Protein AF-A0A6C0EJD4-F1 (afdb_monomer)

Organism: NCBI:txid1070528

Structure (mmCIF, N/CA/C/O backbone):
data_AF-A0A6C0EJD4-F1
#
_entry.id   AF-A0A6C0EJD4-F1
#
loop_
_atom_site.group_PDB
_atom_site.id
_atom_site.type_symbol
_atom_site.label_atom_id
_atom_site.label_alt_id
_atom_site.label_comp_id
_atom_site.label_asym_id
_atom_site.label_entity_id
_atom_site.label_seq_id
_atom_site.pdbx_PDB_ins_code
_atom_site.Cartn_x
_atom_site.Cartn_y
_atom_site.Cartn_z
_atom_site.occupancy
_atom_site.B_iso_or_equiv
_atom_site.auth_seq_id
_atom_site.auth_comp_id
_atom_site.auth_asym_id
_atom_site.auth_atom_id
_atom_site.pdbx_PDB_model_num
ATOM 1 N N . MET A 1 1 ? -11.984 44.526 -30.219 1.00 34.75 1 MET A N 1
ATOM 2 C CA . MET A 1 1 ? -10.779 45.312 -29.887 1.00 34.75 1 MET A CA 1
ATOM 3 C C . MET A 1 1 ? -10.081 44.634 -28.719 1.00 34.75 1 MET A C 1
ATOM 5 O O . MET A 1 1 ? -10.616 44.652 -27.622 1.00 34.75 1 MET A O 1
ATOM 9 N N . THR A 1 2 ? -8.962 43.952 -28.953 1.00 38.69 2 THR A N 1
ATOM 10 C CA . THR A 1 2 ? -8.137 43.340 -27.897 1.00 38.69 2 THR A CA 1
ATOM 11 C C . THR A 1 2 ? -7.051 44.332 -27.500 1.00 38.69 2 THR A C 1
ATOM 13 O O . THR A 1 2 ? -6.186 44.635 -28.317 1.00 38.69 2 THR A O 1
ATOM 16 N N . MET A 1 3 ? -7.122 44.867 -26.278 1.00 46.78 3 MET A N 1
ATOM 17 C CA . MET A 1 3 ? -6.049 45.699 -25.730 1.00 46.78 3 MET A CA 1
ATOM 18 C C . MET A 1 3 ? -4.840 44.824 -25.388 1.00 46.78 3 MET A C 1
ATOM 20 O O . MET A 1 3 ? -4.999 43.796 -24.724 1.00 46.78 3 MET A O 1
ATOM 24 N N . ASN A 1 4 ? -3.641 45.214 -25.823 1.00 54.84 4 ASN A N 1
ATOM 25 C CA . ASN A 1 4 ? -2.411 44.530 -25.416 1.00 54.84 4 ASN A CA 1
ATOM 26 C C . ASN A 1 4 ? -2.019 44.899 -23.965 1.00 54.84 4 ASN A C 1
ATOM 28 O O . ASN A 1 4 ? -2.613 45.782 -23.341 1.00 54.84 4 ASN A O 1
ATOM 32 N N . THR A 1 5 ? -1.021 44.213 -23.408 1.00 44.34 5 THR A N 1
ATOM 33 C CA . THR A 1 5 ? -0.572 44.390 -22.016 1.00 44.34 5 THR A CA 1
ATOM 34 C C . THR A 1 5 ? -0.152 45.831 -21.702 1.00 44.34 5 THR A C 1
ATOM 36 O O . THR A 1 5 ? -0.457 46.326 -20.617 1.00 44.34 5 THR A O 1
ATOM 39 N N . ASP A 1 6 ? 0.475 46.517 -22.659 1.00 55.06 6 ASP A N 1
ATOM 40 C CA . ASP A 1 6 ? 0.929 47.905 -22.519 1.00 55.06 6 ASP A CA 1
ATOM 41 C C . ASP A 1 6 ? -0.238 48.895 -22.566 1.00 55.06 6 ASP A C 1
ATOM 43 O O . ASP A 1 6 ? -0.255 49.861 -21.813 1.00 55.06 6 ASP A O 1
ATOM 47 N N . GLN A 1 7 ? -1.272 48.615 -23.361 1.00 59.88 7 GLN A N 1
ATOM 48 C CA . GLN A 1 7 ? -2.509 49.394 -23.399 1.00 59.88 7 GLN A CA 1
ATOM 49 C C . GLN A 1 7 ? -3.321 49.232 -22.115 1.00 59.88 7 GLN A C 1
ATOM 51 O O . GLN A 1 7 ? -3.871 50.213 -21.630 1.00 59.88 7 GLN A O 1
ATOM 56 N N . VAL A 1 8 ? -3.368 48.035 -21.520 1.00 54.53 8 VAL A N 1
ATOM 57 C CA . VAL A 1 8 ? -4.001 47.831 -20.203 1.00 54.53 8 VAL A CA 1
ATOM 58 C C . VAL A 1 8 ? -3.221 48.565 -19.115 1.00 54.53 8 VAL A C 1
ATOM 60 O O . VAL A 1 8 ? -3.831 49.182 -18.244 1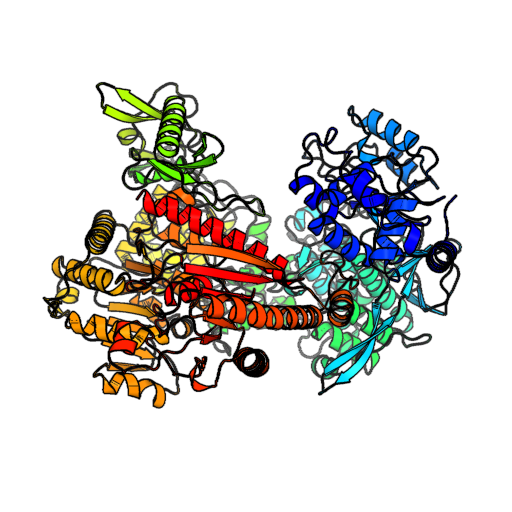.00 54.53 8 VAL A O 1
ATOM 63 N N . LYS A 1 9 ? -1.885 48.530 -19.171 1.00 50.62 9 LYS A N 1
ATOM 64 C CA . LYS A 1 9 ? -1.016 49.256 -18.240 1.00 50.62 9 LYS A CA 1
ATOM 65 C C . LYS A 1 9 ? -1.215 50.772 -18.364 1.00 50.62 9 LYS A C 1
ATOM 67 O O . LYS A 1 9 ? -1.512 51.414 -17.363 1.00 50.62 9 LYS A O 1
ATOM 72 N N . LEU A 1 10 ? -1.214 51.300 -19.589 1.00 57.47 10 LEU A N 1
ATOM 73 C CA . LEU A 1 10 ? -1.491 52.706 -19.899 1.00 57.47 10 LEU A CA 1
ATOM 74 C C . LEU A 1 10 ? -2.912 53.121 -19.478 1.00 57.47 10 LEU A C 1
ATOM 76 O O . LEU A 1 10 ? -3.103 54.200 -18.927 1.00 57.47 10 LEU A O 1
ATOM 80 N N . TYR A 1 11 ? -3.910 52.251 -19.666 1.00 58.78 11 TYR A N 1
ATOM 81 C CA . TYR A 1 11 ? -5.299 52.469 -19.241 1.00 58.78 11 TYR A CA 1
ATOM 82 C C . TYR A 1 11 ? -5.451 52.469 -17.708 1.00 58.78 11 TYR A C 1
ATOM 84 O O . TYR A 1 11 ? -6.269 53.202 -17.158 1.00 58.78 11 TYR A O 1
ATOM 92 N N . CYS A 1 12 ? -4.636 51.683 -16.995 1.00 49.22 12 CYS A N 1
ATOM 93 C CA . CYS A 1 12 ? -4.579 51.681 -15.530 1.00 49.22 12 CYS A CA 1
ATOM 94 C C . CYS A 1 12 ? -3.844 52.902 -14.964 1.00 49.22 12 CYS A C 1
ATOM 96 O O . CYS A 1 12 ? -4.194 53.366 -13.884 1.00 49.22 12 CYS A O 1
ATOM 98 N N . GLU A 1 13 ? -2.836 53.404 -15.675 1.00 53.25 13 GLU A N 1
ATOM 99 C CA . GLU A 1 13 ? -2.069 54.596 -15.297 1.00 53.25 13 GLU A CA 1
ATOM 100 C C . GLU A 1 13 ? -2.837 55.901 -15.592 1.00 53.25 13 GLU A C 1
ATOM 102 O O . GLU A 1 13 ? -2.603 56.910 -14.932 1.00 53.25 13 GLU A O 1
ATOM 107 N N . THR A 1 14 ? -3.807 55.883 -16.517 1.00 56.00 14 THR A N 1
ATOM 108 C CA . THR A 1 14 ? -4.620 57.058 -16.903 1.00 56.00 14 THR A CA 1
ATOM 109 C C . THR A 1 14 ? -5.976 57.173 -16.195 1.00 56.00 14 THR A C 1
ATOM 111 O O . THR A 1 14 ? -6.570 58.253 -16.185 1.00 56.00 14 THR A O 1
ATOM 114 N N . LEU A 1 15 ? -6.479 56.112 -15.554 1.00 47.31 15 LEU A N 1
ATOM 115 C CA . LEU A 1 15 ? -7.734 56.159 -14.794 1.00 47.31 15 LEU A CA 1
ATOM 116 C C . LEU A 1 15 ? -7.511 56.661 -13.360 1.00 47.31 15 LEU A C 1
ATOM 118 O O . LEU A 1 15 ? -6.955 55.959 -12.515 1.00 47.31 15 LEU A O 1
ATOM 122 N N . LYS A 1 16 ? -8.020 57.863 -13.055 1.00 43.62 16 LYS A N 1
ATOM 123 C CA . LYS A 1 16 ? -8.068 58.385 -11.680 1.00 43.62 16 LYS A CA 1
ATOM 124 C C . LYS A 1 16 ? -8.899 57.444 -10.777 1.00 43.62 16 LYS A C 1
ATOM 126 O O . LYS A 1 16 ? -10.019 57.092 -11.159 1.00 43.62 16 LYS A O 1
ATOM 131 N N . PRO A 1 17 ? -8.418 57.071 -9.570 1.00 45.34 17 PRO A N 1
ATOM 132 C CA . PRO A 1 17 ? -9.096 56.130 -8.661 1.00 45.34 17 PRO A CA 1
ATOM 133 C C . PRO A 1 17 ? -10.531 56.517 -8.260 1.00 45.34 17 PRO A C 1
ATOM 135 O O . PRO A 1 17 ? -11.323 55.664 -7.868 1.00 45.34 17 PRO A O 1
ATOM 138 N N . GLU A 1 18 ? -10.881 57.795 -8.385 1.00 42.50 18 GLU A N 1
ATOM 139 C CA . GLU A 1 18 ? -12.120 58.396 -7.881 1.00 42.50 18 GLU A CA 1
ATOM 140 C C . GLU A 1 18 ? -13.392 57.959 -8.638 1.00 42.50 18 GLU A C 1
ATOM 142 O O . GLU A 1 18 ? -14.488 58.028 -8.085 1.00 42.50 18 GLU A O 1
ATOM 147 N N . TYR A 1 19 ? -13.277 57.430 -9.863 1.00 44.19 19 TYR A N 1
ATOM 148 C CA . TYR A 1 19 ? -14.438 57.048 -10.688 1.00 44.19 19 TYR A CA 1
ATOM 149 C C . TYR A 1 19 ? -14.920 55.597 -10.514 1.00 44.19 19 TYR A C 1
ATOM 151 O O . TYR A 1 19 ? -15.980 55.232 -11.029 1.00 44.19 19 TYR A O 1
ATOM 159 N N . LEU A 1 20 ? -14.180 54.751 -9.789 1.00 47.31 20 LEU A N 1
ATOM 160 C CA . LEU A 1 20 ? -14.481 53.316 -9.684 1.00 47.31 20 LEU A CA 1
ATOM 161 C C . LEU A 1 20 ? -15.208 52.908 -8.392 1.00 47.31 20 LEU A C 1
ATOM 163 O O . LEU A 1 20 ? -15.845 51.855 -8.389 1.00 47.31 20 LEU A O 1
ATOM 167 N N . ASP A 1 21 ? -15.174 53.717 -7.329 1.00 50.09 21 ASP A N 1
ATOM 168 C CA . ASP A 1 21 ? -15.529 53.234 -5.981 1.00 50.09 21 ASP A CA 1
ATOM 169 C C . ASP A 1 21 ? -17.000 53.457 -5.563 1.00 50.09 21 ASP A C 1
ATOM 171 O O . ASP A 1 21 ? -17.536 52.699 -4.756 1.00 50.09 21 ASP A O 1
ATOM 175 N N . LYS A 1 22 ? -17.720 54.432 -6.146 1.00 43.12 22 LYS A N 1
ATOM 176 C CA . LYS A 1 22 ? -19.112 54.739 -5.730 1.00 43.12 22 LYS A CA 1
ATOM 177 C C . LYS A 1 22 ? -20.204 53.970 -6.486 1.00 43.12 22 LYS A C 1
ATOM 179 O O . LYS A 1 22 ? -21.162 53.514 -5.874 1.00 43.12 22 LYS A O 1
ATOM 184 N N . ASN A 1 23 ? -20.043 53.729 -7.789 1.00 46.38 23 ASN A N 1
ATOM 185 C CA . ASN A 1 23 ? -21.093 53.109 -8.621 1.00 46.38 23 ASN A CA 1
ATOM 186 C C . ASN A 1 23 ? -21.084 51.566 -8.634 1.00 46.38 23 ASN A C 1
ATOM 188 O O . ASN A 1 23 ? -22.009 50.941 -9.160 1.00 46.38 23 ASN A O 1
ATOM 192 N N . MET A 1 24 ? -20.044 50.922 -8.090 1.00 43.44 24 MET A N 1
ATOM 193 C CA . MET A 1 24 ? -19.907 49.457 -8.119 1.00 43.44 24 MET A CA 1
ATOM 194 C C . MET A 1 24 ? -20.674 48.772 -6.981 1.00 43.44 24 MET A C 1
ATOM 196 O O . MET A 1 24 ? -21.291 47.729 -7.199 1.00 43.44 24 MET A O 1
ATOM 200 N N . SER A 1 25 ? -20.688 49.386 -5.798 1.00 45.09 25 SER A N 1
ATOM 201 C CA . SER A 1 25 ? -21.346 48.859 -4.597 1.00 45.09 25 SER A CA 1
ATOM 202 C C . SER A 1 25 ? -22.877 48.857 -4.724 1.00 45.09 25 SER A C 1
ATOM 204 O O . SER A 1 25 ? -23.521 47.875 -4.363 1.00 45.09 25 SER A O 1
ATOM 206 N N . GLU A 1 26 ? -23.467 49.887 -5.343 1.00 42.38 26 GLU A N 1
ATOM 207 C CA . GLU A 1 26 ? -24.922 49.971 -5.566 1.00 42.38 26 GLU A CA 1
ATOM 208 C C . GLU A 1 26 ? -25.418 49.066 -6.707 1.00 42.38 26 GLU A C 1
ATOM 210 O O . GLU A 1 26 ? -26.509 48.496 -6.627 1.00 42.38 26 GLU A O 1
ATOM 215 N N . ARG A 1 27 ? -24.606 48.846 -7.754 1.00 43.91 27 ARG A N 1
ATOM 216 C CA . ARG A 1 27 ? -24.946 47.914 -8.847 1.00 43.91 27 ARG A CA 1
ATOM 217 C C . ARG A 1 27 ? -24.860 46.441 -8.443 1.00 43.91 27 ARG A C 1
ATOM 219 O O . ARG A 1 27 ? -25.555 45.621 -9.040 1.00 43.91 27 ARG A O 1
ATOM 226 N N . LEU A 1 28 ? -24.040 46.101 -7.447 1.00 48.12 28 LEU A N 1
ATOM 227 C CA . LEU A 1 28 ? -23.966 44.746 -6.888 1.00 48.12 28 LEU A CA 1
ATOM 228 C C . LEU A 1 28 ? -25.139 44.437 -5.943 1.00 48.12 28 LEU A C 1
ATOM 230 O O . LEU A 1 28 ? -25.546 43.282 -5.857 1.00 48.12 28 LEU A O 1
ATOM 234 N N . ALA A 1 29 ? -25.730 45.454 -5.307 1.00 46.50 29 ALA A N 1
ATOM 235 C CA . ALA A 1 29 ? -26.899 45.290 -4.442 1.00 46.50 29 ALA A CA 1
ATOM 236 C C . ALA A 1 29 ? -28.216 45.082 -5.220 1.00 46.50 29 ALA A C 1
ATOM 238 O O . ALA A 1 29 ? -29.108 44.401 -4.731 1.00 46.50 29 ALA A O 1
ATOM 239 N N . ARG A 1 30 ? -28.341 45.613 -6.448 1.00 40.34 30 ARG A N 1
ATOM 240 C CA . ARG A 1 30 ? -29.587 45.563 -7.250 1.00 40.34 30 ARG A CA 1
ATOM 241 C C . ARG A 1 30 ? -29.736 44.350 -8.186 1.00 40.34 30 ARG A C 1
ATOM 243 O O . ARG A 1 30 ? -30.658 44.317 -8.992 1.00 40.34 30 ARG A O 1
ATOM 250 N N . LYS A 1 31 ? -28.847 43.351 -8.120 1.00 43.84 31 LYS A N 1
ATOM 251 C CA . LYS A 1 31 ? -28.858 42.162 -9.008 1.00 43.84 31 LYS A CA 1
ATOM 252 C C . LYS A 1 31 ? -29.139 40.831 -8.287 1.00 43.84 31 LYS A C 1
ATOM 254 O O . LYS A 1 31 ? -28.754 39.775 -8.787 1.00 43.84 31 LYS A O 1
ATOM 259 N N . SER A 1 32 ? -29.809 40.872 -7.134 1.00 43.94 32 SER A N 1
ATOM 260 C CA . SER A 1 32 ? -30.122 39.696 -6.304 1.00 43.94 32 SER A CA 1
ATOM 261 C C . SER A 1 32 ? -31.265 38.811 -6.818 1.00 43.94 32 SER A C 1
ATOM 263 O O . SER A 1 32 ? -31.393 37.686 -6.348 1.00 43.94 32 SER A O 1
ATOM 265 N N . ASP A 1 33 ? -32.046 39.246 -7.811 1.00 40.81 33 ASP A N 1
ATOM 266 C CA . ASP A 1 33 ? -33.252 38.504 -8.229 1.00 40.81 33 ASP A CA 1
ATOM 267 C C . ASP A 1 33 ? -33.031 37.513 -9.390 1.00 40.81 33 ASP A C 1
ATOM 269 O O . ASP A 1 33 ? -33.941 36.779 -9.765 1.00 40.81 33 ASP A O 1
ATOM 273 N N . ILE A 1 34 ? -31.806 37.408 -9.933 1.00 45.53 34 ILE A N 1
ATOM 274 C CA . ILE A 1 34 ? -31.454 36.432 -10.995 1.00 45.53 34 ILE A CA 1
ATOM 275 C C . ILE A 1 34 ? -30.503 35.326 -10.481 1.00 45.53 34 ILE A C 1
ATOM 277 O O . ILE A 1 34 ? -30.116 34.419 -11.218 1.00 45.53 34 ILE A O 1
ATOM 281 N N . THR A 1 35 ? -30.157 35.303 -9.191 1.00 47.19 35 THR A N 1
ATOM 282 C CA . THR A 1 35 ? -29.364 34.211 -8.599 1.00 47.19 35 THR A CA 1
ATOM 283 C C . THR A 1 35 ? -30.227 32.989 -8.273 1.00 47.19 35 THR A C 1
ATOM 285 O O . THR A 1 35 ? -30.349 32.586 -7.120 1.00 47.19 35 THR A O 1
ATOM 288 N N . ARG A 1 36 ? -30.802 32.347 -9.299 1.00 46.50 36 ARG A N 1
ATOM 289 C CA . ARG A 1 36 ? -31.223 30.943 -9.189 1.00 46.50 36 ARG A CA 1
ATOM 290 C C . ARG A 1 36 ? -29.969 30.078 -8.977 1.00 46.50 36 ARG A C 1
ATOM 292 O O . ARG A 1 36 ? -29.141 29.930 -9.871 1.00 46.50 36 ARG A O 1
ATOM 299 N N . ASP A 1 37 ? -29.841 29.531 -7.772 1.00 57.16 37 ASP A N 1
ATOM 300 C CA . ASP A 1 37 ? -29.149 28.271 -7.457 1.00 57.16 37 ASP A CA 1
ATOM 301 C C . ASP A 1 37 ? -27.656 28.124 -7.843 1.00 57.16 37 ASP A C 1
ATOM 303 O O . ASP A 1 37 ? -27.165 27.035 -8.164 1.00 57.16 37 ASP A O 1
ATOM 307 N N . ILE A 1 38 ? -26.861 29.202 -7.784 1.00 68.56 38 ILE A N 1
ATOM 308 C CA . ILE A 1 38 ? -25.401 29.068 -7.922 1.00 68.56 38 ILE A CA 1
ATOM 309 C C . ILE A 1 38 ? -24.824 28.523 -6.613 1.00 68.56 38 ILE A C 1
ATOM 311 O O . ILE A 1 38 ? -24.534 29.261 -5.673 1.00 68.56 38 ILE A O 1
ATOM 315 N N . SER A 1 39 ? -24.613 27.208 -6.558 1.00 80.31 39 SER A N 1
ATOM 316 C CA . SER A 1 39 ? -23.965 26.581 -5.409 1.00 80.31 39 SER A CA 1
ATOM 317 C C . SER A 1 39 ? -22.478 26.956 -5.327 1.00 80.31 39 SER A C 1
ATOM 319 O O . SER A 1 39 ? -21.746 26.951 -6.324 1.00 80.31 39 SER A O 1
ATOM 321 N N . GLN A 1 40 ? -21.994 27.213 -4.106 1.00 77.50 40 GLN A N 1
ATOM 322 C CA . GLN A 1 40 ? -20.567 27.431 -3.827 1.00 77.50 40 GLN A CA 1
ATOM 323 C C . GLN A 1 40 ? -19.703 26.267 -4.362 1.00 77.50 40 GLN A C 1
ATOM 325 O O . GLN A 1 40 ? -18.584 26.475 -4.827 1.00 77.50 40 GLN A O 1
ATOM 330 N N . GLU A 1 41 ? -20.239 25.040 -4.358 1.00 71.94 41 GLU A N 1
ATOM 331 C CA . GLU A 1 41 ? -19.578 23.839 -4.885 1.00 71.94 41 GLU A CA 1
ATOM 332 C C . GLU A 1 41 ? -19.261 23.958 -6.385 1.00 71.94 41 GLU A C 1
ATOM 334 O O . GLU A 1 41 ? -18.154 23.617 -6.814 1.00 71.94 41 GLU A O 1
ATOM 339 N N . LYS A 1 42 ? -20.198 24.492 -7.180 1.00 78.19 42 LYS A N 1
ATOM 340 C CA . LYS A 1 42 ? -19.997 24.712 -8.617 1.00 78.19 42 LYS A CA 1
ATOM 341 C C . LYS A 1 42 ? -18.892 25.744 -8.855 1.00 78.19 42 LYS A C 1
ATOM 343 O O . LYS A 1 42 ? -18.002 25.500 -9.664 1.00 78.19 42 LYS A O 1
ATOM 348 N N . ALA A 1 43 ? -18.878 26.835 -8.089 1.00 83.38 43 ALA A N 1
ATOM 349 C CA . ALA A 1 43 ? -17.828 27.852 -8.153 1.00 83.38 43 ALA A CA 1
ATOM 350 C C . ALA A 1 43 ? -16.433 27.299 -7.791 1.00 83.38 43 ALA A C 1
ATOM 352 O O . ALA A 1 43 ? -15.443 27.589 -8.464 1.00 83.38 43 ALA A O 1
ATOM 353 N N . GLU A 1 44 ? -16.338 26.451 -6.761 1.00 76.81 44 GLU A N 1
ATOM 354 C CA . GLU A 1 44 ? -15.077 25.799 -6.386 1.00 76.81 44 GLU A CA 1
ATOM 355 C C . GLU A 1 44 ? -14.574 24.820 -7.452 1.00 76.81 44 GLU A C 1
ATOM 357 O O . GLU A 1 44 ? -13.360 24.660 -7.617 1.00 76.81 44 GLU A O 1
ATOM 362 N N . MET A 1 45 ? -15.484 24.141 -8.154 1.00 77.88 45 MET A N 1
ATOM 363 C CA . MET A 1 45 ? -15.131 23.236 -9.246 1.00 77.88 45 MET A CA 1
ATOM 364 C C . MET A 1 45 ? -14.499 24.001 -10.415 1.00 77.88 45 MET A C 1
ATOM 366 O O . MET A 1 45 ? -13.448 23.585 -10.906 1.00 77.88 45 MET A O 1
ATOM 370 N N . GLU A 1 46 ? -15.072 25.145 -10.796 1.00 85.81 46 GLU A N 1
ATOM 371 C CA . GLU A 1 46 ? -14.540 26.006 -11.862 1.00 85.81 46 GLU A CA 1
ATOM 372 C C . GLU A 1 46 ? -13.159 26.570 -11.503 1.00 85.81 46 GLU A C 1
ATOM 374 O O . GLU A 1 46 ? -12.193 26.405 -12.251 1.00 85.81 46 GLU A O 1
ATOM 379 N N . MET A 1 47 ? -13.012 27.106 -10.287 1.00 87.56 47 MET A N 1
ATOM 380 C CA . MET A 1 47 ? -11.738 27.618 -9.767 1.00 87.56 47 MET A CA 1
ATOM 381 C C . MET A 1 47 ? -10.645 26.535 -9.678 1.00 87.56 47 MET A C 1
ATOM 383 O O . MET A 1 47 ? -9.446 26.830 -9.707 1.00 87.56 47 MET A O 1
ATOM 387 N N . LYS A 1 48 ? -11.013 25.255 -9.551 1.00 75.75 48 LYS A N 1
ATOM 388 C CA . LYS A 1 48 ? -10.053 24.139 -9.589 1.00 75.75 48 LYS A CA 1
ATOM 389 C C . LYS A 1 48 ? -9.621 23.782 -11.002 1.00 75.75 48 LYS A C 1
ATOM 391 O O . LYS A 1 48 ? -8.445 23.472 -11.180 1.00 75.75 48 LYS A O 1
ATOM 396 N N . ARG A 1 49 ? -10.540 23.818 -11.967 1.00 81.50 49 ARG A N 1
ATOM 397 C CA . ARG A 1 49 ? -10.243 23.496 -13.367 1.00 81.50 49 ARG A CA 1
ATOM 398 C C . ARG A 1 49 ? -9.344 24.550 -13.999 1.00 81.50 49 ARG A C 1
ATOM 400 O O . ARG A 1 49 ? -8.382 24.172 -14.660 1.00 81.50 49 ARG A O 1
ATOM 407 N N . VAL A 1 50 ? -9.620 25.834 -13.736 1.00 87.19 50 VAL A N 1
ATOM 408 C CA . VAL A 1 50 ? -8.985 26.966 -14.440 1.00 87.19 50 VAL A CA 1
ATOM 409 C C . VAL A 1 50 ? -9.038 26.704 -15.951 1.00 87.19 50 VAL A C 1
ATOM 411 O O . VAL A 1 50 ? -8.017 26.625 -16.629 1.00 87.19 50 VAL A O 1
ATOM 414 N N . SER A 1 51 ? -10.244 26.411 -16.439 1.00 92.12 51 SER A N 1
ATOM 415 C CA . SER A 1 51 ? -10.487 26.081 -17.842 1.00 92.12 51 SER A CA 1
ATOM 416 C C . SER A 1 51 ? -10.310 27.311 -18.729 1.00 92.12 51 SER A C 1
ATOM 418 O O . SER A 1 51 ? -10.365 28.436 -18.226 1.00 92.12 51 SER A O 1
ATOM 420 N N . VAL A 1 52 ? -10.209 27.114 -20.046 1.00 93.06 52 VAL A N 1
ATOM 421 C CA . VAL A 1 52 ? -10.237 28.204 -21.040 1.00 93.06 52 VAL A CA 1
ATOM 422 C C . VAL A 1 52 ? -11.488 29.065 -20.860 1.00 93.06 52 VAL A C 1
ATOM 424 O O . VAL A 1 52 ? -11.429 30.283 -20.989 1.00 93.06 52 VAL A O 1
ATOM 427 N N . GLY A 1 53 ? -12.603 28.461 -20.439 1.00 92.50 53 GLY A N 1
ATOM 428 C CA . GLY A 1 53 ? -13.827 29.190 -20.108 1.00 92.50 53 GLY A CA 1
ATOM 429 C C . GLY A 1 53 ? -13.652 30.204 -18.973 1.00 92.50 53 GLY A C 1
ATOM 430 O O . GLY A 1 53 ? -14.341 31.211 -18.948 1.00 92.50 53 GLY A O 1
ATOM 431 N N . SER A 1 54 ? -12.707 29.989 -18.060 1.00 92.81 54 SER A N 1
ATOM 432 C CA . SER A 1 54 ? -12.391 30.929 -16.977 1.00 92.81 54 SER A CA 1
ATOM 433 C C . SER A 1 54 ? -11.154 31.793 -17.247 1.00 92.81 54 SER A C 1
ATOM 435 O O . SER A 1 54 ? -11.101 32.932 -16.800 1.00 92.81 54 SER A O 1
ATOM 437 N N . SER A 1 55 ? -10.151 31.287 -17.967 1.00 92.62 55 SER A N 1
ATOM 438 C CA . SER A 1 55 ? -8.875 31.986 -18.183 1.00 92.62 55 SER A CA 1
ATOM 439 C C . SER A 1 55 ? -8.769 32.717 -19.524 1.00 92.62 55 SER A C 1
ATOM 441 O O . SER A 1 55 ? -7.805 33.461 -19.741 1.00 92.62 55 SER A O 1
ATOM 443 N N . GLY A 1 56 ? -9.692 32.440 -20.448 1.00 93.94 56 GLY A N 1
ATOM 444 C CA . GLY A 1 56 ? -9.472 32.632 -21.878 1.00 93.94 56 GLY A CA 1
ATOM 445 C C . GLY A 1 56 ? -8.325 31.755 -22.386 1.00 93.94 56 GLY A C 1
ATOM 446 O O . GLY A 1 56 ? -7.779 30.941 -21.635 1.00 93.94 56 GLY A O 1
ATOM 447 N N . ALA A 1 57 ? -7.940 31.952 -23.639 1.00 92.44 57 ALA A N 1
ATOM 448 C CA . ALA A 1 57 ? -6.728 31.422 -24.253 1.00 92.44 57 ALA A CA 1
ATOM 449 C C . ALA A 1 57 ? -6.245 32.377 -25.351 1.00 92.44 57 ALA A C 1
ATOM 451 O O . ALA A 1 57 ? -7.014 33.202 -25.833 1.00 92.44 57 ALA A O 1
ATOM 452 N N . ARG A 1 58 ? -4.967 32.316 -25.702 1.00 92.25 58 ARG A N 1
ATOM 453 C CA . ARG A 1 58 ? -4.317 33.229 -26.642 1.00 92.25 58 ARG A CA 1
ATOM 454 C C . ARG A 1 58 ? -4.017 32.523 -27.950 1.00 92.25 58 ARG A C 1
ATOM 456 O O . ARG A 1 58 ? -3.936 31.294 -28.002 1.00 92.25 58 ARG A O 1
ATOM 463 N N . LYS A 1 59 ? -3.805 33.304 -29.005 1.00 89.69 59 LYS A N 1
ATOM 464 C CA . LYS A 1 59 ? -3.259 32.783 -30.259 1.00 89.69 59 LYS A CA 1
ATOM 465 C C . LYS A 1 59 ? -1.951 32.026 -29.988 1.00 89.69 59 LYS A C 1
ATOM 467 O O . LYS A 1 59 ? -1.020 32.573 -29.404 1.00 89.69 59 LYS A O 1
ATOM 472 N N . GLY A 1 60 ? -1.883 30.776 -30.436 1.00 80.75 60 GLY A N 1
ATOM 473 C CA . GLY A 1 60 ? -0.744 29.879 -30.248 1.00 80.75 60 GLY A CA 1
ATOM 474 C C . GLY A 1 60 ? -0.796 29.025 -28.978 1.00 80.75 60 GLY A C 1
ATOM 475 O O . GLY A 1 60 ? -0.013 28.078 -28.879 1.00 80.75 60 GLY A O 1
ATOM 476 N N . ASP A 1 61 ? -1.718 29.292 -28.041 1.00 85.38 61 ASP A N 1
ATOM 477 C CA . ASP A 1 61 ? -1.860 28.469 -26.838 1.00 85.38 61 ASP A CA 1
ATOM 478 C C . ASP A 1 61 ? -2.210 27.025 -27.220 1.00 85.38 61 ASP A C 1
ATOM 480 O O . ASP A 1 61 ? -3.099 26.756 -28.036 1.00 85.38 61 ASP A O 1
ATOM 484 N N . VAL A 1 62 ? -1.514 26.084 -26.582 1.00 83.62 62 VAL A N 1
ATOM 485 C CA . VAL A 1 62 ? -1.827 24.656 -26.644 1.00 83.62 62 VAL A CA 1
ATOM 486 C C . VAL A 1 62 ? -2.788 24.337 -25.511 1.00 83.62 62 VAL A C 1
ATOM 488 O O . VAL A 1 62 ? -2.529 24.661 -24.353 1.00 83.62 62 VAL A O 1
ATOM 491 N N . LEU A 1 63 ? -3.901 23.694 -25.831 1.00 88.62 63 LEU A N 1
ATOM 492 C CA . LEU A 1 63 ? -4.958 23.355 -24.899 1.00 88.62 63 LEU A CA 1
ATOM 493 C C . LEU A 1 63 ? -5.034 21.846 -24.707 1.00 88.62 63 LEU A C 1
ATOM 495 O O . LEU A 1 63 ? -5.030 21.094 -25.675 1.00 88.62 63 LEU A O 1
ATOM 499 N N . ILE A 1 64 ? -5.167 21.414 -23.457 1.00 84.69 64 ILE A N 1
ATOM 500 C CA . ILE A 1 64 ? -5.315 20.007 -23.085 1.00 84.69 64 ILE A CA 1
ATOM 501 C C . ILE A 1 64 ? -6.739 19.778 -22.592 1.00 84.69 64 ILE A C 1
ATOM 503 O O . ILE A 1 64 ? -7.262 20.546 -21.774 1.00 84.69 64 ILE A O 1
ATOM 507 N N . GLY A 1 65 ? -7.363 18.710 -23.072 1.00 83.50 65 GLY A N 1
ATOM 508 C CA . GLY A 1 65 ? -8.686 18.300 -22.644 1.00 83.50 65 GLY A CA 1
ATOM 509 C C . GLY A 1 65 ? -8.674 17.703 -21.234 1.00 83.50 65 GLY A C 1
ATOM 510 O O . GLY A 1 65 ? -7.863 16.848 -20.873 1.00 83.50 65 GLY A O 1
ATOM 511 N N . THR A 1 66 ? -9.582 18.198 -20.400 1.00 77.81 66 THR A N 1
ATOM 512 C CA . THR A 1 66 ? -9.668 17.915 -18.958 1.00 77.81 66 THR A CA 1
ATOM 513 C C . THR A 1 66 ? -10.936 17.162 -18.568 1.00 77.81 66 THR A C 1
ATOM 515 O O . THR A 1 66 ? -11.042 16.674 -17.439 1.00 77.81 66 THR A O 1
ATOM 518 N N . HIS A 1 67 ? -11.906 17.065 -19.477 1.00 77.88 67 HIS A N 1
ATOM 519 C CA . HIS A 1 67 ? -13.150 16.340 -19.255 1.00 77.88 67 HIS A CA 1
ATOM 520 C C . HIS A 1 67 ? -13.011 14.879 -19.681 1.00 77.88 67 HIS A C 1
ATOM 522 O O . HIS A 1 67 ? -12.187 14.582 -20.533 1.00 77.88 67 HIS A O 1
ATOM 528 N N . ALA A 1 68 ? -13.835 13.971 -19.140 1.00 67.25 68 ALA A N 1
ATOM 529 C CA . ALA A 1 68 ? -13.800 12.550 -19.503 1.00 67.25 68 ALA A CA 1
ATOM 530 C C . ALA A 1 68 ? -13.805 12.354 -21.029 1.00 67.25 68 ALA A C 1
ATOM 532 O O . ALA A 1 68 ? -12.903 11.719 -21.548 1.00 67.25 68 ALA A O 1
ATOM 533 N N . GLY A 1 69 ? -14.726 13.020 -21.734 1.00 67.88 69 GLY A N 1
ATOM 534 C CA . GLY A 1 69 ? -14.849 12.953 -23.194 1.00 67.88 69 GLY A CA 1
ATOM 535 C C . GLY A 1 69 ? -13.783 13.696 -24.015 1.00 67.88 69 GLY A C 1
ATOM 536 O O . GLY A 1 69 ? -13.730 13.492 -25.216 1.00 67.88 69 GLY A O 1
ATOM 537 N N . THR A 1 70 ? -12.937 14.546 -23.435 1.00 73.81 70 THR A N 1
ATOM 538 C CA . THR A 1 70 ? -11.820 15.195 -24.163 1.00 73.81 70 THR A CA 1
ATOM 539 C C . THR A 1 70 ? -10.471 14.821 -23.569 1.00 73.81 70 THR A C 1
ATOM 541 O O . THR A 1 70 ? -9.454 15.422 -23.895 1.00 73.81 70 THR A O 1
ATOM 544 N N . LYS A 1 71 ? -10.445 13.847 -22.661 1.00 73.94 71 LYS A N 1
ATOM 545 C CA . LYS A 1 71 ? -9.287 13.566 -21.829 1.00 73.94 71 LYS A CA 1
ATOM 546 C C . LYS A 1 71 ? -8.080 13.222 -22.696 1.00 73.94 71 LYS A C 1
ATOM 548 O O . LYS A 1 71 ? -8.157 12.353 -23.557 1.00 73.94 71 LYS A O 1
ATOM 553 N N . ASP A 1 72 ? -6.974 13.913 -22.440 1.00 67.06 72 ASP A N 1
ATOM 554 C CA . ASP A 1 72 ? -5.707 13.777 -23.168 1.00 67.06 72 ASP A CA 1
ATOM 555 C C . ASP A 1 72 ? -5.768 14.197 -24.651 1.00 67.06 72 ASP A C 1
ATOM 557 O O . ASP A 1 72 ? -4.775 14.049 -25.355 1.00 67.06 72 ASP A O 1
ATOM 561 N N . ALA A 1 73 ? -6.894 14.732 -25.140 1.00 79.25 73 ALA A N 1
ATOM 562 C CA . ALA A 1 73 ? -6.928 15.391 -26.441 1.00 79.25 73 ALA A CA 1
ATOM 563 C C . ALA A 1 73 ? -6.180 16.720 -26.340 1.00 79.25 73 ALA A C 1
ATOM 565 O O . ALA A 1 73 ? -6.246 17.395 -25.305 1.00 79.25 73 ALA A O 1
ATOM 566 N N . VAL A 1 74 ? -5.494 17.109 -27.411 1.00 80.38 74 VAL A N 1
ATOM 567 C CA . VAL A 1 74 ? -4.708 18.341 -27.447 1.00 80.38 74 VAL A CA 1
ATOM 568 C C . VAL A 1 74 ? -5.006 19.114 -28.713 1.00 80.38 74 VAL A C 1
ATOM 570 O O . VAL A 1 74 ? -4.912 18.572 -29.812 1.00 80.38 74 VAL A O 1
ATOM 573 N N . ILE A 1 75 ? -5.340 20.391 -28.546 1.00 86.75 75 ILE A N 1
ATOM 574 C CA . ILE A 1 75 ? -5.599 21.317 -29.648 1.00 86.75 75 ILE A CA 1
ATOM 575 C C . ILE A 1 75 ? -4.723 22.562 -29.520 1.00 86.75 75 ILE A C 1
ATOM 577 O O . ILE A 1 75 ? -4.260 22.891 -28.430 1.00 86.75 75 ILE A O 1
ATOM 581 N N . ARG A 1 76 ? -4.504 23.280 -30.617 1.00 87.19 76 ARG A N 1
ATOM 582 C CA . ARG A 1 76 ? -3.846 24.593 -30.624 1.00 87.19 76 ARG A CA 1
ATOM 583 C C . ARG A 1 76 ? -4.763 25.640 -31.233 1.00 87.19 76 ARG A C 1
ATOM 585 O O . ARG A 1 76 ? -5.428 25.359 -32.224 1.00 87.19 76 ARG A O 1
ATOM 592 N N . ILE A 1 77 ? -4.765 26.845 -30.671 1.00 90.12 77 ILE A N 1
ATOM 593 C CA . ILE A 1 77 ? -5.475 27.988 -31.257 1.00 90.12 77 ILE A CA 1
ATOM 594 C C . ILE A 1 77 ? -4.576 28.673 -32.287 1.00 90.12 77 ILE A C 1
ATOM 596 O O . ILE A 1 77 ? -3.459 29.069 -31.959 1.00 90.12 77 ILE A O 1
ATOM 600 N N . MET A 1 78 ? -5.052 28.842 -33.519 1.00 86.50 78 MET A N 1
ATOM 601 C CA . MET A 1 78 ? -4.206 29.283 -34.633 1.00 86.50 78 MET A CA 1
ATOM 602 C C . MET A 1 78 ? -4.320 30.771 -34.960 1.00 86.50 78 MET A C 1
ATOM 604 O O . MET A 1 78 ? -3.314 31.386 -35.308 1.00 86.50 78 MET A O 1
ATOM 608 N N . ASN A 1 79 ? -5.504 31.378 -34.847 1.00 87.69 79 ASN A N 1
ATOM 609 C CA . ASN A 1 79 ? -5.754 32.672 -35.491 1.00 87.69 79 ASN A CA 1
ATOM 610 C C . ASN A 1 79 ? -5.950 33.872 -34.556 1.00 87.69 79 ASN A C 1
ATOM 612 O O . ASN A 1 79 ? -5.500 34.961 -34.917 1.00 87.69 79 ASN A O 1
ATOM 616 N N . ARG A 1 80 ? -6.561 33.719 -33.374 1.00 91.25 80 ARG A N 1
ATOM 617 C CA . ARG A 1 80 ? -6.847 34.844 -32.460 1.00 91.25 80 ARG A CA 1
ATOM 618 C C . ARG A 1 80 ? -7.015 34.419 -31.001 1.00 91.25 80 ARG A C 1
ATOM 620 O O . ARG A 1 80 ? -7.052 33.233 -30.700 1.00 91.25 80 ARG A O 1
ATOM 627 N N . ASP A 1 81 ? -7.170 35.398 -30.117 1.00 91.62 81 ASP A N 1
ATOM 628 C CA . ASP A 1 81 ? -7.447 35.159 -28.701 1.00 91.62 81 ASP A CA 1
ATOM 629 C C . ASP A 1 81 ? -8.901 34.729 -28.463 1.00 91.62 81 ASP A C 1
ATOM 631 O O . ASP A 1 81 ? -9.846 35.278 -29.036 1.00 91.62 81 ASP A O 1
ATOM 635 N N . VAL A 1 82 ? -9.067 33.763 -27.562 1.00 93.56 82 VAL A N 1
ATOM 636 C CA . VAL A 1 82 ? -10.345 33.217 -27.111 1.00 93.56 82 VAL A CA 1
ATOM 637 C C . VAL A 1 82 ? -10.697 33.836 -25.749 1.00 93.56 82 VAL A C 1
ATOM 639 O O . VAL A 1 82 ? -10.011 33.572 -24.755 1.00 93.56 82 VAL A O 1
ATOM 642 N N . PRO A 1 83 ? -11.767 34.644 -25.654 1.00 93.81 83 PRO A N 1
ATOM 643 C CA . PRO A 1 83 ? -12.146 35.316 -24.412 1.00 93.81 83 PRO A CA 1
ATOM 644 C C . PRO A 1 83 ? -12.701 34.339 -23.357 1.00 93.81 83 PRO A C 1
ATOM 646 O O . PRO A 1 83 ? -13.335 33.337 -23.721 1.00 93.81 83 PRO A O 1
ATOM 649 N N . PRO A 1 84 ? -12.521 34.614 -22.048 1.00 95.44 84 PRO A N 1
ATOM 650 C CA . PRO A 1 84 ? -13.214 33.885 -20.988 1.00 95.44 84 PRO A CA 1
ATOM 651 C C . PRO A 1 84 ? -14.731 34.122 -21.042 1.00 95.44 84 PRO A C 1
ATOM 653 O O . PRO A 1 84 ? -15.202 35.151 -21.521 1.00 95.44 84 PRO A O 1
ATOM 656 N N . SER A 1 85 ? -15.504 33.179 -20.508 1.00 94.31 85 SER A N 1
ATOM 657 C CA . SER A 1 85 ? -16.953 33.302 -20.372 1.00 94.31 85 SER A CA 1
ATOM 658 C C . SER A 1 85 ? -17.336 34.017 -19.082 1.00 94.31 85 SER A C 1
ATOM 660 O O . SER A 1 85 ? -17.001 33.594 -17.969 1.00 94.31 85 SER A O 1
ATOM 662 N N . LYS A 1 86 ? -18.148 35.056 -19.243 1.00 94.44 86 LYS A N 1
ATOM 663 C CA . LYS A 1 86 ? -18.777 35.815 -18.170 1.00 94.44 86 LYS A CA 1
ATOM 664 C C . LYS A 1 86 ? -19.607 34.933 -17.245 1.00 94.44 86 LYS A C 1
ATOM 666 O O . LYS A 1 86 ? -19.492 35.057 -16.031 1.00 94.44 86 LYS A O 1
ATOM 671 N N . GLY A 1 87 ? -20.384 33.994 -17.790 1.00 90.44 87 GLY A N 1
ATOM 672 C CA . GLY A 1 87 ? -21.227 33.104 -16.987 1.00 90.44 87 GLY A CA 1
ATOM 673 C C . GLY A 1 87 ? -20.411 32.252 -16.010 1.00 90.44 87 GLY A C 1
ATOM 674 O O . GLY A 1 87 ? -20.814 32.048 -14.866 1.00 90.44 87 GLY A O 1
ATOM 675 N N . ILE A 1 88 ? -19.228 31.791 -16.423 1.00 89.44 88 ILE A N 1
ATOM 676 C CA . ILE A 1 88 ? -18.307 31.029 -15.566 1.00 89.44 88 ILE A CA 1
ATOM 677 C C . ILE A 1 88 ? -17.650 31.933 -14.520 1.00 89.44 88 ILE A C 1
ATOM 679 O O . ILE A 1 88 ? -17.540 31.544 -13.354 1.00 89.44 88 ILE A O 1
ATOM 683 N N . LEU A 1 89 ? -17.216 33.130 -14.923 1.00 94.06 89 LEU A N 1
ATOM 684 C CA . LEU A 1 89 ? -16.593 34.100 -14.022 1.00 94.06 89 LEU A CA 1
ATOM 685 C C . LEU A 1 89 ? -17.572 34.578 -12.944 1.00 94.06 89 LEU A C 1
ATOM 687 O O . LEU A 1 89 ? -17.214 34.585 -11.767 1.00 94.06 89 LEU A O 1
ATOM 691 N N . ASP A 1 90 ? -18.817 34.880 -13.311 1.00 93.25 90 ASP A N 1
ATOM 692 C CA . ASP A 1 90 ? -19.862 35.344 -12.395 1.00 93.25 90 ASP A CA 1
ATOM 693 C C . ASP A 1 90 ? -20.199 34.288 -11.329 1.00 93.25 90 ASP A C 1
ATOM 695 O O . ASP A 1 90 ? -20.365 34.632 -10.155 1.00 93.25 90 ASP A O 1
ATOM 699 N N . ARG A 1 91 ? -20.158 32.988 -11.679 1.00 91.19 91 ARG A N 1
ATOM 700 C CA . ARG A 1 91 ? -20.272 31.894 -10.691 1.00 91.19 91 ARG A CA 1
ATOM 701 C C . ARG A 1 91 ? -19.207 31.984 -9.597 1.00 91.19 91 ARG A C 1
ATOM 703 O O . ARG A 1 91 ? -19.494 31.670 -8.447 1.00 91.19 91 ARG A O 1
ATOM 710 N N . MET A 1 92 ? -17.981 32.386 -9.937 1.00 92.94 92 MET A N 1
ATOM 711 C CA . MET A 1 92 ? -16.892 32.539 -8.967 1.00 92.94 92 MET A CA 1
ATOM 712 C C . MET A 1 92 ? -16.936 33.889 -8.242 1.00 92.94 92 MET A C 1
ATOM 714 O O . MET A 1 92 ? -16.682 33.920 -7.038 1.00 92.94 92 MET A O 1
ATOM 718 N N . ARG A 1 93 ? -17.284 34.983 -8.937 1.00 93.12 93 ARG A N 1
ATOM 719 C CA . ARG A 1 93 ? -17.421 36.337 -8.362 1.00 93.12 93 ARG A CA 1
ATOM 720 C C . ARG A 1 93 ? -18.468 36.402 -7.252 1.00 93.12 93 ARG A C 1
ATOM 722 O O . ARG A 1 93 ? -18.266 37.137 -6.290 1.00 93.12 93 ARG A O 1
ATOM 729 N N . ALA A 1 94 ? -19.519 35.580 -7.334 1.00 89.19 94 ALA A N 1
ATOM 730 C CA . ALA A 1 94 ? -20.527 35.435 -6.281 1.00 89.19 94 ALA A CA 1
ATOM 731 C C . ALA A 1 94 ? -19.941 35.033 -4.907 1.00 89.19 94 ALA A C 1
ATOM 733 O O . ALA A 1 94 ? -20.574 35.246 -3.876 1.00 89.19 94 ALA A O 1
ATOM 734 N N . PHE A 1 95 ? -18.720 34.480 -4.869 1.00 86.25 95 PHE A N 1
ATOM 735 C CA . PHE A 1 95 ? -18.041 34.055 -3.645 1.00 86.25 95 PHE A CA 1
ATOM 736 C C . PHE A 1 95 ? -16.658 34.723 -3.525 1.00 86.25 95 PHE A C 1
ATOM 738 O O . PHE A 1 95 ? -15.669 34.191 -4.044 1.00 86.25 95 PHE A O 1
ATOM 745 N N . PRO A 1 96 ? -16.526 35.846 -2.788 1.00 83.81 96 PRO A N 1
ATOM 746 C CA . PRO A 1 96 ? -15.294 36.647 -2.740 1.00 83.81 96 PRO A CA 1
ATOM 747 C C . PRO A 1 96 ? -14.026 35.860 -2.372 1.00 83.81 96 PRO A C 1
ATOM 749 O O . PRO A 1 96 ? -12.938 36.104 -2.897 1.00 83.81 96 PRO A O 1
ATOM 752 N N . ASN A 1 97 ? -14.151 34.866 -1.488 1.00 72.38 97 ASN A N 1
ATOM 753 C CA . ASN A 1 97 ? -13.046 33.992 -1.098 1.00 72.38 97 ASN A CA 1
ATOM 754 C C . ASN A 1 97 ? -12.584 33.067 -2.238 1.00 72.38 97 ASN A C 1
ATOM 756 O O . ASN A 1 97 ? -11.386 32.813 -2.354 1.00 72.38 97 ASN A O 1
ATOM 760 N N . ILE A 1 98 ? -13.510 32.561 -3.060 1.00 79.75 98 ILE A N 1
ATOM 761 C CA . ILE A 1 98 ? -13.207 31.709 -4.221 1.00 79.75 98 ILE A CA 1
ATOM 762 C C . ILE A 1 98 ? -12.617 32.562 -5.335 1.00 79.75 98 ILE A C 1
ATOM 764 O O . ILE A 1 98 ? -11.594 32.188 -5.904 1.00 79.75 98 ILE A O 1
ATOM 768 N N . TRP A 1 99 ? -13.209 33.728 -5.592 1.00 91.94 99 TRP A N 1
ATOM 769 C CA . TRP A 1 99 ? -12.724 34.676 -6.587 1.00 91.94 99 TRP A CA 1
ATOM 770 C C . TRP A 1 99 ? -11.271 35.086 -6.332 1.00 91.94 99 TRP A C 1
ATOM 772 O O . TRP A 1 99 ? -10.416 34.954 -7.207 1.00 91.94 99 TRP A O 1
ATOM 782 N N . LYS A 1 100 ? -10.940 35.454 -5.088 1.00 80.62 100 LYS A N 1
ATOM 783 C CA . LYS A 1 100 ? -9.561 35.775 -4.701 1.00 80.62 100 LYS A CA 1
ATOM 784 C C . LYS A 1 100 ? -8.603 34.601 -4.927 1.00 80.62 100 LYS A C 1
ATOM 786 O O . LYS A 1 100 ? -7.495 34.802 -5.416 1.00 80.62 100 LYS A O 1
ATOM 791 N N . GLN A 1 101 ? -9.011 33.372 -4.598 1.00 75.69 101 GLN A N 1
ATOM 792 C CA . GLN A 1 101 ? -8.194 32.179 -4.864 1.00 75.69 101 GLN A CA 1
ATOM 793 C C . GLN A 1 101 ? -7.992 31.947 -6.364 1.00 75.69 101 GLN A C 1
ATOM 795 O O . GLN A 1 101 ? -6.882 31.628 -6.785 1.00 75.69 101 GLN A O 1
ATOM 800 N N . PHE A 1 102 ? -9.041 32.127 -7.164 1.00 89.94 102 PHE A N 1
ATOM 801 C CA . PHE A 1 102 ? -8.989 32.004 -8.614 1.00 89.94 102 PHE A CA 1
ATOM 802 C C . PHE A 1 102 ? -8.006 33.006 -9.238 1.00 89.94 102 PHE A C 1
ATOM 804 O O . PHE A 1 102 ? -7.109 32.586 -9.965 1.00 89.94 102 PHE A O 1
ATOM 811 N N . LEU A 1 103 ? -8.079 34.293 -8.881 1.00 88.19 103 LEU A N 1
ATOM 812 C CA . LEU A 1 103 ? -7.154 35.323 -9.381 1.00 88.19 103 LEU A CA 1
ATOM 813 C C . LEU A 1 103 ? -5.688 35.034 -9.026 1.00 88.19 103 LEU A C 1
ATOM 815 O O . LEU A 1 103 ? -4.771 35.324 -9.799 1.00 88.19 103 LEU A O 1
ATOM 819 N N . ILE A 1 104 ? -5.451 34.441 -7.853 1.00 75.75 104 ILE A N 1
ATOM 820 C CA . ILE A 1 104 ? -4.117 33.993 -7.452 1.00 75.75 104 ILE A CA 1
ATOM 821 C C . ILE A 1 104 ? -3.650 32.846 -8.365 1.00 75.75 104 ILE A C 1
ATOM 823 O O . ILE A 1 104 ? -2.540 32.921 -8.887 1.00 75.75 104 ILE A O 1
ATOM 827 N N . LYS A 1 105 ? -4.490 31.827 -8.606 1.00 78.31 105 LYS A N 1
ATOM 828 C CA . LYS A 1 105 ? -4.176 30.701 -9.513 1.00 78.31 105 LYS A CA 1
ATOM 829 C C . LYS A 1 105 ? -3.940 31.125 -10.951 1.00 78.31 105 LYS A C 1
ATOM 831 O O . LYS A 1 105 ? -3.098 30.533 -11.618 1.00 78.31 105 LYS A O 1
ATOM 836 N N . LEU A 1 106 ? -4.668 32.136 -11.413 1.00 85.69 106 LEU A N 1
ATOM 837 C CA . LEU A 1 106 ? -4.547 32.651 -12.768 1.00 85.69 106 LEU A CA 1
ATOM 838 C C . LEU A 1 106 ? -3.122 33.141 -13.058 1.00 85.69 106 LEU A C 1
ATOM 840 O O . LEU A 1 106 ? -2.631 32.941 -14.159 1.00 85.69 106 LEU A O 1
ATOM 844 N N . GLY A 1 107 ? -2.417 33.660 -12.046 1.00 76.88 107 GLY A N 1
ATOM 845 C CA . GLY A 1 107 ? -1.003 34.043 -12.150 1.00 76.88 107 GLY A CA 1
ATOM 846 C C . GLY A 1 107 ? -0.028 32.902 -12.438 1.00 76.88 107 GLY A C 1
ATOM 847 O O . GLY A 1 107 ? 1.129 33.166 -12.737 1.00 76.88 107 GLY A O 1
ATOM 848 N N . GLY A 1 108 ? -0.471 31.647 -12.346 1.00 68.00 108 GLY A N 1
ATOM 849 C CA . GLY A 1 108 ? 0.316 30.494 -12.777 1.00 68.00 108 GLY A CA 1
ATOM 850 C C . GLY A 1 108 ? 0.318 30.280 -14.294 1.00 68.00 108 GLY A C 1
ATOM 851 O O . GLY A 1 108 ? 1.043 29.417 -14.778 1.00 68.00 108 GLY A O 1
ATOM 852 N N . ILE A 1 109 ? -0.498 31.029 -15.038 1.00 80.25 109 ILE A N 1
ATOM 853 C CA . ILE A 1 109 ? -0.444 31.111 -16.499 1.00 80.25 109 ILE A CA 1
ATOM 854 C C . ILE A 1 109 ? 0.467 32.290 -16.843 1.00 80.25 109 ILE A C 1
ATOM 856 O O . ILE A 1 109 ? 0.274 33.391 -16.328 1.00 80.25 109 ILE A O 1
ATOM 860 N N . GLU A 1 110 ? 1.440 32.067 -17.723 1.00 75.31 110 GLU A N 1
ATOM 861 C CA . GLU A 1 110 ? 2.510 33.022 -18.034 1.00 75.31 110 GLU A CA 1
ATOM 862 C C . GLU A 1 110 ? 1.994 34.422 -18.387 1.00 75.31 110 GLU A C 1
ATOM 864 O O . GLU A 1 110 ? 2.462 35.410 -17.823 1.00 75.31 110 GLU A O 1
ATOM 869 N N . PHE A 1 111 ? 0.952 34.499 -19.218 1.00 84.12 111 PHE A N 1
ATOM 870 C CA . PHE A 1 111 ? 0.297 35.754 -19.597 1.00 84.12 111 PHE A CA 1
ATOM 871 C C . PHE A 1 111 ? -0.091 36.621 -18.386 1.00 84.12 111 PHE A C 1
ATOM 873 O O . PHE A 1 111 ? 0.025 37.841 -18.417 1.00 84.12 111 PHE A O 1
ATOM 880 N N . PHE A 1 112 ? -0.524 35.995 -17.291 1.00 83.69 112 PHE A N 1
ATOM 881 C CA . PHE A 1 112 ? -0.965 36.681 -16.078 1.00 83.69 112 PHE A CA 1
ATOM 882 C C . PHE A 1 112 ? 0.117 36.770 -14.997 1.00 83.69 112 PHE A C 1
ATOM 884 O O . PHE A 1 112 ? -0.122 37.375 -13.945 1.00 83.69 112 PHE A O 1
ATOM 891 N N . SER A 1 113 ? 1.278 36.146 -15.208 1.00 76.38 113 SER A N 1
ATOM 892 C CA . SER A 1 113 ? 2.314 35.995 -14.181 1.00 76.38 113 SER A CA 1
ATOM 893 C C . SER A 1 113 ? 2.856 37.350 -13.715 1.00 76.38 113 SER A C 1
ATOM 895 O O . SER A 1 113 ? 2.951 37.588 -12.511 1.00 76.38 113 SER A O 1
ATOM 897 N N . ASN A 1 114 ? 3.044 38.281 -14.654 1.00 78.75 114 ASN A N 1
ATOM 898 C CA . ASN A 1 114 ? 3.508 39.648 -14.407 1.00 78.75 114 ASN A CA 1
ATOM 899 C C . ASN A 1 114 ? 2.387 40.633 -14.019 1.00 78.75 114 ASN A C 1
ATOM 901 O O . ASN A 1 114 ? 2.657 41.796 -13.730 1.00 78.75 114 ASN A O 1
ATOM 905 N N . MET A 1 115 ? 1.122 40.196 -14.003 1.00 85.25 115 MET A N 1
ATOM 906 C CA . MET A 1 115 ? -0.010 41.046 -13.623 1.00 85.25 115 MET A CA 1
ATOM 907 C C . MET A 1 115 ? -0.260 40.994 -12.112 1.00 85.25 115 MET A C 1
ATOM 909 O O . MET A 1 115 ? -0.268 39.915 -11.512 1.00 85.25 115 MET A O 1
ATOM 913 N N . SER A 1 116 ? -0.563 42.144 -11.503 1.00 80.25 116 SER A N 1
ATOM 914 C CA . SER A 1 116 ? -1.070 42.200 -10.126 1.00 80.25 116 SER A CA 1
ATOM 915 C C . SER A 1 116 ? -2.452 41.536 -10.021 1.00 80.25 116 SER A C 1
ATOM 917 O O . SER A 1 116 ? -3.159 41.389 -11.017 1.00 80.25 116 SER A O 1
ATOM 919 N N . VAL A 1 117 ? -2.887 41.159 -8.811 1.00 79.06 117 VAL A N 1
ATOM 920 C CA . VAL A 1 117 ? -4.231 40.571 -8.602 1.00 79.06 117 VAL A CA 1
ATOM 921 C C . VAL A 1 117 ? -5.336 41.491 -9.143 1.00 79.06 117 VAL A C 1
ATOM 923 O O . VAL A 1 117 ? -6.252 41.005 -9.801 1.00 79.06 117 VAL A O 1
ATOM 926 N N . LYS A 1 118 ? -5.202 42.811 -8.940 1.00 84.75 118 LYS A N 1
ATOM 927 C CA . LYS A 1 118 ? -6.119 43.822 -9.492 1.00 84.75 118 LYS A CA 1
ATOM 928 C C . LYS A 1 118 ? -6.046 43.891 -11.022 1.00 84.75 118 LYS A C 1
ATOM 930 O O . LYS A 1 118 ? -7.080 43.955 -11.675 1.00 84.75 118 LYS A O 1
ATOM 935 N N . GLY A 1 119 ? -4.843 43.823 -11.597 1.00 87.19 119 GLY A N 1
ATOM 936 C CA . GLY A 1 119 ? -4.656 43.813 -13.052 1.00 87.19 119 GLY A CA 1
ATOM 937 C C . GLY A 1 119 ? -5.305 42.599 -13.723 1.00 87.19 119 GLY A C 1
ATOM 938 O O . GLY A 1 119 ? -5.977 42.740 -14.740 1.00 87.19 119 GLY A O 1
ATOM 939 N N . ARG A 1 120 ? -5.190 41.414 -13.109 1.00 92.88 120 ARG A N 1
ATOM 940 C CA . ARG A 1 120 ? -5.860 40.186 -13.579 1.00 92.88 120 ARG A CA 1
ATOM 941 C C . ARG A 1 120 ? -7.378 40.321 -13.545 1.00 92.88 120 ARG A C 1
ATOM 943 O O . ARG A 1 120 ? -8.053 39.937 -14.494 1.00 92.88 120 ARG A O 1
ATOM 950 N N . GLU A 1 121 ? -7.910 40.863 -12.453 1.00 93.94 121 GLU A N 1
ATOM 951 C CA . GLU A 1 121 ? -9.344 41.099 -12.292 1.00 93.94 121 GLU A CA 1
ATOM 952 C C . GLU A 1 121 ? -9.888 42.072 -13.343 1.00 93.94 121 GLU A C 1
ATOM 954 O O . GLU A 1 121 ? -10.916 41.792 -13.964 1.00 93.94 121 GLU A O 1
ATOM 959 N N . LEU A 1 122 ? -9.168 43.168 -13.596 1.00 91.88 122 LEU A N 1
ATOM 960 C CA . LEU A 1 122 ? -9.534 44.143 -14.619 1.00 91.88 122 LEU A CA 1
ATOM 961 C C . LEU A 1 122 ? -9.486 43.536 -16.025 1.00 91.88 122 LEU A C 1
ATOM 963 O O . LEU A 1 122 ? -10.440 43.689 -16.784 1.00 91.88 122 LEU A O 1
ATOM 967 N N . TRP A 1 123 ? -8.422 42.796 -16.354 1.00 93.88 123 TRP A N 1
ATOM 968 C CA . TRP A 1 123 ? -8.303 42.126 -17.649 1.00 93.88 123 TRP A CA 1
ATOM 969 C C . TRP A 1 123 ? -9.475 41.176 -17.906 1.00 93.88 123 TRP A C 1
ATOM 971 O O . TRP A 1 123 ? -10.069 41.213 -18.983 1.00 93.88 123 TRP A O 1
ATOM 981 N N . LEU A 1 124 ? -9.850 40.364 -16.909 1.00 95.12 124 LEU A N 1
ATOM 982 C CA . LEU A 1 124 ? -10.989 39.447 -17.012 1.00 95.12 124 LEU A CA 1
ATOM 983 C C . LEU A 1 124 ? -12.303 40.196 -17.240 1.00 95.12 124 LEU A C 1
ATOM 985 O O . LEU A 1 124 ? -13.125 39.747 -18.026 1.00 95.12 124 LEU A O 1
ATOM 989 N N . LYS A 1 125 ? -12.494 41.339 -16.575 1.00 92.50 125 LYS A N 1
ATOM 990 C CA . LYS A 1 125 ? -13.694 42.172 -16.726 1.00 92.50 125 LYS A CA 1
ATOM 991 C C . LYS A 1 125 ? -13.806 42.794 -18.121 1.00 92.50 125 LYS A C 1
ATOM 993 O O . LYS A 1 125 ? -14.913 42.938 -18.622 1.00 92.50 125 LYS A O 1
ATOM 998 N N . ILE A 1 126 ? -12.681 43.167 -18.729 1.00 92.94 126 ILE A N 1
ATOM 999 C CA . ILE A 1 126 ? -12.640 43.772 -20.071 1.00 92.94 126 ILE A CA 1
ATOM 1000 C C . ILE A 1 126 ? -12.751 42.704 -21.166 1.00 92.94 126 ILE A C 1
ATOM 1002 O O . ILE A 1 126 ? -13.343 42.951 -22.212 1.00 92.94 126 ILE A O 1
ATOM 1006 N N . SER A 1 127 ? -12.182 41.522 -20.929 1.00 91.44 127 SER A N 1
ATOM 1007 C CA . SER A 1 127 ? -12.000 40.501 -21.966 1.00 91.44 127 SER A CA 1
ATOM 1008 C C . SER A 1 127 ? -13.086 39.424 -21.978 1.00 91.44 127 SER A C 1
ATOM 1010 O O . SER A 1 127 ? -13.045 38.558 -22.844 1.00 91.44 127 SER A O 1
ATOM 1012 N N . GLU A 1 128 ? -14.027 39.415 -21.030 1.00 94.00 128 GLU A N 1
ATOM 1013 C CA . GLU A 1 128 ? -15.087 38.401 -20.970 1.00 94.00 128 GLU A CA 1
ATOM 1014 C C . GLU A 1 128 ? -16.163 38.568 -22.049 1.00 94.00 128 GLU A C 1
ATOM 1016 O O . GLU A 1 128 ? -16.504 39.678 -22.451 1.00 94.00 128 GLU A O 1
ATOM 1021 N N . ASN A 1 129 ? -16.756 37.453 -22.480 1.00 93.25 129 ASN A N 1
ATOM 1022 C CA . ASN A 1 129 ? -17.942 37.452 -23.335 1.00 93.25 129 ASN A CA 1
ATOM 1023 C C . ASN A 1 129 ? -19.021 36.488 -22.818 1.00 93.25 129 ASN A C 1
ATOM 1025 O O . ASN A 1 129 ? -18.811 35.754 -21.857 1.00 93.25 129 ASN A O 1
ATOM 1029 N N . ASN A 1 130 ? -20.198 36.486 -23.445 1.00 89.75 130 ASN A N 1
ATOM 1030 C CA . ASN A 1 130 ? -21.308 35.616 -23.035 1.00 89.75 130 ASN A CA 1
ATOM 1031 C C . ASN A 1 130 ? -21.214 34.184 -23.610 1.00 89.75 130 ASN A C 1
ATOM 1033 O O . ASN A 1 130 ? -22.112 33.384 -23.366 1.00 89.75 130 ASN A O 1
ATOM 1037 N N . ASN A 1 131 ? -20.152 33.846 -24.355 1.00 86.44 131 ASN A N 1
ATOM 1038 C CA . ASN A 1 131 ? -20.049 32.580 -25.084 1.00 86.44 131 ASN A CA 1
ATOM 1039 C C . ASN A 1 131 ? -19.234 31.537 -24.306 1.00 86.44 131 ASN A C 1
ATOM 1041 O O . ASN A 1 131 ? -18.027 31.697 -24.092 1.00 86.44 131 ASN A O 1
ATOM 1045 N N . ASP A 1 132 ? -19.872 30.414 -23.970 1.00 85.94 132 ASP A N 1
ATOM 1046 C CA . ASP A 1 132 ? -19.237 29.251 -23.327 1.00 85.94 132 ASP A CA 1
ATOM 1047 C C . ASP A 1 132 ? -18.473 28.338 -24.312 1.00 85.94 132 ASP A C 1
ATOM 1049 O O . ASP A 1 132 ? -17.695 27.476 -23.887 1.00 85.94 132 ASP A O 1
ATOM 1053 N N . PHE A 1 133 ? -18.656 28.548 -25.617 1.00 88.00 133 PHE A N 1
ATOM 1054 C CA . PHE A 1 133 ? -18.094 27.748 -26.709 1.00 88.00 133 PHE A CA 1
ATOM 1055 C C . PHE A 1 133 ? -17.036 28.522 -27.496 1.00 88.00 133 PHE A C 1
ATOM 1057 O O . PHE A 1 133 ? -17.065 29.757 -27.514 1.00 88.00 133 PHE A O 1
ATOM 1064 N N . PHE A 1 134 ? -16.120 27.808 -28.156 1.00 88.12 134 PHE A N 1
ATOM 1065 C CA . PHE A 1 134 ? -15.327 28.403 -29.237 1.00 88.12 134 PHE A CA 1
ATOM 1066 C C . PHE A 1 134 ? -16.265 28.973 -30.308 1.00 88.12 134 PHE A C 1
ATOM 1068 O O . PHE A 1 134 ? -17.302 28.384 -30.608 1.00 88.12 134 PHE A O 1
ATOM 1075 N N . GLU A 1 135 ? -15.933 30.143 -30.839 1.00 88.69 135 GLU A N 1
ATOM 1076 C CA . GLU A 1 135 ? -16.723 30.790 -31.888 1.00 88.69 135 GLU A CA 1
ATOM 1077 C C . GLU A 1 135 ? -16.378 30.166 -33.243 1.00 88.69 135 GLU A C 1
ATOM 1079 O O . GLU A 1 135 ? -15.247 29.742 -33.446 1.00 88.69 135 GLU A O 1
ATOM 1084 N N . GLU A 1 136 ? -17.301 30.175 -34.206 1.00 86.06 136 GLU A N 1
ATOM 1085 C CA . GLU A 1 136 ? -17.091 29.563 -35.533 1.00 86.06 136 GLU A CA 1
ATOM 1086 C C . GLU A 1 136 ? -15.838 30.060 -36.253 1.00 86.06 136 GLU A C 1
ATOM 1088 O O . GLU A 1 136 ? -15.205 29.318 -36.992 1.00 86.06 136 GLU A O 1
ATOM 1093 N N . LYS A 1 137 ? -15.447 31.311 -36.001 1.00 86.94 137 LYS A N 1
ATOM 1094 C CA . LYS A 1 137 ? -14.239 31.893 -36.580 1.00 86.94 137 LYS A CA 1
ATOM 1095 C C . LYS A 1 137 ? -12.945 31.471 -35.877 1.00 86.94 137 LYS A C 1
ATOM 1097 O O . LYS A 1 137 ? -11.886 31.895 -36.318 1.00 86.94 137 LYS A O 1
ATOM 1102 N N . ASP A 1 138 ? -12.986 30.722 -34.777 1.00 90.44 138 ASP A N 1
ATOM 1103 C CA . ASP A 1 138 ? -11.784 30.217 -34.105 1.00 90.44 138 ASP A CA 1
ATOM 1104 C C . ASP A 1 138 ? -11.184 29.071 -34.921 1.00 90.44 138 ASP A C 1
ATOM 1106 O O . ASP A 1 138 ? -11.859 28.093 -35.210 1.00 90.44 138 ASP A O 1
ATOM 1110 N N . GLN A 1 139 ? -9.910 29.172 -35.294 1.00 91.94 139 GLN A N 1
ATOM 1111 C CA . GLN A 1 139 ? -9.212 28.098 -36.003 1.00 91.94 139 GLN A CA 1
ATOM 1112 C C . GLN A 1 139 ? -8.462 27.224 -35.000 1.00 91.94 139 GLN A C 1
ATOM 1114 O O . GLN A 1 139 ? -7.584 27.711 -34.279 1.00 91.94 139 GLN A O 1
ATOM 1119 N N . LEU A 1 140 ? -8.809 25.938 -34.955 1.00 90.00 140 LEU A N 1
ATOM 1120 C CA . LEU A 1 140 ? -8.272 24.964 -34.009 1.00 90.00 140 LEU A CA 1
ATOM 1121 C C . LEU A 1 140 ? -7.464 23.901 -34.749 1.00 90.00 140 LEU A C 1
ATOM 1123 O O . LEU A 1 140 ? -7.954 23.306 -35.692 1.00 90.00 140 LEU A O 1
ATOM 1127 N N . GLN A 1 141 ? -6.251 23.599 -34.311 1.00 87.81 141 GLN A N 1
ATOM 1128 C CA . GLN A 1 141 ? -5.477 22.484 -34.859 1.00 87.81 141 GLN A CA 1
ATOM 1129 C C . GLN A 1 141 ? -5.517 21.309 -33.885 1.00 87.81 141 GLN A C 1
ATOM 1131 O O . GLN A 1 141 ? -5.090 21.470 -32.741 1.00 87.81 141 GLN A O 1
ATOM 1136 N N . LEU A 1 142 ? -5.999 20.137 -34.312 1.00 82.69 142 LEU A N 1
ATOM 1137 C CA . LEU A 1 142 ? -5.924 18.918 -33.503 1.00 82.69 142 LEU A CA 1
ATOM 1138 C C . LEU A 1 142 ? -4.491 18.375 -33.545 1.00 82.69 142 LEU A C 1
ATOM 1140 O O . LEU A 1 142 ? -4.000 17.957 -34.585 1.00 82.69 142 LEU A O 1
ATOM 1144 N N . LEU A 1 143 ? -3.801 18.420 -32.404 1.00 73.31 143 LEU A N 1
ATOM 1145 C CA . LEU A 1 143 ? -2.410 17.974 -32.278 1.00 73.31 143 LEU A CA 1
ATOM 1146 C C . LEU A 1 143 ? -2.298 16.533 -31.787 1.00 73.31 143 LEU A C 1
ATOM 1148 O O . LEU A 1 143 ? -1.331 15.844 -32.106 1.00 73.31 143 LEU A O 1
ATOM 1152 N N . GLN A 1 144 ? -3.250 16.101 -30.963 1.00 70.38 144 GLN A N 1
ATOM 1153 C CA . GLN A 1 144 ? -3.333 14.735 -30.473 1.00 70.38 144 GLN A CA 1
ATOM 1154 C C . GLN A 1 144 ? -4.791 14.384 -30.191 1.00 70.38 144 GLN A C 1
ATOM 1156 O O . GLN A 1 144 ? -5.499 15.173 -29.552 1.00 70.38 144 GLN A O 1
ATOM 1161 N N . PRO A 1 145 ? -5.233 13.180 -30.565 1.00 72.06 145 PRO A N 1
ATOM 1162 C CA . PRO A 1 145 ? -6.557 12.732 -30.206 1.00 72.06 145 PRO A CA 1
ATOM 1163 C C . PRO A 1 145 ? -6.531 12.105 -28.785 1.00 72.06 145 PRO A C 1
ATOM 1165 O O . PRO A 1 145 ? -5.512 11.591 -28.317 1.00 72.06 145 PRO A O 1
ATOM 1168 N N . GLY A 1 146 ? -7.621 12.239 -28.021 1.00 68.56 146 GLY A N 1
ATOM 1169 C CA . GLY A 1 146 ? -7.636 11.912 -26.582 1.00 68.56 146 GLY A CA 1
ATOM 1170 C C . GLY A 1 146 ? -7.744 10.422 -26.249 1.00 68.56 146 GLY A C 1
ATOM 1171 O O . GLY A 1 146 ? -8.386 9.678 -26.975 1.00 68.56 146 GLY A O 1
ATOM 1172 N N . THR A 1 147 ? -7.199 9.953 -25.123 1.00 59.56 147 THR A N 1
ATOM 1173 C CA . THR A 1 147 ? -7.228 8.516 -24.784 1.00 59.56 147 THR A CA 1
ATOM 1174 C C . THR A 1 147 ? -8.616 8.084 -24.280 1.00 59.56 147 THR A C 1
ATOM 1176 O O . THR A 1 147 ? -9.006 8.319 -23.136 1.00 59.56 147 THR A O 1
ATOM 1179 N N . GLY A 1 148 ? -9.418 7.488 -25.165 1.00 54.16 148 GLY A N 1
ATOM 1180 C CA . GLY A 1 148 ? -10.748 6.975 -24.835 1.00 54.16 148 GLY A CA 1
ATOM 1181 C C . GLY A 1 148 ? -10.722 5.546 -24.308 1.00 54.16 148 GLY A C 1
ATOM 1182 O O . GLY A 1 148 ? -10.068 4.681 -24.877 1.00 54.16 148 GLY A O 1
ATOM 1183 N N . ASP A 1 149 ? -11.487 5.280 -23.252 1.00 47.97 149 ASP A N 1
ATOM 1184 C CA . ASP A 1 149 ? -11.822 3.921 -22.821 1.00 47.97 149 ASP A CA 1
ATOM 1185 C C . ASP A 1 149 ? -13.050 3.450 -23.620 1.00 47.97 149 ASP A C 1
ATOM 1187 O O . ASP A 1 149 ? -14.180 3.747 -23.233 1.00 47.97 149 ASP A O 1
ATOM 1191 N N . ALA A 1 150 ? -12.837 2.772 -24.754 1.00 42.44 150 ALA A N 1
ATOM 1192 C CA . ALA A 1 150 ? -13.917 2.305 -25.638 1.00 42.44 150 ALA A CA 1
ATOM 1193 C C . ALA A 1 150 ? -14.916 1.363 -24.929 1.00 42.44 150 ALA A C 1
ATOM 1195 O O . ALA A 1 150 ? -16.078 1.281 -25.318 1.00 42.44 150 ALA A O 1
ATOM 1196 N N . SER A 1 151 ? -14.491 0.702 -23.842 1.00 42.75 151 SER A N 1
ATOM 1197 C CA . SER A 1 151 ? -15.337 -0.204 -23.049 1.00 42.75 151 SER A CA 1
ATOM 1198 C C . SER A 1 151 ? -16.418 0.524 -22.239 1.00 42.75 151 SER A C 1
ATOM 1200 O O . SER A 1 151 ? -17.458 -0.045 -21.905 1.00 42.75 151 SER A O 1
ATOM 1202 N N . LYS A 1 152 ? -16.211 1.813 -21.944 1.00 47.88 152 LYS A N 1
ATOM 1203 C CA . LYS A 1 152 ? -17.201 2.676 -21.301 1.00 47.88 152 LYS A CA 1
ATOM 1204 C C . LYS A 1 152 ? -17.794 3.544 -22.397 1.00 47.88 152 LYS A C 1
ATOM 1206 O O . LYS A 1 152 ? -17.106 4.424 -22.901 1.00 47.88 152 LYS A O 1
ATOM 1211 N N . LYS A 1 153 ? -19.077 3.351 -22.724 1.00 45.66 153 LYS A N 1
ATOM 1212 C CA . LYS A 1 153 ? -19.869 4.067 -23.760 1.00 45.66 153 LYS A CA 1
ATOM 1213 C C . LYS A 1 153 ? -19.914 5.622 -23.645 1.00 45.66 153 LYS A C 1
ATOM 1215 O O . LYS A 1 153 ? -20.816 6.267 -24.177 1.00 45.66 153 LYS A O 1
ATOM 1220 N N . GLN A 1 154 ? -18.980 6.263 -22.937 1.00 49.00 154 GLN A N 1
ATOM 1221 C CA . GLN A 1 154 ? -18.873 7.703 -22.673 1.00 49.00 154 GLN A CA 1
ATOM 1222 C C . GLN A 1 154 ? -17.425 8.263 -22.782 1.00 49.00 154 GLN A C 1
ATOM 1224 O O . GLN A 1 154 ? -17.165 9.365 -22.308 1.00 49.00 154 GLN A O 1
ATOM 1229 N N . GLY A 1 155 ? -16.467 7.526 -23.361 1.00 49.56 155 GLY A N 1
ATOM 1230 C CA . GLY A 1 155 ? -15.036 7.722 -23.075 1.00 49.56 155 GLY A CA 1
ATOM 1231 C C . GLY A 1 155 ? -14.239 8.843 -23.763 1.00 49.56 155 GLY A C 1
ATOM 1232 O O . GLY A 1 155 ? -13.468 9.491 -23.075 1.00 49.56 155 GLY A O 1
ATOM 1233 N N . SER A 1 156 ? -14.325 9.082 -25.074 1.00 53.75 156 SER A N 1
ATOM 1234 C CA . SER A 1 156 ? -13.541 10.154 -25.731 1.00 53.75 156 SER A CA 1
ATOM 1235 C C . SER A 1 156 ? -14.157 10.522 -27.072 1.00 53.75 156 SER A C 1
ATOM 1237 O O . SER A 1 156 ? -14.290 9.670 -27.946 1.00 53.75 156 SER A O 1
ATOM 1239 N N . ILE A 1 157 ? -14.516 11.792 -27.220 1.00 59.06 157 ILE A N 1
ATOM 1240 C CA . ILE A 1 157 ? -15.134 12.387 -28.402 1.00 59.06 157 ILE A CA 1
ATOM 1241 C C . ILE A 1 157 ? -14.201 12.287 -29.624 1.00 59.06 157 ILE A C 1
ATOM 1243 O O . ILE A 1 157 ? -14.679 12.060 -30.726 1.00 59.06 157 ILE A O 1
ATOM 1247 N N . PHE A 1 158 ? -12.879 12.371 -29.429 1.00 56.44 158 PHE A N 1
ATOM 1248 C CA . PHE A 1 158 ? -11.904 12.402 -30.529 1.00 56.44 158 PHE A CA 1
ATOM 1249 C C . PHE A 1 158 ? -11.310 11.038 -30.923 1.00 56.44 158 PHE A C 1
ATOM 1251 O O . PHE A 1 158 ? -10.602 10.975 -31.918 1.00 56.44 158 PHE A O 1
ATOM 1258 N N . VAL A 1 159 ? -11.528 9.955 -30.162 1.00 55.22 159 VAL A N 1
ATOM 1259 C CA . VAL A 1 159 ? -10.845 8.658 -30.426 1.00 55.22 159 VAL A CA 1
ATOM 1260 C C . VAL A 1 159 ? -11.745 7.439 -30.331 1.00 55.22 159 VAL A C 1
ATOM 1262 O O . VAL A 1 159 ? -11.464 6.443 -30.985 1.00 55.22 159 VAL A O 1
ATOM 1265 N N . ALA A 1 160 ? -12.818 7.464 -29.537 1.00 55.06 160 ALA A N 1
ATOM 1266 C CA . ALA A 1 160 ? -13.602 6.244 -29.335 1.00 55.06 160 ALA A CA 1
ATOM 1267 C C . ALA A 1 160 ? -14.614 5.967 -30.461 1.00 55.06 160 ALA A C 1
ATOM 1269 O O . ALA A 1 160 ? -15.119 4.852 -30.533 1.00 55.06 160 ALA A O 1
ATOM 1270 N N . TYR A 1 161 ? -14.919 6.959 -31.306 1.00 61.03 161 TYR A N 1
ATOM 1271 C CA . TYR A 1 161 ? -16.034 6.875 -32.258 1.00 61.03 161 TYR A CA 1
ATOM 1272 C C . TYR A 1 161 ? -15.714 7.348 -33.679 1.00 61.03 161 TYR A C 1
ATOM 1274 O O . TYR A 1 161 ? -16.497 7.065 -34.576 1.00 61.03 161 TYR A O 1
ATOM 1282 N N . LEU A 1 162 ? -14.593 8.041 -33.907 1.00 66.62 162 LEU A N 1
ATOM 1283 C CA . LEU A 1 162 ? -14.240 8.499 -35.251 1.00 66.62 162 LEU A CA 1
ATOM 1284 C C . LEU A 1 162 ? -13.520 7.383 -36.023 1.00 66.62 162 LEU A C 1
ATOM 1286 O O . LEU A 1 162 ? -12.551 6.823 -35.498 1.00 66.62 162 LEU A O 1
ATOM 1290 N N . PRO A 1 163 ? -13.948 7.069 -37.259 1.00 74.00 163 PRO A N 1
ATOM 1291 C CA . PRO A 1 163 ? -13.211 6.177 -38.142 1.00 74.00 163 PRO A CA 1
ATOM 1292 C C . PRO A 1 163 ? -11.755 6.645 -38.344 1.00 74.00 163 PRO A C 1
ATOM 1294 O O . PRO A 1 163 ? -11.512 7.854 -38.420 1.00 74.00 163 PRO A O 1
ATOM 1297 N N . PRO A 1 164 ? -10.770 5.728 -38.462 1.00 71.75 164 PRO A N 1
ATOM 1298 C CA . PRO A 1 164 ? -9.356 6.091 -38.595 1.00 71.75 164 PRO A CA 1
ATOM 1299 C C . PRO A 1 164 ? -9.054 7.055 -39.746 1.00 71.75 164 PRO A C 1
ATOM 1301 O O . PRO A 1 164 ? -8.195 7.913 -39.596 1.00 71.75 164 PRO A O 1
ATOM 1304 N N . ASN A 1 165 ? -9.773 6.951 -40.865 1.00 78.81 165 ASN A N 1
ATOM 1305 C CA . ASN A 1 165 ? -9.638 7.847 -42.014 1.00 78.81 165 ASN A CA 1
ATOM 1306 C C . ASN A 1 165 ? -10.080 9.283 -41.694 1.00 78.81 165 ASN A C 1
ATOM 1308 O O . ASN A 1 165 ? -9.360 10.216 -42.029 1.00 78.81 165 ASN A O 1
ATOM 1312 N N . VAL A 1 166 ? -11.207 9.457 -40.996 1.00 77.38 166 VAL A N 1
ATOM 1313 C CA . VAL A 1 166 ? -11.713 10.776 -40.574 1.00 77.38 166 VAL A CA 1
ATOM 1314 C C . VAL A 1 166 ? -10.770 11.399 -39.548 1.00 77.38 166 VAL A C 1
ATOM 1316 O O . VAL A 1 166 ? -10.468 12.589 -39.592 1.00 77.38 166 VAL A O 1
ATOM 1319 N N . LEU A 1 167 ? -10.251 10.585 -38.628 1.00 77.31 167 LEU A N 1
ATOM 1320 C CA . LEU A 1 167 ? -9.275 11.048 -37.651 1.00 77.31 167 LEU A CA 1
ATOM 1321 C C . LEU A 1 167 ? -7.945 11.445 -38.306 1.00 77.31 167 LEU A C 1
ATOM 1323 O O . LEU A 1 167 ? -7.389 12.487 -37.964 1.00 77.31 167 LEU A O 1
ATOM 1327 N N . ASP A 1 168 ? -7.440 10.633 -39.238 1.00 73.38 168 ASP A N 1
ATOM 1328 C CA . ASP A 1 168 ? -6.221 10.925 -39.995 1.00 73.38 168 ASP A CA 1
ATOM 1329 C C . ASP A 1 168 ? -6.406 12.213 -40.831 1.00 73.38 168 ASP A C 1
ATOM 1331 O O . ASP A 1 168 ? -5.503 13.052 -40.854 1.00 73.38 168 ASP A O 1
ATOM 1335 N N . GLU A 1 169 ? -7.590 12.437 -41.415 1.00 81.38 169 GLU A N 1
ATOM 1336 C CA . GLU A 1 169 ? -7.957 13.688 -42.089 1.00 81.38 169 GLU A CA 1
ATOM 1337 C C . GLU A 1 169 ? -7.900 14.882 -41.127 1.00 81.38 169 GLU A C 1
ATOM 1339 O O . GLU A 1 169 ? -7.130 15.814 -41.367 1.00 81.38 169 GLU A O 1
ATOM 1344 N N . MET A 1 170 ? -8.612 14.821 -39.995 1.00 80.88 170 MET A N 1
ATOM 1345 C CA . MET A 1 170 ? -8.628 15.890 -38.984 1.00 80.88 170 MET A CA 1
ATOM 1346 C C . MET A 1 170 ? -7.235 16.225 -38.436 1.00 80.88 170 MET A C 1
ATOM 1348 O O . MET A 1 170 ? -6.938 17.382 -38.143 1.00 80.88 170 MET A O 1
ATOM 1352 N N . MET A 1 171 ? -6.384 15.213 -38.268 1.00 72.75 171 MET A N 1
ATOM 1353 C CA . MET A 1 171 ? -5.002 15.367 -37.804 1.00 72.75 171 MET A CA 1
ATOM 1354 C C . MET A 1 171 ? -4.076 15.935 -38.889 1.00 72.75 171 MET A C 1
ATOM 1356 O O . MET A 1 171 ? -3.041 16.522 -38.568 1.00 72.75 171 MET A O 1
ATOM 1360 N N . SER A 1 172 ? -4.419 15.737 -40.164 1.00 74.50 172 SER A N 1
ATOM 1361 C CA . SER A 1 172 ? -3.665 16.250 -41.312 1.00 74.50 172 SER A CA 1
ATOM 1362 C C . SER A 1 172 ? -4.046 17.682 -41.698 1.00 74.50 172 SER A C 1
ATOM 1364 O O . SER A 1 172 ? -3.232 18.380 -42.307 1.00 74.50 172 SER A O 1
ATOM 1366 N N . SER A 1 173 ? -5.246 18.137 -41.321 1.00 78.69 173 SER A N 1
ATOM 1367 C CA . SER A 1 173 ? -5.709 19.500 -41.572 1.00 78.69 173 SER A CA 1
ATOM 1368 C C . SER A 1 173 ? -4.819 20.537 -40.876 1.00 78.69 173 SER A C 1
ATOM 1370 O O . SER A 1 173 ? -4.423 20.386 -39.718 1.00 78.69 173 SER A O 1
ATOM 1372 N N . GLU A 1 174 ? -4.526 21.640 -41.569 1.00 77.62 174 GLU A N 1
ATOM 1373 C CA . GLU A 1 174 ? -3.765 22.755 -40.989 1.00 77.62 174 GLU A CA 1
ATOM 1374 C C . GLU A 1 174 ? -4.541 23.427 -39.843 1.00 77.62 174 GLU A C 1
ATOM 1376 O O . GLU A 1 174 ? -3.962 23.802 -38.819 1.00 77.62 174 GLU A O 1
ATOM 1381 N N . TYR A 1 175 ? -5.862 23.522 -40.001 1.00 85.38 175 TYR A N 1
ATOM 1382 C CA . TYR A 1 175 ? -6.809 23.979 -38.995 1.00 85.38 175 TYR A CA 1
ATOM 1383 C C . TYR A 1 175 ? -8.190 23.358 -39.231 1.00 85.38 175 TYR A C 1
ATOM 1385 O O . TYR A 1 175 ? -8.529 22.929 -40.329 1.00 85.38 175 TYR A O 1
ATOM 1393 N N . LEU A 1 176 ? -8.988 23.341 -38.172 1.00 88.12 176 LEU A N 1
ATOM 1394 C CA . LEU A 1 176 ? -10.351 22.846 -38.088 1.00 88.12 176 LEU A CA 1
ATOM 1395 C C . LEU A 1 176 ? -11.227 23.960 -37.518 1.00 88.12 176 LEU A C 1
ATOM 1397 O O . LEU A 1 176 ? -10.828 24.664 -36.583 1.00 88.12 176 LEU A O 1
ATOM 1401 N N . TYR A 1 177 ? -12.435 24.092 -38.053 1.00 89.62 177 TYR A N 1
ATOM 1402 C CA . TYR A 1 177 ? -13.442 24.993 -37.504 1.00 89.62 177 TYR A CA 1
ATOM 1403 C C . TYR A 1 177 ? -14.303 24.269 -36.457 1.00 89.62 177 TYR A C 1
ATOM 1405 O O . TYR A 1 177 ? -14.585 23.079 -36.617 1.00 89.62 177 TYR A O 1
ATOM 1413 N N . PRO A 1 178 ? -14.752 24.956 -35.389 1.00 86.38 178 PRO A N 1
ATOM 1414 C CA . PRO A 1 178 ? -15.638 24.381 -34.383 1.00 86.38 178 PRO A CA 1
ATOM 1415 C C . PRO A 1 178 ? -16.900 23.739 -34.962 1.00 86.38 178 PRO A C 1
ATOM 1417 O O . PRO A 1 178 ? -17.299 22.693 -34.460 1.00 86.38 178 PRO A O 1
ATOM 1420 N N . SER A 1 179 ? -17.483 24.315 -36.021 1.00 83.25 179 SER A N 1
ATOM 1421 C CA . SER A 1 179 ? -18.624 23.743 -36.750 1.00 83.25 179 SER A CA 1
ATOM 1422 C C . SER A 1 179 ? -18.277 22.384 -37.355 1.00 83.25 179 SER A C 1
ATOM 1424 O O . SER A 1 179 ? -18.902 21.391 -37.006 1.00 83.25 179 SER A O 1
ATOM 1426 N N . TYR A 1 180 ? -17.188 22.306 -38.124 1.00 84.62 180 TYR A N 1
ATOM 1427 C CA . TYR A 1 180 ? -16.702 21.052 -38.707 1.00 84.62 180 TYR A CA 1
ATOM 1428 C C . TYR A 1 180 ? -16.443 19.969 -37.648 1.00 84.62 180 TYR A C 1
ATOM 1430 O O . TYR A 1 180 ? -16.870 18.827 -37.807 1.00 84.62 180 TYR A O 1
ATOM 1438 N N . ILE A 1 181 ? -15.790 20.322 -36.532 1.00 79.56 181 ILE A N 1
ATOM 1439 C CA . ILE A 1 181 ? -15.554 19.385 -35.419 1.00 79.56 181 ILE A CA 1
ATOM 1440 C C . ILE A 1 181 ? -16.884 18.902 -34.827 1.00 79.56 181 ILE A C 1
ATOM 1442 O O . ILE A 1 181 ? -17.036 17.720 -34.525 1.00 79.56 181 ILE A O 1
ATOM 1446 N N . ASN A 1 182 ? -17.833 19.814 -34.623 1.00 77.44 182 ASN A N 1
ATOM 1447 C CA . ASN A 1 182 ? -19.130 19.513 -34.034 1.00 77.44 182 ASN A CA 1
ATOM 1448 C C . ASN A 1 182 ? -19.946 18.577 -34.942 1.00 77.44 182 ASN A C 1
ATOM 1450 O O . ASN A 1 182 ? -20.438 17.556 -34.457 1.00 77.44 182 ASN A O 1
ATOM 1454 N N . ASP A 1 183 ? -20.009 18.869 -36.239 1.00 79.75 183 ASP A N 1
ATOM 1455 C CA . ASP A 1 183 ? -20.767 18.103 -37.232 1.00 79.75 183 ASP A CA 1
ATOM 1456 C C . ASP A 1 183 ? -20.180 16.700 -37.413 1.00 79.75 183 ASP A C 1
ATOM 1458 O O . ASP A 1 183 ? -20.884 15.706 -37.219 1.00 79.75 183 ASP A O 1
ATOM 1462 N N . THR A 1 184 ? -18.860 16.618 -37.619 1.00 78.69 184 THR A N 1
ATOM 1463 C CA . THR A 1 184 ? -18.130 15.346 -37.754 1.00 78.69 184 THR A CA 1
ATOM 1464 C C . THR A 1 184 ? -18.330 14.460 -36.522 1.00 78.69 184 THR A C 1
ATOM 1466 O O . THR A 1 184 ? -18.548 13.258 -36.623 1.00 78.69 184 THR A O 1
ATOM 1469 N N . VAL A 1 185 ? -18.293 15.025 -35.312 1.00 69.94 185 VAL A N 1
ATOM 1470 C CA . VAL A 1 185 ? -18.500 14.236 -34.090 1.00 69.94 185 VAL A CA 1
ATOM 1471 C C . VAL A 1 185 ? -19.962 13.802 -33.914 1.00 69.94 185 VAL A C 1
ATOM 1473 O O . VAL A 1 185 ? -20.195 12.686 -33.437 1.00 69.94 185 VAL A O 1
ATOM 1476 N N . ILE A 1 186 ? -20.950 14.655 -34.228 1.00 67.88 186 ILE A N 1
ATOM 1477 C CA . ILE A 1 186 ? -22.383 14.302 -34.121 1.00 67.88 186 ILE A CA 1
ATOM 1478 C C . ILE A 1 186 ? -22.684 13.088 -34.991 1.00 67.88 186 ILE A C 1
ATOM 1480 O O . ILE A 1 186 ? -23.290 12.136 -34.495 1.00 67.88 186 ILE A O 1
ATOM 1484 N N . GLU A 1 187 ? -22.217 13.114 -36.238 1.00 71.75 187 GLU A N 1
ATOM 1485 C CA . GLU A 1 187 ? -22.488 12.090 -37.245 1.00 71.75 187 GLU A CA 1
ATOM 1486 C C . GLU A 1 187 ? -22.126 10.684 -36.748 1.00 71.75 187 GLU A C 1
ATOM 1488 O O . GLU A 1 187 ? -22.945 9.769 -36.804 1.00 71.75 187 GLU A O 1
ATOM 1493 N N . TYR A 1 188 ? -20.941 10.524 -36.153 1.00 65.88 188 TYR A N 1
ATOM 1494 C CA . TYR A 1 188 ? -20.449 9.210 -35.728 1.00 65.88 188 TYR A CA 1
ATOM 1495 C C . TYR A 1 188 ? -20.833 8.806 -34.297 1.00 65.88 188 TYR A C 1
ATOM 1497 O O . TYR A 1 188 ? -20.733 7.632 -33.937 1.00 65.88 188 TYR A O 1
ATOM 1505 N N . THR A 1 189 ? -21.262 9.746 -33.446 1.00 61.91 189 THR A N 1
ATOM 1506 C CA . THR A 1 189 ? -21.598 9.446 -32.037 1.00 61.91 189 THR A CA 1
ATOM 1507 C C . THR A 1 189 ? -23.097 9.391 -31.747 1.00 61.91 189 THR A C 1
ATOM 1509 O O . THR A 1 189 ? -23.483 8.876 -30.691 1.00 61.91 189 THR A O 1
ATOM 1512 N N . GLY A 1 190 ? -23.941 9.941 -32.629 1.00 57.00 190 GLY A N 1
ATOM 1513 C CA . GLY A 1 190 ? -25.397 10.014 -32.456 1.00 57.00 190 GLY A CA 1
ATOM 1514 C C . GLY A 1 190 ? -25.856 10.842 -31.245 1.00 57.00 190 GLY A C 1
ATOM 1515 O O . GLY A 1 190 ? -27.005 10.736 -30.819 1.00 57.00 190 GLY A O 1
ATOM 1516 N N . LYS A 1 191 ? -24.964 11.636 -30.636 1.00 56.06 191 LYS A N 1
ATOM 1517 C CA . LYS A 1 191 ? -25.234 12.479 -29.457 1.00 56.06 191 LYS A CA 1
ATOM 1518 C C . LYS A 1 191 ? -24.894 13.934 -29.766 1.00 56.06 191 LYS A C 1
ATOM 1520 O O . LYS A 1 191 ? -24.013 14.206 -30.571 1.00 56.06 191 LYS A O 1
ATOM 1525 N N . THR A 1 192 ? -25.533 14.873 -29.064 1.00 52.31 192 THR A N 1
ATOM 1526 C CA . THR A 1 192 ? -25.211 16.309 -29.146 1.00 52.31 192 THR A CA 1
ATOM 1527 C C . THR A 1 192 ? -23.729 16.543 -28.801 1.00 52.31 192 THR A C 1
ATOM 1529 O O . THR A 1 192 ? -23.340 16.468 -27.631 1.00 52.31 192 THR A O 1
ATOM 1532 N N . SER A 1 193 ? -22.892 16.802 -29.811 1.00 51.78 193 SER A N 1
ATOM 1533 C CA . SER A 1 193 ? -21.423 16.932 -29.728 1.00 51.78 193 SER A CA 1
ATOM 1534 C C . SER A 1 193 ? -20.934 18.285 -29.202 1.00 51.78 193 SER A C 1
ATOM 1536 O O . SER A 1 193 ? -19.725 18.533 -29.164 1.00 51.78 193 SER A O 1
ATOM 1538 N N . THR A 1 194 ? -21.841 19.114 -28.668 1.00 53.41 194 THR A N 1
ATOM 1539 C CA . THR A 1 194 ? -21.576 20.463 -28.131 1.00 53.41 194 THR A CA 1
ATOM 1540 C C . THR A 1 194 ? -20.453 20.490 -27.086 1.00 53.41 194 THR A C 1
ATOM 1542 O O . THR A 1 194 ? -19.892 21.536 -26.783 1.00 53.41 194 THR A O 1
ATOM 1545 N N . LEU A 1 195 ? -20.083 19.332 -26.538 1.00 60.69 195 LEU A N 1
ATOM 1546 C CA . LEU A 1 195 ? -19.062 19.149 -25.520 1.00 60.69 195 LEU A CA 1
ATOM 1547 C C . LEU A 1 195 ? -17.606 19.320 -26.004 1.00 60.69 195 LEU A C 1
ATOM 1549 O O . LEU A 1 195 ? -16.774 19.757 -25.211 1.00 60.69 195 LEU A O 1
ATOM 1553 N N . ALA A 1 196 ? -17.265 19.007 -27.263 1.00 66.75 196 ALA A N 1
ATOM 1554 C CA . ALA A 1 196 ? -15.880 19.131 -27.757 1.00 66.75 196 ALA A CA 1
ATOM 1555 C C . ALA A 1 196 ? -15.432 20.592 -27.898 1.00 66.75 196 ALA A C 1
ATOM 1557 O O . ALA A 1 196 ? -14.264 20.916 -27.685 1.00 66.75 196 ALA A O 1
ATOM 1558 N N . ILE A 1 197 ? -16.382 21.475 -28.201 1.00 82.06 197 ILE A N 1
ATOM 1559 C CA . ILE A 1 197 ? -16.166 22.906 -28.426 1.00 82.06 197 ILE A CA 1
ATOM 1560 C C . ILE A 1 197 ? -16.449 23.762 -27.176 1.00 82.06 197 ILE A C 1
ATOM 1562 O O . ILE A 1 197 ? -16.306 24.984 -27.212 1.00 82.06 197 ILE A O 1
ATOM 1566 N N . LEU A 1 198 ? -16.806 23.148 -26.039 1.00 85.56 198 LEU A N 1
ATOM 1567 C CA . LEU A 1 198 ? -16.963 23.852 -24.763 1.00 85.56 198 LEU A CA 1
ATOM 1568 C C . LEU A 1 198 ? -15.611 24.305 -24.215 1.00 85.56 198 LEU A C 1
ATOM 1570 O O . LEU A 1 198 ? -14.773 23.481 -23.844 1.00 85.56 198 LEU A O 1
ATOM 1574 N N . LYS A 1 199 ? -15.440 25.611 -23.991 1.00 90.12 199 LYS A N 1
ATOM 1575 C CA . LYS A 1 199 ? -14.219 26.171 -23.384 1.00 90.12 199 LYS A CA 1
ATOM 1576 C C . LYS A 1 199 ? -13.920 25.579 -21.997 1.00 90.12 199 LYS A C 1
ATOM 1578 O O . LYS A 1 199 ? -12.773 25.558 -21.557 1.00 90.12 199 LYS A O 1
ATOM 1583 N N . THR A 1 200 ? -14.936 25.088 -21.279 1.00 87.62 200 THR A N 1
ATOM 1584 C CA . THR A 1 200 ? -14.777 24.464 -19.949 1.00 87.62 200 THR A CA 1
ATOM 1585 C C . THR A 1 200 ? -14.047 23.126 -19.970 1.00 87.62 200 THR A C 1
ATOM 1587 O O . THR A 1 200 ? -13.566 22.686 -18.924 1.00 87.62 200 THR A O 1
ATOM 1590 N N . PHE A 1 201 ? -13.977 22.471 -21.129 1.00 87.25 201 PHE A N 1
ATOM 1591 C CA . PHE A 1 201 ? -13.378 21.147 -21.273 1.00 87.25 201 PHE A CA 1
ATOM 1592 C C . PHE A 1 201 ? -11.880 21.223 -21.533 1.00 87.25 201 PHE A C 1
ATOM 1594 O O . PHE A 1 201 ? -11.191 20.213 -21.409 1.00 87.25 201 PHE A O 1
ATOM 1601 N N . TRP A 1 202 ? -11.368 22.418 -21.806 1.00 89.19 202 TRP A N 1
ATOM 1602 C CA . TRP A 1 202 ? -9.989 22.669 -22.182 1.00 89.19 202 TRP A CA 1
ATOM 1603 C C . TRP A 1 202 ? -9.274 23.498 -21.125 1.00 89.19 202 TRP A C 1
ATOM 1605 O O . TRP A 1 202 ? -9.883 24.313 -20.428 1.00 89.19 202 TRP A O 1
ATOM 1615 N N . LYS A 1 203 ? -7.963 23.312 -21.019 1.00 89.62 203 LYS A N 1
ATOM 1616 C CA . LYS A 1 203 ? -7.079 24.113 -20.173 1.00 89.62 203 LYS A CA 1
ATOM 1617 C C . LYS A 1 203 ? -5.797 24.432 -20.934 1.00 89.62 203 LYS A C 1
ATOM 1619 O O . LYS A 1 203 ? -5.266 23.552 -21.601 1.00 89.62 203 LYS A O 1
ATOM 1624 N N . ILE A 1 204 ? -5.275 25.648 -20.776 1.00 85.06 204 ILE A N 1
ATOM 1625 C CA . ILE A 1 204 ? -3.970 26.033 -21.331 1.00 85.06 204 ILE A CA 1
ATOM 1626 C C . ILE A 1 204 ? -2.870 25.130 -20.749 1.00 85.06 204 ILE A C 1
ATOM 1628 O O . ILE A 1 204 ? -2.735 24.994 -19.526 1.00 85.06 204 ILE A O 1
ATOM 1632 N N . SER A 1 205 ? -2.092 24.508 -21.631 1.00 77.81 205 SER A N 1
ATOM 1633 C CA . SER A 1 205 ? -0.880 23.778 -21.286 1.00 77.81 205 SER A CA 1
ATOM 1634 C C . SER A 1 205 ? 0.195 24.760 -20.842 1.00 77.81 205 SER A C 1
ATOM 1636 O O . SER A 1 205 ? 0.524 25.703 -21.551 1.00 77.81 205 SER A O 1
ATOM 1638 N N . THR A 1 206 ? 0.769 24.531 -19.665 1.00 68.00 206 THR A N 1
ATOM 1639 C CA . THR A 1 206 ? 1.889 25.329 -19.144 1.00 68.00 206 THR A CA 1
ATOM 1640 C C . THR A 1 206 ? 3.222 24.584 -19.248 1.00 68.00 206 THR A C 1
ATOM 1642 O O . THR A 1 206 ? 4.183 24.980 -18.596 1.00 68.00 206 THR A O 1
ATOM 1645 N N . SER A 1 207 ? 3.276 23.444 -19.952 1.00 66.69 207 SER A N 1
ATOM 1646 C CA . SER A 1 207 ? 4.461 22.573 -19.973 1.00 66.69 207 SER A CA 1
ATOM 1647 C C . SER A 1 207 ? 5.387 22.788 -21.168 1.00 66.69 207 SER A C 1
ATOM 1649 O O . SER A 1 207 ? 6.535 22.369 -21.073 1.00 66.69 207 SER A O 1
ATOM 1651 N N . TYR A 1 208 ? 4.927 23.411 -22.259 1.00 80.62 208 TYR A N 1
ATOM 1652 C CA . TYR A 1 208 ? 5.745 23.777 -23.421 1.00 80.62 208 TYR A CA 1
ATOM 1653 C C . TYR A 1 208 ? 5.006 24.762 -24.341 1.00 80.62 208 TYR A C 1
ATOM 1655 O O . TYR A 1 208 ? 3.785 24.899 -24.256 1.00 80.62 208 TYR A O 1
ATOM 1663 N N . LYS A 1 209 ? 5.746 25.401 -25.251 1.00 80.38 209 LYS A N 1
ATOM 1664 C CA . LYS A 1 209 ? 5.239 26.218 -26.364 1.00 80.38 209 LYS A CA 1
ATOM 1665 C C . LYS A 1 209 ? 5.723 25.659 -27.690 1.00 80.38 209 LYS A C 1
ATOM 1667 O O . LYS A 1 209 ? 6.737 24.969 -27.737 1.00 80.38 209 LYS A O 1
ATOM 1672 N N . VAL A 1 210 ? 5.041 26.000 -28.777 1.00 79.88 210 VAL A N 1
ATOM 1673 C CA . VAL A 1 210 ? 5.519 25.689 -30.129 1.00 79.88 210 VAL A CA 1
ATOM 1674 C C . VAL A 1 210 ? 5.809 26.984 -30.858 1.00 79.88 210 VAL A C 1
ATOM 1676 O O . VAL A 1 210 ? 4.931 27.832 -30.984 1.00 79.88 210 VAL A O 1
ATOM 1679 N N . VAL A 1 211 ? 7.049 27.139 -31.311 1.00 81.81 211 VAL A N 1
ATOM 1680 C CA . VAL A 1 211 ? 7.534 28.367 -31.945 1.00 81.81 211 VAL A CA 1
ATOM 1681 C C . VAL A 1 211 ? 8.103 28.073 -33.328 1.00 81.81 211 VAL A C 1
ATOM 1683 O O . VAL A 1 211 ? 8.611 26.985 -33.610 1.00 81.81 211 VAL A O 1
ATOM 1686 N N . THR A 1 212 ? 8.013 29.059 -34.215 1.00 77.06 212 THR A N 1
ATOM 1687 C CA . THR A 1 212 ? 8.609 29.004 -35.558 1.00 77.06 212 THR A CA 1
ATOM 1688 C C . THR A 1 212 ? 10.091 29.365 -35.542 1.00 77.06 212 THR A C 1
ATOM 1690 O O . THR A 1 212 ? 10.838 28.906 -36.406 1.00 77.06 212 THR A O 1
ATOM 1693 N N . LYS A 1 213 ? 10.524 30.150 -34.552 1.00 86.75 213 LYS A N 1
ATOM 1694 C CA . LYS A 1 213 ? 11.908 30.553 -34.312 1.00 86.75 213 LYS A CA 1
ATOM 1695 C C . LYS A 1 213 ? 12.166 30.601 -32.808 1.00 86.75 213 LYS A C 1
ATOM 1697 O O . LYS A 1 213 ? 11.299 31.036 -32.054 1.00 86.75 213 LYS A O 1
ATOM 1702 N N . PHE A 1 214 ? 13.340 30.147 -32.393 1.00 91.06 214 PHE A N 1
ATOM 1703 C CA . PHE A 1 214 ? 13.835 30.272 -31.026 1.00 91.06 214 PHE A CA 1
ATOM 1704 C C . PHE A 1 214 ? 15.289 30.724 -31.100 1.00 91.06 214 PHE A C 1
ATOM 1706 O O . PHE A 1 214 ? 16.051 30.152 -31.875 1.00 91.06 214 PHE A O 1
ATOM 1713 N N . ASP A 1 215 ? 15.656 31.772 -30.369 1.00 90.25 215 ASP A N 1
ATOM 1714 C CA . ASP A 1 215 ? 16.987 32.386 -30.483 1.00 90.25 215 ASP A CA 1
ATOM 1715 C C . ASP A 1 215 ? 18.020 31.780 -29.513 1.00 90.25 215 ASP A C 1
ATOM 1717 O O . ASP A 1 215 ? 19.215 32.027 -29.660 1.00 90.25 215 ASP A O 1
ATOM 1721 N N . ASP A 1 216 ? 17.580 30.949 -28.565 1.00 91.50 216 ASP A N 1
ATOM 1722 C CA . ASP A 1 216 ? 18.433 30.311 -27.553 1.00 91.50 216 ASP A CA 1
ATOM 1723 C C . ASP A 1 216 ? 18.734 28.830 -27.899 1.00 91.50 216 ASP A C 1
ATOM 1725 O O . ASP A 1 216 ? 18.537 28.393 -29.036 1.00 91.50 216 ASP A O 1
ATOM 1729 N N . LEU A 1 217 ? 19.254 28.040 -26.956 1.00 93.31 217 LEU A N 1
ATOM 1730 C CA . LEU A 1 217 ? 19.673 26.653 -27.167 1.00 93.31 217 LEU A CA 1
ATOM 1731 C C . LEU A 1 217 ? 18.548 25.778 -27.739 1.00 93.31 217 LEU A C 1
ATOM 1733 O O . LEU A 1 217 ? 17.474 25.619 -27.150 1.00 93.31 217 LEU A O 1
ATOM 1737 N N . ILE A 1 218 ? 18.834 25.149 -28.880 1.00 94.75 218 ILE A N 1
ATOM 1738 C CA . ILE A 1 218 ? 17.954 24.178 -29.528 1.00 94.75 218 ILE A CA 1
ATOM 1739 C C . ILE A 1 218 ? 18.617 22.799 -29.549 1.00 94.75 218 ILE A C 1
ATOM 1741 O O . ILE A 1 218 ? 19.707 22.627 -30.088 1.00 94.75 218 ILE A O 1
ATOM 1745 N N . ILE A 1 219 ? 17.912 21.782 -29.062 1.00 95.69 219 ILE A N 1
ATOM 1746 C CA . ILE A 1 219 ? 18.252 20.368 -29.229 1.00 95.69 219 ILE A CA 1
ATOM 1747 C C . ILE A 1 219 ? 17.541 19.839 -30.481 1.00 95.69 219 ILE A C 1
ATOM 1749 O O . ILE A 1 219 ? 16.314 19.723 -30.506 1.00 95.69 219 ILE A O 1
ATOM 1753 N N . ASP A 1 220 ? 18.281 19.474 -31.533 1.00 96.19 220 ASP A N 1
ATOM 1754 C CA . ASP A 1 220 ? 17.710 18.692 -32.639 1.00 96.19 220 ASP A CA 1
ATOM 1755 C C . ASP A 1 220 ? 17.671 17.221 -32.243 1.00 96.19 220 ASP A C 1
ATOM 1757 O O . ASP A 1 220 ? 18.661 16.502 -32.389 1.00 96.19 220 ASP A O 1
ATOM 1761 N N . VAL A 1 221 ? 16.508 16.774 -31.768 1.00 96.25 221 VAL A N 1
ATOM 1762 C CA . VAL A 1 221 ? 16.311 15.403 -31.278 1.00 96.25 221 VAL A CA 1
ATOM 1763 C C . VAL A 1 221 ? 16.659 14.382 -32.354 1.00 96.25 221 VAL A C 1
ATOM 1765 O O . VAL A 1 221 ? 17.276 13.371 -32.049 1.00 96.25 221 VAL A O 1
ATOM 1768 N N . GLY A 1 222 ? 16.324 14.647 -33.619 1.00 94.19 222 GLY A N 1
ATOM 1769 C CA . GLY A 1 222 ? 16.567 13.687 -34.695 1.00 94.19 222 GLY A CA 1
ATOM 1770 C C . GLY A 1 222 ? 18.014 13.630 -35.178 1.00 94.19 222 GLY A C 1
ATOM 1771 O O . GLY A 1 222 ? 18.395 12.655 -35.803 1.00 94.19 222 GLY A O 1
ATOM 1772 N N . LYS A 1 223 ? 18.821 14.664 -34.919 1.00 94.88 223 LYS A N 1
ATOM 1773 C CA . LYS A 1 223 ? 20.260 14.651 -35.234 1.00 94.88 223 LYS A CA 1
ATOM 1774 C C . LYS A 1 223 ? 21.137 14.379 -34.014 1.00 94.88 223 LYS A C 1
ATOM 1776 O O . LYS A 1 223 ? 22.326 14.147 -34.192 1.00 94.88 223 LYS A O 1
ATOM 1781 N N . GLY A 1 224 ? 20.586 14.479 -32.803 1.00 94.88 224 GLY A N 1
ATOM 1782 C CA . GLY A 1 224 ? 21.359 14.392 -31.571 1.00 94.88 224 GLY A CA 1
ATOM 1783 C C . GLY A 1 224 ? 22.410 15.495 -31.456 1.00 94.88 224 GLY A C 1
ATOM 1784 O O . GLY A 1 224 ? 23.556 15.208 -31.126 1.00 94.88 224 GLY A O 1
ATOM 1785 N N . LYS A 1 225 ? 22.048 16.748 -31.762 1.00 94.88 225 LYS A N 1
ATOM 1786 C CA . LYS A 1 225 ? 22.972 17.896 -31.722 1.00 94.88 225 LYS A CA 1
ATOM 1787 C C . LYS A 1 225 ? 22.358 19.107 -31.029 1.00 94.88 225 LYS A C 1
ATOM 1789 O O . LYS A 1 225 ? 21.152 19.333 -31.140 1.00 94.88 225 LYS A O 1
ATOM 1794 N N . LEU A 1 226 ? 23.214 19.894 -30.382 1.00 93.94 226 LEU A N 1
ATOM 1795 C CA . LEU A 1 226 ? 22.901 21.229 -29.877 1.00 93.94 226 LEU A CA 1
ATOM 1796 C C . LEU A 1 226 ? 23.120 22.277 -30.969 1.00 93.94 226 LEU A C 1
ATOM 1798 O O . LEU A 1 226 ? 24.037 22.165 -31.780 1.00 93.94 226 LEU A O 1
ATOM 1802 N N . LEU A 1 227 ? 22.257 23.285 -30.999 1.00 93.81 227 LEU A N 1
ATOM 1803 C CA . LEU A 1 227 ? 22.272 24.390 -31.950 1.00 93.81 227 LEU A CA 1
ATOM 1804 C C . LEU A 1 227 ? 22.080 25.699 -31.186 1.00 93.81 227 LEU A C 1
ATOM 1806 O O . LEU A 1 227 ? 21.312 25.747 -30.224 1.00 93.81 227 LEU A O 1
ATOM 1810 N N . LYS A 1 228 ? 22.741 26.760 -31.644 1.00 91.69 228 LYS A N 1
ATOM 1811 C CA . LYS A 1 228 ? 22.562 28.114 -31.120 1.00 91.69 228 LYS A CA 1
ATOM 1812 C C . LYS A 1 228 ? 21.466 28.821 -31.909 1.00 91.69 228 LYS A C 1
ATOM 1814 O O . LYS A 1 228 ? 21.726 29.332 -32.997 1.00 91.69 228 LYS A O 1
ATOM 1819 N N . GLY A 1 229 ? 20.250 28.813 -31.373 1.00 88.62 229 GLY A N 1
ATOM 1820 C CA . GLY A 1 229 ? 19.084 29.377 -32.036 1.00 88.62 229 GLY A CA 1
ATOM 1821 C C . GLY A 1 229 ? 18.753 28.718 -33.380 1.00 88.62 229 GLY A C 1
ATOM 1822 O O . GLY A 1 229 ? 19.452 27.838 -33.892 1.00 88.62 229 GLY A O 1
ATOM 1823 N N . GLY A 1 230 ? 17.628 29.112 -33.967 1.00 88.12 230 GLY A N 1
ATOM 1824 C CA . GLY A 1 230 ? 17.239 28.659 -35.297 1.00 88.12 230 GLY A CA 1
ATOM 1825 C C . GLY A 1 230 ? 15.753 28.781 -35.601 1.00 88.12 230 GLY A C 1
ATOM 1826 O O . GLY A 1 230 ? 14.908 28.959 -34.723 1.00 88.12 230 GLY A O 1
ATOM 1827 N N . THR A 1 231 ? 15.431 28.655 -36.889 1.00 85.81 231 THR A N 1
ATOM 1828 C CA . THR A 1 231 ? 14.056 28.541 -37.384 1.00 85.81 231 THR A CA 1
ATOM 1829 C C . THR A 1 231 ? 13.664 27.070 -37.540 1.00 85.81 231 THR A C 1
ATOM 1831 O O . THR A 1 231 ? 14.492 26.196 -37.818 1.00 85.81 231 THR A O 1
ATOM 1834 N N . GLY A 1 232 ? 12.382 26.769 -37.336 1.00 74.25 232 GLY A N 1
ATOM 1835 C CA . GLY A 1 232 ? 11.845 25.414 -37.450 1.00 74.25 232 GLY A CA 1
ATOM 1836 C C . GLY A 1 232 ? 11.868 24.888 -38.888 1.00 74.25 232 GLY A C 1
ATOM 1837 O O . GLY A 1 232 ? 12.127 23.706 -39.109 1.00 74.25 232 GLY A O 1
ATOM 1838 N N . GLY A 1 233 ? 11.647 25.747 -39.890 1.00 82.50 233 GLY A N 1
ATOM 1839 C CA . GLY A 1 233 ? 11.515 25.324 -41.289 1.00 82.50 233 GLY A CA 1
ATOM 1840 C C . GLY A 1 233 ? 10.431 24.245 -41.455 1.00 82.50 233 GLY A C 1
ATOM 1841 O O . GLY A 1 233 ? 9.303 24.416 -40.994 1.00 82.50 233 GLY A O 1
ATOM 1842 N N . LYS A 1 234 ? 10.787 23.100 -42.065 1.00 81.19 234 LYS A N 1
ATOM 1843 C CA . LYS A 1 234 ? 9.921 21.897 -42.170 1.00 81.19 234 LYS A CA 1
ATOM 1844 C C . LYS A 1 234 ? 9.764 21.123 -40.846 1.00 81.19 234 LYS A C 1
ATOM 1846 O O . LYS A 1 234 ? 8.950 20.205 -40.761 1.00 81.19 234 LYS A O 1
ATOM 1851 N N . LYS A 1 235 ? 10.558 21.455 -39.828 1.00 85.69 235 LYS A N 1
ATOM 1852 C CA . LYS A 1 235 ? 10.471 20.939 -38.457 1.00 85.69 235 LYS A CA 1
ATOM 1853 C C . LYS A 1 235 ? 9.685 21.932 -37.586 1.00 85.69 235 LYS A C 1
ATOM 1855 O O . LYS A 1 235 ? 9.346 23.033 -38.019 1.00 85.69 235 LYS A O 1
ATOM 1860 N N . GLU A 1 236 ? 9.345 21.537 -36.371 1.00 89.56 236 GLU A N 1
ATOM 1861 C CA . GLU A 1 236 ? 8.779 22.434 -35.354 1.00 89.56 236 GLU A CA 1
ATOM 1862 C C . GLU A 1 236 ? 9.733 22.538 -34.161 1.00 89.56 236 GLU A C 1
ATOM 1864 O O . GLU A 1 236 ? 10.528 21.622 -33.932 1.00 89.56 236 GLU A O 1
ATOM 1869 N N . ILE A 1 237 ? 9.686 23.655 -33.429 1.00 89.62 237 ILE A N 1
ATOM 1870 C CA . ILE A 1 237 ? 10.484 23.861 -32.217 1.00 89.62 237 ILE A CA 1
ATOM 1871 C C . ILE A 1 237 ? 9.537 23.874 -31.021 1.00 89.62 237 ILE A C 1
ATOM 1873 O O . ILE A 1 237 ? 8.683 24.752 -30.908 1.00 89.62 237 ILE A O 1
ATOM 1877 N N . LEU A 1 238 ? 9.695 22.894 -30.135 1.00 90.88 238 LEU A N 1
ATOM 1878 C CA . LEU A 1 238 ? 8.960 22.793 -28.878 1.00 90.88 238 LEU A CA 1
ATOM 1879 C C . LEU A 1 238 ? 9.806 23.426 -27.770 1.00 90.88 238 LEU A C 1
ATOM 1881 O O . LEU A 1 238 ? 10.799 22.840 -27.354 1.00 90.88 238 LEU A O 1
ATOM 1885 N N . VAL A 1 239 ? 9.457 24.623 -27.310 1.00 87.75 239 VAL A N 1
ATOM 1886 C CA . VAL A 1 239 ? 10.172 25.304 -26.221 1.00 87.75 239 VAL A CA 1
ATOM 1887 C C . VAL A 1 239 ? 9.637 24.793 -24.899 1.00 87.75 239 VAL A C 1
ATOM 1889 O O . VAL A 1 239 ? 8.459 24.973 -24.589 1.00 87.75 239 VAL A O 1
ATOM 1892 N N . VAL A 1 240 ? 10.493 24.141 -24.123 1.00 84.81 240 VAL A N 1
ATOM 1893 C CA . VAL A 1 240 ? 10.128 23.608 -22.815 1.00 84.81 240 VAL A CA 1
ATOM 1894 C C . VAL A 1 240 ? 10.800 24.458 -21.732 1.00 84.81 240 VAL A C 1
ATOM 1896 O O . VAL A 1 240 ? 12.032 24.544 -21.705 1.00 84.81 240 VAL A O 1
ATOM 1899 N N . PRO A 1 241 ? 10.021 25.079 -20.829 1.00 77.12 241 PRO A N 1
ATOM 1900 C CA . PRO A 1 241 ? 10.568 25.937 -19.793 1.00 77.12 241 PRO A CA 1
ATOM 1901 C C . PRO A 1 241 ? 11.252 25.137 -18.681 1.00 77.12 241 PRO A C 1
ATOM 1903 O O . PRO A 1 241 ? 10.870 24.002 -18.367 1.00 77.12 241 PRO A O 1
ATOM 1906 N N . SER A 1 242 ? 12.233 25.773 -18.039 1.00 75.19 242 SER A N 1
ATOM 1907 C CA . SER A 1 242 ? 12.905 25.287 -16.827 1.00 75.19 242 SER A CA 1
ATOM 1908 C C . SER A 1 242 ? 13.470 23.862 -16.940 1.00 75.19 242 SER A C 1
ATOM 1910 O O . SER A 1 242 ? 13.215 23.007 -16.078 1.00 75.19 242 SER A O 1
ATOM 1912 N N . ILE A 1 243 ? 14.214 23.592 -18.016 1.00 71.19 243 ILE A N 1
ATOM 1913 C CA . ILE A 1 243 ? 14.935 22.326 -18.196 1.00 71.19 243 ILE A CA 1
ATOM 1914 C C . ILE A 1 243 ? 16.366 22.456 -17.710 1.00 71.19 243 ILE A C 1
ATOM 1916 O O . ILE A 1 243 ? 16.779 21.691 -16.853 1.00 71.19 243 ILE A O 1
ATOM 1920 N N . VAL A 1 244 ? 17.144 23.389 -18.246 1.00 70.12 244 VAL A N 1
ATOM 1921 C CA . VAL A 1 244 ? 18.576 23.422 -17.937 1.00 70.12 244 VAL A CA 1
ATOM 1922 C C . VAL A 1 244 ? 18.770 24.183 -16.649 1.00 70.12 244 VAL A C 1
ATOM 1924 O O . VAL A 1 244 ? 18.231 25.273 -16.493 1.00 70.12 244 VAL A O 1
ATOM 1927 N N . LYS A 1 245 ? 19.505 23.586 -15.716 1.00 78.44 245 LYS A N 1
ATOM 1928 C CA . LYS A 1 245 ? 19.810 24.177 -14.418 1.00 78.44 245 LYS A CA 1
ATOM 1929 C C . LYS A 1 245 ? 21.271 24.558 -14.377 1.00 78.44 245 LYS A C 1
ATOM 1931 O O . LYS A 1 245 ? 22.118 23.749 -14.740 1.00 78.44 245 LYS A O 1
ATOM 1936 N N . THR A 1 246 ? 21.548 25.748 -13.872 1.00 78.50 246 THR A N 1
ATOM 1937 C CA . THR A 1 246 ? 22.888 26.092 -13.397 1.00 78.50 246 THR A CA 1
ATOM 1938 C C . THR A 1 246 ? 22.998 25.691 -11.932 1.00 78.50 246 THR A C 1
ATOM 1940 O O . THR A 1 246 ? 22.011 25.756 -11.188 1.00 78.50 246 THR A O 1
ATOM 1943 N N . TYR A 1 247 ? 24.179 25.245 -11.509 1.00 78.56 247 TYR A N 1
ATOM 1944 C CA . TYR A 1 247 ? 24.405 24.761 -10.150 1.00 78.56 247 TYR A CA 1
ATOM 1945 C C . TYR A 1 247 ? 25.402 25.638 -9.391 1.00 78.56 247 TYR A C 1
ATOM 1947 O O . TYR A 1 247 ? 26.327 26.197 -9.966 1.00 78.56 247 TYR A O 1
ATOM 1955 N N . GLU A 1 248 ? 25.211 25.744 -8.079 1.00 80.94 248 GLU A N 1
ATOM 1956 C CA . GLU A 1 248 ? 26.152 26.368 -7.151 1.00 80.94 248 GLU A CA 1
ATOM 1957 C C . GLU A 1 248 ? 26.357 25.448 -5.943 1.00 80.94 248 GLU A C 1
ATOM 1959 O O . GLU A 1 248 ? 25.413 24.821 -5.445 1.00 80.94 248 GLU A O 1
ATOM 1964 N N . GLN A 1 249 ? 27.599 25.312 -5.480 1.00 70.94 249 GLN A N 1
ATOM 1965 C CA . GLN A 1 249 ? 27.913 24.420 -4.371 1.00 70.94 249 GLN A CA 1
ATOM 1966 C C . GLN A 1 249 ? 27.629 25.104 -3.029 1.00 70.94 249 GLN A C 1
ATOM 1968 O O . GLN A 1 249 ? 28.346 26.009 -2.619 1.00 70.94 249 GLN A O 1
ATOM 1973 N N . GLU A 1 250 ? 26.645 24.611 -2.273 1.00 72.69 250 GLU A N 1
ATOM 1974 C CA . GLU A 1 250 ? 26.406 25.064 -0.900 1.00 72.69 250 GLU A CA 1
ATOM 1975 C C . GLU A 1 250 ? 26.566 23.880 0.065 1.00 72.69 250 GLU A C 1
ATOM 1977 O O . GLU A 1 250 ? 25.802 22.912 0.031 1.00 72.69 250 GLU A O 1
ATOM 1982 N N . LYS A 1 251 ? 27.570 23.938 0.953 1.00 69.69 251 LYS A N 1
ATOM 1983 C CA . LYS A 1 251 ? 27.823 22.916 1.995 1.00 69.69 251 LYS A CA 1
ATOM 1984 C C . LYS A 1 251 ? 27.990 21.489 1.439 1.00 69.69 251 LYS A C 1
ATOM 1986 O O . LYS A 1 251 ? 27.404 20.545 1.968 1.00 69.69 251 LYS A O 1
ATOM 1991 N N . LYS A 1 252 ? 28.806 21.328 0.388 1.00 70.31 252 LYS A N 1
ATOM 1992 C CA . LYS A 1 252 ? 29.072 20.050 -0.318 1.00 70.31 252 LYS A CA 1
ATOM 1993 C C . LYS A 1 252 ? 27.865 19.455 -1.063 1.00 70.31 252 LYS A C 1
ATOM 1995 O O . LYS A 1 252 ? 27.923 18.303 -1.484 1.00 70.31 252 LYS A O 1
ATOM 2000 N N . VAL A 1 253 ? 26.783 20.215 -1.240 1.00 66.56 253 VAL A N 1
ATOM 2001 C CA . VAL A 1 253 ? 25.620 19.814 -2.040 1.00 66.56 253 VAL A CA 1
ATOM 2002 C C . VAL A 1 253 ? 25.399 20.849 -3.136 1.00 66.56 253 VAL A C 1
ATOM 2004 O O . VAL A 1 253 ? 25.297 22.040 -2.854 1.00 66.56 253 VAL A O 1
ATOM 2007 N N . TRP A 1 254 ? 25.297 20.391 -4.379 1.00 70.06 254 TRP A N 1
ATOM 2008 C CA . TRP A 1 254 ? 24.980 21.240 -5.525 1.00 70.06 254 TRP A CA 1
ATOM 2009 C C . TRP A 1 254 ? 23.514 21.689 -5.467 1.00 70.06 254 TRP A C 1
ATOM 2011 O O . TRP A 1 254 ? 22.608 20.863 -5.316 1.00 70.06 254 TRP A O 1
ATOM 2021 N N . GLN A 1 255 ? 23.275 22.998 -5.539 1.00 70.00 255 GLN A N 1
ATOM 2022 C CA . GLN A 1 255 ? 21.949 23.616 -5.544 1.00 70.00 255 GLN A CA 1
ATOM 2023 C C . GLN A 1 255 ? 21.676 24.295 -6.878 1.00 70.00 255 GLN A C 1
ATOM 2025 O O . GLN A 1 255 ? 22.591 24.808 -7.502 1.00 70.00 255 GLN A O 1
ATOM 2030 N N . VAL A 1 256 ? 20.413 24.304 -7.297 1.00 71.25 256 VAL A N 1
ATOM 2031 C CA . VAL A 1 256 ? 19.987 24.986 -8.523 1.00 71.25 256 VAL A CA 1
ATOM 2032 C C . VAL A 1 256 ? 20.017 26.491 -8.293 1.00 71.25 256 VAL A C 1
ATOM 2034 O O . VAL A 1 256 ? 19.355 26.971 -7.371 1.00 71.25 256 VAL A O 1
ATOM 2037 N N . LYS A 1 257 ? 20.764 27.208 -9.128 1.00 78.19 257 LYS A N 1
ATOM 2038 C CA . LYS A 1 257 ? 20.884 28.666 -9.102 1.00 78.19 257 LYS A CA 1
ATOM 2039 C C . LYS A 1 257 ? 19.871 29.322 -10.033 1.00 78.19 257 LYS A C 1
ATOM 2041 O O . LYS A 1 257 ? 19.127 30.195 -9.596 1.00 78.19 257 LYS A O 1
ATOM 2046 N N . ASP A 1 258 ? 19.813 28.863 -11.278 1.00 77.12 258 ASP A N 1
ATOM 2047 C CA . ASP A 1 258 ? 18.909 29.385 -12.302 1.00 77.12 258 ASP A CA 1
ATOM 2048 C C . ASP A 1 258 ? 18.353 28.261 -13.186 1.00 77.12 258 ASP A C 1
ATOM 2050 O O . ASP A 1 258 ? 18.851 27.130 -13.156 1.00 77.12 258 ASP A O 1
ATOM 2054 N N . THR A 1 259 ? 17.311 28.565 -13.960 1.00 77.19 259 THR A N 1
ATOM 2055 C CA . THR A 1 259 ? 16.743 27.652 -14.953 1.00 77.19 259 THR A CA 1
ATOM 2056 C C . THR A 1 259 ? 16.579 28.318 -16.312 1.00 77.19 259 THR A C 1
ATOM 2058 O O . THR A 1 259 ? 16.030 29.411 -16.387 1.00 77.19 259 THR A O 1
ATOM 2061 N N . GLN A 1 260 ? 16.941 27.617 -17.381 1.00 83.31 260 GLN A N 1
ATOM 2062 C CA . GLN A 1 260 ? 16.833 28.088 -18.761 1.00 83.31 260 GLN A CA 1
ATOM 2063 C C . GLN A 1 260 ? 15.774 27.288 -19.543 1.00 83.31 260 GLN A C 1
ATOM 2065 O O . GLN A 1 260 ? 15.537 26.097 -19.283 1.00 83.31 260 GLN A O 1
ATOM 2070 N N . GLU A 1 261 ? 15.108 27.955 -20.489 1.00 86.81 261 GLU A N 1
ATOM 2071 C CA . GLU A 1 261 ? 14.228 27.316 -21.473 1.00 86.81 261 GLU A CA 1
ATOM 2072 C C . GLU A 1 261 ? 15.051 26.675 -22.596 1.00 86.81 261 GLU A C 1
ATOM 2074 O O . GLU A 1 261 ? 16.071 27.214 -23.011 1.00 86.81 261 GLU A O 1
ATOM 2079 N N . VAL A 1 262 ? 14.604 25.534 -23.124 1.00 92.06 262 VAL A N 1
ATOM 2080 C CA . VAL A 1 262 ? 15.292 24.863 -24.239 1.00 92.06 262 VAL A CA 1
ATOM 2081 C C . VAL A 1 262 ? 14.306 24.544 -25.349 1.00 92.06 262 VAL A C 1
ATOM 2083 O O . VAL A 1 262 ? 13.228 23.998 -25.099 1.00 92.06 262 VAL A O 1
ATOM 2086 N N . GLY A 1 263 ? 14.685 24.856 -26.588 1.00 94.19 263 GLY A N 1
ATOM 2087 C CA . GLY A 1 263 ? 13.938 24.468 -27.778 1.00 94.19 263 GLY A CA 1
ATOM 2088 C C . GLY A 1 263 ? 14.253 23.030 -28.191 1.00 94.19 263 GLY A C 1
ATOM 2089 O O . GLY A 1 263 ? 15.409 22.657 -28.322 1.00 94.19 263 GLY A O 1
ATOM 2090 N N . PHE A 1 264 ? 13.246 22.211 -28.472 1.00 95.62 264 PHE A N 1
ATOM 2091 C CA . PHE A 1 264 ? 13.420 20.887 -29.075 1.00 95.62 264 PHE A CA 1
ATOM 2092 C C . PHE A 1 264 ? 12.971 20.941 -30.525 1.00 95.62 264 PHE A C 1
ATOM 2094 O O . PHE A 1 264 ? 11.780 21.067 -30.809 1.00 95.62 264 PHE A O 1
ATOM 2101 N N . ARG A 1 265 ? 13.916 20.832 -31.459 1.00 95.62 265 ARG A N 1
ATOM 2102 C CA . ARG A 1 265 ? 13.616 20.788 -32.889 1.00 95.62 265 ARG A CA 1
ATOM 2103 C C . ARG A 1 265 ? 13.267 19.363 -33.303 1.00 95.62 265 ARG A C 1
ATOM 2105 O O . ARG A 1 265 ? 14.133 18.489 -33.329 1.00 95.62 265 ARG A O 1
ATOM 2112 N N . VAL A 1 266 ? 12.009 19.142 -33.678 1.00 94.75 266 VAL A N 1
ATOM 2113 C CA . VAL A 1 266 ? 11.456 17.814 -33.987 1.00 94.75 266 VAL A CA 1
ATOM 2114 C C . VAL A 1 266 ? 10.753 17.766 -35.341 1.00 94.75 266 VAL A C 1
ATOM 2116 O O . VAL A 1 266 ? 10.363 18.785 -35.907 1.00 94.75 266 VAL A O 1
ATOM 2119 N N . SER A 1 267 ? 10.631 16.564 -35.903 1.00 90.62 267 SER A N 1
ATOM 2120 C CA . SER A 1 267 ? 9.889 16.341 -37.148 1.00 90.62 267 SER A CA 1
ATOM 2121 C C . SER A 1 267 ? 8.391 16.573 -36.940 1.00 90.62 267 SER A C 1
ATOM 2123 O O . SER A 1 267 ? 7.827 16.074 -35.970 1.00 90.62 267 SER A O 1
ATOM 2125 N N . ARG A 1 268 ? 7.740 17.242 -37.902 1.00 83.62 268 ARG A N 1
ATOM 2126 C CA . ARG A 1 268 ? 6.270 17.315 -37.968 1.00 83.62 268 ARG A CA 1
ATOM 2127 C C . ARG A 1 268 ? 5.642 15.972 -38.358 1.00 83.62 268 ARG A C 1
ATOM 2129 O O . ARG A 1 268 ? 4.532 15.669 -37.945 1.00 83.62 268 ARG A O 1
ATOM 2136 N N . LYS A 1 269 ? 6.359 15.149 -39.136 1.00 84.62 269 LYS A N 1
ATOM 2137 C CA . LYS A 1 269 ? 5.950 13.774 -39.457 1.00 84.62 269 LYS A CA 1
ATOM 2138 C C . LYS A 1 269 ? 6.235 12.890 -38.247 1.00 84.62 269 LYS A C 1
ATOM 2140 O O . LYS A 1 269 ? 7.404 12.583 -37.997 1.00 84.62 269 LYS A O 1
ATOM 2145 N N . ARG A 1 270 ? 5.193 12.525 -37.505 1.00 83.62 270 ARG A N 1
ATOM 2146 C CA . ARG A 1 270 ? 5.266 11.720 -36.281 1.00 83.62 270 ARG A CA 1
ATOM 2147 C C . ARG A 1 270 ? 4.683 10.334 -36.529 1.00 83.62 270 ARG A C 1
ATOM 2149 O O . ARG A 1 270 ? 3.720 10.200 -37.278 1.00 83.62 270 ARG A O 1
ATOM 2156 N N . VAL A 1 271 ? 5.259 9.309 -35.906 1.00 85.31 271 VAL A N 1
ATOM 2157 C CA . VAL A 1 271 ? 4.697 7.956 -35.968 1.00 85.31 271 VAL A CA 1
ATOM 2158 C C . VAL A 1 271 ? 3.636 7.814 -34.890 1.00 85.31 271 VAL A C 1
ATOM 2160 O O . VAL A 1 271 ? 3.849 8.177 -33.729 1.00 85.31 271 VAL A O 1
ATOM 2163 N N . HIS A 1 272 ? 2.486 7.263 -35.268 1.00 80.44 272 HIS A N 1
ATOM 2164 C CA . HIS A 1 272 ? 1.514 6.803 -34.294 1.00 80.44 272 HIS A CA 1
ATOM 2165 C C . HIS A 1 272 ? 2.037 5.500 -33.687 1.00 80.44 272 HIS A C 1
ATOM 2167 O O . HIS A 1 272 ? 2.120 4.490 -34.382 1.00 80.44 272 HIS A O 1
ATOM 2173 N N . LEU A 1 273 ? 2.411 5.508 -32.404 1.00 82.94 273 LEU A N 1
ATOM 2174 C CA . LEU A 1 273 ? 3.118 4.378 -31.783 1.00 82.94 273 LEU A CA 1
ATOM 2175 C C . LEU A 1 273 ? 2.347 3.052 -31.905 1.00 82.94 273 LEU A C 1
ATOM 2177 O O . LEU A 1 273 ? 2.968 2.009 -32.073 1.00 82.94 273 LEU A O 1
ATOM 2181 N N . SER A 1 274 ? 1.009 3.079 -31.908 1.00 77.69 274 SER A N 1
ATOM 2182 C CA . SER A 1 274 ? 0.201 1.864 -32.110 1.00 77.69 274 SER A CA 1
ATOM 2183 C C . SER A 1 274 ? 0.342 1.235 -33.504 1.00 77.69 274 SER A C 1
ATOM 2185 O O . SER A 1 274 ? 0.108 0.039 -33.627 1.00 77.69 274 SER A O 1
ATOM 2187 N N . LYS A 1 275 ? 0.736 2.011 -34.528 1.00 81.69 275 LYS A N 1
ATOM 2188 C CA . LYS A 1 275 ? 0.944 1.547 -35.911 1.00 81.69 275 LYS A CA 1
ATOM 2189 C C . LYS A 1 275 ? 2.343 0.943 -36.128 1.00 81.69 275 LYS A C 1
ATOM 2191 O O . LYS A 1 275 ? 2.615 0.445 -37.214 1.00 81.69 275 LYS A O 1
ATOM 2196 N N . LEU A 1 276 ? 3.240 0.982 -35.132 1.00 84.62 276 LEU A N 1
ATOM 2197 C CA . LEU A 1 276 ? 4.544 0.313 -35.235 1.00 84.62 276 LEU A CA 1
ATOM 2198 C C . LEU A 1 276 ? 4.322 -1.187 -35.467 1.00 84.62 276 LEU A C 1
ATOM 2200 O O . LEU A 1 276 ? 3.474 -1.781 -34.809 1.00 84.62 276 LEU A O 1
ATOM 2204 N N . ASN A 1 277 ? 5.051 -1.818 -36.381 1.00 80.56 277 ASN A N 1
ATOM 2205 C CA . ASN A 1 277 ? 4.884 -3.248 -36.622 1.00 80.56 277 ASN A CA 1
ATOM 2206 C C . ASN A 1 277 ? 5.685 -4.046 -35.582 1.00 80.56 277 ASN A C 1
ATOM 2208 O O . ASN A 1 277 ? 6.886 -3.843 -35.437 1.00 80.56 277 ASN A O 1
ATOM 2212 N N . THR A 1 278 ? 5.018 -4.923 -34.835 1.00 77.19 278 THR A N 1
ATOM 2213 C CA . THR A 1 278 ? 5.667 -5.901 -33.941 1.00 77.19 278 THR A CA 1
ATOM 2214 C C . THR A 1 278 ? 5.164 -7.314 -34.214 1.00 77.19 278 THR A C 1
ATOM 2216 O O . THR A 1 278 ? 5.363 -8.171 -33.362 1.00 77.19 278 THR A O 1
ATOM 2219 N N . ASN A 1 279 ? 4.473 -7.537 -35.344 1.00 67.00 279 ASN A N 1
ATOM 2220 C CA . ASN A 1 279 ? 3.658 -8.724 -35.607 1.00 67.00 279 ASN A CA 1
ATOM 2221 C C . ASN A 1 279 ? 4.515 -9.993 -35.637 1.00 67.00 279 ASN A C 1
ATOM 2223 O O . ASN A 1 279 ? 4.998 -10.425 -36.682 1.00 67.00 279 ASN A O 1
ATOM 2227 N N . ASN A 1 280 ? 4.695 -10.579 -34.462 1.00 87.69 280 ASN A N 1
ATOM 2228 C CA . ASN A 1 280 ? 5.286 -11.881 -34.265 1.00 87.69 280 ASN A CA 1
ATOM 2229 C C . ASN A 1 280 ? 4.469 -12.601 -33.188 1.00 87.69 280 ASN A C 1
ATOM 2231 O O . ASN A 1 280 ? 4.672 -12.400 -31.988 1.00 87.69 280 ASN A O 1
ATOM 2235 N N . ASP A 1 281 ? 3.536 -13.443 -33.633 1.00 90.62 281 ASP A N 1
ATOM 2236 C CA . ASP A 1 281 ? 2.594 -14.156 -32.764 1.00 90.62 281 ASP A CA 1
ATOM 2237 C C . ASP A 1 281 ? 3.313 -15.006 -31.709 1.00 90.62 281 ASP A C 1
ATOM 2239 O O . ASP A 1 281 ? 2.863 -15.122 -30.567 1.00 90.62 281 ASP A O 1
ATOM 2243 N N . LEU A 1 282 ? 4.477 -15.565 -32.063 1.00 90.81 282 LEU A N 1
ATOM 2244 C CA . LEU A 1 282 ? 5.315 -16.315 -31.135 1.00 90.81 282 LEU A CA 1
ATOM 2245 C C . LEU A 1 282 ? 5.840 -15.410 -30.011 1.00 90.81 282 LEU A C 1
ATOM 2247 O O . LEU A 1 282 ? 5.747 -15.783 -28.841 1.00 90.81 282 LEU A O 1
ATOM 2251 N N . PHE A 1 283 ? 6.387 -14.237 -30.335 1.00 93.19 283 PHE A N 1
ATOM 2252 C CA . PHE A 1 283 ? 6.879 -13.285 -29.342 1.00 93.19 283 PHE A CA 1
ATOM 2253 C C . PHE A 1 283 ? 5.755 -12.831 -28.411 1.00 93.19 283 PHE A C 1
ATOM 2255 O O . PHE A 1 283 ? 5.927 -12.877 -27.192 1.00 93.19 283 PHE A O 1
ATOM 2262 N N . GLU A 1 284 ? 4.594 -12.465 -28.955 1.00 91.19 284 GLU A N 1
ATOM 2263 C CA . GLU A 1 284 ? 3.436 -12.040 -28.162 1.00 91.19 284 GLU A CA 1
ATOM 2264 C C . GLU A 1 284 ? 2.924 -13.164 -27.250 1.00 91.19 284 GLU A C 1
ATOM 2266 O O . GLU A 1 284 ? 2.705 -12.950 -26.053 1.00 91.19 284 GLU A O 1
ATOM 2271 N N . ALA A 1 285 ? 2.824 -14.393 -27.763 1.00 90.44 285 ALA A N 1
ATOM 2272 C CA . ALA A 1 285 ? 2.419 -15.552 -26.974 1.00 90.44 285 ALA A CA 1
ATOM 2273 C C . ALA A 1 285 ? 3.414 -15.858 -25.841 1.00 90.44 285 ALA A C 1
ATOM 2275 O O . ALA A 1 285 ? 3.012 -16.091 -24.697 1.00 90.44 285 ALA A O 1
ATOM 2276 N N . LYS A 1 286 ? 4.722 -15.825 -26.127 1.00 92.50 286 LYS A N 1
ATOM 2277 C CA . LYS A 1 286 ? 5.789 -16.139 -25.159 1.00 92.50 286 LYS A CA 1
ATOM 2278 C C . LYS A 1 286 ? 6.058 -15.020 -24.162 1.00 92.50 286 LYS A C 1
ATOM 2280 O O . LYS A 1 286 ? 6.566 -15.291 -23.076 1.00 92.50 286 LYS A O 1
ATOM 2285 N N . THR A 1 287 ? 5.711 -13.781 -24.490 1.00 92.50 287 THR A N 1
ATOM 2286 C CA . THR A 1 287 ? 5.816 -12.627 -23.584 1.00 92.50 287 THR A CA 1
ATOM 2287 C C . THR A 1 287 ? 4.473 -12.243 -22.966 1.00 92.50 287 THR A C 1
ATOM 2289 O O . THR A 1 287 ? 4.377 -11.244 -22.253 1.00 92.50 287 THR A O 1
ATOM 2292 N N . LYS A 1 288 ? 3.432 -13.073 -23.122 1.00 90.00 288 LYS A N 1
ATOM 2293 C CA . LYS A 1 288 ? 2.154 -12.905 -22.421 1.00 90.00 288 LYS A CA 1
ATOM 2294 C C . LYS A 1 288 ? 2.395 -12.709 -20.917 1.00 90.00 288 LYS A C 1
ATOM 2296 O O . LYS A 1 288 ? 3.111 -13.479 -20.277 1.00 90.00 288 LYS A O 1
ATOM 2301 N N . GLY A 1 289 ? 1.833 -11.639 -20.354 1.00 86.25 289 GLY A N 1
ATOM 2302 C CA . GLY A 1 289 ? 2.019 -11.262 -18.945 1.00 86.25 289 GLY A CA 1
ATOM 2303 C C . GLY A 1 289 ? 3.291 -10.457 -18.633 1.00 86.25 289 GLY A C 1
ATOM 2304 O O . GLY A 1 289 ? 3.492 -10.066 -17.480 1.00 86.25 289 GLY A O 1
ATOM 2305 N N . PHE A 1 290 ? 4.142 -10.159 -19.621 1.00 92.12 290 PHE A N 1
ATOM 2306 C CA . PHE A 1 290 ? 5.296 -9.281 -19.431 1.00 92.12 290 PHE A CA 1
ATOM 2307 C C . PHE A 1 290 ? 4.828 -7.842 -19.202 1.00 92.12 290 PHE A C 1
ATOM 2309 O O . PHE A 1 290 ? 4.034 -7.278 -19.950 1.00 92.12 290 PHE A O 1
ATOM 2316 N N . THR A 1 291 ? 5.344 -7.229 -18.140 1.00 91.31 291 THR A N 1
ATOM 2317 C CA . THR A 1 291 ? 5.113 -5.808 -17.843 1.00 91.31 291 THR A CA 1
ATOM 2318 C C . THR A 1 291 ? 6.166 -4.943 -18.538 1.00 91.31 291 THR A C 1
ATOM 2320 O O . THR A 1 291 ? 7.220 -5.444 -18.924 1.00 91.31 291 THR A O 1
ATOM 2323 N N . ALA A 1 292 ? 5.992 -3.617 -18.578 1.00 90.94 292 ALA A N 1
ATOM 2324 C CA . ALA A 1 292 ? 7.085 -2.706 -18.951 1.00 90.94 292 ALA A CA 1
ATOM 2325 C C . ALA A 1 292 ? 8.388 -2.960 -18.160 1.00 90.94 292 ALA A C 1
ATOM 2327 O O . ALA A 1 292 ? 9.480 -2.724 -18.668 1.00 90.94 292 ALA A O 1
ATOM 2328 N N . GLY A 1 293 ? 8.300 -3.434 -16.910 1.00 92.06 293 GLY A N 1
ATOM 2329 C CA . GLY A 1 293 ? 9.470 -3.852 -16.130 1.00 92.06 293 GLY A CA 1
ATOM 2330 C C . GLY A 1 293 ? 10.179 -5.076 -16.715 1.00 92.06 293 GLY A C 1
ATOM 2331 O O . GLY A 1 293 ? 11.406 -5.096 -16.747 1.00 92.06 293 GLY A O 1
ATOM 2332 N N . ALA A 1 294 ? 9.411 -6.038 -17.230 1.00 94.31 294 ALA A N 1
ATOM 2333 C CA . ALA A 1 294 ? 9.915 -7.239 -17.888 1.00 94.31 294 ALA A CA 1
ATOM 2334 C C . ALA A 1 294 ? 10.663 -6.891 -19.176 1.00 94.31 294 ALA A C 1
ATOM 2336 O O . ALA A 1 294 ? 11.821 -7.259 -19.320 1.00 94.31 294 ALA A O 1
ATOM 2337 N N . TYR A 1 295 ? 10.045 -6.101 -20.063 1.00 96.06 295 TYR A N 1
ATOM 2338 C CA . TYR A 1 295 ? 10.665 -5.682 -21.324 1.00 96.06 295 TYR A CA 1
ATOM 2339 C C . TYR A 1 295 ? 11.929 -4.848 -21.103 1.00 96.06 295 TYR A C 1
ATOM 2341 O O . TYR A 1 295 ? 12.920 -5.045 -21.794 1.00 96.06 295 TYR A O 1
ATOM 2349 N N . LYS A 1 296 ? 11.944 -3.971 -20.087 1.00 95.38 296 LYS A N 1
ATOM 2350 C CA . LYS A 1 296 ? 13.160 -3.243 -19.689 1.00 95.38 296 LYS A CA 1
ATOM 2351 C C . LYS A 1 296 ? 14.277 -4.175 -19.230 1.00 95.38 296 LYS A C 1
ATOM 2353 O O . LYS A 1 296 ? 15.423 -3.959 -19.611 1.00 95.38 296 LYS A O 1
ATOM 2358 N N . SER A 1 297 ? 13.944 -5.178 -18.415 1.00 96.44 297 SER A N 1
ATOM 2359 C CA . SER A 1 297 ? 14.910 -6.195 -17.991 1.00 96.44 297 SER A CA 1
ATOM 2360 C C . SER A 1 297 ? 15.416 -6.977 -19.201 1.00 96.44 297 SER A C 1
ATOM 2362 O O . SER A 1 297 ? 16.618 -7.109 -19.380 1.00 96.44 297 SER A O 1
ATOM 2364 N N . PHE A 1 298 ? 14.516 -7.420 -20.082 1.00 97.44 298 PHE A N 1
ATOM 2365 C CA . PHE A 1 298 ? 14.861 -8.213 -21.257 1.00 97.44 298 PHE A CA 1
ATOM 2366 C C . PHE A 1 298 ? 15.781 -7.448 -22.219 1.00 97.44 298 PHE A C 1
ATOM 2368 O O . PHE A 1 298 ? 16.832 -7.969 -22.580 1.00 97.44 298 PHE A O 1
ATOM 2375 N N . LEU A 1 299 ? 15.463 -6.183 -22.518 1.00 97.88 299 LEU A N 1
ATOM 2376 C CA . LEU A 1 299 ? 16.321 -5.278 -23.290 1.00 97.88 299 LEU A CA 1
ATOM 2377 C C . LEU A 1 299 ? 17.724 -5.189 -22.678 1.00 97.88 299 LEU A C 1
ATOM 2379 O O . LEU A 1 299 ? 18.720 -5.426 -23.358 1.00 97.88 299 LEU A O 1
ATOM 2383 N N . GLN A 1 300 ? 17.807 -4.878 -21.379 1.00 97.31 300 GLN A N 1
ATOM 2384 C CA . GLN A 1 300 ? 19.085 -4.749 -20.678 1.00 97.31 300 GLN A CA 1
ATOM 2385 C C . GLN A 1 300 ? 19.874 -6.061 -20.709 1.00 97.31 300 GLN A C 1
ATOM 2387 O O . GLN A 1 300 ? 21.077 -6.033 -20.933 1.00 97.31 300 GLN A O 1
ATOM 2392 N N . LYS A 1 301 ? 19.218 -7.211 -20.501 1.00 97.00 301 LYS A N 1
ATOM 2393 C CA . LYS A 1 301 ? 19.888 -8.518 -20.487 1.00 97.00 301 LYS A CA 1
ATOM 2394 C C . LYS A 1 301 ? 20.387 -8.939 -21.864 1.00 97.00 301 LYS A C 1
ATOM 2396 O O . LYS A 1 301 ? 21.461 -9.521 -21.926 1.00 97.00 301 LYS A O 1
ATOM 2401 N N . LEU A 1 302 ? 19.667 -8.632 -22.945 1.00 97.69 302 LEU A N 1
ATOM 2402 C CA . LEU A 1 302 ? 20.144 -8.911 -24.305 1.00 97.69 302 LEU A CA 1
ATOM 2403 C C . LEU A 1 302 ? 21.421 -8.142 -24.615 1.00 97.69 302 LEU A C 1
ATOM 2405 O O . LEU A 1 302 ? 22.397 -8.736 -25.064 1.00 97.69 302 LEU A O 1
ATOM 2409 N N . ILE A 1 303 ? 21.434 -6.843 -24.303 1.00 97.75 303 ILE A N 1
ATOM 2410 C CA . ILE A 1 303 ? 22.636 -6.026 -24.460 1.00 97.75 303 ILE A CA 1
ATOM 2411 C C . ILE A 1 303 ? 23.728 -6.560 -23.530 1.00 97.75 303 ILE A C 1
ATOM 2413 O O . ILE A 1 303 ? 24.816 -6.863 -23.987 1.00 97.75 303 ILE A O 1
ATOM 2417 N N . ARG A 1 304 ? 23.459 -6.762 -22.240 1.00 96.12 304 ARG A N 1
ATOM 2418 C CA . ARG A 1 304 ? 24.461 -7.215 -21.263 1.00 96.12 304 ARG A CA 1
ATOM 2419 C C . ARG A 1 304 ? 25.096 -8.564 -21.588 1.00 96.12 304 ARG A C 1
ATOM 2421 O O . ARG A 1 304 ? 26.313 -8.686 -21.512 1.00 96.12 304 ARG A O 1
ATOM 2428 N N . PHE A 1 305 ? 24.278 -9.571 -21.871 1.00 96.44 305 PHE A N 1
ATOM 2429 C CA . PHE A 1 305 ? 24.718 -10.955 -22.031 1.00 96.44 305 PHE A CA 1
ATOM 2430 C C . PHE A 1 305 ? 25.203 -11.253 -23.460 1.00 96.44 305 PHE A C 1
ATOM 2432 O O . PHE A 1 305 ? 25.844 -12.274 -23.667 1.00 96.44 305 PHE A O 1
ATOM 2439 N N . THR A 1 306 ? 24.895 -10.380 -24.430 1.00 96.19 306 THR A N 1
ATOM 2440 C CA . THR A 1 306 ? 25.303 -10.455 -25.849 1.00 96.19 306 THR A CA 1
ATOM 2441 C C . THR A 1 306 ? 25.109 -11.818 -26.550 1.00 96.19 306 THR A C 1
ATOM 2443 O O . THR A 1 306 ? 25.945 -12.197 -27.379 1.00 96.19 306 THR A O 1
ATOM 2446 N N . PRO A 1 307 ? 24.014 -12.569 -26.297 1.00 97.31 307 PRO A N 1
ATOM 2447 C CA . PRO A 1 307 ? 23.868 -13.912 -26.851 1.00 97.31 307 PRO A CA 1
ATOM 2448 C C . PRO A 1 307 ? 23.670 -13.883 -28.367 1.00 97.31 307 PRO A C 1
ATOM 2450 O O . PRO A 1 307 ? 23.000 -12.982 -28.864 1.00 97.31 307 PRO A O 1
ATOM 2453 N N . GLU A 1 308 ? 24.173 -14.860 -29.118 1.00 97.69 308 GLU A N 1
ATOM 2454 C CA . GLU A 1 308 ? 23.902 -14.960 -30.566 1.00 97.69 308 GLU A CA 1
ATOM 2455 C C . GLU A 1 308 ? 22.410 -15.207 -30.843 1.00 97.69 308 GLU A C 1
ATOM 2457 O O . GLU A 1 308 ? 21.810 -14.555 -31.698 1.00 97.69 308 GLU A O 1
ATOM 2462 N N . GLN A 1 309 ? 21.798 -16.101 -30.065 1.00 98.19 309 GLN A N 1
ATOM 2463 C CA . GLN A 1 309 ? 20.389 -16.465 -30.175 1.00 98.19 309 GLN A CA 1
ATOM 2464 C C . GLN A 1 309 ? 19.697 -16.510 -28.812 1.00 98.19 309 GLN A C 1
ATOM 2466 O O . GLN A 1 309 ? 20.317 -16.684 -27.758 1.00 98.19 309 GLN A O 1
ATOM 2471 N N . VAL A 1 310 ? 18.372 -16.414 -28.837 1.00 97.94 310 VAL A N 1
ATOM 2472 C CA . VAL A 1 310 ? 17.516 -16.535 -27.662 1.00 97.94 310 VAL A CA 1
ATOM 2473 C C . VAL A 1 310 ? 16.595 -17.730 -27.817 1.00 97.94 310 VAL A C 1
ATOM 2475 O O . VAL A 1 310 ? 15.835 -17.806 -28.779 1.00 97.94 310 VAL A O 1
ATOM 2478 N N . ASP A 1 311 ? 16.628 -18.647 -26.850 1.00 97.38 311 ASP A N 1
ATOM 2479 C CA . ASP A 1 311 ? 15.640 -19.722 -26.766 1.00 97.38 311 ASP A CA 1
ATOM 2480 C C . ASP A 1 311 ? 14.339 -19.160 -26.186 1.00 97.38 311 ASP A C 1
ATOM 2482 O O . ASP A 1 311 ? 14.248 -18.862 -24.990 1.00 97.38 311 ASP A O 1
ATOM 2486 N N . MET A 1 312 ? 13.321 -19.037 -27.040 1.00 94.88 312 MET A N 1
ATOM 2487 C CA . MET A 1 312 ? 11.950 -18.649 -26.686 1.00 94.88 312 MET A CA 1
ATOM 2488 C C . MET A 1 312 ? 11.154 -19.823 -26.073 1.00 94.88 312 MET A C 1
ATOM 2490 O O . MET A 1 312 ? 9.944 -19.740 -25.841 1.00 94.88 312 MET A O 1
ATOM 2494 N N . GLY A 1 313 ? 11.833 -20.928 -25.763 1.00 90.69 313 GLY A N 1
ATOM 2495 C CA . GLY A 1 313 ? 11.331 -22.116 -25.092 1.00 90.69 313 GLY A CA 1
ATOM 2496 C C . GLY A 1 313 ? 10.831 -23.171 -26.073 1.00 90.69 313 GLY A C 1
ATOM 2497 O O . GLY A 1 313 ? 10.090 -22.860 -27.005 1.00 90.69 313 GLY A O 1
ATOM 2498 N N . GLY A 1 314 ? 11.163 -24.434 -25.794 1.00 86.19 314 GLY A N 1
ATOM 2499 C CA . GLY A 1 314 ? 10.908 -25.549 -26.709 1.00 86.19 314 GLY A CA 1
ATOM 2500 C C . GLY A 1 314 ? 11.966 -25.664 -27.809 1.00 86.19 314 GLY A C 1
ATOM 2501 O O . GLY A 1 314 ? 11.654 -26.199 -28.864 1.00 86.19 314 GLY A O 1
ATOM 2502 N N . ASN A 1 315 ? 13.183 -25.155 -27.563 1.00 88.62 315 ASN A N 1
ATOM 2503 C CA . ASN A 1 315 ? 14.287 -25.067 -28.526 1.00 88.62 315 ASN A CA 1
ATOM 2504 C C . ASN A 1 315 ? 13.976 -24.174 -29.738 1.00 88.62 315 ASN A C 1
ATOM 2506 O O . ASN A 1 315 ? 14.515 -24.377 -30.823 1.00 88.62 315 ASN A O 1
ATOM 2510 N N . VAL A 1 316 ? 13.107 -23.175 -29.559 1.00 95.25 316 VAL A N 1
ATOM 2511 C CA . VAL A 1 316 ? 12.789 -22.203 -30.608 1.00 95.25 316 VAL A CA 1
ATOM 2512 C C . VAL A 1 316 ? 13.783 -21.054 -30.502 1.00 95.25 316 VAL A C 1
ATOM 2514 O O . VAL A 1 316 ? 13.635 -20.177 -29.650 1.00 95.25 316 VAL A O 1
ATOM 2517 N N . LEU A 1 317 ? 14.818 -21.097 -31.340 1.00 97.25 317 LEU A N 1
ATOM 2518 C CA . LEU A 1 317 ? 15.918 -20.134 -31.342 1.00 97.25 317 LEU A CA 1
ATOM 2519 C C . LEU A 1 317 ? 15.591 -18.949 -32.257 1.00 97.25 317 LEU A C 1
ATOM 2521 O O . LEU A 1 317 ? 15.358 -19.124 -33.450 1.00 97.25 317 LEU A O 1
ATOM 2525 N N . VAL A 1 318 ? 15.595 -17.743 -31.693 1.00 97.00 318 VAL A N 1
ATOM 2526 C CA . VAL A 1 318 ? 15.397 -16.476 -32.415 1.00 97.00 318 VAL A CA 1
ATOM 2527 C C . VAL A 1 318 ? 16.697 -15.682 -32.376 1.00 97.00 318 VAL A C 1
ATOM 2529 O O . VAL A 1 318 ? 17.394 -15.703 -31.359 1.00 97.00 318 VAL A O 1
ATOM 2532 N N . LYS A 1 319 ? 17.049 -14.980 -33.458 1.00 97.44 319 LYS A N 1
ATOM 2533 C CA . LYS A 1 319 ? 18.231 -14.111 -33.449 1.00 97.44 319 LYS A CA 1
ATOM 2534 C C . LYS A 1 319 ? 18.035 -12.952 -32.474 1.00 97.44 319 LYS A C 1
ATOM 2536 O O . LYS A 1 319 ? 16.959 -12.361 -32.384 1.00 97.44 319 LYS A O 1
ATOM 2541 N N . SER A 1 320 ? 19.076 -12.640 -31.711 1.00 97.25 320 SER A N 1
ATOM 2542 C CA . SER A 1 320 ? 18.964 -11.651 -30.638 1.00 97.25 320 SER A CA 1
ATOM 2543 C C . SER A 1 320 ? 18.783 -10.216 -31.137 1.00 97.25 320 SER A C 1
ATOM 2545 O O . SER A 1 320 ? 18.184 -9.421 -30.416 1.00 97.25 320 SER A O 1
ATOM 2547 N N . ASP A 1 321 ? 19.279 -9.876 -32.330 1.00 95.00 321 ASP A N 1
ATOM 2548 C CA . ASP A 1 321 ? 19.106 -8.551 -32.936 1.00 95.00 321 ASP A CA 1
ATOM 2549 C C . ASP A 1 321 ? 17.646 -8.316 -33.353 1.00 95.00 321 ASP A C 1
ATOM 2551 O O . ASP A 1 321 ? 17.050 -7.328 -32.929 1.00 95.00 321 ASP A O 1
ATOM 2555 N N . GLU A 1 322 ? 17.034 -9.274 -34.055 1.00 95.06 322 GLU A N 1
ATOM 2556 C CA . GLU A 1 322 ? 15.603 -9.254 -34.397 1.00 95.06 322 GLU A CA 1
ATOM 2557 C C . GLU A 1 322 ? 14.728 -9.121 -33.136 1.00 95.06 322 GLU A C 1
ATOM 2559 O O . GLU A 1 322 ? 13.820 -8.290 -33.056 1.00 95.06 322 GLU A O 1
ATOM 2564 N N . LEU A 1 323 ? 15.041 -9.898 -32.093 1.00 96.56 323 LEU A N 1
ATOM 2565 C CA . LEU A 1 323 ? 14.292 -9.863 -30.840 1.00 96.56 323 LEU A CA 1
ATOM 2566 C C . LEU A 1 323 ? 14.454 -8.534 -30.081 1.00 96.56 323 LEU A C 1
ATOM 2568 O O . LEU A 1 323 ? 13.506 -8.061 -29.446 1.00 96.56 323 LEU A O 1
ATOM 2572 N N . LEU A 1 324 ? 15.646 -7.931 -30.122 1.00 97.38 324 LEU A N 1
ATOM 2573 C CA . LEU A 1 324 ? 15.920 -6.640 -29.494 1.00 97.38 324 LEU A CA 1
ATOM 2574 C C . LEU A 1 324 ? 15.039 -5.540 -30.100 1.00 97.38 324 LEU A C 1
ATOM 2576 O O . LEU A 1 324 ? 14.465 -4.744 -29.350 1.00 97.38 324 LEU A O 1
ATOM 2580 N N . GLU A 1 325 ? 14.869 -5.536 -31.424 1.00 96.88 325 GLU A N 1
ATOM 2581 C CA . GLU A 1 325 ? 13.970 -4.608 -32.114 1.00 96.88 325 GLU A CA 1
ATOM 2582 C C . GLU A 1 325 ? 12.521 -4.783 -31.649 1.00 96.88 325 GLU A C 1
ATOM 2584 O O . GLU A 1 325 ? 11.878 -3.810 -31.236 1.00 96.88 325 GLU A O 1
ATOM 2589 N N . TRP A 1 326 ? 12.019 -6.023 -31.612 1.00 96.88 326 TRP A N 1
ATOM 2590 C CA . TRP A 1 326 ? 10.656 -6.306 -31.149 1.00 96.88 326 TRP A CA 1
ATOM 2591 C C . TRP A 1 326 ? 10.424 -5.824 -29.715 1.00 96.88 326 TRP A C 1
ATOM 2593 O O . TRP A 1 326 ? 9.382 -5.231 -29.423 1.00 96.88 326 TRP A O 1
ATOM 2603 N N . ILE A 1 327 ? 11.397 -6.012 -28.818 1.00 97.06 327 ILE A N 1
ATOM 2604 C CA . ILE A 1 327 ? 11.309 -5.554 -27.425 1.00 97.06 327 ILE A CA 1
ATOM 2605 C C . ILE A 1 327 ? 11.270 -4.025 -27.343 1.00 97.06 327 ILE A C 1
ATOM 2607 O O . ILE A 1 327 ? 10.449 -3.484 -26.597 1.00 97.06 327 ILE A O 1
ATOM 2611 N N . ILE A 1 328 ? 12.127 -3.321 -28.089 1.00 97.50 328 ILE A N 1
ATOM 2612 C CA . ILE A 1 328 ? 12.179 -1.850 -28.086 1.00 97.50 328 ILE A CA 1
ATOM 2613 C C . ILE A 1 328 ? 10.855 -1.270 -28.582 1.00 97.50 328 ILE A C 1
ATOM 2615 O O . ILE A 1 328 ? 10.275 -0.411 -27.908 1.00 97.50 328 ILE A O 1
ATOM 2619 N N . LEU A 1 329 ? 10.349 -1.774 -29.709 1.00 96.81 329 LEU A N 1
ATOM 2620 C CA . LEU A 1 329 ? 9.093 -1.330 -30.311 1.00 96.81 329 LEU A CA 1
ATOM 2621 C C . LEU A 1 329 ? 7.892 -1.643 -29.407 1.00 96.81 329 LEU A C 1
ATOM 2623 O O . LEU A 1 329 ? 7.036 -0.783 -29.182 1.00 96.81 329 LEU A O 1
ATOM 2627 N N . THR A 1 330 ? 7.857 -2.834 -28.805 1.00 95.50 330 THR A N 1
ATOM 2628 C CA . THR A 1 330 ? 6.811 -3.219 -27.842 1.00 95.50 330 THR A CA 1
ATOM 2629 C C . THR A 1 330 ? 6.842 -2.333 -26.597 1.00 95.50 330 THR A C 1
ATOM 2631 O O . THR A 1 330 ? 5.800 -1.878 -26.118 1.00 95.50 330 THR A O 1
ATOM 2634 N N . LEU A 1 331 ? 8.031 -2.014 -26.079 1.00 94.88 331 LEU A N 1
ATOM 2635 C CA . LEU A 1 331 ? 8.170 -1.128 -24.927 1.00 94.88 331 LEU A CA 1
ATOM 2636 C C . LEU A 1 331 ? 7.764 0.314 -25.261 1.00 94.88 331 LEU A C 1
ATOM 2638 O O . LEU A 1 331 ? 7.136 0.955 -24.422 1.00 94.88 331 LEU A O 1
ATOM 2642 N N . MET A 1 332 ? 8.051 0.811 -26.470 1.00 95.62 332 MET A N 1
ATOM 2643 C CA . MET A 1 332 ? 7.583 2.125 -26.939 1.00 95.62 332 MET A CA 1
ATOM 2644 C C . MET A 1 332 ? 6.056 2.208 -26.997 1.00 95.62 332 MET A C 1
ATOM 2646 O O . MET A 1 332 ? 5.489 3.207 -26.555 1.00 95.62 332 MET A O 1
ATOM 2650 N N . LYS A 1 333 ? 5.400 1.150 -27.493 1.00 92.19 333 LYS A N 1
ATOM 2651 C CA . LYS A 1 333 ? 3.934 1.016 -27.533 1.00 92.19 333 LYS A CA 1
ATOM 2652 C C . LYS A 1 333 ? 3.293 0.916 -26.153 1.00 92.19 333 LYS A C 1
ATOM 2654 O O . LYS A 1 333 ? 2.120 1.252 -25.998 1.00 92.19 333 LYS A O 1
ATOM 2659 N N . HIS A 1 334 ? 4.027 0.408 -25.163 1.00 89.56 334 HIS A N 1
ATOM 2660 C CA . HIS A 1 334 ? 3.468 0.153 -23.843 1.00 89.56 334 HIS A CA 1
ATOM 2661 C C . HIS A 1 334 ? 2.897 1.452 -23.247 1.00 89.56 334 HIS A C 1
ATOM 2663 O O . HIS A 1 334 ? 3.561 2.491 -23.277 1.00 89.56 334 HIS A O 1
ATOM 2669 N N . PRO A 1 335 ? 1.731 1.421 -22.579 1.00 81.12 335 PRO A N 1
ATOM 2670 C CA . PRO A 1 335 ? 1.138 2.614 -21.969 1.00 81.12 335 PRO A CA 1
ATOM 2671 C C . PRO A 1 335 ? 2.000 3.266 -20.874 1.00 81.12 335 PRO A C 1
ATOM 2673 O O . PRO A 1 335 ? 1.656 4.331 -20.384 1.00 81.12 335 PRO A O 1
ATOM 2676 N N . GLY A 1 336 ? 3.129 2.665 -20.487 1.00 84.12 336 GLY A N 1
ATOM 2677 C CA . GLY A 1 336 ? 3.936 3.076 -19.341 1.00 84.12 336 GLY A CA 1
ATOM 2678 C C . GLY A 1 336 ? 3.571 2.406 -18.013 1.00 84.12 336 GLY A C 1
ATOM 2679 O O . GLY A 1 336 ? 2.783 1.462 -17.960 1.00 84.12 336 GLY A O 1
ATOM 2680 N N . ALA A 1 337 ? 4.194 2.876 -16.932 1.00 79.69 337 ALA A N 1
ATOM 2681 C CA . ALA A 1 337 ? 3.950 2.417 -15.566 1.00 79.69 337 ALA A CA 1
ATOM 2682 C C . ALA A 1 337 ? 4.217 3.534 -14.542 1.00 79.69 337 ALA A C 1
ATOM 2684 O O . ALA A 1 337 ? 5.072 4.399 -14.741 1.00 79.69 337 ALA A O 1
ATOM 2685 N N . PHE A 1 338 ? 3.520 3.497 -13.404 1.00 74.94 338 PHE A N 1
ATOM 2686 C CA . PHE A 1 338 ? 3.839 4.368 -12.273 1.00 74.94 338 PHE A CA 1
ATOM 2687 C C . PHE A 1 338 ? 5.112 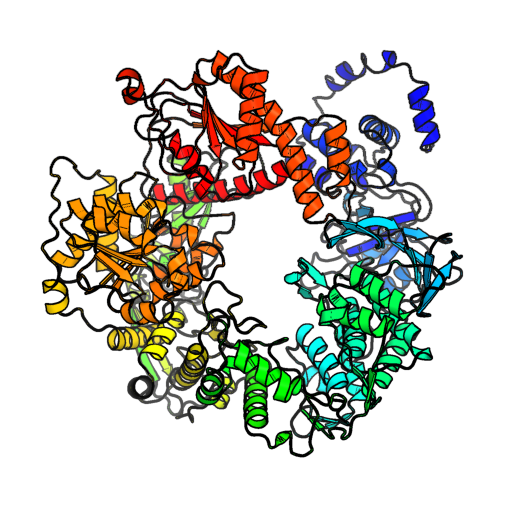3.885 -11.575 1.00 74.94 338 PHE A C 1
ATOM 2689 O O . PHE A 1 338 ? 5.207 2.720 -11.195 1.00 74.94 338 PHE A O 1
ATOM 2696 N N . VAL A 1 339 ? 6.080 4.783 -11.387 1.00 70.31 339 VAL A N 1
ATOM 2697 C CA . VAL A 1 339 ? 7.342 4.502 -10.695 1.00 70.31 339 VAL A CA 1
ATOM 2698 C C . VAL A 1 339 ? 7.310 5.187 -9.323 1.00 70.31 339 VAL A C 1
ATOM 2700 O O . VAL A 1 339 ? 7.521 6.401 -9.249 1.00 70.31 339 VAL A O 1
ATOM 2703 N N . PRO A 1 340 ? 7.077 4.446 -8.218 1.00 61.56 340 PRO A N 1
ATOM 2704 C CA . PRO A 1 340 ? 6.911 5.035 -6.887 1.00 61.56 340 PRO A CA 1
ATOM 2705 C C . PRO A 1 340 ? 8.109 5.859 -6.409 1.00 61.56 340 PRO A C 1
ATOM 2707 O O . PRO A 1 340 ? 7.911 6.898 -5.786 1.00 61.56 340 PRO A O 1
ATOM 2710 N N . ASN A 1 341 ? 9.337 5.447 -6.748 1.00 62.06 341 ASN A N 1
ATOM 2711 C CA . ASN A 1 341 ? 10.568 6.111 -6.298 1.00 62.06 341 ASN A CA 1
ATOM 2712 C C . ASN A 1 341 ? 10.671 7.567 -6.777 1.00 62.06 341 ASN A C 1
ATOM 2714 O O . ASN A 1 341 ? 11.151 8.419 -6.037 1.00 62.06 341 ASN A O 1
ATOM 2718 N N . ILE A 1 342 ? 10.186 7.855 -7.988 1.00 66.00 342 ILE A N 1
ATOM 2719 C CA . ILE A 1 342 ? 10.138 9.213 -8.556 1.00 66.00 342 ILE A CA 1
ATOM 2720 C C . ILE A 1 342 ? 8.722 9.815 -8.524 1.00 66.00 342 ILE A C 1
ATOM 2722 O O . ILE A 1 342 ? 8.514 10.916 -9.028 1.00 66.00 342 ILE A O 1
ATOM 2726 N N . GLN A 1 343 ? 7.756 9.087 -7.945 1.00 62.72 343 GLN A N 1
ATOM 2727 C CA . GLN A 1 343 ? 6.339 9.446 -7.797 1.00 62.72 343 GLN A CA 1
ATOM 2728 C C . GLN A 1 343 ? 5.673 9.941 -9.091 1.00 62.72 343 GLN A C 1
ATOM 2730 O O . GLN A 1 343 ? 4.819 10.828 -9.069 1.00 62.72 343 GLN A O 1
ATOM 2735 N N . ARG A 1 344 ? 6.055 9.358 -10.231 1.00 74.81 344 ARG A N 1
ATOM 2736 C CA . ARG A 1 344 ? 5.594 9.778 -11.557 1.00 74.81 344 ARG A CA 1
ATOM 2737 C C . ARG A 1 344 ? 5.196 8.578 -12.405 1.00 74.81 344 ARG A C 1
ATOM 2739 O O . ARG A 1 344 ? 5.767 7.495 -12.291 1.00 74.81 344 ARG A O 1
ATOM 2746 N N . PHE A 1 345 ? 4.205 8.790 -13.262 1.00 76.12 345 PHE A N 1
ATOM 2747 C CA . PHE A 1 345 ? 3.887 7.874 -14.348 1.00 76.12 345 PHE A CA 1
ATOM 2748 C C . PHE A 1 345 ? 4.855 8.097 -15.514 1.00 76.12 345 PHE A C 1
ATOM 2750 O O . PHE A 1 345 ? 4.975 9.219 -15.999 1.00 76.12 345 PHE A O 1
ATOM 2757 N N . VAL A 1 346 ? 5.551 7.040 -15.924 1.00 81.88 346 VAL A N 1
ATOM 2758 C CA . VAL A 1 346 ? 6.575 7.050 -16.977 1.00 81.88 346 VAL A CA 1
ATOM 2759 C C . VAL A 1 346 ? 6.005 6.323 -18.186 1.00 81.88 346 VAL A C 1
ATOM 2761 O O . VAL A 1 346 ? 5.600 5.169 -18.038 1.00 81.88 346 VAL A O 1
ATOM 2764 N N . SER A 1 347 ? 5.966 6.966 -19.355 1.00 89.00 347 SER A N 1
ATOM 2765 C CA . SER A 1 347 ? 5.429 6.357 -20.583 1.00 89.00 347 SER A CA 1
ATOM 2766 C C . SER A 1 347 ? 6.310 5.203 -21.087 1.00 89.00 347 SER A C 1
ATOM 2768 O O . SER A 1 347 ? 7.460 5.042 -20.660 1.00 89.00 347 SER A O 1
ATOM 2770 N N . GLY A 1 348 ? 5.770 4.370 -21.983 1.00 92.69 348 GLY A N 1
ATOM 2771 C CA . GLY A 1 348 ? 6.543 3.320 -22.651 1.00 92.69 348 GLY A CA 1
ATOM 2772 C C . GLY A 1 348 ? 7.682 3.888 -23.492 1.00 92.69 348 GLY A C 1
ATOM 2773 O O . GLY A 1 348 ? 8.822 3.461 -23.336 1.00 92.69 348 GLY A O 1
ATOM 2774 N N . LEU A 1 349 ? 7.404 4.930 -24.283 1.00 95.50 349 LEU A N 1
ATOM 2775 C CA . LEU A 1 349 ? 8.402 5.656 -25.075 1.00 95.50 349 LEU A CA 1
ATOM 2776 C C . LEU A 1 349 ? 9.549 6.212 -24.217 1.00 95.50 349 LEU A C 1
ATOM 2778 O O . LEU A 1 349 ? 10.713 5.945 -24.510 1.00 95.50 349 LEU A O 1
ATOM 2782 N N . GLU A 1 350 ? 9.228 6.922 -23.128 1.00 94.88 350 GLU A N 1
ATOM 2783 C CA . GLU A 1 350 ? 10.238 7.426 -22.189 1.00 94.88 350 GLU A CA 1
ATOM 2784 C C . GLU A 1 350 ? 11.052 6.269 -21.594 1.00 94.88 350 GLU A C 1
ATOM 2786 O O . GLU A 1 350 ? 12.281 6.323 -21.548 1.00 94.88 350 GLU A O 1
ATOM 2791 N N . SER A 1 351 ? 10.366 5.205 -21.160 1.00 94.69 351 SER A N 1
ATOM 2792 C CA . SER A 1 351 ? 11.004 4.013 -20.599 1.00 94.69 351 SER A CA 1
ATOM 2793 C C . SER A 1 351 ? 11.947 3.339 -21.592 1.00 94.69 351 SER A C 1
ATOM 2795 O O . SER A 1 351 ? 13.029 2.934 -21.180 1.00 94.69 351 SER A O 1
ATOM 2797 N N . SER A 1 352 ? 11.543 3.209 -22.857 1.00 97.31 352 SER A N 1
ATOM 2798 C CA . SER A 1 352 ? 12.309 2.543 -23.911 1.00 97.31 352 SER A CA 1
ATOM 2799 C C . SER A 1 352 ? 13.585 3.316 -24.224 1.00 97.31 352 SER A C 1
ATOM 2801 O O . SER A 1 352 ? 14.681 2.797 -24.018 1.00 97.31 352 SER A O 1
ATOM 2803 N N . ALA A 1 353 ? 13.454 4.599 -24.580 1.00 97.94 353 ALA A N 1
ATOM 2804 C CA . ALA A 1 353 ? 14.590 5.427 -24.969 1.00 97.94 353 ALA A CA 1
ATOM 2805 C C . ALA A 1 353 ? 15.593 5.613 -23.816 1.00 97.94 353 ALA A C 1
ATOM 2807 O O . ALA A 1 353 ? 16.796 5.398 -23.984 1.00 97.94 353 ALA A O 1
ATOM 2808 N N . LYS A 1 354 ? 15.101 5.915 -22.604 1.00 96.69 354 LYS A N 1
ATOM 2809 C CA . LYS A 1 354 ? 15.958 6.051 -21.417 1.00 96.69 354 LYS A CA 1
ATOM 2810 C C . LYS A 1 354 ? 16.640 4.733 -21.056 1.00 96.69 354 LYS A C 1
ATOM 2812 O O . LYS A 1 354 ? 17.831 4.731 -20.760 1.00 96.69 354 LYS A O 1
ATOM 2817 N N . ARG A 1 355 ? 15.908 3.611 -21.030 1.00 96.19 355 ARG A N 1
ATOM 2818 C CA . ARG A 1 355 ? 16.489 2.322 -20.623 1.00 96.19 355 ARG A CA 1
ATOM 2819 C C . ARG A 1 355 ? 17.487 1.805 -21.651 1.00 96.19 355 ARG A C 1
ATOM 2821 O O . ARG A 1 355 ? 18.480 1.221 -21.230 1.00 96.19 355 ARG A O 1
ATOM 2828 N N . LEU A 1 356 ? 17.273 2.039 -22.943 1.00 98.25 356 LEU A N 1
ATOM 2829 C CA . LEU A 1 356 ? 18.265 1.731 -23.969 1.00 98.25 356 LEU A CA 1
ATOM 2830 C C . LEU A 1 356 ? 19.559 2.513 -23.720 1.00 98.25 356 LEU A C 1
ATOM 2832 O O . LEU A 1 356 ? 20.600 1.894 -23.519 1.00 98.25 356 LEU A O 1
ATOM 2836 N N . ALA A 1 357 ? 19.476 3.841 -23.589 1.00 98.00 357 ALA A N 1
ATOM 2837 C CA . ALA A 1 357 ? 20.635 4.687 -23.305 1.00 98.00 357 ALA A CA 1
ATOM 2838 C C . ALA A 1 357 ? 21.392 4.256 -22.035 1.00 98.00 357 ALA A C 1
ATOM 2840 O O . ALA A 1 357 ? 22.612 4.112 -22.044 1.00 98.00 357 ALA A O 1
ATOM 2841 N N . VAL A 1 358 ? 20.675 3.988 -20.940 1.00 96.88 358 VAL A N 1
ATOM 2842 C CA . VAL A 1 358 ? 21.296 3.542 -19.684 1.00 96.88 358 VAL A CA 1
ATOM 2843 C C . VAL A 1 358 ? 21.899 2.136 -19.806 1.00 96.88 358 VAL A C 1
ATOM 2845 O O . VAL A 1 358 ? 22.956 1.890 -19.240 1.00 96.88 358 VAL A O 1
ATOM 2848 N N . SER A 1 359 ? 21.295 1.219 -20.570 1.00 97.25 359 SER A N 1
ATOM 2849 C CA . SER A 1 359 ? 21.885 -0.115 -20.800 1.00 97.25 359 SER A CA 1
ATOM 2850 C C . SER A 1 359 ? 23.166 -0.027 -21.626 1.00 97.25 359 SER A C 1
ATOM 2852 O O . SER A 1 359 ? 24.106 -0.764 -21.363 1.00 97.25 359 SER A O 1
ATOM 2854 N N . ILE A 1 360 ? 23.246 0.919 -22.563 1.00 97.62 360 ILE A N 1
ATOM 2855 C CA . ILE A 1 360 ? 24.485 1.212 -23.289 1.00 97.62 360 ILE A CA 1
ATOM 2856 C C . ILE A 1 360 ? 25.567 1.701 -22.314 1.00 97.62 360 ILE A C 1
ATOM 2858 O O . ILE A 1 360 ? 26.669 1.161 -22.328 1.00 97.62 360 ILE A O 1
ATOM 2862 N N . TYR A 1 361 ? 25.242 2.663 -21.439 1.00 95.88 361 TYR A N 1
ATOM 2863 C CA . TYR A 1 361 ? 26.167 3.178 -20.420 1.00 95.88 361 TYR A CA 1
ATOM 2864 C C . TYR A 1 361 ? 26.669 2.112 -19.441 1.00 95.88 361 TYR A C 1
ATOM 2866 O O . TYR A 1 361 ? 27.837 2.137 -19.051 1.00 95.88 361 TYR A O 1
ATOM 2874 N N . GLU A 1 362 ? 25.766 1.239 -18.994 1.00 94.19 362 GLU A N 1
ATOM 2875 C CA . GLU A 1 362 ? 26.036 0.206 -17.993 1.00 94.19 362 GLU A CA 1
ATOM 2876 C C . GLU A 1 362 ? 26.829 -0.968 -18.562 1.00 94.19 362 GLU A C 1
ATOM 2878 O O . GLU A 1 362 ? 27.710 -1.485 -17.878 1.00 94.19 362 GLU A O 1
ATOM 2883 N N . ASP A 1 363 ? 26.476 -1.414 -19.770 1.00 95.19 363 ASP A N 1
ATOM 2884 C CA . ASP A 1 363 ? 26.793 -2.767 -20.215 1.00 95.19 363 ASP A CA 1
ATOM 2885 C C . ASP A 1 363 ? 27.570 -2.837 -21.537 1.00 95.19 363 ASP A C 1
ATOM 2887 O O . ASP A 1 363 ? 28.063 -3.917 -21.860 1.00 95.19 363 ASP A O 1
ATOM 2891 N N . SER A 1 364 ? 27.705 -1.729 -22.279 1.00 96.19 364 SER A N 1
ATOM 2892 C CA . SER A 1 364 ? 28.267 -1.682 -23.639 1.00 96.19 364 SER A CA 1
ATOM 2893 C C . SER A 1 364 ? 29.310 -0.571 -23.829 1.00 96.19 364 SER A C 1
ATOM 2895 O O . SER A 1 364 ? 29.715 0.110 -22.888 1.00 96.19 364 SER A O 1
ATOM 2897 N N . SER A 1 365 ? 29.768 -0.390 -25.066 1.00 95.50 365 SER A N 1
ATOM 2898 C CA . SER A 1 365 ? 30.453 0.806 -25.547 1.00 95.50 365 SER A CA 1
ATOM 2899 C C . SER A 1 365 ? 29.787 1.354 -26.814 1.00 95.50 365 SER A C 1
ATOM 2901 O O . SER A 1 365 ? 29.037 0.651 -27.496 1.00 95.50 365 SER A O 1
ATOM 2903 N N . LEU A 1 366 ? 30.056 2.624 -27.115 1.00 96.12 366 LEU A N 1
ATOM 2904 C CA . LEU A 1 366 ? 29.804 3.245 -28.414 1.00 96.12 366 LEU A CA 1
ATOM 2905 C C . LEU A 1 366 ? 31.078 3.971 -28.855 1.00 96.12 366 LEU A C 1
ATOM 2907 O O . LEU A 1 366 ? 31.794 4.491 -27.995 1.00 96.12 366 LEU A O 1
ATOM 2911 N N . PRO A 1 367 ? 31.358 4.029 -30.161 1.00 95.00 367 PRO A N 1
ATOM 2912 C CA . PRO A 1 367 ? 32.408 4.870 -30.699 1.00 95.00 367 PRO A CA 1
ATOM 2913 C C . PRO A 1 367 ? 31.917 6.329 -30.761 1.00 95.00 367 PRO A C 1
ATOM 2915 O O . PRO A 1 367 ? 30.708 6.600 -30.706 1.00 95.00 367 PRO A O 1
ATOM 2918 N N . SER A 1 368 ? 32.845 7.284 -30.805 1.00 93.06 368 SER A N 1
ATOM 2919 C CA . SER A 1 368 ? 32.537 8.705 -30.593 1.00 93.06 368 SER A CA 1
ATOM 2920 C C . SER A 1 368 ? 31.599 9.285 -31.649 1.00 93.06 368 SER A C 1
ATOM 2922 O O . SER A 1 368 ? 30.735 10.106 -31.331 1.00 93.06 368 SER A O 1
ATOM 2924 N N . GLU A 1 369 ? 31.677 8.795 -32.884 1.00 94.94 369 GLU A N 1
ATOM 2925 C CA . GLU A 1 369 ? 30.797 9.174 -33.980 1.00 94.94 369 GLU A CA 1
ATOM 2926 C C . GLU A 1 369 ? 29.329 8.820 -33.720 1.00 94.94 369 GLU A C 1
ATOM 2928 O O . GLU A 1 369 ? 28.456 9.450 -34.307 1.00 94.94 369 GLU A O 1
ATOM 2933 N N . ARG A 1 370 ? 29.027 7.892 -32.798 1.00 96.44 370 ARG A N 1
ATOM 2934 C CA . ARG A 1 370 ? 27.658 7.470 -32.443 1.00 96.44 370 ARG A CA 1
ATOM 2935 C C . ARG A 1 370 ? 27.104 8.125 -31.174 1.00 96.44 370 ARG A C 1
ATOM 2937 O O . ARG A 1 370 ? 25.928 7.941 -30.864 1.00 96.44 370 ARG A O 1
ATOM 2944 N N . TYR A 1 371 ? 27.873 8.950 -30.457 1.00 96.56 371 TYR A N 1
ATOM 2945 C CA . TYR A 1 371 ? 27.384 9.617 -29.234 1.00 96.56 371 TYR A CA 1
ATOM 2946 C C . TYR A 1 371 ? 26.153 10.504 -29.471 1.00 96.56 371 TYR A C 1
ATOM 2948 O O . TYR A 1 371 ? 25.309 10.648 -28.586 1.00 96.56 371 TYR A O 1
ATOM 2956 N N . HIS A 1 372 ? 25.985 11.040 -30.680 1.00 96.88 372 HIS A N 1
ATOM 2957 C CA . HIS A 1 372 ? 24.791 11.799 -31.050 1.00 96.88 372 HIS A CA 1
ATOM 2958 C C . HIS A 1 372 ? 23.502 10.952 -30.977 1.00 96.88 372 HIS A C 1
ATOM 2960 O O . HIS A 1 372 ? 22.464 11.458 -30.555 1.00 96.88 372 HIS A O 1
ATOM 2966 N N . GLN A 1 373 ? 23.547 9.652 -31.295 1.00 97.62 373 GLN A N 1
ATOM 2967 C CA . GLN A 1 373 ? 22.390 8.753 -31.169 1.00 97.62 373 GLN A CA 1
ATOM 2968 C C . GLN A 1 373 ? 22.005 8.557 -29.691 1.00 97.62 373 GLN A C 1
ATOM 2970 O O . GLN A 1 373 ? 20.824 8.545 -29.342 1.00 97.62 373 GLN A O 1
ATOM 2975 N N . LEU A 1 374 ? 22.996 8.501 -28.795 1.00 96.50 374 LEU A N 1
ATOM 2976 C CA . LEU A 1 374 ? 22.773 8.437 -27.348 1.00 96.50 374 LEU A CA 1
ATOM 2977 C C . LEU A 1 374 ? 22.119 9.720 -26.814 1.00 96.50 374 LEU A C 1
ATOM 2979 O O . LEU A 1 374 ? 21.161 9.665 -26.038 1.00 96.50 374 LEU A O 1
ATOM 2983 N N . PHE A 1 375 ? 22.580 10.879 -27.287 1.00 97.50 375 PHE A N 1
ATOM 2984 C CA . PHE A 1 375 ? 21.968 12.162 -26.949 1.00 97.50 375 PHE A CA 1
ATOM 2985 C C . PHE A 1 375 ? 20.549 12.291 -27.514 1.00 97.50 375 PHE A C 1
ATOM 2987 O O . PHE A 1 375 ? 19.665 12.810 -26.830 1.00 97.50 375 PHE A O 1
ATOM 2994 N N . SER A 1 376 ? 20.301 11.761 -28.716 1.00 98.12 376 SER A N 1
ATOM 2995 C CA . SER A 1 376 ? 18.965 11.666 -29.316 1.00 98.12 376 SER A CA 1
ATOM 2996 C C . SER A 1 376 ? 18.001 10.856 -28.441 1.00 98.12 376 SER A C 1
ATOM 2998 O O . SER A 1 376 ? 16.909 11.342 -28.140 1.00 98.12 376 SER A O 1
ATOM 3000 N N . LEU A 1 377 ? 18.417 9.678 -27.955 1.00 98.12 377 LEU A N 1
ATOM 3001 C CA . LEU A 1 377 ? 17.619 8.833 -27.056 1.00 98.12 377 LEU A CA 1
ATOM 3002 C C . LEU A 1 377 ? 17.220 9.571 -25.772 1.00 98.12 377 LEU A C 1
ATOM 3004 O O . LEU A 1 377 ? 16.046 9.597 -25.399 1.00 98.12 377 LEU A O 1
ATOM 3008 N N . LEU A 1 378 ? 18.184 10.194 -25.092 1.00 97.81 378 LEU A N 1
ATOM 3009 C CA . LEU A 1 378 ? 17.933 10.887 -23.825 1.00 97.81 378 LEU A CA 1
ATOM 3010 C C . LEU A 1 378 ? 17.100 12.157 -24.009 1.00 97.81 378 LEU A C 1
ATOM 3012 O O . LEU A 1 378 ? 16.188 12.413 -23.221 1.00 97.81 378 LEU A O 1
ATOM 3016 N N . SER A 1 379 ? 17.362 12.911 -25.075 1.00 97.25 379 SER A N 1
ATOM 3017 C CA . SER A 1 379 ? 16.567 14.084 -25.442 1.00 97.25 379 SER A CA 1
ATOM 3018 C C . SER A 1 379 ? 15.133 13.690 -25.790 1.00 97.25 379 SER A C 1
ATOM 3020 O O . SER A 1 379 ? 14.191 14.343 -25.348 1.00 97.25 379 SER A O 1
ATOM 3022 N N . GLY A 1 380 ? 14.950 12.586 -26.519 1.00 97.00 380 GLY A N 1
ATOM 3023 C CA . GLY A 1 380 ? 13.641 12.017 -26.826 1.00 97.00 380 GLY A CA 1
ATOM 3024 C C . GLY A 1 380 ? 12.906 11.534 -25.576 1.00 97.00 380 GLY A C 1
ATOM 3025 O O . GLY A 1 380 ? 11.722 11.817 -25.413 1.00 97.00 380 GLY A O 1
ATOM 3026 N N . ALA A 1 381 ? 13.597 10.874 -24.643 1.00 96.69 381 ALA A N 1
ATOM 3027 C CA . ALA A 1 381 ? 13.010 10.481 -23.364 1.00 96.69 381 ALA A CA 1
ATOM 3028 C C . ALA A 1 381 ? 12.562 11.702 -22.544 1.00 96.69 381 ALA A C 1
ATOM 3030 O O . ALA A 1 381 ? 11.454 11.713 -22.005 1.00 96.69 381 ALA A O 1
ATOM 3031 N N . LEU A 1 382 ? 13.395 12.748 -22.466 1.00 94.31 382 LEU A N 1
ATOM 3032 C CA . LEU A 1 382 ? 13.059 13.977 -21.747 1.00 94.31 382 LEU A CA 1
ATOM 3033 C C . LEU A 1 382 ? 11.874 14.684 -22.403 1.00 94.31 382 LEU A C 1
ATOM 3035 O O . LEU A 1 382 ? 10.960 15.135 -21.710 1.00 94.31 382 LEU A O 1
ATOM 3039 N N . LEU A 1 383 ? 11.855 14.728 -23.732 1.00 94.06 383 LEU A N 1
ATOM 3040 C CA . LEU A 1 383 ? 10.758 15.312 -24.475 1.00 94.06 383 LEU A CA 1
ATOM 3041 C C . LEU A 1 383 ? 9.461 14.527 -24.265 1.00 94.06 383 LEU A C 1
ATOM 3043 O O . LEU A 1 383 ? 8.461 15.139 -23.919 1.00 94.06 383 LEU A O 1
ATOM 3047 N N . ALA A 1 384 ? 9.481 13.193 -24.327 1.00 92.62 384 ALA A N 1
ATOM 3048 C CA . ALA A 1 384 ? 8.323 12.349 -24.010 1.00 92.62 384 ALA A CA 1
ATOM 3049 C C . ALA A 1 384 ? 7.835 12.519 -22.554 1.00 92.62 384 ALA A C 1
ATOM 3051 O O . ALA A 1 384 ? 6.647 12.373 -22.265 1.00 92.62 384 ALA A O 1
ATOM 3052 N N . GLN A 1 385 ? 8.738 12.853 -21.623 1.00 89.00 385 GLN A N 1
ATOM 3053 C CA . GLN A 1 385 ? 8.393 13.193 -20.239 1.00 89.00 385 GLN A CA 1
ATOM 3054 C C . GLN A 1 385 ? 7.672 14.550 -20.128 1.00 89.00 385 GLN A C 1
ATOM 3056 O O . GLN A 1 385 ? 6.784 14.701 -19.282 1.00 89.00 385 GLN A O 1
ATOM 3061 N N . ARG A 1 386 ? 8.099 15.559 -20.900 1.00 85.56 386 ARG A N 1
ATOM 3062 C CA . ARG A 1 386 ? 7.645 16.961 -20.778 1.00 85.56 386 ARG A CA 1
ATOM 3063 C C . ARG A 1 386 ? 6.474 17.299 -21.704 1.00 85.56 386 ARG A C 1
ATOM 3065 O O . ARG A 1 386 ? 5.597 18.077 -21.328 1.00 85.56 386 ARG A O 1
ATOM 3072 N N . VAL A 1 387 ? 6.457 16.675 -22.871 1.00 86.25 387 VAL A N 1
ATOM 3073 C CA . VAL A 1 387 ? 5.479 16.803 -23.947 1.00 86.25 387 VAL A CA 1
ATOM 3074 C C . VAL A 1 387 ? 4.887 15.418 -24.157 1.00 86.25 387 VAL A C 1
ATOM 3076 O O . VAL A 1 387 ? 5.415 14.602 -24.910 1.00 86.25 387 VAL A O 1
ATOM 3079 N N . LYS A 1 388 ? 3.809 15.124 -23.426 1.00 77.56 388 LYS A N 1
ATOM 3080 C CA . LYS A 1 388 ? 3.192 13.788 -23.422 1.00 77.56 388 LYS A CA 1
ATOM 3081 C C . LYS A 1 388 ? 2.691 13.374 -24.804 1.00 77.56 388 LYS A C 1
ATOM 3083 O O . LYS A 1 388 ? 2.561 12.183 -25.059 1.00 77.56 388 LYS A O 1
ATOM 3088 N N . GLU A 1 389 ? 2.437 14.361 -25.660 1.00 73.94 389 GLU A N 1
ATOM 3089 C CA . GLU A 1 389 ? 1.929 14.196 -27.016 1.00 73.94 389 GLU A CA 1
ATOM 3090 C C . GLU A 1 389 ? 3.016 13.958 -28.063 1.00 73.94 389 GLU A C 1
ATOM 3092 O O . GLU A 1 389 ? 2.726 13.738 -29.242 1.00 73.94 389 GLU A O 1
ATOM 3097 N N . TRP A 1 390 ? 4.284 14.069 -27.676 1.00 89.31 390 TRP A N 1
ATOM 3098 C CA . TRP A 1 390 ? 5.367 13.898 -28.622 1.00 89.31 390 TRP A CA 1
ATOM 3099 C C . TRP A 1 390 ? 5.619 12.413 -28.906 1.00 89.31 390 TRP A C 1
ATOM 3101 O O . TRP A 1 390 ? 5.763 11.598 -27.993 1.00 89.31 390 TRP A O 1
ATOM 3111 N N . SER A 1 391 ? 5.744 12.086 -30.192 1.00 90.44 391 SER A N 1
ATOM 3112 C CA . SER A 1 391 ? 6.254 10.806 -30.680 1.00 90.44 391 SER A CA 1
ATOM 3113 C C . SER A 1 391 ? 7.333 11.040 -31.746 1.00 90.44 391 SER A C 1
ATOM 3115 O O . SER A 1 391 ? 7.286 12.039 -32.476 1.00 90.44 391 SER A O 1
ATOM 3117 N N . PRO A 1 392 ? 8.338 10.151 -31.838 1.00 95.56 392 PRO A N 1
ATOM 3118 C CA . PRO A 1 392 ? 9.407 10.275 -32.819 1.00 95.56 392 PRO A CA 1
ATOM 3119 C C . PRO A 1 392 ? 8.904 10.028 -34.251 1.00 95.56 392 PRO A C 1
ATOM 3121 O O . PRO A 1 392 ? 7.875 9.393 -34.485 1.00 95.56 392 PRO A O 1
ATOM 3124 N N . SER A 1 393 ? 9.652 10.530 -35.234 1.00 94.50 393 SER A N 1
ATOM 3125 C CA . SER A 1 393 ? 9.491 10.139 -36.641 1.00 94.50 393 SER A CA 1
ATOM 3126 C C . SER A 1 393 ? 10.089 8.755 -36.894 1.00 94.50 393 SER A C 1
ATOM 3128 O O . SER A 1 393 ? 11.027 8.391 -36.192 1.00 94.50 393 SER A O 1
ATOM 3130 N N . GLN A 1 394 ? 9.661 8.062 -37.956 1.00 94.12 394 GLN A N 1
ATOM 3131 C CA . GLN A 1 394 ? 10.159 6.720 -38.297 1.00 94.12 394 GLN A CA 1
ATOM 3132 C C . GLN A 1 394 ? 11.688 6.675 -38.359 1.00 94.12 394 GLN A C 1
ATOM 3134 O O . GLN A 1 394 ? 12.293 5.907 -37.631 1.00 94.12 394 GLN A O 1
ATOM 3139 N N . LYS A 1 395 ? 12.305 7.634 -39.057 1.00 95.50 395 LYS A N 1
ATOM 3140 C CA . LYS A 1 395 ? 13.766 7.765 -39.119 1.00 95.50 395 LYS A CA 1
ATOM 3141 C C . LYS A 1 395 ? 14.454 7.778 -37.745 1.00 95.50 395 LYS A C 1
ATOM 3143 O O . LYS A 1 395 ? 15.499 7.177 -37.581 1.00 95.50 395 LYS A O 1
ATOM 3148 N N . VAL A 1 396 ? 13.877 8.469 -36.759 1.00 96.94 396 VAL A N 1
ATOM 3149 C CA . VAL A 1 396 ? 14.466 8.546 -35.408 1.00 96.94 396 VAL A CA 1
ATOM 3150 C C . VAL A 1 396 ? 14.342 7.206 -34.691 1.00 96.94 396 VAL A C 1
ATOM 3152 O O . VAL A 1 396 ? 15.233 6.837 -33.940 1.00 96.94 396 VAL A O 1
ATOM 3155 N N . ILE A 1 397 ? 13.250 6.476 -34.929 1.00 97.31 397 ILE A N 1
ATOM 3156 C CA . ILE A 1 397 ? 13.087 5.112 -34.424 1.00 97.31 397 ILE A CA 1
ATOM 3157 C C . ILE A 1 397 ? 14.130 4.202 -35.076 1.00 97.31 397 ILE A C 1
ATOM 3159 O O . ILE A 1 397 ? 14.814 3.492 -34.352 1.00 97.31 397 ILE A O 1
ATOM 3163 N N . ASP A 1 398 ? 14.305 4.278 -36.395 1.00 96.62 398 ASP A N 1
ATOM 3164 C CA . ASP A 1 398 ? 15.297 3.484 -37.129 1.00 96.62 398 ASP A CA 1
ATOM 3165 C C . ASP A 1 398 ? 16.723 3.771 -36.619 1.00 96.62 398 ASP A C 1
ATOM 3167 O O . ASP A 1 398 ? 17.462 2.841 -36.305 1.00 96.62 398 ASP A O 1
ATOM 3171 N N . ASP A 1 399 ? 17.077 5.047 -36.414 1.00 97.06 399 ASP A N 1
ATOM 3172 C CA . ASP A 1 399 ? 18.366 5.461 -35.836 1.00 97.06 399 ASP A CA 1
ATOM 3173 C C . ASP A 1 399 ? 18.559 4.910 -34.402 1.00 97.06 399 ASP A C 1
ATOM 3175 O O . ASP A 1 399 ? 19.675 4.580 -33.990 1.00 97.06 399 ASP A O 1
ATOM 3179 N N . TRP A 1 400 ? 17.480 4.810 -33.616 1.00 97.94 400 TRP A N 1
ATOM 3180 C CA . TRP A 1 400 ? 17.507 4.234 -32.267 1.00 97.94 400 TRP A CA 1
ATOM 3181 C C . TRP A 1 400 ? 17.622 2.704 -32.270 1.00 97.94 400 TRP A C 1
ATOM 3183 O O . TRP A 1 400 ? 18.250 2.143 -31.372 1.00 97.94 400 TRP A O 1
ATOM 3193 N N . LEU A 1 401 ? 17.030 2.024 -33.253 1.00 97.81 401 LEU A N 1
ATOM 3194 C CA . LEU A 1 401 ? 17.183 0.580 -33.438 1.00 97.81 401 LEU A CA 1
ATOM 3195 C C . LEU A 1 401 ? 18.603 0.239 -33.910 1.00 97.81 401 LEU A C 1
ATOM 3197 O O . LEU A 1 401 ? 19.225 -0.666 -33.359 1.00 97.81 401 LEU A O 1
ATOM 3201 N N . ASP A 1 402 ? 19.158 1.027 -34.832 1.00 97.69 402 ASP A N 1
ATOM 3202 C CA . ASP A 1 402 ? 20.534 0.884 -35.317 1.00 97.69 402 ASP A CA 1
ATOM 3203 C C . ASP A 1 402 ? 21.566 1.005 -34.178 1.00 97.69 402 ASP A C 1
ATOM 3205 O O . ASP A 1 402 ? 22.421 0.131 -34.012 1.00 97.69 402 ASP A O 1
ATOM 3209 N N . VAL A 1 403 ? 21.454 2.023 -33.311 1.00 97.88 403 VAL A N 1
ATOM 3210 C CA . VAL A 1 403 ? 22.369 2.143 -32.158 1.00 97.88 403 VAL A CA 1
ATOM 3211 C C . VAL A 1 403 ? 22.175 1.014 -31.139 1.00 97.88 403 VAL A C 1
ATOM 3213 O O . VAL A 1 403 ? 23.141 0.595 -30.495 1.00 97.88 403 VAL A O 1
ATOM 3216 N N . ALA A 1 404 ? 20.952 0.491 -30.990 1.00 98.00 404 ALA A N 1
ATOM 3217 C CA . ALA A 1 404 ? 20.687 -0.655 -30.124 1.00 98.00 404 ALA A CA 1
ATOM 3218 C C . ALA A 1 404 ? 21.371 -1.923 -30.644 1.00 98.00 404 ALA A C 1
ATOM 3220 O O . ALA A 1 404 ? 22.031 -2.617 -29.868 1.00 98.00 404 ALA A O 1
ATOM 3221 N N . LYS A 1 405 ? 21.257 -2.184 -31.951 1.00 97.88 405 LYS A N 1
ATOM 3222 C CA . LYS A 1 405 ? 21.915 -3.302 -32.628 1.00 97.88 405 LYS A CA 1
ATOM 3223 C C . LYS A 1 405 ? 23.431 -3.220 -32.479 1.00 97.88 405 LYS A C 1
ATOM 3225 O O . LYS A 1 405 ? 24.044 -4.175 -32.008 1.00 97.88 405 LYS A O 1
ATOM 3230 N N . TYR A 1 406 ? 24.016 -2.049 -32.735 1.00 98.00 406 TYR A N 1
ATOM 3231 C CA . TYR A 1 406 ? 25.451 -1.831 -32.542 1.00 98.00 406 TYR A CA 1
ATOM 3232 C C . TYR A 1 406 ? 25.894 -2.118 -31.096 1.00 98.00 406 TYR A C 1
ATOM 3234 O O . TYR A 1 406 ? 26.876 -2.823 -30.859 1.00 98.00 406 TYR A O 1
ATOM 3242 N N . ALA A 1 407 ? 25.165 -1.590 -30.105 1.00 97.12 407 ALA A N 1
ATOM 3243 C CA . ALA A 1 407 ? 25.489 -1.791 -28.692 1.00 97.12 407 ALA A CA 1
ATOM 3244 C C . ALA A 1 407 ? 25.359 -3.257 -28.234 1.00 97.12 407 ALA A C 1
ATOM 3246 O O . ALA A 1 407 ? 26.014 -3.691 -27.281 1.00 97.12 407 ALA A O 1
ATOM 3247 N N . TYR A 1 408 ? 24.505 -4.030 -28.898 1.00 96.88 408 TYR A N 1
ATOM 3248 C CA . TYR A 1 408 ? 24.398 -5.467 -28.691 1.00 96.88 408 TYR A CA 1
ATOM 3249 C C . TYR A 1 408 ? 25.561 -6.237 -29.349 1.00 96.88 408 TYR A C 1
ATOM 3251 O O . TYR A 1 408 ? 26.130 -7.130 -28.720 1.00 96.88 408 TYR A O 1
ATOM 3259 N N . GLU A 1 409 ? 25.939 -5.895 -30.583 1.00 95.75 409 GLU A N 1
ATOM 3260 C CA . GLU A 1 409 ? 26.958 -6.620 -31.358 1.00 95.75 409 GLU A CA 1
ATOM 3261 C C . GLU A 1 409 ? 28.387 -6.372 -30.865 1.00 95.75 409 GLU A C 1
ATOM 3263 O O . GLU A 1 409 ? 29.226 -7.281 -30.898 1.00 95.75 409 GLU A O 1
ATOM 3268 N N . THR A 1 410 ? 28.676 -5.158 -30.388 1.00 95.38 410 THR A N 1
ATOM 3269 C CA . THR A 1 410 ? 30.019 -4.793 -29.929 1.00 95.38 410 THR A CA 1
ATOM 3270 C C . THR A 1 410 ? 30.482 -5.663 -28.762 1.00 95.38 410 THR A C 1
ATOM 3272 O O . THR A 1 410 ? 29.832 -5.773 -27.720 1.00 95.38 410 THR A O 1
ATOM 3275 N N . GLN A 1 411 ? 31.675 -6.241 -28.904 1.00 94.56 411 GLN A N 1
ATOM 3276 C CA . GLN A 1 411 ? 32.328 -7.024 -27.851 1.00 94.56 411 GLN A CA 1
ATOM 3277 C C . GLN A 1 411 ? 33.100 -6.145 -26.858 1.00 94.56 411 GLN A C 1
ATOM 3279 O O . GLN A 1 411 ? 33.781 -6.663 -25.977 1.00 94.56 411 GLN A O 1
ATOM 3284 N N . ILE A 1 412 ? 32.998 -4.820 -26.979 1.00 94.62 412 ILE A N 1
ATOM 3285 C CA . ILE A 1 412 ? 33.677 -3.855 -26.116 1.00 94.62 412 ILE A CA 1
ATOM 3286 C C . ILE A 1 412 ? 32.693 -3.343 -25.058 1.00 94.62 412 ILE A C 1
ATOM 3288 O O . ILE A 1 412 ? 31.570 -2.954 -25.375 1.00 94.62 412 ILE A O 1
ATOM 3292 N N . GLY A 1 413 ? 33.116 -3.337 -23.796 1.00 93.38 413 GLY A N 1
ATOM 3293 C CA . GLY A 1 413 ? 32.382 -2.759 -22.671 1.00 93.38 413 GLY A CA 1
ATOM 3294 C C . GLY A 1 413 ? 33.176 -1.640 -22.007 1.00 93.38 413 GLY A C 1
ATOM 3295 O O . GLY A 1 413 ? 34.394 -1.747 -21.839 1.00 93.38 413 GLY A O 1
ATOM 3296 N N . ASN A 1 414 ? 32.487 -0.572 -21.614 1.00 92.56 414 ASN A N 1
ATOM 3297 C CA . ASN A 1 414 ? 33.084 0.545 -20.891 1.00 92.56 414 ASN A CA 1
ATOM 3298 C C . ASN A 1 414 ? 33.018 0.305 -19.373 1.00 92.56 414 ASN A C 1
ATOM 3300 O O . ASN A 1 414 ? 31.959 0.061 -18.802 1.00 92.56 414 ASN A O 1
ATOM 3304 N N . ILE A 1 415 ? 34.157 0.415 -18.692 1.00 88.56 415 ILE A N 1
ATOM 3305 C CA . ILE A 1 415 ? 34.283 0.262 -17.243 1.00 88.56 415 ILE A CA 1
ATOM 3306 C C . ILE A 1 415 ? 34.413 1.642 -16.608 1.00 88.56 415 ILE A C 1
ATOM 3308 O O . ILE A 1 415 ? 35.368 2.381 -16.855 1.00 88.56 415 ILE A O 1
ATOM 3312 N N . VAL A 1 416 ? 33.458 1.958 -15.735 1.00 88.69 416 VAL A N 1
ATOM 3313 C CA . VAL A 1 416 ? 33.386 3.226 -15.013 1.00 88.69 416 VAL A CA 1
ATOM 3314 C C . VAL A 1 416 ? 33.177 2.975 -13.522 1.00 88.69 416 VAL A C 1
ATOM 3316 O O . VAL A 1 416 ? 32.275 2.244 -13.113 1.00 88.69 416 VAL A O 1
ATOM 3319 N N . ASP A 1 417 ? 33.971 3.645 -12.684 1.00 88.38 417 ASP A N 1
ATOM 3320 C CA . ASP A 1 417 ? 33.729 3.716 -11.238 1.00 88.38 417 ASP A CA 1
ATOM 3321 C C . ASP A 1 417 ? 32.616 4.735 -10.944 1.00 88.38 417 ASP A C 1
ATOM 3323 O O . ASP A 1 417 ? 32.857 5.872 -10.526 1.00 88.38 417 ASP A O 1
ATOM 3327 N N . TYR A 1 418 ? 31.371 4.331 -11.206 1.00 89.38 418 TYR A N 1
ATOM 3328 C CA . TYR A 1 418 ? 30.211 5.217 -11.099 1.00 89.38 418 TYR A CA 1
ATOM 3329 C C . TYR A 1 418 ? 30.044 5.789 -9.687 1.00 89.38 418 TYR A C 1
ATOM 3331 O O . TYR A 1 418 ? 29.585 6.919 -9.546 1.00 89.38 418 TYR A O 1
ATOM 3339 N N . LYS A 1 419 ? 30.460 5.059 -8.637 1.00 89.38 419 LYS A N 1
ATOM 3340 C CA . LYS A 1 419 ? 30.330 5.493 -7.234 1.00 89.38 419 LYS A CA 1
ATOM 3341 C C . LYS A 1 419 ? 31.136 6.757 -6.962 1.00 89.38 419 LYS A C 1
ATOM 3343 O O . LYS A 1 419 ? 30.617 7.675 -6.331 1.00 89.38 419 LYS A O 1
ATOM 3348 N N . LYS A 1 420 ? 32.368 6.835 -7.476 1.00 88.69 420 LYS A N 1
ATOM 3349 C CA . LYS A 1 420 ? 33.188 8.054 -7.379 1.00 88.69 420 LYS A CA 1
ATOM 3350 C C . LYS A 1 420 ? 32.613 9.202 -8.205 1.00 88.69 420 LYS A C 1
ATOM 3352 O O . LYS A 1 420 ? 32.779 10.362 -7.843 1.00 88.69 420 LYS A O 1
ATOM 3357 N N . LYS A 1 421 ? 31.920 8.886 -9.300 1.00 90.88 421 LYS A N 1
ATOM 3358 C CA . LYS A 1 421 ? 31.388 9.873 -10.247 1.00 90.88 421 LYS A CA 1
ATOM 3359 C C . LYS A 1 421 ? 30.047 10.484 -9.831 1.00 90.88 421 LYS A C 1
ATOM 3361 O O . LYS A 1 421 ? 29.737 11.582 -10.278 1.00 90.88 421 LYS A O 1
ATOM 3366 N N . VAL A 1 422 ? 29.290 9.861 -8.918 1.00 86.62 422 VAL A N 1
ATOM 3367 C CA . VAL A 1 422 ? 28.036 10.438 -8.380 1.00 86.62 422 VAL A CA 1
ATOM 3368 C C . VAL A 1 422 ? 28.261 11.807 -7.723 1.00 86.62 422 VAL A C 1
ATOM 3370 O O . VAL A 1 422 ? 27.412 12.687 -7.834 1.00 86.62 422 VAL A O 1
ATOM 3373 N N . GLY A 1 423 ? 29.397 11.992 -7.042 1.00 82.94 423 GLY A N 1
ATOM 3374 C CA . GLY A 1 423 ? 29.730 13.235 -6.335 1.00 82.94 423 GLY A CA 1
ATOM 3375 C C . GLY A 1 423 ? 30.329 14.341 -7.208 1.00 82.94 423 GLY A C 1
ATOM 3376 O O . GLY A 1 423 ? 30.541 15.442 -6.704 1.00 82.94 423 GLY A O 1
ATOM 3377 N N . VAL A 1 424 ? 30.615 14.057 -8.484 1.00 86.88 424 VAL A N 1
ATOM 3378 C CA . VAL A 1 424 ? 31.150 15.047 -9.431 1.00 86.88 424 VAL A CA 1
ATOM 3379 C C . VAL A 1 424 ? 30.083 16.100 -9.725 1.00 86.88 424 VAL A C 1
ATOM 3381 O O . VAL A 1 424 ? 28.888 15.788 -9.728 1.00 86.88 424 VAL A O 1
ATOM 3384 N N . GLU A 1 425 ? 30.533 17.339 -9.932 1.00 85.44 425 GLU A N 1
ATOM 3385 C CA . GLU A 1 425 ? 29.694 18.470 -10.323 1.00 85.44 425 GLU A CA 1
ATOM 3386 C C . GLU A 1 425 ? 28.785 18.101 -11.508 1.00 85.44 425 GLU A C 1
ATOM 3388 O O . GLU A 1 425 ? 29.267 17.536 -12.495 1.00 85.44 425 GLU A O 1
ATOM 3393 N N . PRO A 1 426 ? 27.466 18.346 -11.408 1.00 87.69 426 PRO A N 1
ATOM 3394 C CA . PRO A 1 426 ? 26.574 18.198 -12.547 1.00 87.69 426 PRO A CA 1
ATOM 3395 C C . PRO A 1 426 ? 26.988 19.148 -13.673 1.00 87.69 426 PRO A C 1
ATOM 3397 O O . PRO A 1 426 ? 27.226 20.328 -13.434 1.00 87.69 426 PRO A O 1
ATOM 3400 N N . TYR A 1 427 ? 27.033 18.643 -14.903 1.00 90.75 427 TYR A N 1
ATOM 3401 C CA . TYR A 1 427 ? 27.262 19.486 -16.073 1.00 90.75 427 TYR A CA 1
ATOM 3402 C C . TYR A 1 427 ? 26.078 20.449 -16.285 1.00 90.75 427 TYR A C 1
ATOM 3404 O O . TYR A 1 427 ? 24.933 20.120 -15.963 1.00 90.75 427 TYR A O 1
ATOM 3412 N N . THR A 1 428 ? 26.352 21.621 -16.857 1.00 89.00 428 THR A N 1
ATOM 3413 C CA . THR A 1 428 ? 25.332 22.550 -17.377 1.00 89.00 428 THR A CA 1
ATOM 3414 C C . THR A 1 428 ? 25.263 22.387 -18.892 1.00 89.00 428 THR A C 1
ATOM 3416 O O . THR A 1 428 ? 26.273 22.032 -19.493 1.00 89.00 428 THR A O 1
ATOM 3419 N N . LEU A 1 429 ? 24.090 22.581 -19.504 1.00 90.12 429 LEU A N 1
ATOM 3420 C CA . LEU A 1 429 ? 23.953 22.495 -20.959 1.00 90.12 429 LEU A CA 1
ATOM 3421 C C . LEU A 1 429 ? 24.503 23.766 -21.606 1.00 90.12 429 LEU A C 1
ATOM 3423 O O . LEU A 1 429 ? 23.970 24.847 -21.366 1.00 90.12 429 LEU A O 1
ATOM 3427 N N . GLU A 1 430 ? 25.519 23.627 -22.448 1.00 90.06 430 GLU A N 1
ATOM 3428 C CA . GLU A 1 430 ? 26.159 24.751 -23.136 1.00 90.06 430 GLU A CA 1
ATOM 3429 C C . GLU A 1 430 ? 26.283 24.477 -24.640 1.00 90.06 430 GLU A C 1
ATOM 3431 O O . GLU A 1 430 ? 26.313 23.331 -25.090 1.00 90.06 430 GLU A O 1
ATOM 3436 N N . TYR A 1 431 ? 26.322 25.535 -25.452 1.00 87.81 431 TYR A N 1
ATOM 3437 C CA . TYR A 1 431 ? 26.589 25.387 -26.885 1.00 87.81 431 TYR A CA 1
ATOM 3438 C C . TYR A 1 431 ? 28.025 24.875 -27.100 1.00 87.81 431 TYR A C 1
ATOM 3440 O O . TYR A 1 431 ? 28.912 25.230 -26.335 1.00 87.81 431 TYR A O 1
ATOM 3448 N N . GLU A 1 432 ? 28.244 24.031 -28.117 1.00 86.50 432 GLU A N 1
ATOM 3449 C CA . GLU A 1 432 ? 29.538 23.364 -28.402 1.00 86.50 432 GLU A CA 1
ATOM 3450 C C . GLU A 1 432 ? 30.077 22.442 -27.292 1.00 86.50 432 GLU A C 1
ATOM 3452 O O . GLU A 1 432 ? 31.184 21.915 -27.398 1.00 86.50 432 GLU A O 1
ATOM 3457 N N . GLN A 1 433 ? 29.270 22.163 -26.268 1.00 89.75 433 GLN A N 1
ATOM 3458 C CA . GLN A 1 433 ? 29.606 21.202 -25.230 1.00 89.75 433 GLN A CA 1
ATOM 3459 C C . GLN A 1 433 ? 29.776 19.783 -25.792 1.00 89.75 433 GLN A C 1
ATOM 3461 O O . GLN A 1 433 ? 29.063 19.358 -26.707 1.00 89.75 433 GLN A O 1
ATOM 3466 N N . ASP A 1 434 ? 30.676 19.012 -25.173 1.00 94.25 434 ASP A N 1
ATOM 3467 C CA . ASP A 1 434 ? 30.801 17.582 -25.435 1.00 94.25 434 ASP A CA 1
ATOM 3468 C C . ASP A 1 434 ? 29.443 16.858 -25.299 1.00 94.25 434 ASP A C 1
ATOM 3470 O O . ASP A 1 434 ? 28.633 17.103 -24.393 1.00 94.25 434 ASP A O 1
ATOM 3474 N N . ILE A 1 435 ? 29.184 15.934 -26.225 1.00 95.06 435 ILE A N 1
ATOM 3475 C CA . ILE A 1 435 ? 27.887 15.262 -26.323 1.00 95.06 435 ILE A CA 1
ATOM 3476 C C . ILE A 1 435 ? 27.629 14.375 -25.097 1.00 95.06 435 ILE A C 1
ATOM 3478 O O . ILE A 1 435 ? 26.486 14.288 -24.644 1.00 95.06 435 ILE A O 1
ATOM 3482 N N . LEU A 1 436 ? 28.651 13.733 -24.519 1.00 95.56 436 LEU A N 1
ATOM 3483 C CA . LEU A 1 436 ? 28.474 12.889 -23.333 1.00 95.56 436 LEU A CA 1
ATOM 3484 C C . LEU A 1 436 ? 28.201 13.725 -22.081 1.00 95.56 436 LEU A C 1
ATOM 3486 O O . LEU A 1 436 ? 27.384 13.320 -21.250 1.00 95.56 436 LEU A O 1
ATOM 3490 N N . GLN A 1 437 ? 28.815 14.904 -21.967 1.00 95.19 437 GLN A N 1
ATOM 3491 C CA . GLN A 1 437 ? 28.452 15.869 -20.927 1.00 95.19 437 GLN A CA 1
ATOM 3492 C C . GLN A 1 437 ? 26.985 16.291 -21.074 1.00 95.19 437 GLN A C 1
ATOM 3494 O O . GLN A 1 437 ? 26.219 16.188 -20.115 1.00 95.19 437 GLN A O 1
ATOM 3499 N N . SER A 1 438 ? 26.555 16.626 -22.295 1.00 95.12 438 SER A N 1
ATOM 3500 C CA . SER A 1 438 ? 25.157 16.960 -22.606 1.00 95.12 438 SER A CA 1
ATOM 3501 C C . SER A 1 438 ? 24.194 15.813 -22.262 1.00 95.12 438 SER A C 1
ATOM 3503 O O . SER A 1 438 ? 23.118 16.031 -21.702 1.00 95.12 438 SER A O 1
ATOM 3505 N N . CYS A 1 439 ? 24.586 14.563 -22.527 1.00 95.56 439 CYS A N 1
ATOM 3506 C CA . CYS A 1 439 ? 23.827 13.377 -22.126 1.00 95.56 439 CYS A CA 1
ATOM 3507 C C . CYS A 1 439 ? 23.684 13.261 -20.600 1.00 95.56 439 CYS A C 1
ATOM 3509 O O . CYS A 1 439 ? 22.601 12.931 -20.108 1.00 95.56 439 CYS A O 1
ATOM 3511 N N . SER A 1 440 ? 24.743 13.563 -19.838 1.00 94.81 440 SER A N 1
ATOM 3512 C CA . SER A 1 440 ? 24.663 13.613 -18.374 1.00 94.81 440 SER A CA 1
ATOM 3513 C C . SER A 1 440 ? 23.627 14.641 -17.912 1.00 94.81 440 SER A C 1
ATOM 3515 O O . SER A 1 440 ? 22.826 14.316 -17.035 1.00 94.81 440 SER A O 1
ATOM 3517 N N . VAL A 1 441 ? 23.582 15.831 -18.528 1.00 93.12 441 VAL A N 1
ATOM 3518 C CA . VAL A 1 441 ? 22.570 16.860 -18.212 1.00 93.12 441 VAL A CA 1
ATOM 3519 C C . VAL A 1 441 ? 21.153 16.331 -18.445 1.00 93.12 441 VAL A C 1
ATOM 3521 O O . VAL A 1 441 ? 20.270 16.490 -17.600 1.00 93.12 441 VAL A O 1
ATOM 3524 N N . MET A 1 442 ? 20.921 15.637 -19.566 1.00 94.38 442 MET A N 1
ATOM 3525 C CA . MET A 1 442 ? 19.603 15.063 -19.864 1.00 94.38 442 MET A CA 1
ATOM 3526 C C . MET A 1 442 ? 19.177 14.020 -18.824 1.00 94.38 442 MET A C 1
ATOM 3528 O O . MET A 1 442 ? 18.006 13.970 -18.441 1.00 94.38 442 MET A O 1
ATOM 3532 N N . LEU A 1 443 ? 20.103 13.190 -18.333 1.00 92.44 443 LEU A N 1
ATOM 3533 C CA . LEU A 1 443 ? 19.802 12.198 -17.296 1.00 92.44 443 LEU A CA 1
ATOM 3534 C C . LEU A 1 443 ? 19.495 12.829 -15.932 1.00 92.44 443 LEU A C 1
ATOM 3536 O O . LEU A 1 443 ? 18.636 12.290 -15.218 1.00 92.44 443 LEU A O 1
ATOM 3540 N N . ASP A 1 444 ? 20.154 13.942 -15.594 1.00 88.69 444 ASP A N 1
ATOM 3541 C CA . ASP A 1 444 ? 19.848 14.760 -14.414 1.00 88.69 444 ASP A CA 1
ATOM 3542 C C . ASP A 1 444 ? 18.402 15.298 -14.503 1.00 88.69 444 ASP A C 1
ATOM 3544 O O . ASP A 1 444 ? 17.608 15.144 -13.565 1.00 88.69 444 ASP A O 1
ATOM 3548 N N . GLU A 1 445 ? 17.990 15.794 -15.674 1.00 88.44 445 GLU A N 1
ATOM 3549 C CA . GLU A 1 445 ? 16.626 16.291 -15.913 1.00 88.44 445 GLU A CA 1
ATOM 3550 C C . GLU A 1 445 ? 15.545 15.203 -15.973 1.00 88.44 445 GLU A C 1
ATOM 3552 O O . GLU A 1 445 ? 14.407 15.396 -15.517 1.00 88.44 445 GLU A O 1
ATOM 3557 N N . LEU A 1 446 ? 15.910 14.014 -16.449 1.00 88.44 446 LEU A N 1
ATOM 3558 C CA . LEU A 1 446 ? 15.088 12.802 -16.407 1.00 88.44 446 LEU A CA 1
ATOM 3559 C C . LEU A 1 446 ? 14.951 12.204 -14.999 1.00 88.44 446 LEU A C 1
ATOM 3561 O O . LEU A 1 446 ? 14.268 11.184 -14.838 1.00 88.44 446 LEU A O 1
ATOM 3565 N N . ARG A 1 447 ? 15.602 12.796 -13.984 1.00 85.38 447 ARG A N 1
ATOM 3566 C CA . ARG A 1 447 ? 15.615 12.327 -12.587 1.00 85.38 447 ARG A CA 1
ATOM 3567 C C . ARG A 1 447 ? 16.024 10.855 -12.482 1.00 85.38 447 ARG A C 1
ATOM 3569 O O . ARG A 1 447 ? 15.308 10.032 -11.906 1.00 85.38 447 ARG A O 1
ATOM 3576 N N . SER A 1 448 ? 17.134 10.509 -13.127 1.00 87.88 448 SER A N 1
ATOM 3577 C CA . SER A 1 448 ? 17.684 9.146 -13.135 1.00 87.88 448 SER A CA 1
ATOM 3578 C C . SER A 1 448 ? 18.271 8.747 -11.782 1.00 87.88 448 SER A C 1
ATOM 3580 O O . SER A 1 448 ? 18.424 9.584 -10.891 1.00 87.88 448 SER A O 1
ATOM 3582 N N . PHE A 1 449 ? 18.544 7.453 -11.590 1.00 87.12 449 PHE A N 1
ATOM 3583 C CA . PHE A 1 449 ? 19.123 6.999 -10.329 1.00 87.12 449 PHE A CA 1
ATOM 3584 C C . PHE A 1 449 ? 20.563 7.518 -10.186 1.00 87.12 449 PHE A C 1
ATOM 3586 O O . PHE A 1 449 ? 21.238 7.724 -11.196 1.00 87.12 449 PHE A O 1
ATOM 3593 N N . PRO A 1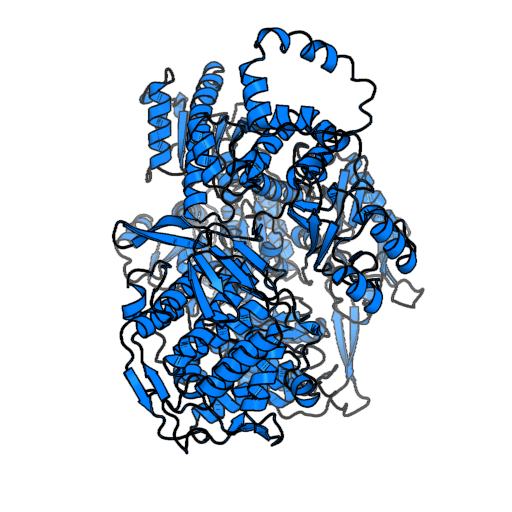 450 ? 21.075 7.704 -8.953 1.00 89.19 450 PRO A N 1
ATOM 3594 C CA . PRO A 1 450 ? 22.447 8.169 -8.741 1.00 89.19 450 PRO A CA 1
ATOM 3595 C C . PRO A 1 450 ? 23.503 7.313 -9.453 1.00 89.19 450 PRO A C 1
ATOM 3597 O O . PRO A 1 450 ? 24.517 7.836 -9.901 1.00 89.19 450 PRO A O 1
ATOM 3600 N N . THR A 1 451 ? 23.253 6.008 -9.584 1.00 90.19 451 THR A N 1
ATOM 3601 C CA . THR A 1 451 ? 24.090 5.070 -10.344 1.00 90.19 451 THR A CA 1
ATOM 3602 C C . THR A 1 451 ? 24.175 5.443 -11.820 1.00 90.19 451 THR A C 1
ATOM 3604 O O . THR A 1 451 ? 25.275 5.550 -12.352 1.00 90.19 451 THR A O 1
ATOM 3607 N N . ASP A 1 452 ? 23.030 5.716 -12.447 1.00 93.62 452 ASP A N 1
ATOM 3608 C CA . ASP A 1 452 ? 22.915 6.073 -13.863 1.00 93.62 452 ASP A CA 1
ATOM 3609 C C . ASP A 1 452 ? 23.657 7.392 -14.140 1.00 93.62 452 ASP A C 1
ATOM 3611 O O . ASP A 1 452 ? 24.392 7.513 -15.118 1.00 93.62 452 ASP A O 1
ATOM 3615 N N . LEU A 1 453 ? 23.521 8.366 -13.229 1.00 92.25 453 LEU A N 1
ATOM 3616 C CA . LEU A 1 453 ? 24.231 9.649 -13.292 1.00 92.25 453 LEU A CA 1
ATOM 3617 C C . LEU A 1 453 ? 25.746 9.468 -13.160 1.00 92.25 453 LEU A C 1
ATOM 3619 O O . LEU A 1 453 ? 26.514 10.049 -13.923 1.00 92.25 453 LEU A O 1
ATOM 3623 N N . GLY A 1 454 ? 26.185 8.635 -12.214 1.00 93.12 454 GLY A N 1
ATOM 3624 C CA . GLY A 1 454 ? 27.599 8.310 -12.046 1.00 93.12 454 GLY A CA 1
ATOM 3625 C C . GLY A 1 454 ? 28.202 7.653 -13.290 1.00 93.12 454 GLY A C 1
ATOM 3626 O O . GLY A 1 454 ? 29.337 7.960 -13.653 1.00 93.12 454 GLY A O 1
ATOM 3627 N N . LEU A 1 455 ? 27.448 6.789 -13.975 1.00 94.31 455 LEU A N 1
ATOM 3628 C CA . LEU A 1 455 ? 27.887 6.163 -15.223 1.00 94.31 455 LEU A CA 1
ATOM 3629 C C . LEU A 1 455 ? 28.046 7.191 -16.345 1.00 94.31 455 LEU A C 1
ATOM 3631 O O . LEU A 1 455 ? 29.122 7.266 -16.935 1.00 94.31 455 LEU A O 1
ATOM 3635 N N . ALA A 1 456 ? 27.035 8.031 -16.581 1.00 94.88 456 ALA A N 1
ATOM 3636 C CA . ALA A 1 456 ? 27.089 9.055 -17.625 1.00 94.88 456 ALA A CA 1
ATOM 3637 C C . ALA A 1 456 ? 28.234 10.061 -17.408 1.00 94.88 456 ALA A C 1
ATOM 3639 O O . ALA A 1 456 ? 28.992 10.352 -18.332 1.00 94.88 456 ALA A O 1
ATOM 3640 N N . ARG A 1 457 ? 28.443 10.519 -16.165 1.00 93.69 457 ARG A N 1
ATOM 3641 C CA . ARG A 1 457 ? 29.569 11.404 -15.803 1.00 93.69 457 ARG A CA 1
ATOM 3642 C C . ARG A 1 457 ? 30.927 10.721 -15.936 1.00 93.69 457 ARG A C 1
ATOM 3644 O O . ARG A 1 457 ? 31.933 11.350 -16.258 1.00 93.69 457 ARG A O 1
ATOM 3651 N N . GLY A 1 458 ? 30.989 9.422 -15.666 1.00 93.31 458 GLY A N 1
ATOM 3652 C CA . GLY A 1 458 ? 32.206 8.655 -15.888 1.00 93.31 458 GLY A CA 1
ATOM 3653 C C . GLY A 1 458 ? 32.555 8.528 -17.365 1.00 93.31 458 GLY A C 1
ATOM 3654 O O . GLY A 1 458 ? 33.707 8.767 -17.720 1.00 93.31 458 GLY A O 1
ATOM 3655 N N . TRP A 1 459 ? 31.559 8.263 -18.215 1.00 94.38 459 TRP A N 1
ATOM 3656 C CA . TRP A 1 459 ? 31.725 8.270 -19.669 1.00 94.38 459 TRP A CA 1
ATOM 3657 C C . TRP A 1 459 ? 32.213 9.626 -20.185 1.00 94.38 459 TRP A C 1
ATOM 3659 O O . TRP A 1 459 ? 33.149 9.671 -20.971 1.00 94.38 459 TRP A O 1
ATOM 3669 N N . ALA A 1 460 ? 31.661 10.725 -19.669 1.00 92.75 460 ALA A N 1
ATOM 3670 C CA . ALA A 1 460 ? 32.080 12.079 -20.028 1.00 92.75 460 ALA A CA 1
ATOM 3671 C C . ALA A 1 460 ? 33.485 12.481 -19.521 1.00 92.75 460 ALA A C 1
ATOM 3673 O O . ALA A 1 460 ? 33.937 13.587 -19.806 1.00 92.75 460 ALA A O 1
ATOM 3674 N N . SER A 1 461 ? 34.172 11.636 -18.737 1.00 87.56 461 SER A N 1
ATOM 3675 C CA . SER A 1 461 ? 35.481 11.974 -18.153 1.00 87.56 461 SER A CA 1
ATOM 3676 C C . SER A 1 461 ? 36.608 11.028 -18.556 1.00 87.56 461 SER A C 1
ATOM 3678 O O . SER A 1 461 ? 37.565 11.460 -19.188 1.00 87.56 461 SER A O 1
ATOM 3680 N N . LYS A 1 462 ? 36.550 9.751 -18.164 1.00 81.75 462 LYS A N 1
ATOM 3681 C CA . LYS A 1 462 ? 37.559 8.753 -18.547 1.00 81.75 462 LYS A CA 1
ATOM 3682 C C . LYS A 1 462 ? 36.914 7.381 -18.637 1.00 81.75 462 LYS A C 1
ATOM 3684 O O . LYS A 1 462 ? 36.337 6.900 -17.662 1.00 81.75 462 LYS A O 1
ATOM 3689 N N . ILE A 1 463 ? 37.081 6.755 -19.794 1.00 85.81 463 ILE A N 1
ATOM 3690 C CA . ILE A 1 463 ? 36.547 5.436 -20.105 1.00 85.81 463 ILE A CA 1
ATOM 3691 C C . ILE A 1 463 ? 37.709 4.450 -20.169 1.00 85.81 463 ILE A C 1
ATOM 3693 O O . ILE A 1 463 ? 38.670 4.664 -20.904 1.00 85.81 463 ILE A O 1
ATOM 3697 N N . THR A 1 464 ? 37.611 3.360 -19.413 1.00 87.25 464 THR A N 1
ATOM 3698 C CA . THR A 1 464 ? 38.452 2.182 -19.633 1.00 87.25 464 THR A CA 1
ATOM 3699 C C . THR A 1 464 ? 37.639 1.172 -20.421 1.00 87.25 464 THR A C 1
ATOM 3701 O O . THR A 1 464 ? 36.510 0.877 -20.041 1.00 87.25 464 THR A O 1
ATOM 3704 N N . GLN A 1 465 ? 38.195 0.637 -21.500 1.00 91.06 465 GLN A N 1
ATOM 3705 C CA . GLN A 1 465 ? 37.532 -0.386 -22.301 1.00 91.06 465 GLN A CA 1
ATOM 3706 C C . GLN A 1 465 ? 38.005 -1.781 -21.907 1.00 91.06 465 GLN A C 1
ATOM 3708 O O . GLN A 1 465 ? 39.144 -1.973 -21.484 1.00 91.06 465 GLN A O 1
ATOM 3713 N N . ASN A 1 466 ? 37.121 -2.756 -22.063 1.00 91.75 466 ASN A N 1
ATOM 3714 C CA . ASN A 1 466 ? 37.455 -4.167 -21.978 1.00 91.75 466 ASN A CA 1
ATOM 3715 C C . ASN A 1 466 ? 36.775 -4.925 -23.118 1.00 91.75 466 ASN A C 1
ATOM 3717 O O . ASN A 1 466 ? 35.672 -4.563 -23.524 1.00 91.75 466 ASN A O 1
ATOM 3721 N N . VAL A 1 467 ? 37.429 -5.970 -23.619 1.00 91.38 467 VAL A N 1
ATOM 3722 C CA . VAL A 1 467 ? 36.927 -6.792 -24.727 1.00 91.38 467 VAL A CA 1
ATOM 3723 C C . VAL A 1 467 ? 36.464 -8.139 -24.182 1.00 91.38 467 VAL A C 1
ATOM 3725 O O . VAL A 1 467 ? 37.133 -8.739 -23.336 1.00 91.38 467 VAL A O 1
ATOM 3728 N N . ALA A 1 468 ? 35.307 -8.614 -24.639 1.00 90.31 468 ALA A N 1
ATOM 3729 C CA . ALA A 1 468 ? 34.808 -9.930 -24.276 1.00 90.31 468 ALA A CA 1
ATOM 3730 C C . ALA A 1 468 ? 35.728 -11.033 -24.808 1.00 90.31 468 ALA A C 1
ATOM 3732 O O . ALA A 1 468 ? 36.129 -11.022 -25.970 1.00 90.31 468 ALA A O 1
ATOM 3733 N N . LYS A 1 469 ? 36.030 -12.014 -23.952 1.00 89.44 469 LYS A N 1
ATOM 3734 C CA . LYS A 1 469 ? 36.788 -13.215 -24.344 1.00 89.44 469 LYS A CA 1
ATOM 3735 C C . LYS A 1 469 ? 35.914 -14.265 -25.026 1.00 89.44 469 LYS A C 1
ATOM 3737 O O . LYS A 1 469 ? 36.395 -15.015 -25.864 1.00 89.44 469 LYS A O 1
ATOM 3742 N N . TYR A 1 470 ? 34.645 -14.327 -24.637 1.00 90.19 470 TYR A N 1
ATOM 3743 C CA . TYR A 1 470 ? 33.677 -15.310 -25.106 1.00 90.19 470 TYR A CA 1
ATOM 3744 C C . TYR A 1 470 ? 32.351 -14.615 -25.381 1.00 90.19 470 TYR A C 1
ATOM 3746 O O . TYR A 1 470 ? 31.961 -13.724 -24.627 1.00 90.19 470 TYR A O 1
ATOM 3754 N N . ARG A 1 471 ? 31.636 -15.066 -26.412 1.00 93.00 471 ARG A N 1
ATOM 3755 C CA . ARG A 1 471 ? 30.255 -14.666 -26.684 1.00 93.00 471 ARG A CA 1
ATOM 3756 C C . ARG A 1 471 ? 29.326 -15.845 -26.376 1.00 93.00 471 ARG A C 1
ATOM 3758 O O . ARG A 1 471 ? 29.576 -16.940 -26.883 1.00 93.00 471 ARG A O 1
ATOM 3765 N N . PRO A 1 472 ? 28.286 -15.676 -25.545 1.00 95.00 472 PRO A N 1
ATOM 3766 C CA . PRO A 1 472 ? 27.326 -16.745 -25.302 1.00 95.00 472 PRO A CA 1
ATOM 3767 C C . PRO A 1 472 ? 26.572 -17.110 -26.585 1.00 95.00 472 PRO A C 1
ATOM 3769 O O . PRO A 1 472 ? 26.078 -16.233 -27.289 1.00 95.00 472 PRO A O 1
ATOM 3772 N N . LYS A 1 473 ? 26.432 -18.405 -26.880 1.00 96.19 473 LYS A N 1
ATOM 3773 C CA . LYS A 1 473 ? 25.676 -18.854 -28.063 1.00 96.19 473 LYS A CA 1
ATOM 3774 C C . LYS A 1 473 ? 24.172 -18.663 -27.883 1.00 96.19 473 LYS A C 1
ATOM 3776 O O . LYS A 1 473 ? 23.505 -18.076 -28.726 1.00 96.19 473 LYS A O 1
ATOM 3781 N N . VAL A 1 474 ? 23.634 -19.137 -26.760 1.00 96.88 474 VAL A N 1
ATOM 3782 C CA . VAL A 1 474 ? 22.191 -19.130 -26.496 1.00 96.88 474 VAL A CA 1
ATOM 3783 C C . VAL A 1 474 ? 21.906 -18.540 -25.122 1.00 96.88 474 VAL A C 1
ATOM 3785 O O . VAL A 1 474 ? 22.577 -18.866 -24.144 1.00 96.88 474 VAL A O 1
ATOM 3788 N N . MET A 1 475 ? 20.875 -17.702 -25.035 1.00 97.12 475 MET A N 1
ATOM 3789 C CA . MET A 1 475 ? 20.281 -17.260 -23.774 1.00 97.12 475 MET A CA 1
ATOM 3790 C C . MET A 1 475 ? 18.815 -17.693 -23.718 1.00 97.12 475 MET A C 1
ATOM 3792 O O . MET A 1 475 ? 18.064 -17.402 -24.642 1.00 97.12 475 MET A O 1
ATOM 3796 N N . PRO A 1 476 ? 18.331 -18.324 -22.642 1.00 97.25 476 PRO A N 1
ATOM 3797 C CA . PRO A 1 476 ? 16.896 -18.535 -22.505 1.00 97.25 476 PRO A CA 1
ATOM 3798 C C . PRO A 1 476 ? 16.172 -17.207 -22.244 1.00 97.25 476 PRO A C 1
ATOM 3800 O O . PRO A 1 476 ? 16.637 -16.400 -21.436 1.00 97.25 476 PRO A O 1
ATOM 3803 N N . TYR A 1 477 ? 14.994 -16.993 -22.836 1.00 96.38 477 TYR A N 1
ATOM 3804 C CA . TYR A 1 477 ? 14.250 -15.729 -22.684 1.00 96.38 477 TYR A CA 1
ATOM 3805 C C . TYR A 1 477 ? 13.905 -15.388 -21.223 1.00 96.38 477 TYR A C 1
ATOM 3807 O O . TYR A 1 477 ? 13.885 -14.224 -20.820 1.00 96.38 477 TYR A O 1
ATOM 3815 N N . TYR A 1 478 ? 13.716 -16.407 -20.381 1.00 96.12 478 TYR A N 1
ATOM 3816 C CA . TYR A 1 478 ? 13.479 -16.245 -18.946 1.00 96.12 478 TYR A CA 1
ATOM 3817 C C . TYR A 1 478 ? 14.717 -15.804 -18.145 1.00 96.12 478 TYR A C 1
ATOM 3819 O O . TYR A 1 478 ? 14.605 -15.565 -16.945 1.00 96.12 478 TYR A O 1
ATOM 3827 N N . HIS A 1 479 ? 15.886 -15.627 -18.776 1.00 97.19 479 HIS A N 1
ATOM 3828 C CA . HIS A 1 479 ? 17.058 -14.998 -18.157 1.00 97.19 479 HIS A CA 1
ATOM 3829 C C . HIS A 1 479 ? 16.784 -13.541 -17.735 1.00 97.19 479 HIS A C 1
ATOM 3831 O O . HIS A 1 479 ? 17.433 -13.031 -16.823 1.00 97.19 479 HIS A O 1
ATOM 3837 N N . CYS A 1 480 ? 15.779 -12.885 -18.331 1.00 95.94 480 CYS A N 1
ATOM 3838 C CA . CYS A 1 480 ? 15.319 -11.559 -17.910 1.00 95.94 480 CYS A CA 1
ATOM 3839 C C . CYS A 1 480 ? 14.607 -11.539 -16.541 1.00 95.94 480 CYS A C 1
ATOM 3841 O O . CYS A 1 480 ? 14.357 -10.457 -16.000 1.00 95.94 480 CYS A O 1
ATOM 3843 N N . ILE A 1 481 ? 14.273 -12.701 -15.968 1.00 96.94 481 ILE A N 1
ATOM 3844 C CA . ILE A 1 481 ? 13.617 -12.804 -14.663 1.00 96.94 481 ILE A CA 1
ATOM 3845 C C . ILE A 1 481 ? 14.672 -12.730 -13.556 1.00 96.94 481 ILE A C 1
ATOM 3847 O O . ILE A 1 481 ? 15.414 -13.682 -13.314 1.00 96.94 481 ILE A O 1
ATOM 3851 N N . ASP A 1 482 ? 14.697 -11.603 -12.854 1.00 95.69 482 ASP A N 1
ATOM 3852 C CA . ASP A 1 482 ? 15.504 -11.373 -11.658 1.00 95.69 482 ASP A CA 1
ATOM 3853 C C . ASP A 1 482 ? 14.721 -10.541 -10.625 1.00 95.69 482 ASP A C 1
ATOM 3855 O O . ASP A 1 482 ? 13.535 -10.243 -10.805 1.00 95.69 482 ASP A O 1
ATOM 3859 N N . GLN A 1 483 ? 15.378 -10.133 -9.540 1.00 94.31 483 GLN A N 1
ATOM 3860 C CA . GLN A 1 483 ? 14.768 -9.326 -8.487 1.00 94.31 483 GLN A CA 1
ATOM 3861 C C . GLN A 1 483 ? 14.339 -7.919 -8.931 1.00 94.31 483 GLN A C 1
ATOM 3863 O O . GLN A 1 483 ? 13.522 -7.294 -8.259 1.00 94.31 483 GLN A O 1
ATOM 3868 N N . HIS A 1 484 ? 14.851 -7.377 -10.040 1.00 90.25 484 HIS A N 1
ATOM 3869 C CA . HIS A 1 484 ? 14.466 -6.045 -10.514 1.00 90.25 484 HIS A CA 1
ATOM 3870 C C . HIS A 1 484 ? 13.084 -6.059 -11.175 1.00 90.25 484 HIS A C 1
ATOM 3872 O O . HIS A 1 484 ? 12.346 -5.064 -11.074 1.00 90.25 484 HIS A O 1
ATOM 3878 N N . TRP A 1 485 ? 12.715 -7.187 -11.795 1.00 92.50 485 TRP A N 1
ATOM 3879 C CA . TRP A 1 485 ? 11.374 -7.425 -12.326 1.00 92.50 485 TRP A CA 1
ATOM 3880 C C . TRP A 1 485 ? 10.470 -8.178 -11.336 1.00 92.50 485 TRP A C 1
ATOM 3882 O O . TRP A 1 485 ? 9.422 -7.644 -10.965 1.00 92.50 485 TRP A O 1
ATOM 3892 N N . LEU A 1 486 ? 10.861 -9.375 -10.889 1.00 93.75 486 LEU A N 1
ATOM 3893 C CA . LEU A 1 486 ? 10.044 -10.277 -10.068 1.00 93.75 486 LEU A CA 1
ATOM 3894 C C . LEU A 1 486 ? 10.819 -10.775 -8.833 1.00 93.75 486 LEU A C 1
ATOM 3896 O O . LEU A 1 486 ? 11.275 -11.919 -8.815 1.00 93.75 486 LEU A O 1
ATOM 3900 N N . PRO A 1 487 ? 10.898 -9.975 -7.748 1.00 95.62 487 PRO A N 1
ATOM 3901 C CA . PRO A 1 487 ? 11.482 -10.411 -6.473 1.00 95.62 487 PRO A CA 1
ATOM 3902 C C . PRO A 1 487 ? 10.909 -11.730 -5.931 1.00 95.62 487 PRO A C 1
ATOM 3904 O O . PRO A 1 487 ? 11.593 -12.465 -5.227 1.00 95.62 487 PRO A O 1
ATOM 3907 N N . SER A 1 488 ? 9.661 -12.068 -6.280 1.00 95.94 488 SER A N 1
ATOM 3908 C CA . SER A 1 488 ? 9.026 -13.334 -5.898 1.00 95.94 488 SER A CA 1
ATOM 3909 C C . SER A 1 488 ? 9.727 -14.575 -6.457 1.00 95.94 488 SER A C 1
ATOM 3911 O O . SER A 1 488 ? 9.376 -15.673 -6.042 1.00 95.94 488 SER A O 1
ATOM 3913 N N . ILE A 1 489 ? 10.706 -14.440 -7.364 1.00 97.50 489 ILE A N 1
ATOM 3914 C CA . ILE A 1 489 ? 11.544 -15.563 -7.812 1.00 97.50 489 ILE A CA 1
ATOM 3915 C C . ILE A 1 489 ? 12.165 -16.318 -6.630 1.00 97.50 489 ILE A C 1
ATOM 3917 O O . ILE A 1 489 ? 12.295 -17.535 -6.704 1.00 97.50 489 ILE A O 1
ATOM 3921 N N . ALA A 1 490 ? 12.446 -15.636 -5.511 1.00 97.44 490 ALA A N 1
ATOM 3922 C CA . ALA A 1 490 ? 12.946 -16.267 -4.291 1.00 97.44 490 ALA A CA 1
ATOM 3923 C C . ALA A 1 490 ? 12.060 -17.427 -3.796 1.00 97.44 490 ALA A C 1
ATOM 3925 O O . ALA A 1 490 ? 12.583 -18.433 -3.334 1.00 97.44 490 ALA A O 1
ATOM 3926 N N . TYR A 1 491 ? 10.734 -17.334 -3.947 1.00 97.56 491 TYR A N 1
ATOM 3927 C CA . TYR A 1 491 ? 9.791 -18.376 -3.517 1.00 97.56 491 TYR A CA 1
ATOM 3928 C C . TYR A 1 491 ? 9.810 -19.652 -4.364 1.00 97.56 491 TYR A C 1
ATOM 3930 O O . TYR A 1 491 ? 9.172 -20.640 -3.999 1.00 97.56 491 TYR A O 1
ATOM 3938 N N . TYR A 1 492 ? 10.518 -19.625 -5.492 1.00 97.69 492 TYR A N 1
ATOM 3939 C CA . TYR A 1 492 ? 10.642 -20.740 -6.426 1.00 97.69 492 TYR A CA 1
ATOM 3940 C C . TYR A 1 492 ? 12.002 -21.437 -6.354 1.00 97.69 492 TYR A C 1
ATOM 3942 O O . TYR A 1 492 ? 12.214 -22.423 -7.062 1.00 97.69 492 TYR A O 1
ATOM 3950 N N . PHE A 1 493 ? 12.914 -20.939 -5.517 1.00 97.75 493 PHE A N 1
ATOM 3951 C CA . PHE A 1 493 ? 14.130 -21.663 -5.174 1.00 97.75 493 PHE A CA 1
ATOM 3952 C C . PHE A 1 493 ? 13.823 -22.802 -4.207 1.00 97.75 493 PHE A C 1
ATOM 3954 O O . PHE A 1 493 ? 12.821 -22.776 -3.489 1.00 97.75 493 PHE A O 1
ATOM 3961 N N . ASP A 1 494 ? 14.710 -23.793 -4.190 1.00 95.69 494 ASP A N 1
ATOM 3962 C CA . ASP A 1 494 ? 14.758 -24.761 -3.103 1.00 95.69 494 ASP A CA 1
ATOM 3963 C C . ASP A 1 494 ? 15.093 -24.043 -1.782 1.00 95.69 494 ASP A C 1
ATOM 3965 O O . ASP A 1 494 ? 15.889 -23.099 -1.780 1.00 95.69 494 ASP A O 1
ATOM 3969 N N . SER A 1 495 ? 14.479 -24.463 -0.671 1.00 94.31 495 SER A N 1
ATOM 3970 C CA . SER A 1 495 ? 14.739 -23.851 0.636 1.00 94.31 495 SER A CA 1
ATOM 3971 C C . SER A 1 495 ? 16.207 -23.963 1.031 1.00 94.31 495 SER A C 1
ATOM 3973 O O . SER A 1 495 ? 16.739 -23.041 1.646 1.00 94.31 495 SER A O 1
ATOM 3975 N N . ASP A 1 496 ? 16.867 -25.047 0.632 1.00 94.12 496 ASP A N 1
ATOM 3976 C CA . ASP A 1 496 ? 18.243 -25.332 1.022 1.00 94.12 496 ASP A CA 1
ATOM 3977 C C . ASP A 1 496 ? 19.205 -24.387 0.298 1.00 94.12 496 ASP A C 1
ATOM 3979 O O . ASP A 1 496 ? 20.023 -23.730 0.940 1.00 94.12 496 ASP A O 1
ATOM 3983 N N . VAL A 1 497 ? 18.982 -24.154 -1.002 1.00 94.50 497 VAL A N 1
ATOM 3984 C CA . VAL A 1 497 ? 19.736 -23.162 -1.793 1.00 94.50 497 VAL A CA 1
ATOM 3985 C C . VAL A 1 497 ? 19.597 -21.755 -1.207 1.00 94.50 497 VAL A C 1
ATOM 3987 O O . VAL A 1 497 ? 20.550 -20.978 -1.204 1.00 94.50 497 VAL A O 1
ATOM 3990 N N . VAL A 1 498 ? 18.413 -21.395 -0.703 1.00 93.81 498 VAL A N 1
ATOM 3991 C CA . VAL A 1 498 ? 18.204 -20.090 -0.059 1.00 93.81 498 VAL A CA 1
ATOM 3992 C C . VAL A 1 498 ? 18.928 -20.025 1.287 1.00 93.81 498 VAL A C 1
ATOM 3994 O O . VAL A 1 498 ? 19.594 -19.026 1.572 1.00 93.81 498 VAL A O 1
ATOM 3997 N N . ASN A 1 499 ? 18.851 -21.082 2.095 1.00 90.25 499 ASN A N 1
ATOM 3998 C CA . ASN A 1 499 ? 19.512 -21.158 3.397 1.00 90.25 499 ASN A CA 1
ATOM 3999 C C . ASN A 1 499 ? 21.043 -21.141 3.291 1.00 90.25 499 ASN A C 1
ATOM 4001 O O . ASN A 1 499 ? 21.693 -20.507 4.118 1.00 90.25 499 ASN A O 1
ATOM 4005 N N . GLU A 1 500 ? 21.625 -21.732 2.248 1.00 90.19 500 GLU A N 1
ATOM 4006 C CA . GLU A 1 500 ? 23.066 -21.653 1.969 1.00 90.19 500 GLU A CA 1
ATOM 4007 C C . GLU A 1 500 ? 23.548 -20.206 1.774 1.00 90.19 500 GLU A C 1
ATOM 4009 O O . GLU A 1 500 ? 24.676 -19.866 2.129 1.00 90.19 500 GLU A O 1
ATOM 4014 N N . THR A 1 501 ? 22.685 -19.311 1.277 1.00 86.44 501 THR A N 1
ATOM 4015 C CA . THR A 1 501 ? 23.020 -17.883 1.110 1.00 86.44 501 THR A CA 1
ATOM 4016 C C . THR A 1 501 ? 22.906 -17.064 2.405 1.00 86.44 501 THR A C 1
ATOM 4018 O O . THR A 1 501 ? 23.247 -15.881 2.426 1.00 86.44 501 THR A O 1
ATOM 4021 N N . ARG A 1 502 ? 22.452 -17.666 3.516 1.00 80.69 502 ARG A N 1
ATOM 4022 C CA . ARG A 1 502 ? 22.180 -16.975 4.791 1.00 80.69 502 ARG A CA 1
ATOM 4023 C C . ARG A 1 502 ? 23.433 -16.404 5.461 1.00 80.69 502 ARG A C 1
ATOM 4025 O O . ARG A 1 502 ? 23.334 -15.397 6.165 1.00 80.69 502 ARG A O 1
ATOM 4032 N N . ASN A 1 503 ? 24.596 -17.016 5.252 1.00 66.06 503 ASN A N 1
ATOM 4033 C CA . ASN A 1 503 ? 25.833 -16.640 5.947 1.00 66.06 503 ASN A CA 1
ATOM 4034 C C . ASN A 1 503 ? 26.327 -15.220 5.600 1.00 66.06 503 ASN A C 1
ATOM 4036 O O . ASN A 1 503 ? 27.092 -14.636 6.362 1.00 66.06 503 ASN A O 1
ATOM 4040 N N . ASP A 1 504 ? 25.807 -14.618 4.525 1.00 61.84 504 ASP A N 1
ATOM 4041 C CA . ASP A 1 504 ? 26.163 -13.267 4.077 1.00 61.84 504 ASP A CA 1
ATOM 4042 C C . ASP A 1 504 ? 25.189 -12.164 4.549 1.00 61.84 504 ASP A C 1
ATOM 4044 O O . ASP A 1 504 ? 25.285 -11.011 4.109 1.00 61.84 504 ASP A O 1
ATOM 4048 N N . ILE A 1 505 ? 24.229 -12.465 5.439 1.00 62.97 505 ILE A N 1
ATOM 4049 C CA . ILE A 1 505 ? 23.243 -11.472 5.905 1.00 62.97 505 ILE A CA 1
ATOM 4050 C C . ILE A 1 505 ? 23.922 -10.408 6.777 1.00 62.97 505 ILE A C 1
ATOM 4052 O O . ILE A 1 505 ? 24.066 -10.535 7.991 1.00 62.97 505 ILE A O 1
ATOM 4056 N N . LYS A 1 506 ? 24.255 -9.274 6.157 1.00 59.00 506 LYS A N 1
ATOM 4057 C CA . LYS A 1 506 ? 24.721 -8.068 6.862 1.00 59.00 506 LYS A CA 1
ATOM 4058 C C . LYS A 1 506 ? 23.576 -7.247 7.464 1.00 59.00 506 LYS A C 1
ATOM 4060 O O . LYS A 1 506 ? 23.829 -6.318 8.230 1.00 59.00 506 LYS A O 1
ATOM 4065 N N . THR A 1 507 ? 22.315 -7.514 7.103 1.00 66.06 507 THR A N 1
ATOM 4066 C CA . THR A 1 507 ? 21.184 -6.634 7.451 1.00 66.06 507 THR A CA 1
ATOM 4067 C C . THR A 1 507 ? 19.896 -7.412 7.745 1.00 66.06 507 THR A C 1
ATOM 4069 O O . THR A 1 507 ? 19.268 -7.965 6.849 1.00 66.06 507 THR A O 1
ATOM 4072 N N . ILE A 1 508 ? 19.443 -7.372 9.005 1.00 66.56 508 ILE A N 1
ATOM 4073 C CA . ILE A 1 508 ? 18.257 -8.089 9.535 1.00 66.56 508 ILE A CA 1
ATOM 4074 C C . ILE A 1 508 ? 16.954 -7.766 8.761 1.00 66.56 508 ILE A C 1
ATOM 4076 O O . ILE A 1 508 ? 16.020 -8.563 8.726 1.00 66.56 508 ILE A O 1
ATOM 4080 N N . GLY A 1 509 ? 16.875 -6.601 8.106 1.00 76.19 509 GLY A N 1
ATOM 4081 C CA . GLY A 1 509 ? 15.696 -6.166 7.344 1.00 76.19 509 GLY A CA 1
ATOM 4082 C C . GLY A 1 509 ? 15.617 -6.655 5.891 1.00 76.19 509 GLY A C 1
ATOM 4083 O O . GLY A 1 509 ? 14.615 -6.377 5.231 1.00 76.19 509 GLY A O 1
ATOM 4084 N N . GLN A 1 510 ? 16.651 -7.331 5.383 1.00 88.19 510 GLN A N 1
ATOM 4085 C CA . GLN A 1 510 ? 16.781 -7.730 3.976 1.00 88.19 510 GLN A CA 1
ATOM 4086 C C . GLN A 1 510 ? 17.228 -9.197 3.851 1.00 88.19 510 GLN A C 1
ATOM 4088 O O . GLN A 1 510 ? 18.321 -9.470 3.354 1.00 88.19 510 GLN A O 1
ATOM 4093 N N . PRO A 1 511 ? 16.415 -10.162 4.319 1.00 88.69 511 PRO A N 1
ATOM 4094 C CA . PRO A 1 511 ? 16.836 -11.560 4.383 1.00 88.69 511 PRO A CA 1
ATOM 4095 C C . PRO A 1 511 ? 17.187 -12.157 3.013 1.00 88.69 511 PRO A C 1
ATOM 4097 O O . PRO A 1 511 ? 18.084 -12.984 2.942 1.00 88.69 511 PRO A O 1
ATOM 4100 N N . PHE A 1 512 ? 16.554 -11.710 1.923 1.00 94.25 512 PHE A N 1
ATOM 4101 C CA . PHE A 1 512 ? 16.822 -12.223 0.573 1.00 94.25 512 PHE A CA 1
ATOM 4102 C C . PHE A 1 512 ? 17.929 -11.466 -0.181 1.00 94.25 512 PHE A C 1
ATOM 4104 O O . PHE A 1 512 ? 18.212 -11.803 -1.331 1.00 94.25 512 PHE A O 1
ATOM 4111 N N . ALA A 1 513 ? 18.561 -10.449 0.423 1.00 93.62 513 ALA A N 1
ATOM 4112 C CA . ALA A 1 513 ? 19.624 -9.690 -0.243 1.00 93.62 513 ALA A CA 1
ATOM 4113 C C . ALA A 1 513 ? 20.794 -10.574 -0.717 1.00 93.62 513 ALA A C 1
ATOM 4115 O O . ALA A 1 513 ? 21.211 -10.391 -1.861 1.00 93.62 513 ALA A O 1
ATOM 4116 N N . PRO A 1 514 ? 21.294 -11.552 0.069 1.00 94.06 514 PRO A N 1
ATOM 4117 C CA . PRO A 1 514 ? 22.348 -12.456 -0.393 1.00 94.06 514 PRO A CA 1
ATOM 4118 C C . PRO A 1 514 ? 21.951 -13.279 -1.618 1.00 94.06 514 PRO A C 1
ATOM 4120 O O . PRO A 1 514 ? 22.689 -13.317 -2.601 1.00 94.06 514 PRO A O 1
ATOM 4123 N N . LEU A 1 515 ? 20.749 -13.866 -1.610 1.00 95.44 515 LEU A N 1
ATOM 4124 C CA . LEU A 1 515 ? 20.222 -14.612 -2.751 1.00 95.44 515 LEU A CA 1
ATOM 4125 C C . LEU A 1 515 ? 20.148 -13.727 -4.000 1.00 95.44 515 LEU A C 1
ATOM 4127 O O . LEU A 1 515 ? 20.593 -14.128 -5.069 1.00 95.44 515 LEU A O 1
ATOM 4131 N N . PHE A 1 516 ? 19.619 -12.508 -3.880 1.00 96.06 516 PHE A N 1
ATOM 4132 C CA . PHE A 1 516 ? 19.503 -11.579 -5.008 1.00 96.06 516 PHE A CA 1
ATOM 4133 C C . PHE A 1 516 ? 20.845 -11.069 -5.511 1.00 96.06 516 PHE A C 1
ATOM 4135 O O . PHE A 1 516 ? 21.023 -10.911 -6.720 1.00 96.06 516 PHE A O 1
ATOM 4142 N N . HIS A 1 517 ? 21.796 -10.854 -4.605 1.00 93.50 517 HIS A N 1
ATOM 4143 C CA . HIS A 1 517 ? 23.176 -10.571 -4.964 1.00 93.50 517 HIS A CA 1
ATOM 4144 C C . HIS A 1 517 ? 23.747 -11.727 -5.791 1.00 93.50 517 HIS A C 1
ATOM 4146 O O . HIS A 1 517 ? 24.276 -11.493 -6.874 1.00 93.50 517 HIS A O 1
ATOM 4152 N N . LYS A 1 518 ? 23.563 -12.974 -5.344 1.00 94.81 518 LYS A N 1
ATOM 4153 C CA . LYS A 1 518 ? 24.028 -14.166 -6.058 1.00 94.81 518 LYS A CA 1
ATOM 4154 C C . LYS A 1 518 ? 23.351 -14.325 -7.425 1.00 94.81 518 LYS A C 1
ATOM 4156 O O . LYS A 1 518 ? 24.043 -14.467 -8.425 1.00 94.81 518 LYS A O 1
ATOM 4161 N N . ILE A 1 519 ? 22.021 -14.193 -7.510 1.00 96.06 519 ILE A N 1
ATOM 4162 C CA . ILE A 1 519 ? 21.268 -14.222 -8.784 1.00 96.06 519 ILE A CA 1
ATOM 4163 C C . ILE A 1 519 ? 21.810 -13.175 -9.758 1.00 96.06 519 ILE A C 1
ATOM 4165 O O . ILE A 1 519 ? 22.026 -13.474 -10.931 1.00 96.06 519 ILE A O 1
ATOM 4169 N N . PHE A 1 520 ? 22.031 -11.947 -9.289 1.00 94.81 520 PHE A N 1
ATOM 4170 C CA . PHE A 1 520 ? 22.538 -10.888 -10.146 1.00 94.81 520 PHE A CA 1
ATOM 4171 C C . PHE A 1 520 ? 23.980 -11.168 -10.569 1.00 94.81 520 PHE A C 1
ATOM 4173 O O . PHE A 1 520 ? 24.248 -11.269 -11.753 1.00 94.81 520 PHE A O 1
ATOM 4180 N N . PHE A 1 521 ? 24.922 -11.336 -9.649 1.00 92.56 521 PHE A N 1
ATOM 4181 C CA . PHE A 1 521 ? 26.333 -11.416 -10.031 1.00 92.56 521 PHE A CA 1
ATOM 4182 C C . PHE A 1 521 ? 26.735 -12.742 -10.687 1.00 92.56 521 PHE A C 1
ATOM 4184 O O . PHE A 1 521 ? 27.641 -12.738 -11.517 1.00 92.56 521 PHE A O 1
ATOM 4191 N N . GLU A 1 522 ? 26.063 -13.852 -10.367 1.00 94.69 522 GLU A N 1
ATOM 4192 C CA . GLU A 1 522 ? 26.392 -15.169 -10.926 1.00 94.69 522 GLU A CA 1
ATOM 4193 C C . GLU A 1 522 ? 25.504 -15.586 -12.096 1.00 94.69 522 GLU A C 1
ATOM 4195 O O . GLU A 1 522 ? 25.867 -16.530 -12.789 1.00 94.69 522 GLU A O 1
ATOM 4200 N N . VAL A 1 523 ? 24.354 -14.933 -12.325 1.00 96.44 523 VAL A N 1
ATOM 4201 C CA . VAL A 1 523 ? 23.413 -15.342 -13.381 1.00 96.44 523 VAL A CA 1
ATOM 4202 C C . VAL A 1 523 ? 23.025 -14.178 -14.284 1.00 96.44 523 VAL A C 1
ATOM 4204 O O . VAL A 1 523 ? 23.503 -14.100 -15.408 1.00 96.44 523 VAL A O 1
ATOM 4207 N N . THR A 1 524 ? 22.163 -13.263 -13.836 1.00 96.12 524 THR A N 1
ATOM 4208 C CA . THR A 1 524 ? 21.502 -12.285 -14.729 1.00 96.12 524 THR A CA 1
ATOM 4209 C C . THR A 1 524 ? 22.282 -10.982 -14.931 1.00 96.12 524 THR A C 1
ATOM 4211 O O . THR A 1 524 ? 21.902 -10.115 -15.716 1.00 96.12 524 THR A O 1
ATOM 4214 N N . GLY A 1 525 ? 23.341 -10.767 -14.170 1.00 94.62 525 GLY A N 1
ATOM 4215 C CA . GLY A 1 525 ? 24.259 -9.629 -14.230 1.00 94.62 525 GLY A CA 1
ATOM 4216 C C . GLY A 1 525 ? 25.611 -9.988 -14.837 1.00 94.62 525 GLY A C 1
ATOM 4217 O O . GLY A 1 525 ? 26.467 -9.114 -14.930 1.00 94.62 525 GLY A O 1
ATOM 4218 N N . VAL A 1 526 ? 25.791 -11.237 -15.276 1.00 95.44 526 VAL A N 1
ATOM 4219 C CA . VAL A 1 526 ? 26.970 -11.664 -16.029 1.00 95.44 526 VAL A CA 1
ATOM 4220 C C . VAL A 1 526 ? 27.034 -10.885 -17.335 1.00 95.44 526 VAL A C 1
ATOM 4222 O O . VAL A 1 526 ? 26.075 -10.861 -18.104 1.00 95.44 526 VAL A O 1
ATOM 4225 N N . ASN A 1 527 ? 28.171 -10.236 -17.560 1.00 95.31 527 ASN A N 1
ATOM 4226 C CA . ASN A 1 527 ? 28.453 -9.464 -18.759 1.00 95.31 527 ASN A CA 1
ATOM 4227 C C . ASN A 1 527 ? 29.783 -9.977 -19.323 1.00 95.31 527 ASN A C 1
ATOM 4229 O O . ASN A 1 527 ? 30.822 -9.757 -18.688 1.00 95.31 527 ASN A O 1
ATOM 4233 N N . PRO A 1 528 ? 29.790 -10.642 -20.494 1.00 94.19 528 PRO A N 1
ATOM 4234 C CA . PRO A 1 528 ? 31.011 -11.179 -21.090 1.00 94.19 528 PRO A CA 1
ATOM 4235 C C . PRO A 1 528 ? 32.111 -10.130 -21.306 1.00 94.19 528 PRO A C 1
ATOM 4237 O O . PRO A 1 528 ? 33.292 -10.474 -21.345 1.00 94.19 528 PRO A O 1
ATOM 4240 N N . ARG A 1 529 ? 31.736 -8.846 -21.376 1.00 93.56 529 ARG A N 1
ATOM 4241 C CA . ARG A 1 529 ? 32.628 -7.696 -21.557 1.00 93.56 529 ARG A CA 1
ATOM 4242 C C . ARG A 1 529 ? 33.269 -7.197 -20.259 1.00 93.56 529 ARG A C 1
ATOM 4244 O O . ARG A 1 529 ? 34.051 -6.254 -20.305 1.00 93.56 529 ARG A O 1
ATOM 4251 N N . HIS A 1 530 ? 32.991 -7.790 -19.094 1.00 88.31 530 HIS A N 1
ATOM 4252 C CA . HIS A 1 530 ? 33.547 -7.364 -17.799 1.00 88.31 530 HIS A CA 1
ATOM 4253 C C . HIS A 1 530 ? 34.383 -8.467 -17.137 1.00 88.31 530 HIS A C 1
ATOM 4255 O O . HIS A 1 530 ? 33.937 -9.598 -16.984 1.00 88.31 530 HIS A O 1
ATOM 4261 N N . ILE A 1 531 ? 35.579 -8.116 -16.649 1.00 76.25 531 ILE A N 1
ATOM 4262 C CA . ILE A 1 531 ? 36.542 -9.072 -16.063 1.00 76.25 531 ILE A CA 1
ATOM 4263 C C . ILE A 1 531 ? 35.970 -9.794 -14.829 1.00 76.25 531 ILE A C 1
ATOM 4265 O O . ILE A 1 531 ? 36.103 -11.008 -14.703 1.00 76.25 531 ILE A O 1
ATOM 4269 N N . ARG A 1 532 ? 35.313 -9.055 -13.923 1.00 70.31 532 ARG A N 1
ATOM 4270 C CA . ARG A 1 532 ? 34.837 -9.573 -12.622 1.00 70.31 532 ARG A CA 1
ATOM 4271 C C . ARG A 1 532 ? 33.603 -10.478 -12.706 1.00 70.31 532 ARG A C 1
ATOM 4273 O O . ARG A 1 532 ? 33.288 -11.146 -11.732 1.00 70.31 532 ARG A O 1
ATOM 4280 N N . SER A 1 533 ? 32.904 -10.469 -13.833 1.00 70.38 533 SER A N 1
ATOM 4281 C CA . SER A 1 533 ? 31.629 -11.165 -14.046 1.00 70.38 533 SER A CA 1
ATOM 4282 C C . SER A 1 533 ? 31.586 -11.731 -15.464 1.00 70.38 533 SER A C 1
ATOM 4284 O O . SER A 1 533 ? 30.602 -11.547 -16.182 1.00 70.38 533 SER A O 1
ATOM 4286 N N . SER A 1 534 ? 32.702 -12.330 -15.888 1.00 72.12 534 SER A N 1
ATOM 4287 C CA . SER A 1 534 ? 32.863 -12.847 -17.241 1.00 72.12 534 SER A CA 1
ATOM 4288 C C . SER A 1 534 ? 32.160 -14.193 -17.394 1.00 72.12 534 SER A C 1
ATOM 4290 O O . SER A 1 534 ? 32.196 -15.059 -16.516 1.00 72.12 534 SER A O 1
ATOM 4292 N N . TYR A 1 535 ? 31.487 -14.341 -18.529 1.00 90.12 535 TYR A N 1
ATOM 4293 C CA . TYR A 1 535 ? 30.920 -15.605 -18.967 1.00 90.12 535 TYR A CA 1
ATOM 4294 C C . TYR A 1 535 ? 32.041 -16.600 -19.292 1.00 90.12 535 TYR A C 1
ATOM 4296 O O . TYR A 1 535 ? 33.068 -16.225 -19.861 1.00 90.12 535 TYR A O 1
ATOM 4304 N N . THR A 1 536 ? 31.817 -17.868 -18.964 1.00 91.75 536 THR A N 1
ATOM 4305 C CA . THR A 1 536 ? 32.684 -18.990 -19.338 1.00 91.75 536 THR A CA 1
ATOM 4306 C C . THR A 1 536 ? 31.840 -20.083 -20.003 1.00 91.75 536 THR A C 1
ATOM 4308 O O . THR A 1 536 ? 30.633 -20.137 -19.758 1.00 91.75 536 THR A O 1
ATOM 4311 N N . PRO A 1 537 ? 32.423 -20.957 -20.844 1.00 91.50 537 PRO A N 1
ATOM 4312 C CA . PRO A 1 537 ? 31.659 -22.000 -21.537 1.00 91.50 537 PRO A CA 1
ATOM 4313 C C . PRO A 1 537 ? 30.868 -22.949 -20.615 1.00 91.50 537 PRO A C 1
ATOM 4315 O O . PRO A 1 537 ? 29.794 -23.401 -20.994 1.00 91.50 537 PRO A O 1
ATOM 4318 N N . ASP A 1 538 ? 31.344 -23.190 -19.390 1.00 93.38 538 ASP A N 1
ATOM 4319 C CA . ASP A 1 538 ? 30.694 -24.002 -18.345 1.00 93.38 538 ASP A CA 1
ATOM 4320 C C . ASP A 1 538 ? 29.595 -23.250 -17.562 1.00 93.38 538 ASP A C 1
ATOM 4322 O O . ASP A 1 538 ? 29.065 -23.759 -16.576 1.00 93.38 538 ASP A O 1
ATOM 4326 N N . PHE A 1 539 ? 29.241 -22.023 -17.959 1.00 94.94 539 PHE A N 1
ATOM 4327 C CA . PHE A 1 539 ? 28.306 -21.165 -17.224 1.00 94.94 539 PHE A CA 1
ATOM 4328 C C . PHE A 1 539 ? 26.967 -21.846 -16.899 1.00 94.94 539 PHE A C 1
ATOM 4330 O O . PHE A 1 539 ? 26.533 -21.810 -15.748 1.00 94.94 539 PHE A O 1
ATOM 4337 N N . GLU A 1 540 ? 26.322 -22.487 -17.879 1.00 94.69 540 GLU A N 1
ATOM 4338 C CA . GLU A 1 540 ? 25.034 -23.169 -17.663 1.00 94.69 540 GLU A CA 1
ATOM 4339 C C . GLU A 1 540 ? 25.177 -24.455 -16.830 1.00 94.69 540 GLU A C 1
ATOM 4341 O O . GLU A 1 540 ? 24.180 -24.968 -16.317 1.00 94.69 540 GLU A O 1
ATOM 4346 N N . ASP A 1 541 ? 26.401 -24.962 -16.646 1.00 95.44 541 ASP A N 1
ATOM 4347 C CA . ASP A 1 541 ? 26.655 -26.169 -15.868 1.00 95.44 541 ASP A CA 1
ATOM 4348 C C . ASP A 1 541 ? 26.773 -25.938 -14.368 1.00 95.44 541 ASP A C 1
ATOM 4350 O O . ASP A 1 541 ? 26.569 -26.878 -13.589 1.00 95.44 541 ASP A O 1
ATOM 4354 N N . ARG A 1 542 ? 27.008 -24.688 -13.963 1.00 96.00 542 ARG A N 1
ATOM 4355 C CA . ARG A 1 542 ? 27.167 -24.300 -12.563 1.00 96.00 542 ARG A CA 1
ATOM 4356 C C . ARG A 1 542 ? 25.898 -24.628 -11.755 1.00 96.00 542 ARG A C 1
ATOM 4358 O O . ARG A 1 542 ? 24.798 -24.236 -12.163 1.00 96.00 542 ARG A O 1
ATOM 4365 N N . PRO A 1 543 ? 26.011 -25.264 -10.569 1.00 96.81 543 PRO A N 1
ATOM 4366 C CA . PRO A 1 543 ? 24.849 -25.689 -9.781 1.00 96.81 543 PRO A CA 1
ATOM 4367 C C . PRO A 1 543 ? 23.852 -24.563 -9.473 1.00 96.81 543 PRO A C 1
ATOM 4369 O O . PRO A 1 543 ? 22.644 -24.730 -9.640 1.00 96.81 543 PRO A O 1
ATOM 4372 N N . PHE A 1 544 ? 24.348 -23.382 -9.093 1.00 96.69 544 PHE A N 1
ATOM 4373 C CA . PHE A 1 544 ? 23.488 -22.240 -8.775 1.00 96.69 544 PHE A CA 1
ATOM 4374 C C . PHE A 1 544 ? 22.791 -21.646 -10.012 1.00 96.69 544 PHE A C 1
ATOM 4376 O O . PHE A 1 544 ? 21.637 -21.210 -9.925 1.00 96.69 544 PHE A O 1
ATOM 4383 N N . VAL A 1 545 ? 23.439 -21.686 -11.184 1.00 97.25 545 VAL A N 1
ATOM 4384 C CA . VAL A 1 545 ? 22.819 -21.288 -12.459 1.00 97.25 545 VAL A CA 1
ATOM 4385 C C . VAL A 1 545 ? 21.678 -22.248 -12.789 1.00 97.25 545 VAL A C 1
ATOM 4387 O O . VAL A 1 545 ? 20.565 -21.786 -13.043 1.00 97.25 545 VAL A O 1
ATOM 4390 N N . LYS A 1 546 ? 21.890 -23.568 -12.669 1.00 97.69 546 LYS A N 1
ATOM 4391 C CA . LYS A 1 546 ? 20.846 -24.597 -12.849 1.00 97.69 546 LYS A CA 1
ATOM 4392 C C . LYS A 1 546 ? 19.664 -24.401 -11.892 1.00 97.69 546 LYS A C 1
ATOM 4394 O O . LYS A 1 546 ? 18.513 -24.403 -12.339 1.00 97.69 546 LYS A O 1
ATOM 4399 N N . ALA A 1 547 ? 19.931 -24.153 -10.608 1.00 97.81 547 ALA A N 1
ATOM 4400 C CA . ALA A 1 547 ? 18.898 -23.846 -9.614 1.00 97.81 547 ALA A CA 1
ATOM 4401 C C . ALA A 1 547 ? 18.102 -22.582 -9.987 1.00 97.81 547 ALA A C 1
ATOM 4403 O O . ALA A 1 547 ? 16.869 -22.583 -9.968 1.00 97.81 547 ALA A O 1
ATOM 4404 N N . THR A 1 548 ? 18.794 -21.529 -10.429 1.00 97.94 548 THR A N 1
ATOM 4405 C CA . THR A 1 548 ? 18.161 -20.286 -10.889 1.00 97.94 548 THR A CA 1
ATOM 4406 C C . THR A 1 548 ? 17.329 -20.511 -12.151 1.00 97.94 548 THR A C 1
ATOM 4408 O O . THR A 1 548 ? 16.195 -20.040 -12.216 1.00 97.94 548 THR A O 1
ATOM 4411 N N . ARG A 1 549 ? 17.817 -21.285 -13.134 1.00 97.31 549 ARG A N 1
ATOM 4412 C CA . ARG A 1 549 ? 17.048 -21.637 -14.342 1.00 97.31 549 ARG A CA 1
ATOM 4413 C C . ARG A 1 549 ? 15.767 -22.377 -13.985 1.00 97.31 549 ARG A C 1
ATOM 4415 O O . ARG A 1 549 ? 14.722 -22.113 -14.578 1.00 97.31 549 ARG A O 1
ATOM 4422 N N . TYR A 1 550 ? 15.833 -23.292 -13.022 1.00 97.69 550 TYR A N 1
ATOM 4423 C CA . TYR A 1 550 ? 14.660 -24.011 -12.543 1.00 97.69 550 TYR A CA 1
ATOM 4424 C C . TYR A 1 550 ? 13.635 -23.058 -11.909 1.00 97.69 550 TYR A C 1
ATOM 4426 O O . TYR A 1 550 ? 12.471 -23.067 -12.318 1.00 97.69 550 TYR A O 1
ATOM 4434 N N . ALA A 1 551 ? 14.068 -22.163 -11.014 1.00 98.06 551 ALA A N 1
ATOM 4435 C CA . ALA A 1 551 ? 13.201 -21.151 -10.410 1.00 98.06 551 ALA A CA 1
ATOM 4436 C C . ALA A 1 551 ? 12.576 -20.208 -11.460 1.00 98.06 551 ALA A C 1
ATOM 4438 O O . ALA A 1 551 ? 11.366 -19.973 -11.430 1.00 98.06 551 ALA A O 1
ATOM 4439 N N . GLN A 1 552 ? 13.365 -19.735 -12.436 1.00 97.62 552 GLN A N 1
ATOM 4440 C CA . GLN A 1 552 ? 12.907 -18.903 -13.561 1.00 97.62 552 GLN A CA 1
ATOM 4441 C C . GLN A 1 552 ? 11.834 -19.612 -14.407 1.00 97.62 552 GLN A C 1
ATOM 4443 O O . GLN A 1 552 ? 10.829 -19.002 -14.770 1.00 97.62 552 GLN A O 1
ATOM 4448 N N . LYS A 1 553 ? 11.993 -20.914 -14.683 1.00 96.69 553 LYS A N 1
ATOM 4449 C CA . LYS A 1 553 ? 10.986 -21.710 -15.407 1.00 96.69 553 LYS A CA 1
ATOM 4450 C C . LYS A 1 553 ? 9.687 -21.857 -14.614 1.00 96.69 553 LYS 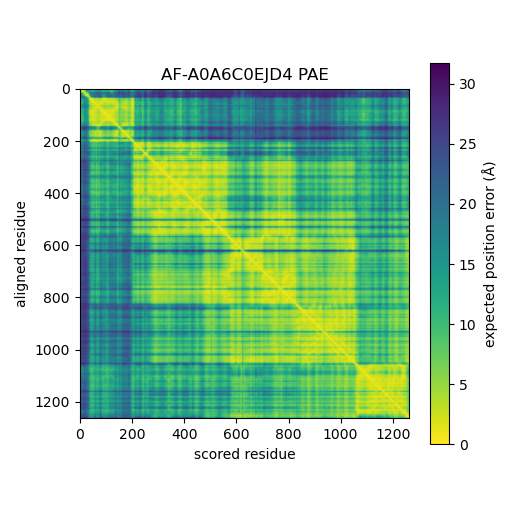A C 1
ATOM 4452 O O . LYS A 1 553 ? 8.611 -21.764 -15.199 1.00 96.69 553 LYS A O 1
ATOM 4457 N N . LEU A 1 554 ? 9.766 -22.090 -13.302 1.00 96.81 554 LEU A N 1
ATOM 4458 C CA . LEU A 1 554 ? 8.576 -22.254 -12.461 1.00 96.81 554 LEU A CA 1
ATOM 4459 C C . LEU A 1 554 ? 7.778 -20.955 -12.318 1.00 96.81 554 LEU A C 1
ATOM 4461 O O . LEU A 1 554 ? 6.559 -20.963 -12.488 1.00 96.81 554 LEU A O 1
ATOM 4465 N N . ILE A 1 555 ? 8.448 -19.834 -12.043 1.00 95.88 555 ILE A N 1
ATOM 4466 C CA . ILE A 1 555 ? 7.759 -18.547 -11.911 1.00 95.88 555 ILE A CA 1
ATOM 4467 C C . ILE A 1 555 ? 7.132 -18.116 -13.240 1.00 95.88 555 ILE A C 1
ATOM 4469 O O . ILE A 1 555 ? 6.011 -17.614 -13.263 1.00 95.88 555 ILE A O 1
ATOM 4473 N N . LEU A 1 556 ? 7.791 -18.384 -14.365 1.00 94.38 556 LEU A N 1
ATOM 4474 C CA . LEU A 1 556 ? 7.230 -18.130 -15.687 1.00 94.38 556 LEU A CA 1
ATOM 4475 C C . LEU A 1 556 ? 6.016 -19.021 -15.978 1.00 94.38 556 LEU A C 1
ATOM 4477 O O . LEU A 1 556 ? 4.990 -18.530 -16.446 1.00 94.38 556 LEU A O 1
ATOM 4481 N N . ALA A 1 557 ? 6.092 -20.306 -15.616 1.00 94.06 557 ALA A N 1
ATOM 4482 C CA . ALA A 1 557 ? 4.957 -21.220 -15.689 1.00 94.06 557 ALA A CA 1
ATOM 4483 C C . ALA A 1 557 ? 3.747 -20.694 -14.899 1.00 94.06 557 ALA A C 1
ATOM 4485 O O . ALA A 1 557 ? 2.625 -20.776 -15.392 1.00 94.06 557 ALA A O 1
ATOM 4486 N N . SER A 1 558 ? 3.970 -20.091 -13.724 1.00 93.44 558 SER A N 1
ATOM 4487 C CA . SER A 1 558 ? 2.899 -19.495 -12.905 1.00 93.44 558 SER A CA 1
ATOM 4488 C C . SER A 1 558 ? 2.212 -18.283 -13.552 1.00 93.44 558 SER A C 1
ATOM 4490 O O . SER A 1 558 ? 1.052 -17.990 -13.251 1.00 93.44 558 SER A O 1
ATOM 4492 N N . LEU A 1 559 ? 2.914 -17.589 -14.454 1.00 91.56 559 LEU A N 1
ATOM 4493 C CA . LEU A 1 559 ? 2.425 -16.391 -15.136 1.00 91.56 559 LEU A CA 1
ATOM 4494 C C . LEU A 1 559 ? 1.725 -16.688 -16.463 1.00 91.56 559 LEU A C 1
ATOM 4496 O O . LEU A 1 559 ? 0.850 -15.919 -16.852 1.00 91.56 559 LEU A O 1
ATOM 4500 N N . GLN A 1 560 ? 2.144 -17.743 -17.165 1.00 90.62 560 GLN A N 1
ATOM 4501 C CA . GLN A 1 560 ? 1.814 -17.929 -18.583 1.00 90.62 560 GLN A CA 1
ATOM 4502 C C . GLN A 1 560 ? 1.024 -19.196 -18.888 1.00 90.62 560 GLN A C 1
ATOM 4504 O O . GLN A 1 560 ? 0.302 -19.223 -19.883 1.00 90.62 560 GLN A O 1
ATOM 4509 N N . ILE A 1 561 ? 1.179 -20.255 -18.090 1.00 88.75 561 ILE A N 1
ATOM 4510 C CA . ILE A 1 561 ? 0.627 -21.557 -18.456 1.00 88.75 561 ILE A CA 1
ATOM 4511 C C . ILE A 1 561 ? -0.822 -21.668 -17.994 1.00 88.75 561 ILE A C 1
ATOM 4513 O O . ILE A 1 561 ? -1.145 -21.493 -16.818 1.00 88.75 561 ILE A O 1
ATOM 4517 N N . GLU A 1 562 ? -1.689 -22.024 -18.938 1.00 89.75 562 GLU A N 1
ATOM 4518 C CA . GLU A 1 562 ? -3.055 -22.427 -18.637 1.00 89.75 562 GLU A CA 1
ATOM 4519 C C . GLU A 1 562 ? -3.056 -23.733 -17.847 1.00 89.75 562 GLU A C 1
ATOM 4521 O O . GLU A 1 562 ? -2.409 -24.723 -18.206 1.00 89.75 562 GLU A O 1
ATOM 4526 N N . LYS A 1 563 ? -3.775 -23.724 -16.728 1.00 92.25 563 LYS A N 1
ATOM 4527 C CA . LYS A 1 563 ? -3.761 -24.843 -15.793 1.00 92.25 563 LYS A CA 1
ATOM 4528 C C . LYS A 1 563 ? -4.697 -25.948 -16.259 1.00 92.25 563 LYS A C 1
ATOM 4530 O O . LYS A 1 563 ? -5.845 -25.695 -16.616 1.00 92.25 563 LYS A O 1
ATOM 4535 N N . LYS A 1 564 ? -4.219 -27.188 -16.195 1.00 95.00 564 LYS A N 1
ATOM 4536 C CA . LYS A 1 564 ? -4.974 -28.390 -16.563 1.00 95.00 564 LYS A CA 1
ATOM 4537 C C . LYS A 1 564 ? -5.857 -28.842 -15.403 1.00 95.00 564 LYS A C 1
ATOM 4539 O O . LYS A 1 564 ? -5.400 -28.874 -14.261 1.00 95.00 564 LYS A O 1
ATOM 4544 N N . LYS A 1 565 ? -7.101 -29.235 -15.680 1.00 94.88 565 LYS A N 1
ATOM 4545 C CA . LYS A 1 565 ? -7.960 -29.863 -14.666 1.00 94.88 565 LYS A CA 1
ATOM 4546 C C . LYS A 1 565 ? -7.409 -31.240 -14.281 1.00 94.88 565 LYS A C 1
ATOM 4548 O O . LYS A 1 565 ? -6.871 -31.956 -15.126 1.00 94.88 565 LYS A O 1
ATOM 4553 N N . ARG A 1 566 ? -7.509 -31.596 -13.003 1.00 94.06 566 ARG A N 1
ATOM 4554 C CA . ARG A 1 566 ? -7.169 -32.932 -12.501 1.00 94.06 566 ARG A CA 1
ATOM 4555 C C . ARG A 1 566 ? -8.251 -33.940 -12.872 1.00 94.06 566 ARG A C 1
ATOM 4557 O O . ARG A 1 566 ? -9.428 -33.601 -12.888 1.00 94.06 566 ARG A O 1
ATOM 4564 N N . ALA A 1 567 ? -7.827 -35.177 -13.118 1.00 91.94 567 ALA A N 1
ATOM 4565 C CA . ALA A 1 567 ? -8.736 -36.301 -13.276 1.00 91.94 567 ALA A CA 1
ATOM 4566 C C . ALA A 1 567 ? -9.337 -36.707 -11.919 1.00 91.94 567 ALA A C 1
ATOM 4568 O O . ALA A 1 567 ? -8.655 -36.679 -10.886 1.00 91.94 567 ALA A O 1
ATOM 4569 N N . THR A 1 568 ? -10.607 -37.089 -11.943 1.00 92.88 568 THR A N 1
ATOM 4570 C CA . THR A 1 568 ? -11.343 -37.670 -10.814 1.00 92.88 568 THR A CA 1
ATOM 4571 C C . THR A 1 568 ? -11.261 -39.195 -10.932 1.00 92.88 568 THR A C 1
ATOM 4573 O O . THR A 1 568 ? -11.425 -39.714 -12.032 1.00 92.88 568 THR A O 1
ATOM 4576 N N . ILE A 1 569 ? -10.934 -39.909 -9.847 1.00 86.81 569 ILE A N 1
ATOM 4577 C CA . ILE A 1 569 ? -10.696 -41.373 -9.884 1.00 86.81 569 ILE A CA 1
ATOM 4578 C C . ILE A 1 569 ? -12.013 -42.150 -9.935 1.00 86.81 569 ILE A C 1
ATOM 4580 O O . ILE A 1 569 ? -12.087 -43.219 -10.531 1.00 86.81 569 ILE A O 1
ATOM 4584 N N . SER A 1 570 ? -13.042 -41.632 -9.269 1.00 78.69 570 SER A N 1
ATOM 4585 C CA . SER A 1 570 ? -14.284 -42.353 -9.005 1.00 78.69 570 SER A CA 1
ATOM 4586 C C . SER A 1 570 ? -15.469 -41.406 -8.909 1.00 78.69 570 SER A C 1
ATOM 4588 O O . SER A 1 570 ? -15.299 -40.234 -8.580 1.00 78.69 570 SER A O 1
ATOM 4590 N N . GLU A 1 571 ? -16.678 -41.945 -9.047 1.00 86.38 571 GLU A N 1
ATOM 4591 C CA . GLU A 1 571 ? -17.911 -41.240 -8.672 1.00 86.38 571 GLU A CA 1
ATOM 4592 C C . GLU A 1 571 ? -18.009 -40.961 -7.164 1.00 86.38 571 GLU A C 1
ATOM 4594 O O . GLU A 1 571 ? -18.773 -40.087 -6.758 1.00 86.38 571 GLU A O 1
ATOM 4599 N N . LYS A 1 572 ? -17.215 -41.652 -6.324 1.00 90.00 572 LYS A N 1
ATOM 4600 C CA . LYS A 1 572 ? -17.148 -41.367 -4.883 1.00 90.00 572 LYS A CA 1
ATOM 4601 C C . LYS A 1 572 ? -16.738 -39.913 -4.646 1.00 90.00 572 LYS A C 1
ATOM 4603 O O . LYS A 1 572 ? -15.749 -39.429 -5.206 1.00 90.00 572 LYS A O 1
ATOM 4608 N N . LYS A 1 573 ? -17.482 -39.250 -3.765 1.00 96.00 573 LYS A N 1
ATOM 4609 C CA . LYS A 1 573 ? -17.237 -37.880 -3.313 1.00 96.00 573 LYS A CA 1
ATOM 4610 C C . LYS A 1 573 ? -16.971 -37.880 -1.812 1.00 96.00 573 LYS A C 1
ATOM 4612 O O . LYS A 1 573 ? -17.520 -38.699 -1.082 1.00 96.00 573 LYS A O 1
ATOM 4617 N N . TYR A 1 574 ? -16.129 -36.961 -1.364 1.00 96.50 574 TYR A N 1
ATOM 4618 C CA . TYR A 1 574 ? -15.978 -36.644 0.049 1.00 96.50 574 TYR A CA 1
ATOM 4619 C C . TYR A 1 574 ? -17.031 -35.603 0.426 1.00 96.50 574 TYR A C 1
ATOM 4621 O O . TYR A 1 574 ? -17.102 -34.561 -0.221 1.00 96.50 574 TYR A O 1
ATOM 4629 N N . VAL A 1 575 ? -17.846 -35.883 1.438 1.00 97.31 575 VAL A N 1
ATOM 4630 C CA . VAL A 1 575 ? -18.862 -34.948 1.934 1.00 97.31 575 VAL A CA 1
ATOM 4631 C C . VAL A 1 575 ? -18.337 -34.297 3.208 1.00 97.31 575 VAL A C 1
ATOM 4633 O O . VAL A 1 575 ? -17.935 -34.990 4.140 1.00 97.31 575 VAL A O 1
ATOM 4636 N N . LEU A 1 576 ? -18.293 -32.967 3.215 1.00 97.25 576 LEU A N 1
ATOM 4637 C CA . LEU A 1 576 ? -17.946 -32.155 4.372 1.00 97.25 576 LEU A CA 1
ATOM 4638 C C . LEU A 1 576 ? -19.217 -31.513 4.916 1.00 97.25 576 LEU A C 1
ATOM 4640 O O . LEU A 1 576 ? -19.784 -30.643 4.259 1.00 97.25 576 LEU A O 1
ATOM 4644 N N . GLU A 1 577 ? -19.600 -31.901 6.124 1.00 97.69 577 GLU A N 1
ATOM 4645 C CA . GLU A 1 577 ? -20.602 -31.179 6.903 1.00 97.69 577 GLU A CA 1
ATOM 4646 C C . GLU A 1 577 ? -19.925 -30.015 7.629 1.00 97.69 577 GLU A C 1
ATOM 4648 O O . GLU A 1 577 ? -18.899 -30.201 8.294 1.00 97.69 577 GLU A O 1
ATOM 4653 N N . TYR A 1 578 ? -20.463 -28.806 7.475 1.00 96.62 578 TYR A N 1
ATOM 4654 C CA . TYR A 1 578 ? -19.910 -27.613 8.106 1.00 96.62 578 TYR A CA 1
ATOM 4655 C C . TYR A 1 578 ? -21.002 -26.622 8.503 1.00 96.62 578 TYR A C 1
ATOM 4657 O O . TYR A 1 578 ? -21.937 -26.372 7.747 1.00 96.62 578 TYR A O 1
ATOM 4665 N N . GLU A 1 579 ? -20.844 -26.002 9.668 1.00 96.50 579 GLU A N 1
ATOM 4666 C CA . GLU A 1 579 ? -21.711 -24.924 10.132 1.00 96.50 579 GLU A CA 1
ATOM 4667 C C . GLU A 1 579 ? -21.036 -23.571 9.878 1.00 96.50 579 GLU A C 1
ATOM 4669 O O . GLU A 1 579 ? -19.986 -23.252 10.441 1.00 96.50 579 GLU A O 1
ATOM 4674 N N . ILE A 1 580 ? -21.630 -22.758 9.006 1.00 95.69 580 ILE A N 1
ATOM 4675 C CA . ILE A 1 580 ? -21.156 -21.403 8.732 1.00 95.69 580 ILE A CA 1
ATOM 4676 C C . ILE A 1 580 ? -21.508 -20.508 9.934 1.00 95.69 580 ILE A C 1
ATOM 4678 O O . ILE A 1 580 ? -22.682 -20.410 10.287 1.00 95.69 580 ILE A O 1
ATOM 4682 N N . PRO A 1 581 ? -20.537 -19.787 10.534 1.00 94.19 581 PRO A N 1
ATOM 4683 C CA . PRO A 1 581 ? -20.820 -18.898 11.655 1.00 94.19 581 PRO A CA 1
ATOM 4684 C C . PRO A 1 581 ? -21.861 -17.837 11.301 1.00 94.19 581 PRO A C 1
ATOM 4686 O O . PRO A 1 581 ? -21.712 -17.149 10.293 1.00 94.19 581 PRO A O 1
ATOM 4689 N N . ASP A 1 582 ? -22.830 -17.621 12.185 1.00 93.62 582 ASP A N 1
ATOM 4690 C CA . ASP A 1 582 ? -23.973 -16.724 11.974 1.00 93.62 582 ASP A CA 1
ATOM 4691 C C . ASP A 1 582 ? -23.594 -15.312 11.469 1.00 93.62 582 ASP A C 1
ATOM 4693 O O . ASP A 1 582 ? -24.162 -14.773 10.519 1.00 93.62 582 ASP A O 1
ATOM 4697 N N . SER A 1 583 ? -22.497 -14.762 11.997 1.00 94.62 583 SER A N 1
ATOM 4698 C CA . SER A 1 583 ? -21.918 -13.476 11.575 1.00 94.62 583 SER A CA 1
ATOM 4699 C C . SER A 1 583 ? -21.603 -13.341 10.069 1.00 94.62 583 SER A C 1
ATOM 4701 O O . SER A 1 583 ? -21.433 -12.218 9.578 1.00 94.62 583 SER A O 1
ATOM 4703 N N . TRP A 1 584 ? -21.505 -14.450 9.322 1.00 96.19 584 TRP A N 1
ATOM 4704 C CA . TRP A 1 584 ? -21.349 -14.430 7.867 1.00 96.19 584 TRP A CA 1
ATOM 4705 C C . TRP A 1 584 ? -22.528 -13.775 7.169 1.00 96.19 584 TRP A C 1
ATOM 4707 O O . TRP A 1 584 ? -22.300 -13.082 6.176 1.00 96.19 584 TRP A O 1
ATOM 4717 N N . LEU A 1 585 ? -23.749 -13.925 7.690 1.00 97.44 585 LEU A N 1
ATOM 4718 C CA . LEU A 1 585 ? -24.928 -13.278 7.123 1.00 97.44 585 LEU A CA 1
ATOM 4719 C C . LEU A 1 585 ? -24.730 -11.761 7.075 1.00 97.44 585 LEU A C 1
ATOM 4721 O O . LEU A 1 585 ? -24.820 -11.139 6.013 1.00 97.44 585 LEU A O 1
ATOM 4725 N N . SER A 1 586 ? -24.322 -11.177 8.203 1.00 97.00 586 SER A N 1
ATOM 4726 C CA . SER A 1 586 ? -23.999 -9.754 8.321 1.00 97.00 586 SER A CA 1
ATOM 4727 C C . SER A 1 586 ? -22.871 -9.352 7.365 1.00 97.00 586 SER A C 1
ATOM 4729 O O . SER A 1 586 ? -22.943 -8.308 6.708 1.00 97.00 586 SER A O 1
ATOM 4731 N N . GLY A 1 587 ? -21.832 -10.184 7.242 1.00 96.81 587 GLY A N 1
ATOM 4732 C CA . GLY A 1 587 ? -20.710 -9.966 6.325 1.00 96.81 587 GLY A CA 1
ATOM 4733 C C . GLY A 1 587 ? -21.097 -9.981 4.839 1.00 96.81 587 GLY A C 1
ATOM 4734 O O . GLY A 1 587 ? -20.565 -9.171 4.070 1.00 96.81 587 GLY A O 1
ATOM 4735 N N . LEU A 1 588 ? -22.022 -10.862 4.446 1.00 97.50 588 LEU A N 1
ATOM 4736 C CA . LEU A 1 588 ? -22.529 -11.035 3.079 1.00 97.50 588 LEU A CA 1
ATOM 4737 C C . LEU A 1 588 ? -23.546 -9.955 2.687 1.00 97.50 588 LEU A C 1
ATOM 4739 O O . LEU A 1 588 ? -23.510 -9.474 1.550 1.00 97.50 588 LEU A O 1
ATOM 4743 N N . VAL A 1 589 ? -24.395 -9.534 3.631 1.00 97.62 589 VAL A N 1
ATOM 4744 C CA . VAL A 1 589 ? -25.307 -8.383 3.503 1.00 97.62 589 VAL A CA 1
ATOM 4745 C C . VAL A 1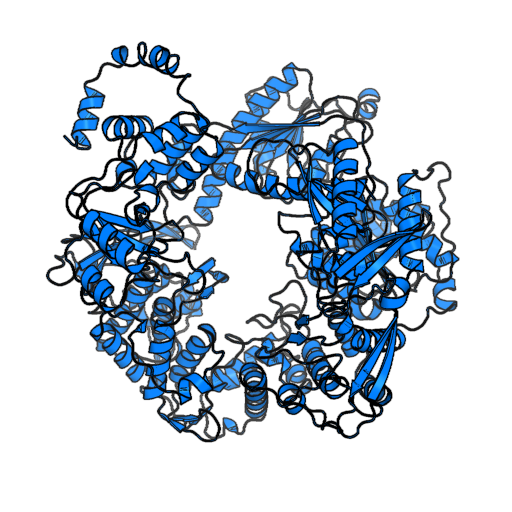 589 ? -24.534 -7.070 3.416 1.00 97.62 589 VAL A C 1
ATOM 4747 O O . VAL A 1 589 ? -24.886 -6.184 2.636 1.00 97.62 589 VAL A O 1
ATOM 4750 N N . GLY A 1 590 ? -23.454 -6.944 4.192 1.00 96.44 590 GLY A N 1
ATOM 4751 C CA . GLY A 1 590 ? -22.599 -5.765 4.236 1.00 96.44 590 GLY A CA 1
ATOM 4752 C C . GLY A 1 590 ? -23.353 -4.496 4.641 1.00 96.44 590 GLY A C 1
ATOM 4753 O O . GLY A 1 590 ? -24.024 -4.459 5.670 1.00 96.44 590 GLY A O 1
ATOM 4754 N N . VAL A 1 591 ? -23.182 -3.421 3.864 1.00 95.12 591 VAL A N 1
ATOM 4755 C CA . VAL A 1 591 ? -23.689 -2.082 4.203 1.00 95.12 591 VAL A CA 1
ATOM 4756 C C . VAL A 1 591 ? -24.849 -1.678 3.307 1.00 95.12 591 VAL A C 1
ATOM 4758 O O . VAL A 1 591 ? -24.685 -1.505 2.097 1.00 95.12 591 VAL A O 1
ATOM 4761 N N . MET A 1 592 ? -25.990 -1.379 3.920 1.00 96.62 592 MET A N 1
ATOM 4762 C CA . MET A 1 592 ? -27.130 -0.759 3.259 1.00 96.62 592 MET A CA 1
ATOM 4763 C C . MET A 1 592 ? -27.002 0.761 3.321 1.00 96.62 592 MET A C 1
ATOM 4765 O O . MET A 1 592 ? -26.947 1.360 4.391 1.00 96.62 592 MET A O 1
ATOM 4769 N N . LYS A 1 593 ? -26.960 1.414 2.158 1.00 95.38 593 LYS A N 1
ATOM 4770 C CA . LYS A 1 593 ? -26.971 2.881 2.076 1.00 95.38 593 LYS A CA 1
ATOM 4771 C C . LYS A 1 593 ? -28.397 3.383 1.928 1.00 95.38 593 LYS A C 1
ATOM 4773 O O . LYS A 1 593 ? -29.074 3.029 0.956 1.00 95.38 593 LYS A O 1
ATOM 4778 N N . ILE A 1 594 ? -28.839 4.202 2.874 1.00 95.75 594 ILE A N 1
ATOM 4779 C CA . ILE A 1 594 ? -30.216 4.686 2.973 1.00 95.75 594 ILE A CA 1
ATOM 4780 C C . ILE A 1 594 ? -30.208 6.219 3.032 1.00 95.75 594 ILE A C 1
ATOM 4782 O O . ILE A 1 594 ? -29.251 6.848 3.477 1.00 95.75 594 ILE A O 1
ATOM 4786 N N . MET A 1 595 ? -31.244 6.837 2.473 1.00 93.25 595 MET A N 1
ATOM 4787 C CA . MET A 1 595 ? -31.460 8.280 2.530 1.00 93.25 595 MET A CA 1
ATOM 4788 C C . MET A 1 595 ? -32.662 8.531 3.434 1.00 93.25 595 MET A C 1
ATOM 4790 O O . MET A 1 595 ? -33.746 8.064 3.109 1.00 93.25 595 MET A O 1
ATOM 4794 N N . VAL A 1 596 ? -32.476 9.281 4.519 1.00 92.31 596 VAL A N 1
ATOM 4795 C CA . VAL A 1 596 ? -33.546 9.674 5.456 1.00 92.31 596 VAL A CA 1
ATOM 4796 C C . VAL A 1 596 ? -33.498 11.177 5.667 1.00 92.31 596 VAL A C 1
ATOM 4798 O O . VAL A 1 596 ? -32.420 11.712 5.916 1.00 92.31 596 VAL A O 1
ATOM 4801 N N . LYS A 1 597 ? -34.624 11.883 5.508 1.00 87.31 597 LYS A N 1
ATOM 4802 C CA . LYS A 1 597 ? -34.795 13.343 5.730 1.00 87.31 597 LYS A CA 1
ATOM 4803 C C . LYS A 1 597 ? -33.510 14.196 5.598 1.00 87.31 597 LYS A C 1
ATOM 4805 O O . LYS A 1 597 ? -33.064 14.847 6.544 1.00 87.31 597 LYS A O 1
ATOM 4810 N N . GLY A 1 598 ? -32.876 14.176 4.419 1.00 83.19 598 GLY A N 1
ATOM 4811 C CA . GLY A 1 598 ? -31.686 14.989 4.101 1.00 83.19 598 GLY A CA 1
ATOM 4812 C C . GLY A 1 598 ? -30.332 14.472 4.627 1.00 83.19 598 GLY A C 1
ATOM 4813 O O . GLY A 1 598 ? -29.308 15.141 4.463 1.00 83.19 598 GLY A O 1
ATOM 4814 N N . ALA A 1 599 ? -30.285 13.285 5.228 1.00 85.94 599 ALA A N 1
ATOM 4815 C CA . ALA A 1 599 ? -29.080 12.594 5.667 1.00 85.94 599 ALA A CA 1
ATOM 4816 C C . ALA A 1 599 ? -28.860 11.304 4.864 1.00 85.94 599 ALA A C 1
ATOM 4818 O O . ALA A 1 599 ? -29.785 10.547 4.583 1.00 85.94 599 ALA A O 1
ATOM 4819 N N . LYS A 1 600 ? -27.598 11.054 4.503 1.00 90.81 600 LYS A N 1
ATOM 4820 C CA . LYS A 1 600 ? -27.158 9.751 4.003 1.00 90.81 600 LYS A CA 1
ATOM 4821 C C . LYS A 1 600 ? -26.775 8.899 5.204 1.00 90.81 600 LYS A C 1
ATOM 4823 O O . LYS A 1 600 ? -25.911 9.322 5.977 1.00 90.81 600 LYS A O 1
ATOM 4828 N N . THR A 1 601 ? -27.387 7.740 5.354 1.00 93.75 601 THR A N 1
ATOM 4829 C CA . THR A 1 601 ? -27.126 6.787 6.430 1.00 93.75 601 THR A CA 1
ATOM 4830 C C . THR A 1 601 ? -26.550 5.495 5.872 1.00 93.75 601 THR A C 1
ATOM 4832 O O . THR A 1 601 ? -26.737 5.135 4.706 1.00 93.75 601 THR A O 1
ATOM 4835 N N . ILE A 1 602 ? -25.777 4.833 6.716 1.00 94.12 602 ILE A N 1
ATOM 4836 C CA . ILE A 1 602 ? -25.320 3.466 6.553 1.00 94.12 602 ILE A CA 1
ATOM 4837 C C . ILE A 1 602 ? -26.026 2.641 7.623 1.00 94.12 602 ILE A C 1
ATOM 4839 O O . ILE A 1 602 ? -26.049 3.033 8.787 1.00 94.12 602 ILE A O 1
ATOM 4843 N N . VAL A 1 603 ? -26.618 1.531 7.210 1.00 96.62 603 VAL A N 1
ATOM 4844 C CA . VAL A 1 603 ? -27.240 0.555 8.101 1.00 96.62 603 VAL A CA 1
ATOM 4845 C C . VAL A 1 603 ? -26.541 -0.777 7.877 1.00 96.62 603 VAL A C 1
ATOM 4847 O O . VAL A 1 603 ? -26.343 -1.192 6.731 1.00 96.62 603 VAL A O 1
ATOM 4850 N N . THR A 1 604 ? -26.115 -1.416 8.957 1.00 96.81 604 THR A N 1
ATOM 4851 C CA . THR A 1 604 ? -25.465 -2.729 8.952 1.00 96.81 604 THR A CA 1
ATOM 4852 C C . THR A 1 604 ? -26.193 -3.662 9.904 1.00 96.81 604 THR A C 1
ATOM 4854 O O . THR A 1 604 ? -26.823 -3.205 10.854 1.00 96.81 604 THR A O 1
ATOM 4857 N N . LEU A 1 605 ? -26.104 -4.965 9.651 1.00 96.69 605 LEU A N 1
ATOM 4858 C CA . LEU A 1 605 ? -26.517 -5.966 10.631 1.00 96.69 605 LEU A CA 1
ATOM 4859 C C . LEU A 1 605 ? -25.427 -6.090 11.700 1.00 96.69 605 LEU A C 1
ATOM 4861 O O . LEU A 1 605 ? -24.227 -6.012 11.387 1.00 96.69 605 LEU A O 1
ATOM 4865 N N . LYS A 1 606 ? -25.822 -6.276 12.958 1.00 93.88 606 LYS A N 1
ATOM 4866 C CA . LYS A 1 606 ? -24.879 -6.634 14.017 1.00 93.88 606 LYS A CA 1
ATOM 4867 C C . LYS A 1 606 ? -24.318 -8.030 13.735 1.00 93.88 606 LYS A C 1
ATOM 4869 O O . LYS A 1 606 ? -24.920 -8.846 13.045 1.00 93.88 606 LYS A O 1
ATOM 4874 N N . THR A 1 607 ? -23.097 -8.289 14.166 1.00 91.56 607 THR A N 1
ATOM 4875 C CA . THR A 1 607 ? -22.361 -9.510 13.795 1.00 91.56 607 THR A CA 1
ATOM 4876 C C . THR A 1 607 ? -22.524 -10.644 14.793 1.00 91.56 607 THR A C 1
ATOM 4878 O O . THR A 1 607 ? -22.247 -11.785 14.461 1.00 91.56 607 THR A O 1
ATOM 4881 N N . ASP A 1 608 ? -22.899 -10.324 16.022 1.00 87.69 608 ASP A N 1
ATOM 4882 C CA . ASP A 1 608 ? -23.247 -11.248 17.098 1.00 87.69 608 ASP A CA 1
ATOM 4883 C C . ASP A 1 608 ? -24.748 -11.547 17.164 1.00 87.69 608 ASP A C 1
ATOM 4885 O O . ASP A 1 608 ? -25.110 -12.604 17.662 1.00 87.69 608 ASP A O 1
ATOM 4889 N N . ASN A 1 609 ? -25.586 -10.635 16.662 1.00 92.69 609 ASN A N 1
ATOM 4890 C CA . ASN A 1 609 ? -27.024 -10.819 16.501 1.00 92.69 609 ASN A CA 1
ATOM 4891 C C . ASN A 1 609 ? -27.512 -10.137 15.202 1.00 92.69 609 ASN A C 1
ATOM 4893 O O . ASN A 1 609 ? -27.812 -8.940 15.221 1.00 92.69 609 ASN A O 1
ATOM 4897 N N . PRO A 1 610 ? -27.591 -10.846 14.063 1.00 94.06 610 PRO A N 1
ATOM 4898 C CA . PRO A 1 610 ? -27.979 -10.264 12.778 1.00 94.06 610 PRO A CA 1
ATOM 4899 C C . PRO A 1 610 ? -29.373 -9.623 12.745 1.00 94.06 610 PRO A C 1
ATOM 4901 O O . PRO A 1 610 ? -29.650 -8.860 11.819 1.00 94.06 610 PRO A O 1
ATOM 4904 N N . LEU A 1 611 ? -30.260 -9.909 13.707 1.00 95.38 611 LEU A N 1
ATOM 4905 C CA . LEU A 1 611 ? -31.586 -9.276 13.805 1.00 95.38 611 LEU A CA 1
ATOM 4906 C C . LEU A 1 611 ? -31.514 -7.829 14.323 1.00 95.38 611 LEU A C 1
ATOM 4908 O O . LEU A 1 611 ? -32.437 -7.040 14.109 1.00 95.38 611 LEU A O 1
ATOM 4912 N N . GLU A 1 612 ? -30.408 -7.454 14.968 1.00 95.19 612 GLU A N 1
ATOM 4913 C CA . GLU A 1 612 ? -30.149 -6.087 15.412 1.00 95.19 612 GLU A CA 1
ATOM 4914 C C . GLU A 1 612 ? -29.496 -5.251 14.300 1.00 95.19 612 GLU A C 1
ATOM 4916 O O . GLU A 1 612 ? -28.577 -5.683 13.595 1.00 95.19 612 GLU A O 1
ATOM 4921 N N . PHE A 1 613 ? -29.947 -4.002 14.172 1.00 95.62 613 PHE A N 1
ATOM 4922 C CA . PHE A 1 613 ? -29.445 -3.050 13.185 1.00 95.62 613 PHE A CA 1
ATOM 4923 C C . PHE A 1 613 ? -28.533 -2.020 13.839 1.00 95.62 613 PHE A C 1
ATOM 4925 O O . PHE A 1 613 ? -28.860 -1.439 14.869 1.00 95.62 613 PHE A O 1
ATOM 4932 N N . VAL A 1 614 ? -27.421 -1.720 13.178 1.00 93.56 614 VAL A N 1
ATOM 4933 C CA . VAL A 1 614 ? -26.507 -0.647 13.561 1.00 93.56 614 VAL A CA 1
ATOM 4934 C C . VAL A 1 614 ? -26.605 0.468 12.529 1.00 93.56 614 VAL A C 1
ATOM 4936 O O . VAL A 1 614 ? -26.313 0.273 11.346 1.00 93.56 614 VAL A O 1
ATOM 4939 N N . VAL A 1 615 ? -27.017 1.656 12.974 1.00 93.38 615 VAL A N 1
ATOM 4940 C CA . VAL A 1 615 ? -27.218 2.823 12.107 1.00 93.38 615 VAL A CA 1
ATOM 4941 C C . VAL A 1 615 ? -26.145 3.875 12.351 1.00 93.38 615 VAL A C 1
ATOM 4943 O O . VAL A 1 615 ? -25.896 4.319 13.466 1.00 93.38 615 VAL A O 1
ATOM 4946 N N . ALA A 1 616 ? -25.524 4.356 11.282 1.00 90.44 616 ALA A N 1
ATOM 4947 C CA . ALA A 1 616 ? -24.626 5.496 11.360 1.00 90.44 616 ALA A CA 1
ATOM 4948 C C . ALA A 1 616 ? -24.810 6.437 10.178 1.00 90.44 616 ALA A C 1
ATOM 4950 O O . ALA A 1 616 ? -25.344 6.089 9.126 1.00 90.44 616 ALA A O 1
ATOM 4951 N N . ARG A 1 617 ? -24.350 7.677 10.321 1.00 87.94 617 ARG A N 1
ATOM 4952 C CA . ARG A 1 617 ? -24.333 8.613 9.197 1.00 87.94 617 ARG A CA 1
ATOM 4953 C C . ARG A 1 617 ? -23.199 8.243 8.244 1.00 87.94 617 ARG A C 1
ATOM 4955 O O . ARG A 1 617 ? -22.061 8.049 8.669 1.00 87.94 617 ARG A O 1
ATOM 4962 N N . GLU A 1 618 ? -23.476 8.213 6.941 1.00 86.62 618 GLU A N 1
ATOM 4963 C CA . GLU A 1 618 ? -22.437 7.974 5.940 1.00 86.62 618 GLU A CA 1
ATOM 4964 C C . GLU A 1 618 ? -21.379 9.092 6.031 1.00 86.62 618 GLU A C 1
ATOM 4966 O O . GLU A 1 618 ? -21.729 10.283 6.023 1.00 86.62 618 GLU A O 1
ATOM 4971 N N . PRO A 1 619 ? -20.076 8.761 6.099 1.00 78.12 619 PRO A N 1
ATOM 4972 C CA . PRO A 1 619 ? -19.034 9.773 6.114 1.00 78.12 619 PRO A CA 1
ATOM 4973 C C . PRO A 1 619 ? -19.061 10.548 4.797 1.00 78.12 619 PRO A C 1
ATOM 4975 O O . PRO A 1 619 ? -18.702 10.046 3.730 1.00 78.12 619 PRO A O 1
ATOM 4978 N N . LEU A 1 620 ? -19.479 11.811 4.869 1.00 67.31 620 LEU A N 1
ATOM 4979 C CA . LEU A 1 620 ? -19.555 12.680 3.702 1.00 67.31 620 LEU A CA 1
ATOM 4980 C C . LEU A 1 620 ? -18.148 12.905 3.131 1.00 67.31 620 LEU A C 1
ATOM 4982 O O . LEU A 1 620 ? -17.285 13.526 3.759 1.00 67.31 620 LEU A O 1
ATOM 4986 N N . ALA A 1 621 ? -17.935 12.445 1.896 1.00 51.19 621 ALA A N 1
ATOM 4987 C CA . ALA A 1 621 ? -16.721 12.720 1.128 1.00 51.19 621 ALA A CA 1
ATOM 4988 C C . ALA A 1 621 ? -16.626 14.188 0.656 1.00 51.19 621 ALA A C 1
ATOM 4990 O O . ALA A 1 621 ? -15.565 14.620 0.186 1.00 51.19 621 ALA A O 1
ATOM 4991 N N . ARG A 1 622 ? -17.722 14.959 0.755 1.00 49.31 622 ARG A N 1
ATOM 4992 C CA . ARG A 1 622 ? -17.802 16.331 0.237 1.00 49.31 622 ARG A CA 1
ATOM 4993 C C . ARG A 1 622 ? -17.216 17.360 1.203 1.00 49.31 622 ARG A C 1
ATOM 4995 O O . ARG A 1 622 ? -17.369 17.289 2.419 1.00 49.31 622 ARG A O 1
ATOM 5002 N N . ARG A 1 623 ? -16.468 18.294 0.612 1.00 45.81 623 ARG A N 1
ATOM 5003 C CA . ARG A 1 623 ? -15.652 19.297 1.298 1.00 45.81 623 ARG A CA 1
ATOM 5004 C C . ARG A 1 623 ? -16.507 20.479 1.735 1.00 45.81 623 ARG A C 1
ATOM 5006 O O . ARG A 1 623 ? -17.195 21.068 0.919 1.00 45.81 623 ARG A O 1
ATOM 5013 N N . GLY A 1 624 ? -16.309 20.883 2.985 1.00 50.38 624 GLY A N 1
ATOM 5014 C CA . GLY A 1 624 ? -16.591 22.238 3.434 1.00 50.38 624 GLY A CA 1
ATOM 5015 C C . GLY A 1 624 ? -17.991 22.437 4.005 1.00 50.38 624 GLY A C 1
ATOM 5016 O O . GLY A 1 624 ? -18.970 22.508 3.283 1.00 50.38 624 GLY A O 1
ATOM 5017 N N . LYS A 1 625 ? -18.021 22.676 5.316 1.00 44.59 625 LYS A N 1
ATOM 5018 C CA . LYS A 1 625 ? -19.003 23.486 6.058 1.00 44.59 625 LYS A CA 1
ATOM 5019 C C . LYS A 1 625 ? -20.211 22.833 6.724 1.00 44.59 625 LYS A C 1
ATOM 5021 O O . LYS A 1 625 ? -20.596 23.381 7.752 1.00 44.59 625 LYS A O 1
ATOM 5026 N N . THR A 1 626 ? -20.767 21.698 6.307 1.00 49.97 626 THR A N 1
ATOM 5027 C CA . THR A 1 626 ? -21.750 21.039 7.192 1.00 49.97 626 THR A CA 1
ATOM 5028 C C . THR A 1 626 ? -20.997 20.303 8.289 1.00 49.97 626 THR A C 1
ATOM 5030 O O . THR A 1 626 ? -20.352 19.286 8.028 1.00 49.97 626 THR A O 1
ATOM 5033 N N . SER A 1 627 ? -21.027 20.849 9.509 1.00 56.09 627 SER A N 1
ATOM 5034 C CA . SER A 1 627 ? -20.643 20.101 10.702 1.00 56.09 627 SER A CA 1
ATOM 5035 C C . SER A 1 627 ? -21.351 18.749 10.664 1.00 56.09 627 SER A C 1
ATOM 5037 O O . SER A 1 627 ? -22.535 18.672 10.330 1.00 56.09 627 SER A O 1
ATOM 5039 N N . TYR A 1 628 ? -20.613 17.674 10.940 1.00 66.50 628 TYR A N 1
ATOM 5040 C CA . TYR A 1 628 ? -21.216 16.361 11.120 1.00 66.50 628 TYR A CA 1
ATOM 5041 C C . TYR A 1 628 ? -22.236 16.483 12.256 1.00 66.50 628 TYR A C 1
ATOM 5043 O O . TYR A 1 628 ? -21.852 16.671 13.411 1.00 66.50 628 TYR A O 1
ATOM 5051 N N . LYS A 1 629 ? -23.525 16.473 11.911 1.00 76.69 629 LYS A N 1
ATOM 5052 C CA . LYS A 1 629 ? -24.611 16.390 12.884 1.00 76.69 629 LYS A CA 1
ATOM 5053 C C . LYS A 1 629 ? -24.901 14.902 13.110 1.00 76.69 629 LYS A C 1
ATOM 5055 O O . LYS A 1 629 ? -25.053 14.197 12.104 1.00 76.69 629 LYS A O 1
ATOM 5060 N N . PRO A 1 630 ? -24.951 14.426 14.365 1.00 79.25 630 PRO A N 1
ATOM 5061 C CA . PRO A 1 630 ? -25.478 13.100 14.674 1.00 79.25 630 PRO A CA 1
ATOM 5062 C C . PRO A 1 630 ? -26.867 12.907 14.054 1.00 79.25 630 PRO A C 1
ATOM 5064 O O . PRO A 1 630 ? -27.544 13.894 13.746 1.00 79.25 630 PRO A O 1
ATOM 5067 N N . LEU A 1 631 ? -27.256 11.655 13.831 1.00 85.00 631 LEU A N 1
ATOM 5068 C CA . LEU A 1 631 ? -28.628 11.339 13.443 1.00 85.00 631 LEU A CA 1
ATOM 5069 C C . LEU A 1 631 ? -29.556 11.605 14.633 1.00 85.00 631 LEU A C 1
ATOM 5071 O O . LEU A 1 631 ? -29.132 11.533 15.786 1.00 85.00 631 LEU A O 1
ATOM 5075 N N . THR A 1 632 ? -30.799 11.987 14.353 1.00 90.12 632 THR A N 1
ATOM 5076 C CA . THR A 1 632 ? -31.848 12.006 15.379 1.00 90.12 632 THR A CA 1
ATOM 5077 C C . THR A 1 632 ? -32.412 10.596 15.552 1.00 90.12 632 THR A C 1
ATOM 5079 O O . THR A 1 632 ? -32.391 9.827 14.595 1.00 90.12 632 THR A O 1
ATOM 5082 N N . ALA A 1 633 ? -32.980 10.273 16.719 1.00 91.31 633 ALA A N 1
ATOM 5083 C CA . ALA A 1 633 ? -33.620 8.970 16.951 1.00 91.31 633 ALA A CA 1
ATOM 5084 C C . ALA A 1 633 ? -34.666 8.639 15.867 1.00 91.31 633 ALA A C 1
ATOM 5086 O O . ALA A 1 633 ? -34.655 7.553 15.305 1.00 91.31 633 ALA A O 1
ATOM 5087 N N . GLN A 1 634 ? -35.468 9.630 15.458 1.00 93.62 634 GLN A N 1
ATOM 5088 C CA . GLN A 1 634 ? -36.424 9.477 14.356 1.00 93.62 634 GLN A CA 1
ATOM 5089 C C . GLN A 1 634 ? -35.751 9.130 13.014 1.00 93.62 634 GLN A C 1
ATOM 5091 O O . GLN A 1 634 ? -36.296 8.361 12.234 1.00 93.62 634 GLN A O 1
ATOM 5096 N N . GLN A 1 635 ? -34.585 9.713 12.709 1.00 93.38 635 GLN A N 1
ATOM 5097 C CA . GLN A 1 635 ? -33.837 9.376 11.490 1.00 93.38 635 GLN A CA 1
ATOM 5098 C C . GLN A 1 635 ? -33.226 7.974 11.563 1.00 93.38 635 GLN A C 1
ATOM 5100 O O . GLN A 1 635 ? -33.053 7.342 10.524 1.00 93.38 635 GLN A O 1
ATOM 5105 N N . GLU A 1 636 ? -32.852 7.517 12.759 1.00 93.38 636 GLU A N 1
ATOM 5106 C CA . GLU A 1 636 ? -32.334 6.166 12.983 1.00 93.38 636 GLU A CA 1
ATOM 5107 C C . GLU A 1 636 ? -33.441 5.129 12.796 1.00 93.38 636 GLU A C 1
ATOM 5109 O O . GLU A 1 636 ? -33.271 4.216 11.994 1.00 93.38 636 GLU A O 1
ATOM 5114 N N . GLU A 1 637 ? -34.597 5.336 13.422 1.00 95.81 637 GLU A N 1
ATOM 5115 C CA . GLU A 1 637 ? -35.787 4.492 13.275 1.00 95.81 637 GLU A CA 1
ATOM 5116 C C . GLU A 1 637 ? -36.276 4.441 11.818 1.00 95.81 637 GLU A C 1
ATOM 5118 O O . GLU A 1 637 ? -36.403 3.362 11.247 1.00 95.81 637 GLU A O 1
ATOM 5123 N N . GLU A 1 638 ? -36.398 5.595 11.147 1.00 96.50 638 GLU A N 1
ATOM 5124 C CA . GLU A 1 638 ? -36.757 5.663 9.720 1.00 96.50 638 GLU A CA 1
ATOM 5125 C C . GLU A 1 638 ? -35.750 4.892 8.845 1.00 96.50 638 GLU A C 1
ATOM 5127 O O . GLU A 1 638 ? -36.122 4.249 7.861 1.00 96.50 638 GLU A O 1
ATOM 5132 N N . ALA A 1 639 ? -34.459 4.929 9.192 1.00 96.44 639 ALA A N 1
ATOM 5133 C CA . ALA A 1 639 ? -33.440 4.181 8.464 1.00 96.44 639 ALA A CA 1
ATOM 5134 C C . ALA A 1 639 ? -33.556 2.668 8.704 1.00 96.44 639 ALA A C 1
ATOM 5136 O O . ALA A 1 639 ? -33.360 1.906 7.754 1.00 96.44 639 ALA A O 1
ATOM 5137 N N . ILE A 1 640 ? -33.884 2.241 9.929 1.00 97.00 640 ILE A N 1
ATOM 5138 C CA . ILE A 1 640 ? -34.138 0.834 10.278 1.00 97.00 640 ILE A CA 1
ATOM 5139 C C . ILE A 1 640 ? -35.371 0.324 9.536 1.00 97.00 640 ILE A C 1
ATOM 5141 O O . ILE A 1 640 ? -35.299 -0.730 8.913 1.00 97.00 640 ILE A O 1
ATOM 5145 N N . ASP A 1 641 ? -36.462 1.085 9.499 1.00 97.12 641 ASP A N 1
ATOM 5146 C CA . ASP A 1 641 ? -37.684 0.687 8.797 1.00 97.12 641 ASP A CA 1
ATOM 5147 C C . ASP A 1 641 ? -37.454 0.516 7.296 1.00 97.12 641 ASP A C 1
ATOM 5149 O O . ASP A 1 641 ? -37.911 -0.452 6.682 1.00 97.12 641 ASP A O 1
ATOM 5153 N N . VAL A 1 642 ? -36.700 1.431 6.679 1.00 97.25 642 VAL A N 1
ATOM 5154 C CA . VAL A 1 642 ? -36.323 1.299 5.266 1.00 97.25 642 VAL A CA 1
ATOM 5155 C C . VAL A 1 642 ? -35.390 0.101 5.055 1.00 97.25 642 VAL A C 1
ATOM 5157 O O . VAL A 1 642 ? -35.490 -0.565 4.023 1.00 97.25 642 VAL A O 1
ATOM 5160 N N . ALA A 1 643 ? -34.499 -0.198 6.004 1.00 97.31 643 ALA A N 1
ATOM 5161 C CA . ALA A 1 643 ? -33.636 -1.376 5.941 1.00 97.31 643 ALA A CA 1
ATOM 5162 C C . ALA A 1 643 ? -34.444 -2.678 6.048 1.00 97.31 643 ALA A C 1
ATOM 5164 O O . ALA A 1 643 ? -34.275 -3.553 5.200 1.00 97.31 643 ALA A O 1
ATOM 5165 N N . ARG A 1 644 ? -35.374 -2.771 7.007 1.00 97.94 644 ARG A N 1
ATOM 5166 C CA . ARG A 1 644 ? -36.304 -3.899 7.165 1.00 97.94 644 ARG A CA 1
ATOM 5167 C C . ARG A 1 644 ? -37.120 -4.117 5.899 1.00 97.94 644 ARG A C 1
ATOM 5169 O O . ARG A 1 644 ? -37.070 -5.204 5.348 1.00 97.94 644 ARG A O 1
ATOM 5176 N N . LYS A 1 645 ? -37.741 -3.068 5.345 1.00 97.50 645 LYS A N 1
ATOM 5177 C CA . LYS A 1 645 ? -38.487 -3.154 4.072 1.00 97.50 645 LYS A CA 1
ATOM 5178 C C . LYS A 1 645 ? -37.637 -3.695 2.921 1.00 97.50 645 LYS A C 1
ATOM 5180 O O . LYS A 1 645 ? -38.126 -4.484 2.114 1.00 97.50 645 LYS A O 1
ATOM 5185 N N . ARG A 1 646 ? -36.365 -3.286 2.831 1.00 97.69 646 ARG A N 1
ATOM 5186 C CA . ARG A 1 646 ? -35.430 -3.821 1.827 1.00 97.69 646 ARG A CA 1
ATOM 5187 C C . ARG A 1 646 ? -35.111 -5.293 2.062 1.00 97.69 646 ARG A C 1
ATOM 5189 O O . ARG A 1 646 ? -35.047 -6.027 1.087 1.00 97.69 646 ARG A O 1
ATOM 5196 N N . LEU A 1 647 ? -34.929 -5.713 3.312 1.00 97.56 647 LEU A N 1
ATOM 5197 C CA . LEU A 1 647 ? -34.703 -7.118 3.648 1.00 97.56 647 LEU A CA 1
ATOM 5198 C C . LEU A 1 647 ? -35.952 -7.961 3.390 1.00 97.56 647 LEU A C 1
ATOM 5200 O O . LEU A 1 647 ? -35.835 -8.999 2.766 1.00 97.56 647 LEU A O 1
ATOM 5204 N N . THR A 1 648 ? -37.150 -7.499 3.741 1.00 97.75 648 THR A N 1
ATOM 5205 C CA . THR A 1 648 ? -38.409 -8.181 3.389 1.00 97.75 648 THR A CA 1
ATOM 5206 C C . THR A 1 648 ? -38.593 -8.299 1.871 1.00 97.75 648 THR A C 1
ATOM 5208 O O . THR A 1 648 ? -39.148 -9.277 1.385 1.00 97.75 648 THR A O 1
ATOM 5211 N N . SER A 1 649 ? -38.072 -7.341 1.095 1.00 97.38 649 SER A N 1
ATOM 5212 C CA . SER A 1 649 ? -38.082 -7.401 -0.377 1.00 97.38 649 SER A CA 1
ATOM 5213 C C . SER A 1 649 ? -37.002 -8.320 -0.972 1.00 97.38 649 SER A C 1
ATOM 5215 O O . SER A 1 649 ? -37.017 -8.569 -2.177 1.00 97.38 649 SER A O 1
ATOM 5217 N N . GLY A 1 650 ? -36.063 -8.805 -0.158 1.00 97.50 650 GLY A N 1
ATOM 5218 C CA . GLY A 1 650 ? -34.900 -9.568 -0.596 1.00 97.50 650 GLY A CA 1
ATOM 5219 C C . GLY A 1 650 ? -33.669 -8.698 -0.858 1.00 97.50 650 GLY A C 1
ATOM 5220 O O . GLY A 1 650 ? -33.718 -7.703 -1.587 1.00 97.50 650 GLY A O 1
ATOM 5221 N N . LEU A 1 651 ? -32.525 -9.099 -0.301 1.00 97.69 651 LEU A N 1
ATOM 5222 C CA . LEU A 1 651 ? -31.235 -8.444 -0.516 1.00 97.69 651 LEU A CA 1
ATOM 5223 C C . LEU A 1 651 ? -30.153 -9.457 -0.935 1.00 97.69 651 LEU A C 1
ATOM 5225 O O . LEU A 1 651 ? -29.992 -10.477 -0.270 1.00 97.69 651 LEU A O 1
ATOM 5229 N N . PRO A 1 652 ? -29.350 -9.186 -1.980 1.00 97.38 652 PRO A N 1
ATOM 5230 C CA . PRO A 1 652 ? -28.357 -10.143 -2.462 1.00 97.38 652 PRO A CA 1
ATOM 5231 C C . PRO A 1 652 ? -27.153 -10.289 -1.517 1.00 97.38 652 PRO A C 1
ATOM 5233 O O . PRO A 1 652 ? -26.531 -9.295 -1.122 1.00 97.38 652 PRO A O 1
ATOM 5236 N N . LEU A 1 653 ? -26.734 -11.533 -1.269 1.00 97.06 653 LEU A N 1
ATOM 5237 C CA . LEU A 1 653 ? -25.584 -11.922 -0.440 1.00 97.06 653 LEU A CA 1
ATOM 523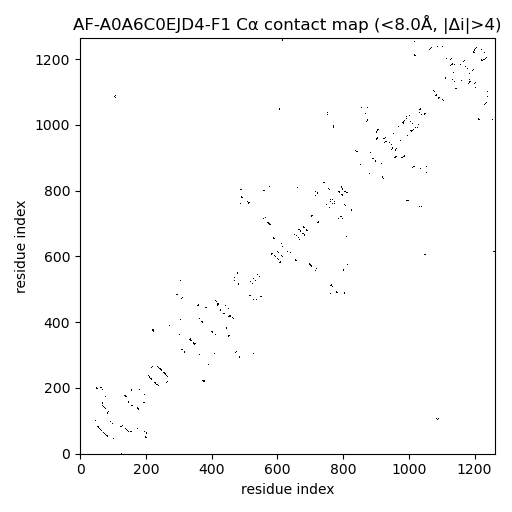8 C C . LEU A 1 653 ? -24.249 -11.785 -1.194 1.00 97.06 653 LEU A C 1
ATOM 5240 O O . LEU A 1 653 ? -23.550 -12.752 -1.484 1.00 97.06 653 LEU A O 1
ATOM 5244 N N . SER A 1 654 ? -23.899 -10.553 -1.568 1.00 95.56 654 SER A N 1
ATOM 5245 C CA . SER A 1 654 ? -22.816 -10.271 -2.531 1.00 95.56 654 SER A CA 1
ATOM 5246 C C . SER A 1 654 ? -21.754 -9.276 -2.050 1.00 95.56 654 SER A C 1
ATOM 5248 O O . SER A 1 654 ? -20.855 -8.893 -2.813 1.00 95.56 654 SER A O 1
ATOM 5250 N N . GLN A 1 655 ? -21.839 -8.809 -0.798 1.00 95.44 655 GLN A N 1
ATOM 5251 C CA . GLN A 1 655 ? -20.872 -7.838 -0.273 1.00 95.44 655 GLN A CA 1
ATOM 5252 C C . GLN A 1 655 ? -19.537 -8.476 0.139 1.00 95.44 655 GLN A C 1
ATOM 5254 O O . GLN A 1 655 ? -18.527 -7.770 0.204 1.00 95.44 655 GLN A O 1
ATOM 5259 N N . ALA A 1 656 ? -19.503 -9.795 0.329 1.00 94.69 656 ALA A N 1
ATOM 5260 C CA . ALA A 1 656 ? -18.299 -10.601 0.505 1.00 94.69 656 ALA A CA 1
ATOM 5261 C C . ALA A 1 656 ? -18.287 -11.767 -0.490 1.00 94.69 656 ALA A C 1
ATOM 5263 O O . ALA A 1 656 ? -19.304 -12.075 -1.113 1.00 94.69 656 ALA A O 1
ATOM 5264 N N . SER A 1 657 ? -17.129 -12.404 -0.655 1.00 94.38 657 SER A N 1
ATOM 5265 C CA . SER A 1 657 ? -17.058 -13.669 -1.382 1.00 94.38 657 SER A CA 1
ATOM 5266 C C . SER A 1 657 ? -17.771 -14.739 -0.567 1.00 94.38 657 SER A C 1
ATOM 5268 O O . SER A 1 657 ? -17.484 -14.896 0.618 1.00 94.38 657 SER A O 1
ATOM 5270 N N . SER A 1 658 ? -18.700 -15.447 -1.204 1.00 93.50 658 SER A N 1
ATOM 5271 C CA . SER A 1 658 ? -19.465 -16.492 -0.537 1.00 93.50 658 SER A CA 1
ATOM 5272 C C . SER A 1 658 ? -18.541 -17.590 0.012 1.00 93.50 658 SER A C 1
ATOM 5274 O O . SER A 1 658 ? -17.644 -18.022 -0.721 1.00 93.50 658 SER A O 1
ATOM 5276 N N . PRO A 1 659 ? -18.732 -18.042 1.265 1.00 93.19 659 PRO A N 1
ATOM 5277 C CA . PRO A 1 659 ? -17.905 -19.094 1.853 1.00 93.19 659 PRO A CA 1
ATOM 5278 C C . PRO A 1 659 ? -18.166 -20.461 1.210 1.00 93.19 659 PRO A C 1
ATOM 5280 O O . PRO A 1 659 ? -17.250 -21.280 1.110 1.00 93.19 659 PRO A O 1
ATOM 5283 N N . ASP A 1 660 ? -19.392 -20.657 0.720 1.00 93.56 660 ASP A N 1
ATOM 5284 C CA . ASP A 1 660 ? -19.835 -21.827 -0.022 1.00 93.56 660 ASP A CA 1
ATOM 5285 C C . ASP A 1 660 ? -20.460 -21.439 -1.374 1.00 93.56 660 ASP A C 1
ATOM 5287 O O . ASP A 1 660 ? -20.991 -20.341 -1.560 1.00 93.56 660 ASP A O 1
ATOM 5291 N N . SER A 1 661 ? -20.380 -22.344 -2.346 1.00 92.12 661 SER A N 1
ATOM 5292 C CA . SER A 1 661 ? -20.903 -22.109 -3.690 1.00 92.12 661 SER A CA 1
ATOM 5293 C C . SER A 1 661 ? -22.430 -22.036 -3.766 1.00 92.12 661 SER A C 1
ATOM 5295 O O . SER A 1 661 ? -22.917 -21.310 -4.629 1.00 92.12 661 SER A O 1
ATOM 5297 N N . SER A 1 662 ? -23.171 -22.703 -2.871 1.00 93.38 662 SER A N 1
ATOM 5298 C CA . SER A 1 662 ? -24.644 -22.670 -2.851 1.00 93.38 662 SER A CA 1
ATOM 5299 C C . SER A 1 662 ? -25.189 -21.270 -2.563 1.00 93.38 662 SER A C 1
ATOM 5301 O O . SER A 1 662 ? -26.150 -20.833 -3.179 1.00 93.38 662 SER A O 1
ATOM 5303 N N . LEU A 1 663 ? -24.518 -20.511 -1.695 1.00 95.50 663 LEU A N 1
ATOM 5304 C CA . LEU A 1 663 ? -24.903 -19.145 -1.331 1.00 95.50 663 LEU A CA 1
ATOM 5305 C C . LEU A 1 663 ? -24.527 -18.103 -2.404 1.00 95.50 663 LEU A C 1
ATOM 5307 O O . LEU A 1 663 ? -24.851 -16.919 -2.283 1.00 95.50 663 LEU A O 1
ATOM 5311 N N . LYS A 1 664 ? -23.834 -18.504 -3.476 1.00 95.12 664 LYS A N 1
ATOM 5312 C CA . LYS A 1 664 ? -23.482 -17.595 -4.568 1.00 95.12 664 LYS A CA 1
ATOM 5313 C C . LYS A 1 664 ? -24.744 -17.220 -5.348 1.00 95.12 664 LYS A C 1
ATOM 5315 O O . LYS A 1 664 ? -25.438 -18.086 -5.849 1.00 95.12 664 LYS A O 1
ATOM 5320 N N . GLY A 1 665 ? -25.012 -15.919 -5.462 1.00 95.94 665 GLY A N 1
ATOM 5321 C CA . GLY A 1 665 ? -26.219 -15.418 -6.134 1.00 95.94 665 GLY A CA 1
ATOM 5322 C C . GLY A 1 665 ? -27.477 -15.449 -5.259 1.00 95.94 665 GLY A C 1
ATOM 5323 O O . GLY A 1 665 ? -28.493 -14.879 -5.649 1.00 95.94 665 GLY A O 1
ATOM 5324 N N . ALA A 1 666 ? -27.398 -16.031 -4.059 1.00 97.81 666 ALA A N 1
ATOM 5325 C CA . ALA A 1 666 ? -28.513 -16.092 -3.129 1.00 97.81 666 ALA A CA 1
ATOM 5326 C C . ALA A 1 666 ? -28.893 -14.707 -2.576 1.00 97.81 666 ALA A C 1
ATOM 5328 O O . ALA A 1 666 ? -28.087 -13.766 -2.543 1.00 97.81 666 ALA A O 1
ATOM 5329 N N . SER A 1 667 ? -30.136 -14.596 -2.114 1.00 98.25 667 SER A N 1
ATOM 5330 C CA . SER A 1 667 ? -30.676 -13.399 -1.467 1.00 98.25 667 SER A CA 1
ATOM 5331 C C . SER A 1 667 ? -31.242 -13.731 -0.092 1.00 98.25 667 SER A C 1
ATOM 5333 O O . SER A 1 667 ? -31.832 -14.789 0.092 1.00 98.25 667 SER A O 1
ATOM 5335 N N . VAL A 1 668 ? -31.069 -12.823 0.865 1.00 98.31 668 VAL A N 1
ATOM 5336 C CA . VAL A 1 668 ? -31.664 -12.920 2.202 1.00 98.31 668 VAL A CA 1
ATOM 5337 C C . VAL A 1 668 ? -32.967 -12.140 2.269 1.00 98.31 668 VAL A C 1
ATOM 5339 O O . VAL A 1 668 ? -33.059 -11.031 1.738 1.00 98.31 668 VAL A O 1
ATOM 5342 N N . TYR A 1 669 ? -33.933 -12.713 2.972 1.00 98.44 669 TYR A N 1
ATOM 5343 C CA . TYR A 1 669 ? -35.235 -12.158 3.285 1.00 98.44 669 TYR A CA 1
ATOM 5344 C C . TYR A 1 669 ? -35.396 -12.064 4.800 1.00 98.44 669 TYR A C 1
ATOM 5346 O O . TYR A 1 669 ? -34.992 -12.977 5.513 1.00 98.44 669 TYR A O 1
ATOM 5354 N N . LEU A 1 670 ? -35.970 -10.965 5.290 1.00 98.19 670 LEU A N 1
ATOM 5355 C CA . LEU A 1 670 ? -36.477 -10.885 6.663 1.00 98.19 670 LEU A CA 1
ATOM 5356 C C . LEU A 1 670 ? -37.953 -11.285 6.634 1.00 98.19 670 LEU A C 1
ATOM 5358 O O . LEU A 1 670 ? -38.754 -10.580 6.013 1.00 98.19 670 LEU A O 1
ATOM 5362 N N . VAL A 1 671 ? -38.272 -12.407 7.271 1.00 97.81 671 VAL A N 1
ATOM 5363 C CA . VAL A 1 671 ? -39.623 -12.963 7.386 1.00 97.81 671 VAL A CA 1
ATOM 5364 C C . VAL A 1 671 ? -40.130 -12.692 8.800 1.00 97.81 671 VAL A C 1
ATOM 5366 O O . VAL A 1 671 ? -39.354 -12.744 9.754 1.00 97.81 671 VAL A O 1
ATOM 5369 N N . THR A 1 672 ? -41.410 -12.344 8.922 1.00 96.19 672 THR A N 1
ATOM 5370 C CA . THR A 1 672 ? -42.075 -12.125 10.209 1.00 96.19 672 THR A CA 1
ATOM 5371 C C . THR A 1 672 ? -43.343 -12.966 10.237 1.00 96.19 672 THR A C 1
ATOM 5373 O O . THR A 1 672 ? -44.259 -12.703 9.458 1.00 96.19 672 THR A O 1
ATOM 5376 N N . GLU A 1 673 ? -43.375 -13.966 11.111 1.00 95.19 673 GLU A N 1
ATOM 5377 C CA . GLU A 1 673 ? -44.486 -14.902 11.312 1.00 95.19 673 GLU A CA 1
ATOM 5378 C C . GLU A 1 673 ? -44.760 -14.985 12.815 1.00 95.19 673 GLU A C 1
ATOM 5380 O O . GLU A 1 673 ? -43.820 -15.043 13.601 1.00 95.19 673 GLU A O 1
ATOM 5385 N N . ASP A 1 674 ? -46.031 -14.916 13.221 1.00 93.31 674 ASP A N 1
ATOM 5386 C CA . ASP A 1 674 ? -46.452 -15.002 14.631 1.00 93.31 674 ASP A CA 1
ATOM 5387 C C . ASP A 1 674 ? -45.675 -14.077 15.597 1.00 93.31 674 ASP A C 1
ATOM 5389 O O . ASP A 1 674 ? -45.303 -14.465 16.700 1.00 93.31 674 ASP A O 1
ATOM 5393 N N . ASP A 1 675 ? -45.423 -12.833 15.169 1.00 91.19 675 ASP A N 1
ATOM 5394 C CA . ASP A 1 675 ? -44.626 -11.812 15.876 1.00 91.19 675 ASP A CA 1
ATOM 5395 C C . ASP A 1 675 ? -43.126 -12.140 16.067 1.00 91.19 675 ASP A C 1
ATOM 5397 O O . ASP A 1 675 ? -42.374 -11.315 16.599 1.00 91.19 675 ASP A O 1
ATOM 5401 N N . GLU A 1 676 ? -42.639 -13.270 15.552 1.00 94.94 676 GLU A N 1
ATOM 5402 C CA . GLU A 1 676 ? -41.218 -13.610 15.511 1.00 94.94 676 GLU A CA 1
ATOM 5403 C C . GLU A 1 676 ? -40.605 -13.241 14.156 1.00 94.94 676 GLU A C 1
ATOM 5405 O O . GLU A 1 676 ? -41.190 -13.431 13.092 1.00 94.94 676 GLU A O 1
ATOM 5410 N N . SER A 1 677 ? -39.406 -12.652 14.180 1.00 95.94 677 SER A N 1
ATOM 5411 C CA . SER A 1 677 ? -38.675 -12.283 12.964 1.00 95.94 677 SER A CA 1
ATOM 5412 C C . SER A 1 677 ? -37.426 -13.132 12.807 1.00 95.94 677 SER A C 1
ATOM 5414 O O . SER A 1 677 ? -36.578 -13.156 13.698 1.00 95.94 677 SER A O 1
ATOM 5416 N N . TYR A 1 678 ? -37.274 -13.753 11.642 1.00 97.00 678 TYR A N 1
ATOM 5417 C CA . TYR A 1 678 ? -36.120 -14.572 11.292 1.00 97.00 678 TYR A CA 1
ATOM 5418 C C . TYR A 1 678 ? -35.651 -14.280 9.863 1.00 97.00 678 TYR A C 1
ATOM 5420 O O . TYR A 1 678 ? -36.338 -13.639 9.062 1.00 97.00 678 TYR A O 1
ATOM 5428 N N . TYR A 1 679 ? -34.434 -14.714 9.538 1.00 98.12 679 TYR A N 1
ATOM 5429 C CA . TYR A 1 679 ? -33.899 -14.588 8.185 1.00 98.12 679 TYR A CA 1
ATOM 5430 C C . TYR A 1 679 ? -34.105 -15.875 7.397 1.00 98.12 679 TYR A C 1
ATOM 5432 O O . TYR A 1 679 ? -33.820 -16.956 7.902 1.00 98.12 679 TYR A O 1
ATOM 5440 N N . ALA A 1 680 ? -34.513 -15.748 6.138 1.00 97.94 680 ALA A N 1
ATOM 5441 C CA . ALA A 1 680 ? -34.596 -16.850 5.188 1.00 97.94 680 ALA A CA 1
ATOM 5442 C C . ALA A 1 680 ? -33.778 -16.547 3.927 1.00 97.94 680 ALA A C 1
ATOM 5444 O O . ALA A 1 680 ? -33.649 -15.398 3.505 1.00 97.94 680 ALA A O 1
ATOM 5445 N N . ILE A 1 681 ? -33.203 -17.574 3.318 1.00 98.38 681 ILE A N 1
ATOM 5446 C CA . ILE A 1 681 ? -32.371 -17.502 2.125 1.00 98.38 681 ILE A CA 1
ATOM 5447 C C . ILE A 1 681 ? -33.148 -18.051 0.937 1.00 98.38 681 ILE A C 1
ATOM 5449 O O . ILE A 1 681 ? -33.698 -19.146 0.989 1.00 98.38 681 ILE A O 1
ATOM 5453 N N . ARG A 1 682 ? -33.131 -17.299 -0.163 1.00 98.25 682 ARG A N 1
ATOM 5454 C CA . ARG A 1 682 ? -33.546 -17.771 -1.482 1.00 98.25 682 ARG A CA 1
ATOM 5455 C C . ARG A 1 682 ? -32.315 -18.036 -2.329 1.00 98.25 682 ARG A C 1
ATOM 5457 O O . ARG A 1 682 ? -31.545 -17.109 -2.603 1.00 98.25 682 ARG A O 1
ATOM 5464 N N . TYR A 1 683 ? -32.130 -19.282 -2.739 1.00 97.31 683 TYR A N 1
ATOM 5465 C CA . TYR A 1 683 ? -31.034 -19.671 -3.623 1.00 97.31 683 TYR A CA 1
ATOM 5466 C C . TYR A 1 683 ? -31.260 -19.175 -5.058 1.00 97.31 683 TYR A C 1
ATOM 5468 O O . TYR A 1 683 ? -32.391 -18.955 -5.489 1.00 97.31 683 TYR A O 1
ATOM 5476 N N . GLU A 1 684 ? -30.177 -18.988 -5.814 1.00 95.88 684 GLU A N 1
ATOM 5477 C CA . GLU A 1 684 ? -30.267 -18.579 -7.219 1.00 95.88 684 GLU A CA 1
ATOM 5478 C C . GLU A 1 684 ? -31.026 -19.645 -8.032 1.00 95.88 684 GLU A C 1
ATOM 5480 O O . GLU A 1 684 ? -30.592 -20.791 -8.125 1.00 95.88 684 GLU A O 1
ATOM 5485 N N . GLY A 1 685 ? -32.171 -19.268 -8.609 1.00 95.62 685 GLY A N 1
ATOM 5486 C CA . GLY A 1 685 ? -33.016 -20.167 -9.404 1.00 95.62 685 GLY A CA 1
ATOM 5487 C C . GLY A 1 685 ? -34.008 -21.025 -8.608 1.00 95.62 685 GLY A C 1
ATOM 5488 O O . GLY A 1 685 ? -34.692 -21.837 -9.223 1.00 95.62 685 GLY A O 1
ATOM 5489 N N . SER A 1 686 ? -34.108 -20.847 -7.286 1.00 96.00 686 SER A N 1
ATOM 5490 C CA . SER A 1 686 ? -35.164 -21.447 -6.458 1.00 96.00 686 SER A CA 1
ATOM 5491 C C . SER A 1 686 ? -36.158 -20.383 -5.989 1.00 96.00 686 SER A C 1
ATOM 5493 O O . SER A 1 686 ? -35.763 -19.254 -5.690 1.00 96.00 686 SER A O 1
ATOM 5495 N N . ASP A 1 687 ? -37.435 -20.749 -5.891 1.00 95.19 687 ASP A N 1
ATOM 5496 C CA . ASP A 1 687 ? -38.475 -19.921 -5.263 1.00 95.19 687 ASP A CA 1
ATOM 5497 C C . ASP A 1 687 ? -38.641 -20.220 -3.764 1.00 95.19 687 ASP A C 1
ATOM 5499 O O . ASP A 1 687 ? -39.257 -19.437 -3.039 1.00 95.19 687 ASP A O 1
ATOM 5503 N N . GLU A 1 688 ? -38.061 -21.324 -3.290 1.00 97.38 688 GLU A N 1
ATOM 5504 C CA . GLU A 1 688 ? -38.128 -21.751 -1.896 1.00 97.38 688 GLU A CA 1
ATOM 5505 C C . GLU A 1 688 ? -37.289 -20.837 -0.992 1.00 97.38 688 GLU A C 1
ATOM 5507 O O . GLU A 1 688 ? -36.163 -20.444 -1.324 1.00 97.38 688 GLU A O 1
ATOM 5512 N N . LEU A 1 689 ? -37.859 -20.497 0.165 1.00 97.50 689 LEU A N 1
ATOM 5513 C CA . LEU A 1 689 ? -37.187 -19.782 1.240 1.00 97.50 689 LEU A CA 1
ATOM 5514 C C . LEU A 1 689 ? -36.755 -20.789 2.304 1.00 97.50 689 LEU A C 1
ATOM 5516 O O . LEU A 1 689 ? -37.590 -21.479 2.874 1.00 97.50 689 LEU A O 1
ATOM 5520 N N . VAL A 1 690 ? -35.456 -20.842 2.579 1.00 97.88 690 VAL A N 1
ATOM 5521 C CA . VAL A 1 690 ? -34.873 -21.721 3.600 1.00 97.88 690 VAL A CA 1
ATOM 5522 C C . VAL A 1 690 ? -34.386 -20.869 4.760 1.00 97.88 690 VAL A C 1
ATOM 5524 O O . VAL A 1 690 ? -33.584 -19.962 4.550 1.00 97.88 690 VAL A O 1
ATOM 5527 N N . GLU A 1 691 ? -34.838 -21.140 5.982 1.00 98.00 691 GLU A N 1
ATOM 5528 C CA . GLU A 1 691 ? -34.375 -20.423 7.176 1.00 98.00 691 GLU A CA 1
ATOM 5529 C C . GLU A 1 691 ? -32.846 -20.392 7.271 1.00 98.00 691 GLU A C 1
ATOM 5531 O O . GLU A 1 691 ? -32.171 -21.378 6.980 1.00 98.00 691 GLU A O 1
ATOM 5536 N N . TRP A 1 692 ? -32.278 -19.267 7.702 1.00 97.12 692 TRP A N 1
ATOM 5537 C CA . TRP A 1 692 ? -30.829 -19.097 7.804 1.00 97.12 692 TRP A CA 1
ATOM 5538 C C . TRP A 1 692 ? -30.183 -20.100 8.767 1.00 97.12 692 TRP A C 1
ATOM 5540 O O . TRP A 1 692 ? -29.104 -20.614 8.470 1.00 97.12 692 TRP A O 1
ATOM 5550 N N . GLU A 1 693 ? -30.859 -20.436 9.868 1.00 96.31 693 GLU A N 1
ATOM 5551 C CA . GLU A 1 693 ? -30.404 -21.474 10.800 1.00 96.31 693 GLU A CA 1
ATOM 5552 C C . GLU A 1 693 ? -30.245 -22.831 10.109 1.00 96.31 693 GLU A C 1
ATOM 5554 O O . GLU A 1 693 ? -29.311 -23.563 10.415 1.00 96.31 693 GLU A O 1
ATOM 5559 N N . VAL A 1 694 ? -31.072 -23.145 9.110 1.00 97.31 694 VAL A N 1
ATOM 5560 C CA . VAL A 1 694 ? -30.920 -24.352 8.288 1.00 97.31 694 VAL A CA 1
ATOM 5561 C C . VAL A 1 694 ? -29.877 -24.126 7.190 1.00 97.31 694 VAL A C 1
ATOM 5563 O O . VAL A 1 694 ? -28.946 -24.914 7.046 1.00 97.31 694 VAL A O 1
ATOM 5566 N N . ALA A 1 695 ? -29.968 -23.014 6.457 1.00 96.88 695 ALA A N 1
ATOM 5567 C CA . ALA A 1 695 ? -29.121 -22.702 5.305 1.00 96.88 695 ALA A CA 1
ATOM 5568 C C . ALA A 1 695 ? -27.626 -22.560 5.647 1.00 96.88 695 ALA A C 1
ATOM 5570 O O . ALA A 1 695 ? -26.777 -22.729 4.767 1.00 96.88 695 ALA A O 1
ATOM 5571 N N . ARG A 1 696 ? -27.280 -22.237 6.903 1.00 96.44 696 ARG A N 1
ATOM 5572 C CA . ARG A 1 696 ? -25.885 -22.144 7.360 1.00 96.44 696 ARG A CA 1
ATOM 5573 C C . ARG A 1 696 ? -25.234 -23.506 7.621 1.00 96.44 696 ARG A C 1
ATOM 5575 O O . ARG A 1 696 ? -24.006 -23.569 7.682 1.00 96.44 696 ARG A O 1
ATOM 5582 N N . HIS A 1 697 ? -26.021 -24.575 7.756 1.00 97.38 697 HIS A N 1
ATOM 5583 C CA . HIS A 1 697 ? -25.533 -25.950 7.850 1.00 97.38 697 HIS A CA 1
ATOM 5584 C C . HIS A 1 697 ? -25.381 -26.511 6.437 1.00 97.38 697 HIS A C 1
ATOM 5586 O O . HIS A 1 697 ? -26.345 -26.919 5.795 1.00 97.38 697 HIS A O 1
ATOM 5592 N N . VAL A 1 698 ? -24.154 -26.477 5.922 1.00 96.38 698 VAL A N 1
ATOM 5593 C CA . VAL A 1 698 ? -23.860 -26.838 4.535 1.00 96.38 698 VAL A CA 1
ATOM 5594 C C . VAL A 1 698 ? -23.242 -28.229 4.445 1.00 96.38 698 VAL A C 1
ATOM 5596 O O . VAL A 1 698 ? -22.260 -28.531 5.123 1.00 96.38 698 VAL A O 1
ATOM 5599 N N . SER A 1 699 ? -23.783 -29.040 3.534 1.00 96.81 699 SER A N 1
ATOM 5600 C CA . SER A 1 699 ? -23.218 -30.329 3.129 1.00 96.81 699 SER A CA 1
ATOM 5601 C C . SER A 1 699 ? -22.512 -30.165 1.784 1.00 96.81 699 SER A C 1
ATOM 5603 O O . SER A 1 699 ? -23.141 -30.003 0.734 1.00 96.81 699 SER A O 1
ATOM 5605 N N . ILE A 1 700 ? -21.178 -30.138 1.805 1.00 96.56 700 ILE A N 1
ATOM 5606 C CA . ILE A 1 700 ? -20.365 -29.804 0.631 1.00 96.56 700 ILE A CA 1
ATOM 5607 C C . ILE A 1 700 ? -19.716 -31.065 0.074 1.00 96.56 700 ILE A C 1
ATOM 5609 O O . ILE A 1 700 ? -18.919 -31.727 0.738 1.00 96.56 700 ILE A O 1
ATOM 5613 N N . SER A 1 701 ? -20.014 -31.376 -1.186 1.00 96.56 701 SER A N 1
ATOM 5614 C CA . SER A 1 701 ? -19.526 -32.581 -1.852 1.00 96.56 701 SER A CA 1
ATOM 5615 C C . SER A 1 701 ? -18.324 -32.295 -2.758 1.00 96.56 701 SER A C 1
ATOM 5617 O O . SER A 1 701 ? -18.422 -31.547 -3.731 1.00 96.56 701 SER A O 1
ATOM 5619 N N . PHE A 1 702 ? -17.191 -32.933 -2.471 1.00 97.06 702 PHE A N 1
ATOM 5620 C CA . PHE A 1 702 ? -15.925 -32.764 -3.182 1.00 97.06 702 PHE A CA 1
ATOM 5621 C C . PHE A 1 702 ? -15.552 -34.019 -3.985 1.00 97.06 702 PHE A C 1
ATOM 5623 O O . PHE A 1 702 ? -15.542 -35.119 -3.426 1.00 97.06 702 PHE A O 1
ATOM 5630 N N . PRO A 1 703 ? -15.177 -33.901 -5.274 1.00 97.38 703 PRO A N 1
ATOM 5631 C CA . PRO A 1 703 ? -14.689 -35.045 -6.040 1.00 97.38 703 PRO A CA 1
ATOM 5632 C C . PRO A 1 703 ? -13.352 -35.571 -5.495 1.00 97.38 703 PRO A C 1
ATOM 5634 O O . PRO A 1 703 ? -12.535 -34.815 -4.968 1.00 97.38 703 PRO A O 1
ATOM 5637 N N . ILE A 1 704 ? -13.098 -36.871 -5.660 1.00 97.31 704 ILE A N 1
ATOM 5638 C CA . ILE A 1 704 ? -11.826 -37.488 -5.262 1.00 97.31 704 ILE A CA 1
ATOM 5639 C C . ILE A 1 704 ? -10.874 -37.549 -6.464 1.00 97.31 704 ILE A C 1
ATOM 5641 O O . ILE A 1 704 ? -11.127 -38.232 -7.459 1.00 97.31 704 ILE A O 1
ATOM 5645 N N . HIS A 1 705 ? -9.753 -36.835 -6.380 1.00 96.69 705 HIS A N 1
ATOM 5646 C CA . HIS A 1 705 ? -8.742 -36.766 -7.435 1.00 96.69 705 HIS A CA 1
ATOM 5647 C C . HIS A 1 705 ? -7.634 -37.812 -7.286 1.00 96.69 705 HIS A C 1
ATOM 5649 O O . HIS A 1 705 ? -7.231 -38.168 -6.179 1.00 96.69 705 HIS A O 1
ATOM 5655 N N . SER A 1 706 ? -7.059 -38.220 -8.426 1.00 93.62 706 SER A N 1
ATOM 5656 C CA . SER A 1 706 ? -5.923 -39.151 -8.490 1.00 93.62 706 SER A CA 1
ATOM 5657 C C . SER A 1 706 ? -4.695 -38.618 -7.765 1.00 93.62 706 SER A C 1
ATOM 5659 O O . SER A 1 706 ? -4.378 -37.427 -7.890 1.00 93.62 706 SER A O 1
ATOM 5661 N N . LYS A 1 707 ? -3.950 -39.509 -7.095 1.00 94.00 707 LYS A N 1
ATOM 5662 C CA . LYS A 1 707 ? -2.676 -39.175 -6.443 1.00 94.00 707 LYS A CA 1
ATOM 5663 C C . LYS A 1 707 ? -1.765 -38.409 -7.396 1.00 94.00 707 LYS A C 1
ATOM 5665 O O . LYS A 1 707 ? -1.488 -38.856 -8.509 1.00 94.00 707 LYS A O 1
ATOM 5670 N N . MET A 1 708 ? -1.284 -37.250 -6.955 1.00 93.56 708 MET A N 1
ATOM 5671 C CA . MET A 1 708 ? -0.364 -36.424 -7.732 1.00 93.56 708 MET A CA 1
ATOM 5672 C C . MET A 1 708 ? 1.021 -36.414 -7.091 1.00 93.56 708 MET A C 1
ATOM 5674 O O . MET A 1 708 ? 1.166 -36.273 -5.879 1.00 93.56 708 MET A O 1
ATOM 5678 N N . LYS A 1 709 ? 2.076 -36.519 -7.911 1.00 93.81 709 LYS A N 1
ATOM 5679 C CA . LYS A 1 709 ? 3.446 -36.327 -7.420 1.00 93.81 709 LYS A CA 1
ATOM 5680 C C . LYS A 1 709 ? 3.589 -34.906 -6.865 1.00 93.81 709 LYS A C 1
ATOM 5682 O O . LYS A 1 709 ? 3.530 -33.938 -7.631 1.00 93.81 709 LYS A O 1
ATOM 5687 N N . ARG A 1 710 ? 3.828 -34.807 -5.555 1.00 91.69 710 ARG A N 1
ATOM 5688 C CA . ARG A 1 710 ? 4.041 -33.555 -4.816 1.00 91.69 710 ARG A CA 1
ATOM 5689 C C . ARG A 1 710 ? 5.252 -32.817 -5.399 1.00 91.69 710 ARG A C 1
ATOM 5691 O O . ARG A 1 710 ? 6.394 -33.197 -5.175 1.00 91.69 710 ARG A O 1
ATOM 5698 N N . SER A 1 711 ? 5.013 -31.795 -6.216 1.00 94.38 711 SER A N 1
ATOM 5699 C CA . SER A 1 711 ? 6.069 -30.952 -6.789 1.00 94.38 711 SER A CA 1
ATOM 5700 C C . SER A 1 711 ? 5.515 -29.577 -7.142 1.00 94.38 711 SER A C 1
ATOM 5702 O O . SER A 1 711 ? 4.375 -29.473 -7.599 1.00 94.38 711 SER A O 1
ATOM 5704 N N . MET A 1 712 ? 6.334 -28.528 -6.996 1.00 95.00 712 MET A N 1
ATOM 5705 C CA . MET A 1 712 ? 5.933 -27.154 -7.337 1.00 95.00 712 MET A CA 1
ATOM 5706 C C . MET A 1 712 ? 5.416 -27.064 -8.775 1.00 95.00 712 MET A C 1
ATOM 5708 O O . MET A 1 712 ? 4.365 -26.485 -9.027 1.00 95.00 712 MET A O 1
ATOM 5712 N N . ARG A 1 713 ? 6.111 -27.709 -9.723 1.00 95.56 713 ARG A N 1
ATOM 5713 C CA . ARG A 1 713 ? 5.712 -27.712 -11.134 1.00 95.56 713 ARG A CA 1
ATOM 5714 C C . ARG A 1 713 ? 4.307 -28.278 -11.332 1.00 95.56 713 ARG A C 1
ATOM 5716 O O . ARG A 1 713 ? 3.527 -27.693 -12.072 1.00 95.56 713 ARG A O 1
ATOM 5723 N N . LYS A 1 714 ? 3.969 -29.404 -10.696 1.00 95.38 714 LYS A N 1
ATOM 5724 C CA . LYS A 1 714 ? 2.627 -29.990 -10.822 1.00 95.38 714 LYS A CA 1
ATOM 5725 C C . LYS A 1 714 ? 1.566 -29.116 -10.144 1.00 95.38 714 LYS A C 1
ATOM 5727 O O . LYS A 1 714 ? 0.533 -28.890 -10.759 1.00 95.38 714 LYS A O 1
ATOM 5732 N N . ALA A 1 715 ? 1.852 -28.549 -8.971 1.00 95.19 715 ALA A N 1
ATOM 5733 C CA . ALA A 1 715 ? 0.945 -27.620 -8.289 1.00 95.19 715 ALA A CA 1
ATOM 5734 C C . ALA A 1 715 ? 0.614 -26.374 -9.132 1.00 95.19 715 ALA A C 1
ATOM 5736 O O . ALA A 1 715 ? -0.515 -25.898 -9.135 1.00 95.19 715 ALA A O 1
ATOM 5737 N N . ILE A 1 716 ? 1.591 -25.856 -9.882 1.00 95.62 716 ILE A N 1
ATOM 5738 C CA . ILE A 1 716 ? 1.403 -24.698 -10.767 1.00 95.62 716 ILE A CA 1
ATOM 5739 C C . ILE A 1 716 ? 0.609 -25.076 -12.024 1.00 95.62 716 ILE A C 1
ATOM 5741 O O . ILE A 1 716 ? -0.234 -24.302 -12.469 1.00 95.62 716 ILE A O 1
ATOM 5745 N N . LEU A 1 717 ? 0.891 -26.248 -12.603 1.00 94.88 717 LEU A N 1
ATOM 5746 C CA . LEU A 1 717 ? 0.325 -26.686 -13.883 1.00 94.88 717 LEU A CA 1
ATOM 5747 C C . LEU A 1 717 ? -1.088 -27.264 -13.783 1.00 94.88 717 LEU A C 1
ATOM 5749 O O . LEU A 1 717 ? -1.764 -27.340 -14.807 1.00 94.88 717 LEU A O 1
ATOM 5753 N N . TYR A 1 718 ? -1.511 -27.723 -12.608 1.00 94.88 718 TYR A N 1
ATOM 5754 C CA . TYR A 1 718 ? -2.784 -28.414 -12.432 1.00 94.88 718 TYR A CA 1
ATOM 5755 C C . TYR A 1 718 ? -3.688 -27.687 -11.438 1.00 94.88 718 TYR A C 1
ATOM 5757 O O . TYR A 1 718 ? -3.227 -27.118 -10.455 1.00 94.88 718 TYR A O 1
ATOM 5765 N N . ILE A 1 719 ? -4.992 -27.745 -11.689 1.00 94.56 719 ILE A N 1
ATOM 5766 C CA . ILE A 1 719 ? -6.048 -27.294 -10.780 1.00 94.56 719 ILE A CA 1
ATOM 5767 C C . ILE A 1 719 ? -7.044 -28.421 -10.548 1.00 94.56 719 ILE A C 1
ATOM 5769 O O . ILE A 1 719 ? -7.270 -29.255 -11.421 1.00 94.56 719 ILE A O 1
ATOM 5773 N N . GLY A 1 720 ? -7.659 -28.426 -9.378 1.00 93.88 720 GLY A N 1
ATOM 5774 C CA . GLY A 1 720 ? -8.804 -29.270 -9.063 1.00 93.88 720 GLY A CA 1
ATOM 5775 C C . GLY A 1 720 ? -9.852 -28.469 -8.301 1.00 93.88 720 GLY A C 1
ATOM 5776 O O . GLY A 1 720 ? -9.661 -27.277 -8.031 1.00 93.88 720 GLY A O 1
ATOM 5777 N N . ASP A 1 721 ? -10.944 -29.140 -7.991 1.00 95.62 721 ASP A N 1
ATOM 5778 C CA . ASP A 1 721 ? -12.101 -28.652 -7.245 1.00 95.62 721 ASP A CA 1
ATOM 5779 C C . ASP A 1 721 ? -12.458 -29.564 -6.063 1.00 95.62 721 ASP A C 1
ATOM 5781 O O . ASP A 1 721 ? -13.327 -29.209 -5.277 1.00 95.62 721 ASP A O 1
ATOM 5785 N N . GLY A 1 722 ? -11.758 -30.689 -5.890 1.00 96.44 722 GLY A N 1
ATOM 5786 C CA . GLY A 1 722 ? -11.991 -31.632 -4.803 1.00 96.44 722 GLY A CA 1
ATOM 5787 C C . GLY A 1 722 ? -10.796 -31.874 -3.886 1.00 96.44 722 GLY A C 1
ATOM 5788 O O . GLY A 1 722 ? -9.999 -30.973 -3.608 1.00 96.44 722 GLY A O 1
ATOM 5789 N N . VAL A 1 723 ? -10.664 -33.112 -3.420 1.00 97.62 723 VAL A N 1
ATOM 5790 C CA . VAL A 1 723 ? -9.611 -33.565 -2.498 1.00 97.62 723 VAL A CA 1
ATOM 5791 C C . VAL A 1 723 ? -8.928 -34.817 -3.036 1.00 97.62 723 VAL A C 1
ATOM 5793 O O . VAL A 1 723 ? -9.446 -35.499 -3.916 1.00 97.62 723 VAL A O 1
ATOM 5796 N N . GLU A 1 724 ? -7.733 -35.124 -2.552 1.00 96.44 724 GLU A N 1
ATOM 5797 C CA . GLU A 1 724 ? -7.108 -36.421 -2.798 1.00 96.44 724 GLU A CA 1
ATOM 5798 C C . GLU A 1 724 ? -7.691 -37.491 -1.855 1.00 96.44 724 GLU A C 1
ATOM 5800 O O . GLU A 1 724 ? -8.150 -37.189 -0.756 1.00 96.44 724 GLU A O 1
ATOM 5805 N N . GLU A 1 725 ? -7.661 -38.763 -2.251 1.00 94.69 725 GLU A N 1
ATOM 5806 C CA . GLU A 1 725 ? -8.049 -39.861 -1.356 1.00 94.69 725 GLU A CA 1
ATOM 5807 C C . GLU A 1 725 ? -7.192 -39.850 -0.077 1.00 94.69 725 GLU A C 1
ATOM 5809 O O . GLU A 1 725 ? -5.973 -39.652 -0.156 1.00 94.69 725 GLU A O 1
ATOM 5814 N N . ASN A 1 726 ? -7.813 -40.053 1.090 1.00 95.38 726 ASN A N 1
ATOM 5815 C CA . ASN A 1 726 ? -7.164 -39.983 2.408 1.00 95.38 726 ASN A CA 1
ATOM 5816 C C . ASN A 1 726 ? -6.403 -38.661 2.637 1.00 95.38 726 ASN A C 1
ATOM 5818 O O . ASN A 1 726 ? -5.288 -38.656 3.164 1.00 95.38 726 ASN A O 1
ATOM 5822 N N . PHE A 1 727 ? -6.970 -37.530 2.195 1.00 96.31 727 PHE A N 1
ATOM 5823 C CA . PHE A 1 727 ? -6.284 -36.238 2.260 1.00 96.31 727 PHE A CA 1
ATOM 5824 C C . PHE A 1 727 ? -5.886 -35.827 3.681 1.00 96.31 727 PHE A C 1
ATOM 5826 O O . PHE A 1 727 ? -4.808 -35.269 3.826 1.00 96.31 727 PHE A O 1
ATOM 5833 N N . LEU A 1 728 ? -6.696 -36.113 4.711 1.00 96.62 728 LEU A N 1
ATOM 5834 C CA . LEU A 1 728 ? -6.376 -35.748 6.100 1.00 96.62 728 LEU A CA 1
ATOM 5835 C C . LEU A 1 728 ? -5.070 -36.400 6.565 1.00 96.62 728 LEU A C 1
ATOM 5837 O O . LEU A 1 728 ? -4.156 -35.685 6.962 1.00 96.62 728 LEU A O 1
ATOM 5841 N N . GLN A 1 729 ? -4.930 -37.717 6.379 1.00 97.06 729 GLN A N 1
ATOM 5842 C CA . GLN A 1 729 ? -3.680 -38.424 6.676 1.00 97.06 729 GLN A CA 1
ATOM 5843 C C . GLN A 1 729 ? -2.507 -37.826 5.892 1.00 97.06 729 GLN A C 1
ATOM 5845 O O . GLN A 1 729 ? -1.458 -37.533 6.446 1.00 97.06 729 GLN A O 1
ATOM 5850 N N . LYS A 1 730 ? -2.701 -37.553 4.598 1.00 97.00 730 LYS A N 1
ATOM 5851 C CA . LYS A 1 730 ? -1.658 -36.958 3.749 1.00 97.00 730 LYS A CA 1
ATOM 5852 C C . LYS A 1 730 ? -1.267 -35.543 4.170 1.00 97.00 730 LYS A C 1
ATOM 5854 O O . LYS A 1 730 ? -0.132 -35.144 3.907 1.00 97.00 730 LYS A O 1
ATOM 5859 N N . VAL A 1 731 ? -2.206 -34.775 4.722 1.00 97.00 731 VAL A N 1
ATOM 5860 C CA . VAL A 1 731 ? -1.960 -33.458 5.317 1.00 97.00 731 VAL A CA 1
ATOM 5861 C C . VAL A 1 731 ? -1.166 -33.620 6.611 1.00 97.00 731 VAL A C 1
ATOM 5863 O O . VAL A 1 731 ? -0.216 -32.869 6.807 1.00 97.00 731 VAL A O 1
ATOM 5866 N N . ASP A 1 732 ? -1.491 -34.608 7.444 1.00 96.88 732 ASP A N 1
ATOM 5867 C CA . ASP A 1 732 ? -0.736 -34.897 8.664 1.00 96.88 732 ASP A CA 1
ATOM 5868 C C . ASP A 1 732 ? 0.702 -35.323 8.383 1.00 96.88 732 ASP A C 1
ATOM 5870 O O . ASP A 1 732 ? 1.610 -34.709 8.948 1.00 96.88 732 ASP A O 1
ATOM 5874 N N . ASP A 1 733 ? 0.909 -36.250 7.441 1.00 96.38 733 ASP A N 1
ATOM 5875 C CA . ASP A 1 733 ? 2.243 -36.656 6.978 1.00 96.38 733 ASP A CA 1
ATOM 5876 C C . ASP A 1 733 ? 3.038 -35.423 6.511 1.00 96.38 733 ASP A C 1
ATOM 5878 O O . ASP A 1 733 ? 4.198 -35.215 6.856 1.00 96.38 733 ASP A O 1
ATOM 5882 N N . LEU A 1 734 ? 2.380 -34.548 5.739 1.00 96.00 734 LEU A N 1
ATOM 5883 C CA . LEU A 1 734 ? 2.993 -33.330 5.221 1.00 96.00 734 LEU A CA 1
ATOM 5884 C C . LEU A 1 734 ? 3.340 -32.329 6.334 1.00 96.00 734 LEU A C 1
ATOM 5886 O O . LEU A 1 734 ? 4.317 -31.594 6.206 1.00 96.00 734 LEU A O 1
ATOM 5890 N N . PHE A 1 735 ? 2.544 -32.257 7.401 1.00 96.25 735 PHE A N 1
ATOM 5891 C CA . PHE A 1 735 ? 2.835 -31.402 8.548 1.00 96.25 735 PHE A CA 1
ATOM 5892 C C . PHE A 1 735 ? 3.942 -31.977 9.438 1.00 96.25 735 PHE A C 1
ATOM 5894 O O . PHE A 1 735 ? 4.688 -31.199 10.023 1.00 96.25 735 PHE A O 1
ATOM 5901 N N . GLU A 1 736 ? 4.084 -33.297 9.530 1.00 95.88 736 GLU A N 1
ATOM 5902 C CA . GLU A 1 736 ? 5.145 -33.955 10.308 1.00 95.88 736 GLU A CA 1
ATOM 5903 C C . GLU A 1 736 ? 6.530 -33.799 9.678 1.00 95.88 736 GLU A C 1
ATOM 5905 O O . GLU A 1 736 ? 7.510 -33.594 10.393 1.00 95.88 736 GLU A O 1
ATOM 5910 N N . ASP A 1 737 ? 6.593 -33.756 8.347 1.00 93.56 737 ASP A N 1
ATOM 5911 C CA . ASP A 1 737 ? 7.824 -33.512 7.587 1.00 93.56 737 ASP A CA 1
ATOM 5912 C C . ASP A 1 737 ? 8.333 -32.056 7.675 1.00 93.56 737 ASP A C 1
ATOM 5914 O O . ASP A 1 737 ? 9.378 -31.709 7.111 1.00 93.56 737 ASP A O 1
ATOM 5918 N N . VAL A 1 738 ? 7.587 -31.156 8.327 1.00 95.50 738 VAL A N 1
ATOM 5919 C CA . VAL A 1 738 ? 7.854 -29.715 8.320 1.00 95.50 738 VAL A CA 1
ATOM 5920 C C . VAL A 1 738 ? 8.092 -29.186 9.730 1.00 95.50 738 VAL A C 1
ATOM 5922 O O . VAL A 1 738 ? 7.374 -29.481 10.680 1.00 95.50 738 VAL A O 1
ATOM 5925 N N . SER A 1 739 ? 9.100 -28.321 9.871 1.00 93.50 739 SER A N 1
ATOM 5926 C CA . SER A 1 739 ? 9.425 -27.722 11.164 1.00 93.50 739 SER A CA 1
ATOM 5927 C C . SER A 1 739 ? 8.264 -26.890 11.724 1.00 93.50 739 SER A C 1
ATOM 5929 O O . SER A 1 739 ? 7.558 -26.171 11.006 1.00 93.50 739 SER A O 1
ATOM 5931 N N . ARG A 1 740 ? 8.117 -26.911 13.055 1.00 91.12 740 ARG A N 1
ATOM 5932 C CA . ARG A 1 740 ? 7.084 -26.147 13.775 1.00 91.12 740 ARG A CA 1
ATOM 5933 C C . ARG A 1 740 ? 7.077 -24.660 13.402 1.00 91.12 740 ARG A C 1
ATOM 5935 O O . ARG A 1 740 ? 6.007 -24.068 13.288 1.00 91.12 740 ARG A O 1
ATOM 5942 N N . HIS A 1 741 ? 8.246 -24.058 13.177 1.00 87.94 741 HIS A N 1
ATOM 5943 C CA . HIS A 1 741 ? 8.360 -22.650 12.786 1.00 87.94 741 HIS A CA 1
ATOM 5944 C C . HIS A 1 741 ? 7.754 -22.363 11.406 1.00 87.94 741 HIS A C 1
ATOM 5946 O O . HIS A 1 741 ? 7.033 -21.377 11.249 1.00 87.94 741 HIS A O 1
ATOM 5952 N N . VAL A 1 742 ? 7.973 -23.236 10.417 1.00 93.06 742 VAL A N 1
ATOM 5953 C CA . VAL A 1 742 ? 7.367 -23.089 9.084 1.00 93.06 742 VAL A CA 1
ATOM 5954 C C . VAL A 1 742 ? 5.849 -23.249 9.174 1.00 93.06 742 VAL A C 1
ATOM 5956 O O . VAL A 1 742 ? 5.121 -22.433 8.612 1.00 93.06 742 VAL A O 1
ATOM 5959 N N . LEU A 1 743 ? 5.357 -24.223 9.946 1.00 94.31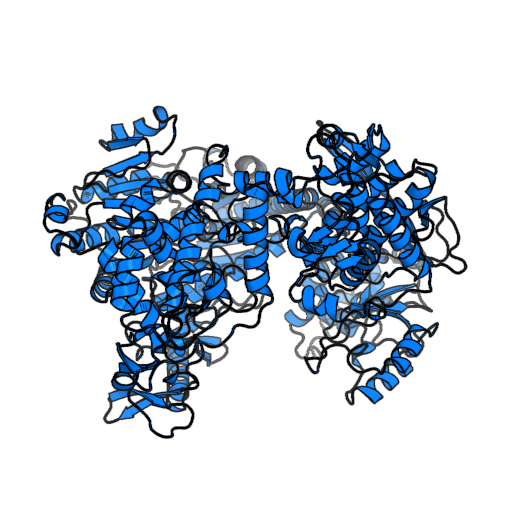 743 LEU A N 1
ATOM 5960 C CA . LEU A 1 743 ? 3.922 -24.412 10.185 1.00 94.31 743 LEU A CA 1
ATOM 5961 C C . LEU A 1 743 ? 3.268 -23.198 10.865 1.00 94.31 743 LEU A C 1
ATOM 5963 O O . LEU A 1 743 ? 2.209 -22.744 10.435 1.00 94.31 743 LEU A O 1
ATOM 5967 N N . GLN A 1 744 ? 3.916 -22.610 11.874 1.00 90.50 744 GLN A N 1
ATOM 5968 C CA . GLN A 1 744 ? 3.465 -21.349 12.473 1.00 90.50 744 GLN A CA 1
ATOM 5969 C C . GLN A 1 744 ? 3.360 -20.251 11.408 1.00 90.50 744 GLN A C 1
ATOM 5971 O O . GLN A 1 744 ? 2.353 -19.547 11.330 1.00 90.50 744 GLN A O 1
ATOM 5976 N N . ARG A 1 745 ? 4.356 -20.125 10.524 1.00 90.75 745 ARG A N 1
ATOM 5977 C CA . ARG A 1 745 ? 4.287 -19.149 9.431 1.00 90.75 745 ARG A CA 1
ATOM 5978 C C . ARG A 1 745 ? 3.170 -19.435 8.428 1.00 90.75 745 ARG A C 1
ATOM 5980 O O . ARG A 1 745 ? 2.592 -18.472 7.936 1.00 90.75 745 ARG A O 1
ATOM 5987 N N . VAL A 1 746 ? 2.826 -20.694 8.146 1.00 95.31 746 VAL A N 1
ATOM 5988 C CA . VAL A 1 746 ? 1.661 -21.040 7.306 1.00 95.31 746 VAL A CA 1
ATOM 5989 C C . VAL A 1 746 ? 0.384 -20.444 7.890 1.00 95.31 746 VAL A C 1
ATOM 5991 O O . VAL A 1 746 ? -0.372 -19.805 7.158 1.00 95.31 746 VAL A O 1
ATOM 5994 N N . VAL A 1 747 ? 0.181 -20.575 9.208 1.00 92.88 747 VAL A N 1
ATOM 5995 C CA . VAL A 1 747 ? -0.992 -20.027 9.910 1.00 92.88 747 VAL A CA 1
ATOM 5996 C C . VAL A 1 747 ? -1.147 -18.529 9.635 1.00 92.88 747 VAL A C 1
ATOM 5998 O O . VAL A 1 747 ? -2.242 -18.082 9.318 1.00 92.88 747 VAL A O 1
ATOM 6001 N N . ILE A 1 748 ? -0.057 -17.752 9.612 1.00 91.81 748 ILE A N 1
ATOM 6002 C CA . ILE A 1 748 ? -0.104 -16.309 9.297 1.00 91.81 748 ILE A CA 1
ATOM 6003 C C . ILE A 1 748 ? -0.812 -16.023 7.962 1.00 91.81 748 ILE A C 1
ATOM 6005 O O . ILE A 1 748 ? -1.474 -14.990 7.846 1.00 91.81 748 ILE A O 1
ATOM 6009 N N . TYR A 1 749 ? -0.680 -16.896 6.962 1.00 93.19 749 TYR A N 1
ATOM 6010 C CA . TYR A 1 749 ? -1.275 -16.701 5.638 1.00 93.19 749 TYR A CA 1
ATOM 6011 C C . TYR A 1 749 ? -2.704 -17.240 5.526 1.00 93.19 749 TYR A C 1
ATOM 6013 O O . TYR A 1 749 ? -3.502 -16.635 4.816 1.00 93.19 749 TYR A O 1
ATOM 6021 N N . ILE A 1 750 ? -3.036 -18.325 6.237 1.00 93.88 750 ILE A N 1
ATOM 6022 C CA . ILE A 1 750 ? -4.341 -19.004 6.125 1.00 93.88 750 ILE A CA 1
ATOM 6023 C C . ILE A 1 750 ? -5.316 -18.698 7.273 1.00 93.88 750 ILE A C 1
ATOM 6025 O O . ILE A 1 750 ? -6.422 -19.225 7.279 1.00 93.88 750 ILE A O 1
ATOM 6029 N N . THR A 1 751 ? -4.936 -17.878 8.263 1.00 88.81 751 THR A N 1
ATOM 6030 C CA . THR A 1 751 ? -5.810 -17.575 9.414 1.00 88.81 751 THR A CA 1
ATOM 6031 C C . THR A 1 751 ? -7.101 -16.858 9.016 1.00 88.81 751 THR A C 1
ATOM 6033 O O . THR A 1 751 ? -8.138 -17.128 9.619 1.00 88.81 751 THR A O 1
ATOM 6036 N N . THR A 1 752 ? -7.062 -15.950 8.037 1.00 87.81 752 THR A N 1
ATOM 6037 C CA . THR A 1 752 ? -8.223 -15.116 7.690 1.00 87.81 752 THR A CA 1
ATOM 6038 C C . THR A 1 752 ? -9.222 -15.856 6.799 1.00 87.81 752 THR A C 1
ATOM 6040 O O . THR A 1 752 ? -8.882 -16.807 6.101 1.00 87.81 752 THR A O 1
ATOM 6043 N N . ALA A 1 753 ? -10.466 -15.385 6.787 1.00 92.81 753 ALA A N 1
ATOM 6044 C CA . ALA A 1 753 ? -11.552 -15.924 5.968 1.00 92.81 753 ALA A CA 1
ATOM 6045 C C . ALA A 1 753 ? -11.524 -15.446 4.499 1.00 92.81 753 ALA A C 1
ATOM 6047 O O . ALA A 1 753 ? -12.541 -15.458 3.811 1.00 92.81 753 ALA A O 1
ATOM 6048 N N . ASN A 1 754 ? -10.372 -14.982 4.013 1.00 93.94 754 ASN A N 1
ATOM 6049 C CA . ASN A 1 754 ? -10.277 -14.362 2.698 1.00 93.94 754 ASN A CA 1
ATOM 6050 C C . ASN A 1 754 ? -10.352 -15.419 1.590 1.00 93.94 754 ASN A C 1
ATOM 6052 O O . ASN A 1 754 ? -9.581 -16.377 1.586 1.00 93.94 754 ASN A O 1
ATOM 6056 N N . SER A 1 755 ? -11.180 -15.173 0.572 1.00 94.31 755 SER A N 1
ATOM 6057 C CA . SER A 1 755 ? -11.238 -15.991 -0.656 1.00 94.31 755 SER A CA 1
ATOM 6058 C C . SER A 1 755 ? -9.922 -16.019 -1.448 1.00 94.31 755 SER A C 1
ATOM 6060 O O . SER A 1 755 ? -9.736 -16.812 -2.376 1.00 94.31 755 SER A O 1
ATOM 6062 N N . LYS A 1 756 ? -8.993 -15.120 -1.117 1.00 95.50 756 LYS A N 1
ATOM 6063 C CA . LYS A 1 756 ? -7.691 -14.980 -1.758 1.00 95.50 756 LYS A CA 1
ATOM 6064 C C . LYS A 1 756 ? -6.685 -14.369 -0.790 1.00 95.50 756 LYS A C 1
ATOM 6066 O O . LYS A 1 756 ? -6.979 -13.369 -0.139 1.00 95.50 756 LYS A O 1
ATOM 6071 N N . PHE A 1 757 ? -5.465 -14.894 -0.772 1.00 94.38 757 PHE A N 1
ATOM 6072 C CA . PHE A 1 757 ? -4.351 -14.301 -0.031 1.00 94.38 757 PHE A CA 1
ATOM 6073 C C . PHE A 1 757 ? -3.058 -14.317 -0.850 1.00 94.38 757 PHE A C 1
ATOM 6075 O O . PHE A 1 757 ? -2.897 -15.084 -1.801 1.00 94.38 757 PHE A O 1
ATOM 6082 N N . GLU A 1 758 ? -2.135 -13.421 -0.512 1.00 93.81 758 GLU A N 1
ATOM 6083 C CA . GLU A 1 758 ? -0.846 -13.265 -1.187 1.00 93.81 758 GLU A CA 1
ATOM 6084 C C . GLU A 1 758 ? 0.287 -13.489 -0.183 1.00 93.81 758 GLU A C 1
ATOM 6086 O O . GLU A 1 758 ? 0.197 -13.047 0.965 1.00 93.81 758 GLU A O 1
ATOM 6091 N N . MET A 1 759 ? 1.359 -14.153 -0.619 1.00 94.69 759 MET A N 1
ATOM 6092 C CA . MET A 1 759 ? 2.603 -14.211 0.146 1.00 94.69 759 MET A CA 1
ATOM 6093 C C . MET A 1 759 ? 3.162 -12.797 0.352 1.00 94.69 759 MET A C 1
ATOM 6095 O O . MET A 1 759 ? 2.944 -11.889 -0.457 1.00 94.69 759 MET A O 1
ATOM 6099 N N . ASN A 1 760 ? 3.931 -12.594 1.420 1.00 91.94 760 ASN A N 1
ATOM 6100 C CA . ASN A 1 760 ? 4.473 -11.275 1.735 1.00 91.94 760 ASN A CA 1
ATOM 6101 C C . ASN A 1 760 ? 5.417 -10.781 0.627 1.00 91.94 760 ASN A C 1
ATOM 6103 O O . ASN A 1 760 ? 6.465 -11.353 0.371 1.00 91.94 760 ASN A O 1
ATOM 6107 N N . ARG A 1 761 ? 5.093 -9.672 -0.039 1.00 91.38 761 ARG A N 1
ATOM 6108 C CA . ARG A 1 761 ? 5.886 -9.226 -1.195 1.00 91.38 761 ARG A CA 1
ATOM 6109 C C . ARG A 1 761 ? 7.319 -8.833 -0.828 1.00 91.38 761 ARG A C 1
ATOM 6111 O O . ARG A 1 761 ? 7.538 -7.886 -0.063 1.00 91.38 761 ARG A O 1
ATOM 6118 N N . ILE A 1 762 ? 8.279 -9.472 -1.489 1.00 92.50 762 ILE A N 1
ATOM 6119 C CA . ILE A 1 762 ? 9.714 -9.201 -1.360 1.00 92.50 762 ILE A CA 1
ATOM 6120 C C . ILE A 1 762 ? 10.090 -7.952 -2.180 1.00 92.50 762 ILE A C 1
ATOM 6122 O O . ILE A 1 762 ? 9.578 -7.735 -3.278 1.00 92.50 762 ILE A O 1
ATOM 6126 N N . SER A 1 763 ? 10.948 -7.086 -1.637 1.00 90.81 763 SER A N 1
ATOM 6127 C CA . SER A 1 763 ? 11.466 -5.890 -2.315 1.00 90.81 763 SER A CA 1
ATOM 6128 C C . SER A 1 763 ? 12.664 -6.216 -3.186 1.00 90.81 763 SER A C 1
ATOM 6130 O O . SER A 1 763 ? 13.277 -7.257 -3.020 1.00 90.81 763 SER A O 1
ATOM 6132 N N . ARG A 1 764 ? 13.041 -5.315 -4.099 1.00 89.75 764 ARG A N 1
ATOM 6133 C CA . ARG A 1 764 ? 14.230 -5.503 -4.956 1.00 89.75 764 ARG A CA 1
ATOM 6134 C C . ARG A 1 764 ? 15.522 -5.704 -4.161 1.00 89.75 764 ARG A C 1
ATOM 6136 O O . ARG A 1 764 ? 16.417 -6.396 -4.616 1.00 89.75 764 ARG A O 1
ATOM 6143 N N . GLU A 1 765 ? 15.573 -5.139 -2.958 1.00 89.56 765 GLU A N 1
ATOM 6144 C CA . GLU A 1 765 ? 16.700 -5.256 -2.030 1.00 89.56 765 GLU A CA 1
ATOM 6145 C C . GLU A 1 765 ? 16.598 -6.495 -1.123 1.00 89.56 765 GLU A C 1
ATOM 6147 O O . GLU A 1 765 ? 17.340 -6.616 -0.158 1.00 89.56 765 GLU A O 1
ATOM 6152 N N . GLY A 1 766 ? 15.623 -7.383 -1.338 1.00 89.69 766 GLY A N 1
ATOM 6153 C CA . GLY A 1 766 ? 15.447 -8.597 -0.536 1.00 89.69 766 GLY A CA 1
ATOM 6154 C C . GLY A 1 766 ? 14.796 -8.400 0.835 1.00 89.69 766 GLY A C 1
ATOM 6155 O O . GLY A 1 766 ? 14.778 -9.325 1.646 1.00 89.69 766 GLY A O 1
ATOM 6156 N N . GLY A 1 767 ? 14.255 -7.210 1.105 1.00 88.06 767 GLY A N 1
ATOM 6157 C CA . GLY A 1 767 ? 13.428 -6.917 2.281 1.00 88.06 767 GLY A CA 1
ATOM 6158 C C . GLY A 1 767 ? 11.935 -7.051 1.990 1.00 88.06 767 GLY A C 1
ATOM 6159 O O . GLY A 1 767 ? 11.538 -7.654 1.000 1.00 88.06 767 GLY A O 1
ATOM 6160 N N . SER A 1 768 ? 11.079 -6.461 2.824 1.00 83.81 768 SER A N 1
ATOM 6161 C CA . SER A 1 768 ? 9.639 -6.382 2.529 1.00 83.81 768 SER A CA 1
ATOM 6162 C C . SER A 1 768 ? 9.278 -5.117 1.742 1.00 83.81 768 SER A C 1
ATOM 6164 O O . SER A 1 768 ? 9.825 -4.046 2.004 1.00 83.81 768 SER A O 1
ATOM 6166 N N . THR A 1 769 ? 8.336 -5.223 0.797 1.00 69.38 769 THR A N 1
ATOM 6167 C CA . THR A 1 769 ? 7.656 -4.061 0.172 1.00 69.38 769 THR A CA 1
ATOM 6168 C C . THR A 1 769 ? 6.336 -3.697 0.841 1.00 69.38 769 THR A C 1
ATOM 6170 O O . THR A 1 769 ? 5.786 -2.630 0.572 1.00 69.38 769 THR A O 1
ATOM 6173 N N . THR A 1 770 ? 5.796 -4.595 1.663 1.00 66.06 770 THR A N 1
ATOM 6174 C CA . THR A 1 770 ? 4.481 -4.446 2.287 1.00 66.06 770 THR A CA 1
ATOM 6175 C C . THR A 1 770 ? 4.630 -4.198 3.777 1.00 66.06 770 THR A C 1
ATOM 6177 O O . THR A 1 770 ? 5.727 -4.144 4.332 1.00 66.06 770 THR A O 1
ATOM 6180 N N . ASN A 1 771 ? 3.493 -4.043 4.449 1.00 66.12 771 ASN A N 1
ATOM 6181 C CA . ASN A 1 771 ? 3.466 -3.903 5.895 1.00 66.12 771 ASN A CA 1
ATOM 6182 C C . ASN A 1 771 ? 4.015 -5.146 6.574 1.00 66.12 771 ASN A C 1
ATOM 6184 O O . ASN A 1 771 ? 4.520 -5.014 7.672 1.00 66.12 771 ASN A O 1
ATOM 6188 N N . MET A 1 772 ? 3.904 -6.321 5.952 1.00 77.19 772 MET A N 1
ATOM 6189 C CA . MET A 1 772 ? 4.252 -7.594 6.563 1.00 77.19 772 MET A CA 1
ATOM 6190 C C . MET A 1 772 ? 5.699 -7.963 6.294 1.00 77.19 772 MET A C 1
ATOM 6192 O O . MET A 1 772 ? 6.241 -7.735 5.220 1.00 77.19 772 MET A O 1
ATOM 6196 N N . SER A 1 773 ? 6.350 -8.526 7.295 1.00 80.31 773 SER A N 1
ATOM 6197 C CA . SER A 1 773 ? 7.770 -8.847 7.223 1.00 80.31 773 SER A CA 1
ATOM 6198 C C . SER A 1 773 ? 8.013 -10.163 6.451 1.00 80.31 773 SER A C 1
ATOM 6200 O O . SER A 1 773 ? 7.370 -11.170 6.749 1.00 80.31 773 SER A O 1
ATOM 6202 N N . VAL A 1 774 ? 8.987 -10.193 5.529 1.00 87.81 774 VAL A N 1
ATOM 6203 C CA . VAL A 1 774 ? 9.384 -11.395 4.744 1.00 87.81 774 VAL A CA 1
ATOM 6204 C C . VAL A 1 774 ? 10.516 -12.168 5.421 1.00 87.81 774 VAL A C 1
ATOM 6206 O O . VAL A 1 774 ? 11.408 -11.530 5.965 1.00 87.81 774 VAL A O 1
ATOM 6209 N N . ASN A 1 775 ? 10.465 -13.490 5.530 1.00 88.94 775 ASN A N 1
ATOM 6210 C CA . ASN A 1 775 ? 11.501 -14.344 6.150 1.00 88.94 775 ASN A CA 1
ATOM 6211 C C . ASN A 1 775 ? 11.934 -15.414 5.134 1.00 88.94 775 ASN A C 1
ATOM 6213 O O . ASN A 1 775 ? 11.161 -15.737 4.238 1.00 88.94 775 ASN A O 1
ATOM 6217 N N . LEU A 1 776 ? 13.143 -15.959 5.270 1.00 91.50 776 LEU A N 1
ATOM 6218 C CA . LEU A 1 776 ? 13.625 -17.074 4.449 1.00 91.50 776 LEU A CA 1
ATOM 6219 C C . LEU A 1 776 ? 12.683 -18.284 4.503 1.00 91.50 776 LEU A C 1
ATOM 6221 O O . LEU A 1 776 ? 12.399 -18.880 3.467 1.00 91.50 776 LEU A O 1
ATOM 6225 N N . ASP A 1 777 ? 12.095 -18.557 5.670 1.00 92.69 777 ASP A N 1
ATOM 6226 C CA . ASP A 1 777 ? 11.110 -19.627 5.850 1.00 92.69 777 ASP A CA 1
ATOM 6227 C C . ASP A 1 777 ? 9.878 -19.460 4.948 1.00 92.69 777 ASP A C 1
ATOM 6229 O O . ASP A 1 777 ? 9.219 -20.446 4.625 1.00 92.69 777 ASP A O 1
ATOM 6233 N N . ASP A 1 778 ? 9.569 -18.239 4.482 1.00 94.88 778 ASP A N 1
ATOM 6234 C CA . ASP A 1 778 ? 8.458 -18.015 3.548 1.00 94.88 778 ASP A CA 1
ATOM 6235 C C . ASP A 1 778 ? 8.643 -18.778 2.224 1.00 94.88 778 ASP A C 1
ATOM 6237 O O . ASP A 1 778 ? 7.655 -19.063 1.550 1.00 94.88 778 ASP A O 1
ATOM 6241 N N . VAL A 1 779 ? 9.878 -19.148 1.857 1.00 96.81 779 VAL A N 1
ATOM 6242 C CA . VAL A 1 779 ? 10.152 -20.030 0.709 1.00 96.81 779 VAL A CA 1
ATOM 6243 C C . VAL A 1 779 ? 9.583 -21.421 0.966 1.00 96.81 779 VAL A C 1
ATOM 6245 O O . VAL A 1 779 ? 8.820 -21.931 0.145 1.00 96.81 779 VAL A O 1
ATOM 6248 N N . LYS A 1 780 ? 9.869 -22.009 2.135 1.00 96.94 780 LYS A N 1
ATOM 6249 C CA . LYS A 1 780 ? 9.331 -23.323 2.503 1.00 96.94 780 LYS A CA 1
ATOM 6250 C C . LYS A 1 780 ? 7.821 -23.272 2.722 1.00 96.94 780 LYS A C 1
ATOM 6252 O O . LYS A 1 780 ? 7.127 -24.194 2.311 1.00 96.94 780 LYS A O 1
ATOM 6257 N N . VAL A 1 781 ? 7.297 -22.175 3.277 1.00 97.00 781 VAL A N 1
ATOM 6258 C CA . VAL A 1 781 ? 5.846 -21.941 3.392 1.00 97.00 781 VAL A CA 1
ATOM 6259 C C . VAL A 1 781 ? 5.183 -21.922 2.015 1.00 97.00 781 VAL A C 1
ATOM 6261 O O . VAL A 1 781 ? 4.178 -22.596 1.820 1.00 97.00 781 VAL A O 1
ATOM 6264 N N . HIS A 1 782 ? 5.739 -21.194 1.042 1.00 97.81 782 HIS A N 1
ATOM 6265 C CA . HIS A 1 782 ? 5.200 -21.160 -0.319 1.00 97.81 782 HIS A CA 1
ATOM 6266 C C . HIS A 1 782 ? 5.179 -22.557 -0.957 1.00 97.81 782 HIS A C 1
ATOM 6268 O O . HIS A 1 782 ? 4.165 -22.969 -1.522 1.00 97.81 782 HIS A O 1
ATOM 6274 N N . GLN A 1 783 ? 6.276 -23.310 -0.827 1.00 97.06 783 GLN A N 1
ATOM 6275 C CA . GLN A 1 783 ? 6.365 -24.691 -1.307 1.00 97.06 783 GLN A CA 1
ATOM 6276 C C . GLN A 1 783 ? 5.332 -25.603 -0.633 1.00 97.06 783 GLN A C 1
ATOM 6278 O O . GLN A 1 783 ? 4.663 -26.374 -1.320 1.00 97.06 783 GLN A O 1
ATOM 6283 N N . LEU A 1 784 ? 5.172 -25.483 0.686 1.00 97.50 784 LEU A N 1
ATOM 6284 C CA . LEU A 1 784 ? 4.204 -26.244 1.466 1.00 97.50 784 LEU A CA 1
ATOM 6285 C C . LEU A 1 784 ? 2.766 -25.919 1.044 1.00 97.50 784 LEU A C 1
ATOM 6287 O O . LEU A 1 784 ? 1.975 -26.831 0.840 1.00 97.50 784 LEU A O 1
ATOM 6291 N N . LEU A 1 785 ? 2.427 -24.646 0.826 1.00 97.94 785 LEU A N 1
ATOM 6292 C CA . LEU A 1 785 ? 1.107 -24.243 0.326 1.00 97.94 785 LEU A CA 1
ATOM 6293 C C . LEU A 1 785 ? 0.838 -24.773 -1.091 1.00 97.94 785 LEU A C 1
ATOM 6295 O O . LEU A 1 785 ? -0.276 -25.206 -1.389 1.00 97.94 785 LEU A O 1
ATOM 6299 N N . LEU A 1 786 ? 1.853 -24.802 -1.962 1.00 97.44 786 LEU A N 1
ATOM 6300 C CA . LEU A 1 786 ? 1.749 -25.455 -3.271 1.00 97.44 786 LEU A CA 1
ATOM 6301 C C . LEU A 1 786 ? 1.522 -26.967 -3.127 1.00 97.44 786 LEU A C 1
ATOM 6303 O O . LEU A 1 786 ? 0.667 -27.519 -3.814 1.00 97.44 786 LEU A O 1
ATOM 6307 N N . GLN A 1 787 ? 2.227 -27.648 -2.226 1.00 97.00 787 GLN A N 1
ATOM 6308 C CA . GLN A 1 787 ? 2.004 -29.074 -1.961 1.00 97.00 787 GLN A CA 1
ATOM 6309 C C . GLN A 1 787 ? 0.612 -29.330 -1.373 1.00 97.00 787 GLN A C 1
ATOM 6311 O O . GLN A 1 787 ? -0.094 -30.214 -1.855 1.00 97.00 787 GLN A O 1
ATOM 6316 N N . LEU A 1 788 ? 0.166 -28.506 -0.425 1.00 97.25 788 LEU A N 1
ATOM 6317 C CA . LEU A 1 788 ? -1.174 -28.569 0.148 1.00 97.25 788 LEU A CA 1
ATOM 6318 C C . LEU A 1 788 ? -2.246 -28.381 -0.933 1.00 97.25 788 LEU A C 1
ATOM 6320 O O . LEU A 1 788 ? -3.215 -29.134 -0.966 1.00 97.25 788 LEU A O 1
ATOM 6324 N N . SER A 1 789 ? -2.025 -27.483 -1.902 1.00 97.12 789 SER A N 1
ATOM 6325 C CA . SER A 1 789 ? -2.930 -27.320 -3.050 1.00 97.12 789 SER A CA 1
ATOM 6326 C C . SER A 1 789 ? -3.012 -28.543 -3.970 1.00 97.12 789 SER A C 1
ATOM 6328 O O . SER A 1 789 ? -3.982 -28.703 -4.707 1.00 97.12 789 SER A O 1
ATOM 6330 N N . THR A 1 790 ? -2.024 -29.444 -3.926 1.00 96.94 790 THR A N 1
ATOM 6331 C CA . THR A 1 790 ? -2.114 -30.746 -4.609 1.00 96.94 790 THR A CA 1
ATOM 6332 C C . THR A 1 790 ? -2.851 -31.801 -3.790 1.00 96.94 790 THR A C 1
ATOM 6334 O O . THR A 1 790 ? -3.240 -32.816 -4.350 1.00 96.94 790 THR A O 1
ATOM 6337 N N . ILE A 1 791 ? -3.089 -31.579 -2.499 1.00 97.62 791 ILE A N 1
ATOM 6338 C CA . ILE A 1 791 ? -3.829 -32.511 -1.639 1.00 97.62 791 ILE A CA 1
ATOM 6339 C C . ILE A 1 791 ? -5.299 -32.081 -1.526 1.00 97.62 791 ILE A C 1
ATOM 6341 O O . ILE A 1 791 ? -6.189 -32.913 -1.667 1.00 97.62 791 ILE A O 1
ATOM 6345 N N . ILE A 1 792 ? -5.559 -30.781 -1.364 1.00 97.62 792 ILE A N 1
ATOM 6346 C CA . ILE A 1 792 ? -6.902 -30.193 -1.224 1.00 97.62 792 ILE A CA 1
ATOM 6347 C C . ILE A 1 792 ? -7.159 -29.068 -2.248 1.00 97.62 792 ILE A C 1
ATOM 6349 O O . ILE A 1 792 ? -7.410 -27.924 -1.859 1.00 97.62 792 ILE A O 1
ATOM 6353 N N . PRO A 1 793 ? -7.094 -29.333 -3.567 1.00 96.88 793 PRO A N 1
ATOM 6354 C CA . PRO A 1 793 ? -7.252 -28.285 -4.580 1.00 96.88 793 PRO A CA 1
ATOM 6355 C C . PRO A 1 793 ? -8.601 -27.540 -4.526 1.00 96.88 793 PRO A C 1
ATOM 6357 O O . PRO A 1 793 ? -8.668 -26.395 -4.977 1.00 96.88 793 PRO A O 1
ATOM 6360 N N . GLY A 1 794 ? -9.653 -28.154 -3.968 1.00 96.69 794 GLY A N 1
ATOM 6361 C CA . GLY A 1 794 ? -10.945 -27.515 -3.696 1.00 96.69 794 GLY A CA 1
ATOM 6362 C C . GLY A 1 794 ? -10.914 -26.492 -2.553 1.00 96.69 794 GLY A C 1
ATOM 6363 O O . GLY A 1 794 ? -11.678 -25.533 -2.576 1.00 96.69 794 GLY A O 1
ATOM 6364 N N . GLY A 1 795 ? -9.995 -26.637 -1.593 1.00 96.88 795 GLY A N 1
ATOM 6365 C CA . GLY A 1 795 ? -9.822 -25.701 -0.475 1.00 96.88 795 GLY A CA 1
ATOM 6366 C C . GLY A 1 795 ? -8.741 -24.652 -0.736 1.00 96.88 795 GLY A C 1
ATOM 6367 O O . GLY A 1 795 ? -8.851 -23.513 -0.296 1.00 96.88 795 GLY A O 1
ATOM 6368 N N . LEU A 1 796 ? -7.700 -24.995 -1.499 1.00 97.31 796 LEU A N 1
ATOM 6369 C CA . LEU A 1 796 ? -6.586 -24.091 -1.778 1.00 97.31 796 LEU A CA 1
ATOM 6370 C C . LEU A 1 796 ? -5.985 -24.354 -3.156 1.00 97.31 796 LEU A C 1
ATOM 6372 O O . LEU A 1 796 ? -5.625 -25.483 -3.476 1.00 97.31 796 LEU A O 1
ATOM 6376 N N . ARG A 1 797 ? -5.764 -23.300 -3.946 1.00 95.81 797 ARG A N 1
ATOM 6377 C CA . ARG A 1 797 ? -5.015 -23.400 -5.210 1.00 95.81 797 ARG A CA 1
ATOM 6378 C C . ARG A 1 797 ? -4.242 -22.131 -5.546 1.00 95.81 797 ARG A C 1
ATOM 6380 O O . ARG A 1 797 ? -4.700 -21.041 -5.206 1.00 95.81 797 ARG A O 1
ATOM 6387 N N . PRO A 1 798 ? -3.103 -22.215 -6.254 1.00 95.69 798 PRO A N 1
ATOM 6388 C CA . PRO A 1 798 ? -2.443 -21.017 -6.759 1.00 95.69 798 PRO A CA 1
ATOM 6389 C C . PRO A 1 798 ? -3.391 -20.260 -7.698 1.00 95.69 798 PRO A C 1
ATOM 6391 O O . PRO A 1 798 ? -4.097 -20.867 -8.507 1.00 95.69 798 PRO A O 1
ATOM 6394 N N . ALA A 1 799 ? -3.400 -18.932 -7.628 1.00 94.56 799 ALA A N 1
ATOM 6395 C CA . ALA A 1 799 ? -4.159 -18.078 -8.534 1.00 94.56 799 ALA A CA 1
ATOM 6396 C C . ALA A 1 799 ? -3.557 -18.110 -9.952 1.00 94.56 799 ALA A C 1
ATOM 6398 O O . ALA A 1 799 ? -2.390 -18.455 -10.152 1.00 94.56 799 ALA A O 1
ATOM 6399 N N . ASN A 1 800 ? -4.376 -17.838 -10.967 1.00 91.12 800 ASN A N 1
ATOM 6400 C CA . ASN A 1 800 ? -3.928 -17.832 -12.363 1.00 91.12 800 ASN A CA 1
ATOM 6401 C C . ASN A 1 800 ? -3.151 -16.552 -12.673 1.00 91.12 800 ASN A C 1
ATOM 6403 O O . ASN A 1 800 ? -3.549 -15.478 -12.226 1.00 91.12 800 ASN A O 1
ATOM 6407 N N . ASN A 1 801 ? -2.093 -16.672 -13.477 1.00 89.56 801 ASN A N 1
ATOM 6408 C CA . ASN A 1 801 ? -1.284 -15.554 -13.969 1.00 89.56 801 ASN A CA 1
ATOM 6409 C C . ASN A 1 801 ? -0.689 -14.683 -12.843 1.00 89.56 801 ASN A C 1
ATOM 6411 O O . ASN A 1 801 ? -0.598 -13.461 -12.960 1.00 89.56 801 ASN A O 1
ATOM 6415 N N . THR A 1 802 ? -0.307 -15.305 -11.725 1.00 91.12 802 THR A N 1
ATOM 6416 C CA . THR A 1 802 ? 0.285 -14.634 -10.554 1.00 91.12 802 THR A CA 1
ATOM 6417 C C . THR A 1 802 ? 1.361 -15.510 -9.929 1.00 91.12 802 THR A C 1
ATOM 6419 O O . THR A 1 802 ? 1.242 -16.731 -9.958 1.00 91.12 802 THR A O 1
ATOM 6422 N N . THR A 1 803 ? 2.366 -14.901 -9.301 1.00 89.75 803 THR A N 1
ATOM 6423 C CA . THR A 1 803 ? 3.562 -15.621 -8.838 1.00 89.75 803 THR A CA 1
ATOM 6424 C C . THR A 1 803 ? 3.522 -16.079 -7.386 1.00 89.75 803 THR A C 1
ATOM 6426 O O . THR A 1 803 ? 4.305 -16.946 -7.025 1.00 89.75 803 THR A O 1
ATOM 6429 N N . ALA A 1 804 ? 2.685 -15.509 -6.523 1.00 93.12 804 ALA A N 1
ATOM 6430 C CA . ALA A 1 804 ? 2.719 -15.825 -5.090 1.00 93.12 804 ALA A CA 1
ATOM 6431 C C . ALA A 1 804 ? 1.359 -15.591 -4.427 1.00 93.12 804 ALA A C 1
ATOM 6433 O O . ALA A 1 804 ? 1.252 -15.025 -3.340 1.00 93.12 804 ALA A O 1
ATOM 6434 N N . THR A 1 805 ? 0.293 -15.946 -5.135 1.00 96.06 805 THR A N 1
ATOM 6435 C CA . THR A 1 805 ? -1.077 -15.678 -4.714 1.00 96.06 805 THR A CA 1
ATOM 6436 C C . THR A 1 805 ? -1.881 -16.959 -4.755 1.00 96.06 805 THR A C 1
ATOM 6438 O O . THR A 1 805 ? -1.781 -17.716 -5.718 1.00 96.06 805 THR A O 1
ATOM 6441 N N . PHE A 1 806 ? -2.697 -17.178 -3.734 1.00 97.31 806 PHE A N 1
ATOM 6442 C CA . PHE A 1 806 ? -3.546 -18.349 -3.598 1.00 97.31 806 PHE A CA 1
ATOM 6443 C C . PHE A 1 806 ? -5.010 -17.927 -3.547 1.00 97.31 806 PHE A C 1
ATOM 6445 O O . PHE A 1 806 ? -5.347 -16.875 -3.007 1.00 97.31 806 PHE A O 1
ATOM 6452 N N . VAL A 1 807 ? -5.864 -18.743 -4.151 1.00 96.75 807 VAL A N 1
ATOM 6453 C CA . VAL A 1 807 ? -7.322 -18.661 -4.080 1.00 96.75 807 VAL A CA 1
ATOM 6454 C C . VAL A 1 807 ? -7.798 -19.772 -3.159 1.00 96.75 807 VAL A C 1
ATOM 6456 O O . VAL A 1 807 ? -7.238 -20.869 -3.181 1.00 96.75 807 VAL A O 1
ATOM 6459 N N . VAL A 1 808 ? -8.844 -19.475 -2.405 1.00 96.88 808 VAL A N 1
ATOM 6460 C CA . VAL A 1 808 ? -9.582 -20.386 -1.538 1.00 96.88 808 VAL A CA 1
ATOM 6461 C C . VAL A 1 808 ? -10.927 -20.634 -2.223 1.00 96.88 808 VAL A C 1
ATOM 6463 O O . VAL A 1 808 ? -11.810 -19.783 -2.126 1.00 96.88 808 VAL A O 1
ATOM 6466 N N . PRO A 1 809 ? -11.072 -21.702 -3.034 1.00 95.56 809 PRO A N 1
ATOM 6467 C CA . PRO A 1 809 ? -12.306 -21.929 -3.784 1.00 95.56 809 PRO A CA 1
ATOM 6468 C C . PRO A 1 809 ? -13.487 -22.272 -2.874 1.00 95.56 809 PRO A C 1
ATOM 6470 O O . PRO A 1 809 ? -14.604 -21.864 -3.173 1.00 95.56 809 PRO A O 1
ATOM 6473 N N . ASN A 1 810 ? -13.225 -22.981 -1.775 1.00 96.62 810 ASN A N 1
ATOM 6474 C CA . ASN A 1 810 ? -14.185 -23.277 -0.723 1.00 96.62 810 ASN A CA 1
ATOM 6475 C C . ASN A 1 810 ? -13.559 -22.957 0.643 1.00 96.62 810 ASN A C 1
ATOM 6477 O O . ASN A 1 810 ? -12.504 -23.498 0.989 1.00 96.62 810 ASN A O 1
ATOM 6481 N N . GLY A 1 811 ? -14.191 -22.045 1.386 1.00 95.94 811 GLY A N 1
ATOM 6482 C CA . GLY A 1 811 ? -13.731 -21.599 2.702 1.00 95.94 811 GLY A CA 1
ATOM 6483 C C . GLY A 1 811 ? -13.724 -22.728 3.737 1.00 95.94 811 GLY A C 1
ATOM 6484 O O . GLY A 1 811 ? -12.643 -23.031 4.249 1.00 95.94 811 GLY A O 1
ATOM 6485 N N . PRO A 1 812 ? -14.877 -23.382 3.993 1.00 97.00 812 PRO A N 1
ATOM 6486 C CA . PRO A 1 812 ? -15.019 -24.470 4.961 1.00 97.00 812 PRO A CA 1
ATOM 6487 C C . PRO A 1 812 ? -13.909 -25.518 4.897 1.00 97.00 812 PRO A C 1
ATOM 6489 O O . PRO A 1 812 ? -13.259 -25.780 5.906 1.00 97.00 812 PRO A O 1
ATOM 6492 N N . LEU A 1 813 ? -13.587 -26.032 3.705 1.00 97.38 813 LEU A N 1
ATOM 6493 C CA . LEU A 1 813 ? -12.538 -27.045 3.556 1.00 97.38 813 LEU A CA 1
ATOM 6494 C C . LEU A 1 813 ? -11.151 -26.547 4.006 1.00 97.38 813 LEU A C 1
ATOM 6496 O O . LEU A 1 813 ? -10.418 -27.275 4.677 1.00 97.38 813 LEU A O 1
ATOM 6500 N N . LEU A 1 814 ? -10.767 -25.310 3.666 1.00 97.25 814 LEU A N 1
ATOM 6501 C CA . LEU A 1 814 ? -9.496 -24.746 4.135 1.00 97.25 814 LEU A CA 1
ATOM 6502 C C . LEU A 1 814 ? -9.534 -24.425 5.634 1.00 97.25 814 LEU A C 1
ATOM 6504 O O . LEU A 1 814 ? -8.518 -24.579 6.314 1.00 97.25 814 LEU A O 1
ATOM 6508 N N . TRP A 1 815 ? -10.677 -23.981 6.156 1.00 95.50 815 TRP A N 1
ATOM 6509 C CA . TRP A 1 815 ? -10.844 -23.660 7.572 1.00 95.50 815 TRP A CA 1
ATOM 6510 C C . TRP A 1 815 ? -10.736 -24.894 8.459 1.00 95.50 815 TRP A C 1
ATOM 6512 O O . TRP A 1 815 ? -10.048 -24.815 9.473 1.00 95.50 815 TRP A O 1
ATOM 6522 N N . THR A 1 816 ? -11.270 -26.040 8.029 1.00 96.00 816 THR A N 1
ATOM 6523 C CA . THR A 1 816 ? -11.062 -27.328 8.705 1.00 96.00 816 THR A CA 1
ATOM 6524 C C . THR A 1 816 ? -9.574 -27.682 8.781 1.00 96.00 816 THR A C 1
ATOM 6526 O O . THR A 1 816 ? -9.069 -28.027 9.848 1.00 96.00 816 THR A O 1
ATOM 6529 N N . ILE A 1 817 ? -8.819 -27.523 7.684 1.00 96.50 817 ILE A N 1
ATOM 6530 C CA . ILE A 1 817 ? -7.363 -27.762 7.691 1.00 96.50 817 ILE A CA 1
ATOM 6531 C C . ILE A 1 817 ? -6.623 -26.757 8.581 1.00 96.50 817 ILE A C 1
ATOM 6533 O O . ILE A 1 817 ? -5.684 -27.122 9.291 1.00 96.50 817 ILE A O 1
ATOM 6537 N N . ARG A 1 818 ? -7.035 -25.486 8.564 1.00 95.00 818 ARG A N 1
ATOM 6538 C CA . ARG A 1 818 ? -6.494 -24.448 9.448 1.00 95.00 818 ARG A CA 1
ATOM 6539 C C . ARG A 1 818 ? -6.731 -24.812 10.912 1.00 95.00 818 ARG A C 1
ATOM 6541 O O . ARG A 1 818 ? -5.803 -24.696 11.703 1.00 95.00 818 ARG A O 1
ATOM 6548 N N . GLU A 1 819 ? -7.939 -25.217 11.278 1.00 92.44 819 GLU A N 1
ATOM 6549 C CA . GLU A 1 819 ? -8.303 -25.598 12.645 1.00 92.44 819 GLU A CA 1
ATOM 6550 C C . GLU A 1 819 ? -7.515 -26.822 13.104 1.00 92.44 819 GLU A C 1
ATOM 6552 O O . GLU A 1 819 ? -6.916 -26.774 14.177 1.00 92.44 819 GLU A O 1
ATOM 6557 N N . HIS A 1 820 ? -7.393 -27.844 12.251 1.00 93.94 820 HIS A N 1
ATOM 6558 C CA . HIS A 1 820 ? -6.535 -29.009 12.493 1.00 93.94 820 HIS A CA 1
ATOM 6559 C C . HIS A 1 820 ? -5.077 -28.602 12.759 1.00 93.94 820 HIS A C 1
ATOM 6561 O O . HIS A 1 820 ? -4.481 -28.974 13.772 1.00 93.94 820 HIS A O 1
ATOM 6567 N N . LEU A 1 821 ? -4.514 -27.736 11.907 1.00 93.81 821 LEU A N 1
ATOM 6568 C CA . LEU A 1 821 ? -3.156 -27.212 12.074 1.00 93.81 821 LEU A CA 1
ATOM 6569 C C . LEU A 1 821 ? -2.997 -26.400 13.371 1.00 93.81 821 LEU A C 1
ATOM 6571 O O . LEU A 1 821 ? -1.992 -26.527 14.070 1.00 93.81 821 LEU A O 1
ATOM 6575 N N . GLN A 1 822 ? -3.972 -25.553 13.706 1.00 90.38 822 GLN A N 1
ATOM 6576 C CA . GLN A 1 822 ? -3.943 -24.740 14.923 1.00 90.38 822 GLN A CA 1
ATOM 6577 C C . GLN A 1 822 ? -4.038 -25.605 16.185 1.00 90.38 822 GLN A C 1
ATOM 6579 O O . GLN A 1 822 ? -3.305 -25.355 17.144 1.00 90.38 822 GLN A O 1
ATOM 6584 N N . GLN A 1 823 ? -4.878 -26.642 16.177 1.00 89.69 823 GLN A N 1
ATOM 6585 C CA . GLN A 1 823 ? -4.959 -27.616 17.263 1.00 89.69 823 GLN A CA 1
ATOM 6586 C C . GLN A 1 823 ? -3.621 -28.346 17.449 1.00 89.69 823 GLN A C 1
ATOM 6588 O O . GLN A 1 823 ? -3.130 -28.408 18.577 1.00 89.69 823 GLN A O 1
ATOM 6593 N N . LYS A 1 824 ? -2.977 -28.791 16.357 1.00 90.62 824 LYS A N 1
ATOM 6594 C CA . LYS A 1 824 ? -1.646 -29.435 16.378 1.00 90.62 824 LYS A CA 1
ATOM 6595 C C . LYS A 1 824 ? -0.550 -28.503 16.915 1.00 90.62 824 LYS A C 1
ATOM 6597 O O . LYS A 1 824 ? 0.316 -28.934 17.671 1.00 90.62 824 LYS A O 1
ATOM 6602 N N . LEU A 1 825 ? -0.577 -27.216 16.553 1.00 89.00 825 LEU A N 1
ATOM 6603 C CA . LEU A 1 825 ? 0.469 -26.252 16.928 1.00 89.00 825 LEU A CA 1
ATOM 6604 C C . LEU A 1 825 ? 0.357 -25.699 18.349 1.00 89.00 825 LEU A C 1
ATOM 6606 O O . LEU A 1 825 ? 1.393 -25.416 18.966 1.00 89.00 825 LEU A O 1
ATOM 6610 N N . PHE A 1 826 ? -0.866 -25.463 18.822 1.00 84.44 826 PHE A N 1
ATOM 6611 C CA . PHE A 1 826 ? -1.113 -24.746 20.073 1.00 84.44 826 PHE A CA 1
ATOM 6612 C C . PHE A 1 826 ? -1.624 -25.661 21.187 1.00 84.44 826 PHE A C 1
ATOM 6614 O O . PHE A 1 826 ? -1.369 -25.381 22.356 1.00 84.44 826 PHE A O 1
ATOM 6621 N N . GLY A 1 827 ? -2.315 -26.755 20.855 1.00 81.06 827 GLY A N 1
ATOM 6622 C CA . GLY A 1 827 ? -2.910 -27.656 21.838 1.00 81.06 827 GLY A CA 1
ATOM 6623 C C . GLY A 1 827 ? -3.898 -26.970 22.795 1.00 81.06 827 GLY A C 1
ATOM 6624 O O . GLY A 1 827 ? -4.265 -25.796 22.644 1.00 81.06 827 GLY A O 1
ATOM 6625 N N . LYS A 1 828 ? -4.325 -27.715 23.819 1.00 83.44 828 LYS A N 1
ATOM 6626 C CA . LYS A 1 828 ? -5.089 -27.179 24.957 1.00 83.44 828 LYS A CA 1
ATOM 6627 C C . LYS A 1 828 ? -4.131 -26.589 25.997 1.00 83.44 828 LYS A C 1
ATOM 6629 O O . LYS A 1 828 ? -3.020 -27.083 26.166 1.00 83.44 828 LYS A O 1
ATOM 6634 N N . ILE A 1 829 ? -4.568 -25.550 26.710 1.00 83.50 829 ILE A N 1
ATOM 6635 C CA . ILE A 1 829 ? -3.818 -25.007 27.854 1.00 83.50 829 ILE A CA 1
ATOM 6636 C C . ILE A 1 829 ? -3.768 -26.074 28.950 1.00 83.50 829 ILE A C 1
ATOM 6638 O O . ILE A 1 829 ? -4.809 -26.618 29.322 1.00 83.50 829 ILE A O 1
ATOM 6642 N N . SER A 1 830 ? -2.577 -26.374 29.471 1.00 81.00 830 SER A N 1
ATOM 6643 C CA . SER A 1 830 ? -2.448 -27.324 30.575 1.00 81.00 830 SER A CA 1
ATOM 6644 C C . SER A 1 830 ? -2.820 -26.663 31.906 1.00 81.00 830 SER A C 1
ATOM 6646 O O . SER A 1 830 ? -2.599 -25.467 32.106 1.00 81.00 830 SER A O 1
ATOM 6648 N N . SER A 1 831 ? -3.346 -27.432 32.866 1.00 78.50 831 SER A N 1
ATOM 6649 C CA . SER A 1 831 ? -3.617 -26.916 34.220 1.00 78.50 831 SER A CA 1
ATOM 6650 C C . SER A 1 831 ? -2.357 -26.345 34.884 1.00 78.50 831 SER A C 1
ATOM 6652 O O . SER A 1 831 ? -2.424 -25.308 35.546 1.00 78.50 831 SER A O 1
ATOM 6654 N N . LYS A 1 832 ? -1.197 -26.965 34.621 1.00 80.12 832 LYS A N 1
ATOM 6655 C CA . LYS A 1 832 ? 0.119 -26.534 35.112 1.00 80.12 832 LYS A CA 1
ATOM 6656 C C . LYS A 1 832 ? 0.495 -25.125 34.640 1.00 80.12 832 LYS A C 1
ATOM 6658 O O . LYS A 1 832 ? 1.094 -24.374 35.408 1.00 80.12 832 LYS A O 1
ATOM 6663 N N . ASP A 1 833 ? 0.118 -24.740 33.418 1.00 83.88 833 ASP A N 1
ATOM 6664 C CA . ASP A 1 833 ? 0.390 -23.391 32.896 1.00 83.88 833 ASP A CA 1
ATOM 6665 C C . ASP A 1 833 ? -0.378 -22.311 33.672 1.00 83.88 833 ASP A C 1
ATOM 6667 O O . ASP A 1 833 ? 0.114 -21.199 33.866 1.00 83.88 833 ASP A O 1
ATOM 6671 N N . VAL A 1 834 ? -1.577 -22.630 34.160 1.00 83.25 834 VAL A N 1
ATOM 6672 C CA . VAL A 1 834 ? -2.412 -21.694 34.926 1.00 83.25 834 VAL A CA 1
ATOM 6673 C C . VAL A 1 834 ? -1.941 -21.606 36.377 1.00 83.25 834 VAL A C 1
ATOM 6675 O O . VAL A 1 834 ? -1.901 -20.514 36.950 1.00 83.25 834 VAL A O 1
ATOM 6678 N N . GLU A 1 835 ? -1.566 -22.739 36.974 1.00 85.06 835 GLU A N 1
ATOM 6679 C CA . GLU A 1 835 ? -1.109 -22.835 38.369 1.00 85.06 835 GLU A CA 1
ATOM 6680 C C . GLU A 1 835 ? 0.149 -21.999 38.646 1.00 85.06 835 GLU A C 1
ATOM 6682 O O . GLU A 1 835 ? 0.310 -21.478 39.751 1.00 85.06 835 GLU A O 1
ATOM 6687 N N . GLY A 1 836 ? 0.997 -21.773 37.635 1.00 86.31 836 GLY A N 1
ATOM 6688 C CA . GLY A 1 836 ? 2.158 -20.885 37.747 1.00 86.31 836 GLY A CA 1
ATOM 6689 C C . GLY A 1 836 ? 1.816 -19.407 37.998 1.00 86.31 836 GLY A C 1
ATOM 6690 O O . GLY A 1 836 ? 2.652 -18.655 38.512 1.00 86.31 836 GLY A O 1
ATOM 6691 N N . TRP A 1 837 ? 0.590 -18.964 37.695 1.00 90.62 837 TRP A N 1
ATOM 6692 C CA . TRP A 1 837 ? 0.140 -17.597 37.964 1.00 90.62 837 TRP A CA 1
ATOM 6693 C C . TRP A 1 837 ? -0.348 -17.430 39.409 1.00 90.62 837 TRP A C 1
ATOM 6695 O O . TRP A 1 837 ? -1.330 -18.051 39.826 1.00 90.62 837 TRP A O 1
ATOM 6705 N N . LYS A 1 838 ? 0.245 -16.485 40.155 1.00 87.12 838 LYS A N 1
ATOM 6706 C CA . LYS A 1 838 ? -0.272 -16.039 41.466 1.00 87.12 838 LYS A CA 1
ATOM 6707 C C . LYS A 1 838 ? -1.712 -15.524 41.371 1.00 87.12 838 LYS A C 1
ATOM 6709 O O . LYS A 1 838 ? -2.171 -15.110 40.306 1.00 87.12 838 LYS A O 1
ATOM 6714 N N . GLN A 1 839 ? -2.432 -15.527 42.497 1.00 84.81 839 GLN A N 1
ATOM 6715 C CA . GLN A 1 839 ? -3.801 -15.017 42.532 1.00 84.81 839 GLN A CA 1
ATOM 6716 C C . GLN A 1 839 ? -3.859 -13.527 42.213 1.00 84.81 839 GLN A C 1
ATOM 6718 O O . GLN A 1 839 ? -3.436 -12.701 43.010 1.00 84.81 839 GLN A O 1
ATOM 6723 N N . MET A 1 840 ? -4.430 -13.206 41.051 1.00 87.56 840 MET A N 1
ATOM 6724 C CA . MET A 1 840 ? -4.655 -11.836 40.596 1.00 87.56 840 MET A CA 1
ATOM 6725 C C . MET A 1 840 ? -5.778 -11.208 41.431 1.00 87.56 840 MET A C 1
ATOM 6727 O O . MET A 1 840 ? -6.963 -11.438 41.165 1.00 87.56 840 MET A O 1
ATOM 6731 N N . ARG A 1 841 ? -5.416 -10.465 42.481 1.00 85.06 841 ARG A N 1
ATOM 6732 C CA . ARG A 1 841 ? -6.353 -9.772 43.380 1.00 85.06 841 ARG A CA 1
ATOM 6733 C C . ARG A 1 841 ? -6.235 -8.267 43.156 1.00 85.06 841 ARG A C 1
ATOM 6735 O O . ARG A 1 841 ? -5.143 -7.721 43.249 1.00 85.06 841 ARG A O 1
ATOM 6742 N N . PHE A 1 842 ? -7.359 -7.604 42.889 1.00 87.69 842 PHE A N 1
ATOM 6743 C CA . PHE A 1 842 ? -7.399 -6.143 42.827 1.00 87.69 842 PHE A CA 1
ATOM 6744 C C . PHE A 1 842 ? -7.372 -5.579 44.252 1.00 87.69 842 PHE A C 1
ATOM 6746 O O . PHE A 1 842 ? -8.251 -5.909 45.046 1.00 87.69 842 PHE A O 1
ATOM 6753 N N . ARG A 1 843 ? -6.347 -4.792 44.587 1.00 85.75 843 ARG A N 1
ATOM 6754 C CA . ARG A 1 843 ? -6.070 -4.338 45.961 1.00 85.75 843 ARG A CA 1
ATOM 6755 C C . ARG A 1 843 ? -6.818 -3.065 46.361 1.00 85.75 843 ARG A C 1
ATOM 6757 O O . ARG A 1 843 ? -7.035 -2.847 47.546 1.00 85.75 843 ARG A O 1
ATOM 6764 N N . ASP A 1 844 ? -7.207 -2.232 45.400 1.00 81.38 844 ASP A N 1
ATOM 6765 C CA . ASP A 1 844 ? -7.826 -0.935 45.679 1.00 81.38 844 ASP A CA 1
ATOM 6766 C C . ASP A 1 844 ? -9.356 -1.020 45.667 1.00 81.38 844 ASP A C 1
ATOM 6768 O O . ASP A 1 844 ? -10.012 -0.804 44.651 1.00 81.38 844 ASP A O 1
ATOM 6772 N N . ILE A 1 845 ? -9.937 -1.332 46.822 1.00 79.19 845 ILE A N 1
ATOM 6773 C CA . ILE A 1 845 ? -11.392 -1.449 46.986 1.00 79.19 845 ILE A CA 1
ATOM 6774 C C . ILE A 1 845 ? -12.148 -0.124 46.788 1.00 79.19 845 ILE A C 1
ATOM 6776 O O . ILE A 1 845 ? -13.355 -0.149 46.555 1.00 79.19 845 ILE A O 1
ATOM 6780 N N . THR A 1 846 ? -11.465 1.025 46.849 1.00 80.88 846 THR A N 1
ATOM 6781 C CA . THR A 1 846 ? -12.109 2.342 46.706 1.00 80.88 846 THR A CA 1
ATOM 6782 C C . THR A 1 846 ? -12.449 2.652 45.249 1.00 80.88 846 THR A C 1
ATOM 6784 O O . THR A 1 846 ? -13.446 3.314 44.954 1.00 80.88 846 THR A O 1
ATOM 6787 N N . ARG A 1 847 ? -11.670 2.115 44.304 1.00 82.19 847 ARG A N 1
ATOM 6788 C CA . ARG A 1 847 ? -11.899 2.296 42.869 1.00 82.19 847 ARG A CA 1
ATOM 6789 C C . ARG A 1 847 ? -12.968 1.311 42.405 1.00 82.19 847 ARG A C 1
ATOM 6791 O O . ARG A 1 847 ? -12.654 0.178 42.053 1.00 82.19 847 ARG A O 1
ATOM 6798 N N . LYS A 1 848 ? -14.231 1.727 42.308 1.00 87.25 848 LYS A N 1
ATOM 6799 C CA . LYS A 1 848 ? -15.277 0.941 41.616 1.00 87.25 848 LYS A CA 1
ATOM 6800 C C . LYS A 1 848 ? -15.120 1.053 40.089 1.00 87.25 848 LYS A C 1
ATOM 6802 O O . LYS A 1 848 ? -14.615 2.075 39.620 1.00 87.25 848 LYS A O 1
ATOM 6807 N N . PRO A 1 849 ? -15.391 -0.003 39.302 1.00 89.00 849 PRO A N 1
ATOM 6808 C CA . PRO A 1 849 ? -15.393 0.110 37.846 1.00 89.00 849 PRO A CA 1
ATOM 6809 C C . PRO A 1 849 ? -16.606 0.930 37.398 1.00 89.00 849 PRO A C 1
ATOM 6811 O O . PRO A 1 849 ? -17.673 0.832 37.999 1.00 89.00 849 PRO A O 1
ATOM 6814 N N . TYR A 1 850 ? -16.442 1.734 36.352 1.00 89.06 850 TYR A N 1
ATOM 6815 C CA . TYR A 1 850 ? -17.578 2.398 35.713 1.00 89.06 850 TYR A CA 1
ATOM 6816 C C . TYR A 1 850 ? -18.415 1.381 34.934 1.00 89.06 850 TYR A C 1
ATOM 6818 O O . TYR A 1 850 ? -17.881 0.376 34.465 1.00 89.06 850 TYR A O 1
ATOM 6826 N N . GLU A 1 851 ? -19.698 1.670 34.731 1.00 90.19 851 GLU A N 1
ATOM 6827 C CA . GLU A 1 851 ? -20.629 0.799 34.001 1.00 90.19 851 GLU A CA 1
ATOM 6828 C C . GLU A 1 851 ? -20.091 0.403 32.618 1.00 90.19 851 GLU A C 1
ATOM 6830 O O . GLU A 1 851 ? -19.930 -0.780 32.335 1.00 90.19 851 GLU A O 1
ATOM 6835 N N . TYR A 1 852 ? -19.637 1.378 31.821 1.00 87.81 852 TYR A N 1
ATOM 6836 C CA . TYR A 1 852 ? -19.055 1.112 30.500 1.00 87.81 852 TYR A CA 1
ATOM 6837 C C . TYR A 1 852 ? -17.817 0.192 30.544 1.00 87.81 852 TYR A C 1
ATOM 6839 O O . TYR A 1 852 ? -17.519 -0.485 29.561 1.00 87.81 852 TYR A O 1
ATOM 6847 N N . GLN A 1 853 ? -17.066 0.165 31.657 1.00 92.06 853 GLN A N 1
ATOM 6848 C CA . GLN A 1 853 ? -15.922 -0.741 31.830 1.00 92.06 853 GLN A CA 1
ATOM 6849 C C . GLN A 1 853 ? -16.386 -2.172 32.099 1.00 92.06 853 GLN A C 1
ATOM 6851 O O . GLN A 1 853 ? -15.731 -3.111 31.651 1.00 92.06 853 GLN A O 1
ATOM 6856 N N . VAL A 1 854 ? -17.489 -2.330 32.835 1.00 93.69 854 VAL A N 1
ATOM 6857 C CA . VAL A 1 854 ? -18.112 -3.630 33.102 1.00 93.69 854 VAL A CA 1
ATOM 6858 C C . VAL A 1 854 ? -18.698 -4.191 31.813 1.00 93.69 854 VAL A C 1
ATOM 6860 O O . VAL A 1 854 ? -18.386 -5.327 31.472 1.00 93.69 854 VAL A O 1
ATOM 6863 N N . THR A 1 855 ? -19.449 -3.391 31.053 1.00 92.06 855 THR A N 1
ATOM 6864 C CA . THR A 1 855 ? -20.004 -3.805 29.756 1.00 92.06 855 THR A CA 1
ATOM 6865 C C . THR A 1 855 ? -18.899 -4.217 28.786 1.00 92.06 855 THR A C 1
ATOM 6867 O O . THR A 1 855 ? -18.920 -5.329 28.279 1.00 92.06 855 THR A O 1
ATOM 6870 N N . ALA A 1 856 ? -17.858 -3.391 28.619 1.00 93.19 856 ALA A N 1
ATOM 6871 C CA . ALA A 1 856 ? -16.737 -3.729 27.739 1.00 93.19 856 ALA A CA 1
ATOM 6872 C C . ALA A 1 856 ? -16.004 -5.020 28.157 1.00 93.19 856 ALA A C 1
ATOM 6874 O O . ALA A 1 856 ? -15.513 -5.752 27.302 1.00 93.19 856 ALA A O 1
ATOM 6875 N N . LEU A 1 857 ? -15.914 -5.309 29.462 1.00 95.75 857 LEU A N 1
ATOM 6876 C CA . LEU A 1 857 ? -15.367 -6.574 29.960 1.00 95.75 857 LEU A CA 1
ATOM 6877 C C . LEU A 1 857 ? -16.266 -7.765 29.591 1.00 95.75 857 LEU A C 1
ATOM 6879 O O . LEU A 1 857 ? -15.741 -8.805 29.201 1.00 95.75 857 LEU A O 1
ATOM 6883 N N . GLN A 1 858 ? -17.589 -7.623 29.705 1.00 95.31 858 GLN A N 1
ATOM 6884 C CA . GLN A 1 858 ? -18.528 -8.678 29.311 1.00 95.31 858 GLN A CA 1
ATOM 6885 C C . GLN A 1 858 ? -18.489 -8.938 27.804 1.00 95.31 858 GLN A C 1
ATOM 6887 O O . GLN A 1 858 ? -18.460 -10.096 27.399 1.00 95.31 858 GLN A O 1
ATOM 6892 N N . ASP A 1 859 ? -18.366 -7.890 26.986 1.00 92.44 859 ASP A N 1
ATOM 6893 C CA . ASP A 1 859 ? -18.219 -8.026 25.533 1.00 92.44 859 ASP A CA 1
ATOM 6894 C C . ASP A 1 859 ? -16.960 -8.846 25.178 1.00 92.44 859 ASP A C 1
ATOM 6896 O O . ASP A 1 859 ? -17.007 -9.745 24.337 1.00 92.44 859 ASP A O 1
ATOM 6900 N N . MET A 1 860 ? -15.833 -8.609 25.869 1.00 95.31 860 MET A N 1
ATOM 6901 C CA . MET A 1 860 ? -14.612 -9.415 25.697 1.00 95.31 860 MET A CA 1
ATOM 6902 C C . MET A 1 860 ? -14.817 -10.883 26.095 1.00 95.31 860 MET A C 1
ATOM 6904 O O . MET A 1 860 ? -14.351 -11.780 25.394 1.00 95.31 860 MET A O 1
ATOM 6908 N N . ILE A 1 861 ? -15.508 -11.133 27.212 1.00 95.81 861 ILE A N 1
ATOM 6909 C CA . ILE A 1 861 ? -15.805 -12.489 27.697 1.00 95.81 861 ILE A CA 1
ATOM 6910 C C . ILE A 1 861 ? -16.704 -13.236 26.705 1.00 95.81 861 ILE A C 1
ATOM 6912 O O . ILE A 1 861 ? -16.391 -14.367 26.339 1.00 95.81 861 ILE A O 1
ATOM 6916 N N . SER A 1 862 ? -17.767 -12.589 26.224 1.00 92.81 862 SER A N 1
ATOM 6917 C CA . SER A 1 862 ? -18.678 -13.140 25.217 1.00 92.81 862 SER A CA 1
ATOM 6918 C C . SER A 1 862 ? -17.937 -13.484 23.923 1.00 92.81 862 SER A C 1
ATOM 6920 O O . SER A 1 862 ? -18.088 -14.581 23.385 1.00 92.81 862 SER A O 1
ATOM 6922 N N . ASN A 1 863 ? -17.055 -12.598 23.447 1.00 91.38 863 ASN A N 1
ATOM 6923 C CA . ASN A 1 863 ? -16.217 -12.874 22.278 1.00 91.38 863 ASN A CA 1
ATOM 6924 C C . ASN A 1 863 ? -15.351 -14.126 22.483 1.00 91.38 863 ASN A C 1
ATOM 6926 O O . ASN A 1 863 ? -15.330 -15.002 21.618 1.00 91.38 863 ASN A O 1
ATOM 6930 N N . HIS A 1 864 ? -14.683 -14.245 23.633 1.00 92.75 864 HIS A N 1
ATOM 6931 C CA . HIS A 1 864 ? -13.854 -15.410 23.950 1.00 92.75 864 HIS A CA 1
ATOM 6932 C C . HIS A 1 864 ? -14.665 -16.709 24.009 1.00 92.75 864 HIS A C 1
ATOM 6934 O O . HIS A 1 864 ? -14.252 -17.724 23.453 1.00 92.75 864 HIS A O 1
ATOM 6940 N N . GLN A 1 865 ? -15.834 -16.682 24.652 1.00 91.75 865 GLN A N 1
ATOM 6941 C CA . GLN A 1 865 ? -16.721 -17.845 24.757 1.00 91.75 865 GLN A CA 1
ATOM 6942 C C . GLN A 1 865 ? -17.225 -18.324 23.390 1.00 91.75 865 GLN A C 1
ATOM 6944 O O . GLN A 1 865 ? -17.392 -19.523 23.196 1.00 91.75 865 GLN A O 1
ATOM 6949 N N . ARG A 1 866 ? -17.373 -17.412 22.422 1.00 86.88 866 ARG A N 1
ATOM 6950 C CA . ARG A 1 866 ? -17.694 -17.722 21.018 1.00 86.88 866 ARG A CA 1
ATOM 6951 C C . ARG A 1 866 ? -16.488 -18.182 20.187 1.00 86.88 866 ARG A C 1
ATOM 6953 O O . ARG A 1 866 ? -16.592 -18.315 18.973 1.00 86.88 866 ARG A O 1
ATOM 6960 N N . GLY A 1 867 ? -15.328 -18.395 20.810 1.00 87.81 867 GLY A N 1
ATOM 6961 C CA . GLY A 1 867 ? -14.107 -18.844 20.135 1.00 87.81 867 GLY A CA 1
ATOM 6962 C C . GLY A 1 867 ? -13.344 -17.740 19.396 1.00 87.81 867 GLY A C 1
ATOM 6963 O O . GLY A 1 867 ? -12.387 -18.031 18.673 1.00 87.81 867 GLY A O 1
ATOM 6964 N N . MET A 1 868 ? -13.715 -16.468 19.577 1.00 88.50 868 MET A N 1
ATOM 6965 C CA . MET A 1 868 ? -13.001 -15.353 18.960 1.00 88.50 868 MET A CA 1
ATOM 6966 C C . MET A 1 868 ? -11.657 -15.137 19.656 1.00 88.50 868 MET A C 1
ATOM 6968 O O . MET A 1 868 ? -11.577 -14.951 20.868 1.00 88.50 868 MET A O 1
ATOM 6972 N N . ARG A 1 869 ? -10.577 -15.106 18.871 1.00 90.12 869 ARG A N 1
ATOM 6973 C CA . ARG A 1 869 ? -9.200 -14.954 19.381 1.00 90.12 869 ARG A CA 1
ATOM 6974 C C . ARG A 1 869 ? -8.766 -13.500 19.561 1.00 90.12 869 ARG A C 1
ATOM 6976 O O . ARG A 1 869 ? -7.650 -13.246 20.007 1.00 90.12 869 ARG A O 1
ATOM 6983 N N . GLY A 1 870 ? -9.592 -12.547 19.145 1.00 94.06 870 GLY A N 1
ATOM 6984 C CA . GLY A 1 870 ? -9.217 -11.146 19.032 1.00 94.06 870 GLY A CA 1
ATOM 6985 C C . GLY A 1 870 ? -10.259 -10.219 19.632 1.00 94.06 870 GLY A C 1
ATOM 6986 O O . GLY A 1 870 ? -11.437 -10.327 19.309 1.00 94.06 870 GLY A O 1
ATOM 6987 N N . SER A 1 871 ? -9.816 -9.265 20.450 1.00 95.94 871 SER A N 1
ATOM 6988 C CA . SER A 1 871 ? -10.658 -8.176 20.958 1.00 95.94 871 SER A CA 1
ATOM 6989 C C . SER A 1 871 ? -10.071 -6.821 20.577 1.00 95.94 871 SER A C 1
ATOM 6991 O O . SER A 1 871 ? -8.911 -6.536 20.874 1.00 95.94 871 SER A O 1
ATOM 6993 N N . PHE A 1 872 ? -10.862 -5.953 19.946 1.00 95.44 872 PHE A N 1
ATOM 6994 C CA . PHE A 1 872 ? -10.424 -4.611 19.555 1.00 95.44 872 PHE A CA 1
ATOM 6995 C C . PHE A 1 872 ? -11.178 -3.550 20.356 1.00 95.44 872 PHE A C 1
ATOM 6997 O O . PHE A 1 872 ? -12.315 -3.212 20.039 1.00 95.44 872 PHE A O 1
ATOM 7004 N N . LEU A 1 873 ? -10.532 -3.003 21.385 1.00 94.25 873 LEU A N 1
ATOM 7005 C CA . LEU A 1 873 ? -11.118 -2.016 22.285 1.00 94.25 873 LEU A CA 1
ATOM 7006 C C . LEU A 1 873 ? -10.837 -0.602 21.782 1.00 94.25 873 LEU A C 1
ATOM 7008 O O . LEU A 1 873 ? -9.691 -0.127 21.753 1.00 94.25 873 LEU A O 1
ATOM 7012 N N . TRP A 1 874 ? -11.910 0.108 21.463 1.00 91.56 874 TRP A N 1
ATOM 7013 C CA . TRP A 1 874 ? -11.875 1.511 21.102 1.00 91.56 874 TRP A CA 1
ATOM 7014 C C . TRP A 1 874 ? -12.565 2.370 22.157 1.00 91.56 874 TRP A C 1
ATOM 7016 O O . TRP A 1 874 ? -13.767 2.610 22.131 1.00 91.56 874 TRP A O 1
ATOM 7026 N N . LEU A 1 875 ? -11.760 2.889 23.081 1.00 86.94 875 LEU A N 1
ATOM 7027 C CA . LEU A 1 875 ? -12.235 3.736 24.170 1.00 86.94 875 LEU A CA 1
ATOM 7028 C C . LEU A 1 875 ? -11.409 5.016 24.251 1.00 86.94 875 LEU A C 1
ATOM 7030 O O . LEU A 1 875 ? -10.194 5.007 24.018 1.00 86.94 875 LEU A O 1
ATOM 7034 N N . LEU A 1 876 ? -12.065 6.118 24.626 1.00 80.75 876 LEU A N 1
ATOM 7035 C CA . LEU A 1 876 ? -11.416 7.418 24.782 1.00 80.75 876 LEU A CA 1
ATOM 7036 C C . LEU A 1 876 ? -10.244 7.364 25.771 1.00 80.75 876 LEU A C 1
ATOM 7038 O O . LEU A 1 876 ? -10.163 6.535 26.676 1.00 80.75 876 LEU A O 1
ATOM 7042 N N . LEU A 1 877 ? -9.287 8.266 25.582 1.00 75.88 877 LEU A N 1
ATOM 7043 C CA . LEU A 1 877 ? -8.096 8.319 26.423 1.00 75.88 877 LEU A CA 1
ATOM 7044 C C . LEU A 1 877 ? -8.470 8.665 27.865 1.00 75.88 877 LEU A C 1
ATOM 7046 O O . LEU A 1 877 ? -9.194 9.624 28.115 1.00 75.88 877 LEU A O 1
ATOM 7050 N N . GLY A 1 878 ? -7.926 7.903 28.814 1.00 74.75 878 GLY A N 1
ATOM 7051 C CA . GLY A 1 878 ? -8.249 8.055 30.233 1.00 74.75 878 GLY A CA 1
ATOM 7052 C C . GLY A 1 878 ? -9.490 7.287 30.694 1.00 74.75 878 GLY A C 1
ATOM 7053 O O . GLY A 1 878 ? -9.831 7.390 31.863 1.00 74.75 878 GLY A O 1
ATOM 7054 N N . SER A 1 879 ? -10.113 6.471 29.839 1.00 82.94 879 SER A N 1
ATOM 7055 C CA . SER A 1 879 ? -11.272 5.633 30.186 1.00 82.94 879 SER A CA 1
ATOM 7056 C C . SER A 1 879 ? -10.967 4.416 31.071 1.00 82.94 879 SER A C 1
ATOM 7058 O O . SER A 1 879 ? -11.878 3.669 31.421 1.00 82.94 879 SER A O 1
ATOM 7060 N N . GLY A 1 880 ? -9.700 4.169 31.416 1.00 86.38 880 GLY A N 1
ATOM 7061 C CA . GLY A 1 880 ? -9.286 2.994 32.192 1.00 86.38 880 GLY A CA 1
ATOM 7062 C C . GLY A 1 880 ? -9.175 1.690 31.388 1.00 86.38 880 GLY A C 1
ATOM 7063 O O . GLY A 1 880 ? -9.410 0.621 31.943 1.00 86.38 880 GLY A O 1
ATOM 7064 N N . LYS A 1 881 ? -8.775 1.754 30.106 1.00 90.88 881 LYS A N 1
ATOM 7065 C CA . LYS A 1 881 ? -8.529 0.582 29.226 1.00 90.88 881 LYS A CA 1
ATOM 7066 C C . LYS A 1 881 ? -7.689 -0.518 29.892 1.00 90.88 881 LYS A C 1
ATOM 7068 O O . LYS A 1 881 ? -8.035 -1.693 29.832 1.00 90.88 881 LYS A O 1
ATOM 7073 N N . SER A 1 882 ? -6.610 -0.129 30.566 1.00 91.88 882 SER A N 1
ATOM 7074 C CA . SER A 1 882 ? -5.686 -1.052 31.236 1.00 91.88 882 SER A CA 1
ATOM 7075 C C . SER A 1 882 ? -6.367 -1.854 32.347 1.00 91.88 882 SER A C 1
ATOM 7077 O O . SER A 1 882 ? -6.109 -3.046 32.490 1.00 91.88 882 SER A O 1
ATOM 7079 N N . ARG A 1 883 ? -7.304 -1.238 33.078 1.00 92.25 883 ARG A N 1
ATOM 7080 C CA . ARG A 1 883 ? -8.086 -1.908 34.122 1.00 92.25 883 ARG A CA 1
ATOM 7081 C C . ARG A 1 883 ? -9.028 -2.967 33.550 1.00 92.25 883 ARG A C 1
ATOM 7083 O O . ARG A 1 883 ? -9.149 -4.040 34.141 1.00 92.25 883 ARG A O 1
ATOM 7090 N N . ILE A 1 884 ? -9.672 -2.678 32.415 1.00 94.75 884 ILE A N 1
ATOM 7091 C CA . ILE A 1 884 ? -10.550 -3.631 31.713 1.00 94.75 884 ILE A CA 1
ATOM 7092 C C . ILE A 1 884 ? -9.744 -4.882 31.350 1.00 94.75 884 ILE A C 1
ATOM 7094 O O . ILE A 1 884 ? -10.121 -5.987 31.730 1.00 94.75 884 ILE A O 1
ATOM 7098 N N . ILE A 1 885 ? -8.571 -4.704 30.732 1.00 95.75 885 ILE A N 1
ATOM 7099 C CA . ILE A 1 885 ? -7.705 -5.826 30.343 1.00 95.75 885 ILE A CA 1
ATOM 7100 C C . ILE A 1 885 ? -7.236 -6.638 31.544 1.00 95.75 885 ILE A C 1
ATOM 7102 O O . ILE A 1 885 ? -7.307 -7.860 31.521 1.00 95.75 885 ILE A O 1
ATOM 7106 N N . LEU A 1 886 ? -6.749 -5.993 32.605 1.00 95.81 886 LEU A N 1
ATOM 7107 C CA . LEU A 1 886 ? -6.266 -6.719 33.782 1.00 95.81 886 LEU A CA 1
ATOM 7108 C C . LEU A 1 886 ? -7.398 -7.493 34.477 1.00 95.81 886 LEU A C 1
ATOM 7110 O O . LEU A 1 886 ? -7.175 -8.593 34.989 1.00 95.81 886 LEU A O 1
ATOM 7114 N N . SER A 1 887 ? -8.625 -6.965 34.432 1.00 95.69 887 SER A N 1
ATOM 7115 C CA . SER A 1 887 ? -9.828 -7.661 34.907 1.00 95.69 887 SER A CA 1
ATOM 7116 C C . SER A 1 887 ? -10.181 -8.859 34.021 1.00 95.69 887 SER A C 1
ATOM 7118 O O . SER A 1 887 ? -10.518 -9.923 34.540 1.00 95.69 887 SER A O 1
ATOM 7120 N N . TYR A 1 888 ? -10.022 -8.724 32.706 1.00 96.81 888 TYR A N 1
ATOM 7121 C CA . TYR A 1 888 ? -10.211 -9.807 31.747 1.00 96.81 888 TYR A CA 1
ATOM 7122 C C . TYR A 1 888 ? -9.170 -10.928 31.906 1.00 96.81 888 TYR A C 1
ATOM 7124 O O . TYR A 1 888 ? -9.523 -12.097 32.034 1.00 96.81 888 TYR A O 1
ATOM 7132 N N . LEU A 1 889 ? -7.885 -10.589 32.043 1.00 96.62 889 LEU A N 1
ATOM 7133 C CA . LEU A 1 889 ? -6.820 -11.557 32.330 1.00 96.62 889 LEU A CA 1
ATOM 7134 C C . LEU A 1 889 ? -7.068 -12.307 33.652 1.00 96.62 889 LEU A C 1
ATOM 7136 O O . LEU A 1 889 ? -6.813 -13.508 33.756 1.00 96.62 889 LEU A O 1
ATOM 7140 N N . ARG A 1 890 ? -7.614 -11.618 34.665 1.00 95.38 890 ARG A N 1
ATOM 7141 C CA . ARG A 1 890 ? -8.038 -12.242 35.927 1.00 95.38 890 ARG A CA 1
ATOM 7142 C C . ARG A 1 890 ? -9.173 -13.244 35.704 1.00 95.38 890 ARG A C 1
ATOM 7144 O O . ARG A 1 890 ? -9.162 -14.302 36.337 1.00 95.38 890 ARG A O 1
ATOM 7151 N N . TRP A 1 891 ? -10.134 -12.927 34.835 1.00 96.12 891 TRP A N 1
ATOM 7152 C CA . TRP A 1 891 ? -11.207 -13.845 34.452 1.00 96.12 891 TRP A CA 1
ATOM 7153 C C . TRP A 1 891 ? -10.657 -15.078 33.721 1.00 96.12 891 TRP A C 1
ATOM 7155 O O . TRP A 1 891 ? -10.953 -16.195 34.146 1.00 96.12 891 TRP A O 1
ATOM 7165 N N . LEU A 1 892 ? -9.766 -14.908 32.737 1.00 94.88 892 LEU A N 1
ATOM 7166 C CA . LEU A 1 892 ? -9.105 -16.028 32.047 1.00 94.88 892 LEU A CA 1
ATOM 7167 C C . LEU A 1 892 ? -8.378 -16.951 33.029 1.00 94.88 892 LEU A C 1
ATOM 7169 O O . LEU A 1 892 ? -8.506 -18.173 32.966 1.00 94.88 892 LEU A O 1
ATOM 7173 N N . ARG A 1 893 ? -7.658 -16.379 34.003 1.00 94.44 893 ARG A N 1
ATOM 7174 C CA . ARG A 1 893 ? -6.994 -17.168 35.049 1.00 94.44 893 ARG A CA 1
ATOM 7175 C C . ARG A 1 893 ? -8.002 -17.967 35.875 1.00 94.44 893 ARG A C 1
ATOM 7177 O O . ARG A 1 893 ? -7.771 -19.144 36.138 1.00 94.44 893 ARG A O 1
ATOM 7184 N N . LYS A 1 894 ? -9.102 -17.334 36.306 1.00 93.62 894 LYS A N 1
ATOM 7185 C CA . LYS A 1 894 ? -10.151 -17.981 37.116 1.00 93.62 894 LYS A CA 1
ATOM 7186 C C . LYS A 1 894 ? -10.763 -19.182 36.383 1.00 93.62 894 LYS A C 1
ATOM 7188 O O . LYS A 1 894 ? -11.035 -20.187 37.027 1.00 93.62 894 LYS A O 1
ATOM 7193 N N . ASN A 1 895 ? -10.906 -19.089 35.062 1.00 93.31 895 ASN A N 1
ATOM 7194 C CA . ASN A 1 895 ? -11.463 -20.143 34.209 1.00 93.31 895 ASN A CA 1
ATOM 7195 C C . ASN A 1 895 ? -10.411 -21.110 33.639 1.00 93.31 895 ASN A C 1
ATOM 7197 O O . ASN A 1 895 ? -10.727 -21.906 32.764 1.00 93.31 895 ASN A O 1
ATOM 7201 N N . LYS A 1 896 ? -9.163 -21.075 34.130 1.00 93.69 896 LYS A N 1
ATOM 7202 C CA . LYS A 1 896 ? -8.058 -21.933 33.662 1.00 93.69 896 LYS A CA 1
ATOM 7203 C C . LYS A 1 896 ? -7.749 -21.808 32.159 1.00 93.69 896 LYS A C 1
ATOM 7205 O O . LYS A 1 896 ? -7.315 -22.763 31.525 1.00 93.69 896 LYS A O 1
ATOM 7210 N N . GLN A 1 897 ? -7.926 -20.608 31.612 1.00 92.75 897 GLN A N 1
ATOM 7211 C CA . GLN A 1 897 ? -7.715 -20.272 30.199 1.00 92.75 897 GLN A CA 1
ATOM 7212 C C . GLN A 1 897 ? -6.577 -19.258 29.981 1.00 92.75 897 GLN A C 1
ATOM 7214 O O . GLN A 1 897 ? -6.325 -18.841 28.854 1.00 92.75 897 GLN A O 1
ATOM 7219 N N . LEU A 1 898 ? -5.870 -18.840 31.038 1.00 94.62 898 LEU A N 1
ATOM 7220 C CA . LEU A 1 898 ? -4.739 -17.919 30.908 1.00 94.62 898 LEU A CA 1
ATOM 7221 C C . LEU A 1 898 ? -3.456 -18.685 30.527 1.00 94.62 898 LEU A C 1
ATOM 7223 O O . LEU A 1 898 ? -3.035 -19.551 31.295 1.00 94.62 898 LEU A O 1
ATOM 7227 N N . PRO A 1 899 ? -2.802 -18.370 29.394 1.00 94.06 899 PRO A N 1
ATOM 7228 C CA . PRO A 1 899 ? -1.592 -19.063 28.975 1.00 94.06 899 PRO A CA 1
ATOM 7229 C C . PRO A 1 899 ? -0.356 -18.615 29.775 1.00 94.06 899 PRO A C 1
ATOM 7231 O O . PRO A 1 899 ? -0.386 -17.660 30.555 1.00 94.06 899 PRO A O 1
ATOM 7234 N N . LYS A 1 900 ? 0.764 -19.313 29.566 1.00 94.50 900 LYS A N 1
ATOM 7235 C CA . LYS A 1 900 ? 2.026 -19.124 30.302 1.00 94.50 900 LYS A CA 1
ATOM 7236 C C . LYS A 1 900 ? 2.630 -17.721 30.163 1.00 94.50 900 LYS A C 1
ATOM 7238 O O . LYS A 1 900 ? 3.283 -17.237 31.094 1.00 94.50 900 LYS A O 1
ATOM 7243 N N . TYR A 1 901 ? 2.422 -17.067 29.020 1.00 96.56 901 TYR A N 1
ATOM 7244 C CA . TYR A 1 901 ? 3.012 -15.769 28.707 1.00 96.56 901 TYR A CA 1
ATOM 7245 C C . TYR A 1 901 ? 1.940 -14.699 28.454 1.00 96.56 901 TYR A C 1
ATOM 7247 O O . TYR A 1 901 ? 0.933 -14.924 27.787 1.00 96.56 901 TYR A O 1
ATOM 7255 N N . ILE A 1 902 ? 2.185 -13.489 28.958 1.00 97.81 902 ILE A N 1
ATOM 7256 C CA . ILE A 1 902 ? 1.451 -12.280 28.566 1.00 97.81 902 ILE A CA 1
ATOM 7257 C C . ILE A 1 902 ? 2.481 -11.295 28.039 1.00 97.81 902 ILE A C 1
ATOM 7259 O O . ILE A 1 902 ? 3.438 -10.971 28.749 1.00 97.81 902 ILE A O 1
ATOM 7263 N N . ILE A 1 903 ? 2.295 -10.824 26.810 1.00 97.81 903 ILE A N 1
ATOM 7264 C CA . ILE A 1 903 ? 3.193 -9.868 26.162 1.00 97.81 903 ILE A CA 1
ATOM 7265 C C . ILE A 1 903 ? 2.399 -8.607 25.853 1.00 97.81 903 ILE A C 1
ATOM 7267 O O . ILE A 1 903 ? 1.475 -8.614 25.047 1.00 97.81 903 ILE A O 1
ATOM 7271 N N . TYR A 1 904 ? 2.763 -7.510 26.506 1.00 97.88 904 TYR A N 1
ATOM 7272 C CA . TYR A 1 904 ? 2.090 -6.224 26.392 1.00 97.88 904 TYR A CA 1
ATOM 7273 C C . TYR A 1 904 ? 3.019 -5.253 25.669 1.00 97.88 904 TYR A C 1
ATOM 7275 O O . TYR A 1 904 ? 4.067 -4.866 26.190 1.00 97.88 904 TYR A O 1
ATOM 7283 N N . THR A 1 905 ? 2.638 -4.835 24.463 1.00 96.62 905 THR A N 1
ATOM 7284 C CA . THR A 1 905 ? 3.358 -3.804 23.724 1.00 96.62 905 THR A CA 1
ATOM 7285 C C . THR A 1 905 ? 2.743 -2.426 23.898 1.00 96.62 905 THR A C 1
ATOM 7287 O O . THR A 1 905 ? 1.529 -2.265 23.835 1.00 96.62 905 THR A O 1
ATOM 7290 N N . LEU A 1 906 ? 3.595 -1.425 24.114 1.00 94.88 906 LEU A N 1
ATOM 7291 C CA . LEU A 1 906 ? 3.183 -0.068 24.463 1.00 94.88 906 LEU A CA 1
ATOM 7292 C C . LEU A 1 906 ? 4.197 0.998 24.014 1.00 94.88 906 LEU A C 1
ATOM 7294 O O . LEU A 1 906 ? 5.362 0.671 23.748 1.00 94.88 906 LEU A O 1
ATOM 7298 N N . PRO A 1 907 ? 3.803 2.281 23.953 1.00 90.25 907 PRO A N 1
ATOM 7299 C CA . PRO A 1 907 ? 4.747 3.383 23.811 1.00 90.25 907 PRO A CA 1
ATOM 7300 C C . PRO A 1 907 ? 5.627 3.511 25.069 1.00 90.25 907 PRO A C 1
ATOM 7302 O O . PRO A 1 907 ? 5.130 3.278 26.178 1.00 90.25 907 PRO A O 1
ATOM 7305 N N . PRO A 1 908 ? 6.906 3.918 24.946 1.00 86.31 908 PRO A N 1
ATOM 7306 C CA . PRO A 1 908 ? 7.780 4.143 26.101 1.00 86.31 908 PRO A CA 1
ATOM 7307 C C . PRO A 1 908 ? 7.172 5.078 27.156 1.00 86.31 908 PRO A C 1
ATOM 7309 O O . PRO A 1 908 ? 7.328 4.851 28.353 1.00 86.31 908 PRO A O 1
ATOM 7312 N N . GLU A 1 909 ? 6.432 6.096 26.715 1.00 81.81 909 GLU A N 1
ATOM 7313 C CA . GLU A 1 909 ? 5.815 7.119 27.562 1.00 81.81 909 GLU A CA 1
ATOM 7314 C C . GLU A 1 909 ? 4.693 6.568 28.455 1.00 81.81 909 GLU A C 1
ATOM 7316 O O . GLU A 1 909 ? 4.354 7.183 29.463 1.00 81.81 909 GLU A O 1
ATOM 7321 N N . SER A 1 910 ? 4.112 5.416 28.104 1.00 84.81 910 SER A N 1
ATOM 7322 C CA . SER A 1 910 ? 3.014 4.796 28.863 1.00 84.81 910 SER A CA 1
ATOM 7323 C C . SER A 1 910 ? 3.504 3.780 29.901 1.00 84.81 910 SER A C 1
ATOM 7325 O O . SER A 1 910 ? 2.730 3.354 30.754 1.00 84.81 910 SER A O 1
ATOM 7327 N N . ALA A 1 911 ? 4.787 3.400 29.872 1.00 88.56 911 ALA A N 1
ATOM 7328 C CA . ALA A 1 911 ? 5.294 2.251 30.620 1.00 88.56 911 ALA A CA 1
ATOM 7329 C C . ALA A 1 911 ? 5.106 2.340 32.134 1.00 88.56 911 ALA A C 1
ATOM 7331 O O . ALA A 1 911 ? 4.600 1.397 32.735 1.00 88.56 911 ALA A O 1
ATOM 7332 N N . MET A 1 912 ? 5.461 3.471 32.744 1.00 87.69 912 MET A N 1
ATOM 7333 C CA . MET A 1 912 ? 5.361 3.631 34.199 1.00 87.69 912 MET A CA 1
ATOM 7334 C C . MET A 1 912 ? 3.909 3.593 34.685 1.00 87.69 912 MET A C 1
ATOM 7336 O O . MET A 1 912 ? 3.610 2.888 35.643 1.00 87.69 912 MET A O 1
ATOM 7340 N N . SER A 1 913 ? 2.997 4.258 33.969 1.00 85.81 913 SER A N 1
ATOM 7341 C CA . SER A 1 913 ? 1.569 4.248 34.306 1.00 85.81 913 SER A CA 1
ATOM 7342 C C . SER A 1 913 ? 0.963 2.843 34.212 1.00 85.81 913 SER A C 1
ATOM 7344 O O . SER A 1 913 ? 0.163 2.464 35.063 1.00 85.81 913 SER A O 1
ATOM 7346 N N . ILE A 1 914 ? 1.363 2.046 33.216 1.00 91.38 914 ILE A N 1
ATOM 7347 C CA . ILE A 1 914 ? 0.911 0.654 33.088 1.00 91.38 914 ILE A CA 1
ATOM 7348 C C . ILE A 1 914 ? 1.495 -0.225 34.201 1.00 91.38 914 ILE A C 1
ATOM 7350 O O . ILE A 1 914 ? 0.775 -1.046 34.761 1.00 91.38 914 ILE A O 1
ATOM 7354 N N . ILE A 1 915 ? 2.770 -0.042 34.561 1.00 93.19 915 ILE A N 1
ATOM 7355 C CA . ILE A 1 915 ? 3.407 -0.758 35.680 1.00 93.19 915 ILE A CA 1
ATOM 7356 C C . ILE A 1 915 ? 2.655 -0.503 36.991 1.00 93.19 915 ILE A C 1
ATOM 7358 O O . ILE A 1 915 ? 2.408 -1.442 37.746 1.00 93.19 915 ILE A O 1
ATOM 7362 N N . GLU A 1 916 ? 2.286 0.747 37.268 1.00 89.88 916 GLU A N 1
ATOM 7363 C CA . GLU A 1 916 ? 1.498 1.105 38.452 1.00 89.88 916 GLU A CA 1
ATOM 7364 C C . GLU A 1 916 ? 0.120 0.439 38.437 1.00 89.88 916 GLU A C 1
ATOM 7366 O O . GLU A 1 916 ? -0.277 -0.161 39.435 1.00 89.88 916 GLU A O 1
ATOM 7371 N N . GLU A 1 917 ? -0.573 0.446 37.294 1.00 90.44 917 GLU A N 1
ATOM 7372 C CA . GLU A 1 917 ? -1.873 -0.218 37.177 1.00 90.44 917 GLU A CA 1
ATOM 7373 C C . GLU A 1 917 ? -1.759 -1.743 37.391 1.00 90.44 917 GLU A C 1
ATOM 7375 O O . GLU A 1 917 ? -2.579 -2.333 38.092 1.00 90.44 917 GLU A O 1
ATOM 7380 N N . ILE A 1 918 ? -0.698 -2.386 36.881 1.00 94.12 918 ILE A N 1
ATOM 7381 C CA . ILE A 1 918 ? -0.424 -3.820 37.096 1.00 94.12 918 ILE A CA 1
ATOM 7382 C C . ILE A 1 918 ? -0.178 -4.134 38.581 1.00 94.12 918 ILE A C 1
ATOM 7384 O O . ILE A 1 918 ? -0.632 -5.172 39.073 1.00 94.12 918 ILE A O 1
ATOM 7388 N N . LYS A 1 919 ? 0.499 -3.245 39.322 1.00 91.69 919 LYS A N 1
ATOM 7389 C CA . LYS A 1 919 ? 0.758 -3.434 40.762 1.00 91.69 919 LYS A CA 1
ATOM 7390 C C . LYS A 1 919 ? -0.530 -3.530 41.580 1.00 91.69 919 LYS A C 1
ATOM 7392 O O . LYS A 1 919 ? -0.568 -4.309 42.532 1.00 91.69 919 LYS A O 1
ATOM 7397 N N . TYR A 1 920 ? -1.598 -2.826 41.192 1.00 90.94 920 TYR A N 1
ATOM 7398 C CA . TYR A 1 920 ? -2.901 -2.954 41.858 1.00 90.94 920 TYR A CA 1
ATOM 7399 C C . TYR A 1 920 ? -3.517 -4.353 41.737 1.00 90.94 920 TYR A C 1
ATOM 7401 O O . TYR A 1 920 ? -4.362 -4.697 42.558 1.00 90.94 920 TYR A O 1
ATOM 7409 N N . PHE A 1 921 ? -3.100 -5.161 40.758 1.00 92.25 921 PHE A N 1
ATOM 7410 C CA . PHE A 1 921 ? -3.572 -6.536 40.559 1.00 92.25 921 PHE A CA 1
ATOM 7411 C C . PHE A 1 921 ? -2.643 -7.607 41.158 1.00 92.25 921 PHE A C 1
ATOM 7413 O O . PHE A 1 921 ? -2.930 -8.798 41.024 1.00 92.25 921 PHE A O 1
ATOM 7420 N N . ASP A 1 922 ? -1.554 -7.198 41.822 1.00 91.25 922 ASP A N 1
ATOM 7421 C CA . ASP A 1 922 ? -0.552 -8.081 42.437 1.00 91.25 922 ASP A CA 1
ATOM 7422 C C . ASP A 1 922 ? 0.136 -9.053 41.459 1.00 91.25 922 ASP A C 1
ATOM 7424 O O . ASP A 1 922 ? 0.321 -10.242 41.730 1.00 91.25 922 ASP A O 1
ATOM 7428 N N . ILE A 1 923 ? 0.502 -8.548 40.278 1.00 92.44 923 ILE A N 1
ATOM 7429 C CA . ILE A 1 923 ? 1.129 -9.347 39.219 1.00 92.44 923 ILE A CA 1
ATOM 7430 C C . ILE A 1 923 ? 2.583 -8.924 39.030 1.00 92.44 923 ILE A C 1
ATOM 7432 O O . ILE A 1 923 ? 2.921 -7.738 39.011 1.00 92.44 923 ILE A O 1
ATOM 7436 N N . LYS A 1 924 ? 3.462 -9.909 38.831 1.00 94.94 924 LYS A N 1
ATOM 7437 C CA . LYS A 1 924 ? 4.866 -9.650 38.510 1.00 94.94 924 LYS A CA 1
ATOM 7438 C C . LYS A 1 924 ? 5.000 -9.069 37.102 1.00 94.94 924 LYS A C 1
ATOM 7440 O O . LYS A 1 924 ? 4.396 -9.556 36.148 1.00 94.94 924 LYS A O 1
ATOM 7445 N N . THR A 1 925 ? 5.854 -8.060 36.969 1.00 96.31 925 THR A N 1
ATOM 7446 C CA . THR A 1 925 ? 6.128 -7.395 35.689 1.00 96.31 925 THR A CA 1
ATOM 7447 C C . THR A 1 925 ? 7.575 -7.629 35.259 1.00 96.31 925 THR A C 1
ATOM 7449 O O . THR A 1 925 ? 8.497 -7.651 36.084 1.00 96.31 925 THR A O 1
ATOM 7452 N N . ASN A 1 926 ? 7.780 -7.800 33.957 1.00 97.12 926 ASN A N 1
ATOM 7453 C CA . ASN A 1 926 ? 9.090 -7.852 33.317 1.00 97.12 926 ASN A CA 1
ATOM 7454 C C . ASN A 1 926 ? 9.122 -6.854 32.157 1.00 97.12 926 ASN A C 1
ATOM 7456 O O . ASN A 1 926 ? 8.179 -6.812 31.378 1.00 97.12 926 ASN A O 1
ATOM 7460 N N . VAL A 1 927 ? 10.189 -6.074 32.006 1.00 96.06 927 VAL A N 1
ATOM 7461 C CA . VAL A 1 927 ? 10.390 -5.204 30.836 1.00 96.06 927 VAL A CA 1
ATOM 7462 C C . VAL A 1 927 ? 11.427 -5.844 29.916 1.00 96.06 927 VAL A C 1
ATOM 7464 O O . VAL A 1 927 ? 12.539 -6.144 30.341 1.00 96.06 927 VAL A O 1
ATOM 7467 N N . MET A 1 928 ? 11.083 -6.050 28.648 1.00 95.00 928 MET A N 1
ATOM 7468 C CA . MET A 1 928 ? 11.980 -6.585 27.624 1.00 95.00 928 MET A CA 1
ATOM 7469 C C . MET A 1 928 ? 12.610 -5.442 26.828 1.00 95.00 928 MET A C 1
ATOM 7471 O O . MET A 1 928 ? 11.921 -4.625 26.206 1.00 95.00 928 MET A O 1
ATOM 7475 N N . ILE A 1 929 ? 13.942 -5.376 26.838 1.00 92.38 929 ILE A N 1
ATOM 7476 C CA . ILE A 1 929 ? 14.701 -4.375 26.086 1.00 92.38 929 ILE A CA 1
ATOM 7477 C C . ILE A 1 929 ? 15.704 -5.112 25.181 1.00 92.38 929 ILE A C 1
ATOM 7479 O O . ILE A 1 929 ? 16.766 -5.530 25.640 1.00 92.38 929 ILE A O 1
ATOM 7483 N N . PRO A 1 930 ? 15.407 -5.271 23.882 1.00 87.50 930 PRO A N 1
ATOM 7484 C CA . PRO A 1 930 ? 16.268 -5.956 22.921 1.00 87.50 930 PRO A CA 1
ATOM 7485 C C . PRO A 1 930 ? 17.294 -4.986 22.323 1.00 87.50 930 PRO A C 1
ATOM 7487 O O . PRO A 1 930 ? 17.323 -4.729 21.117 1.00 87.50 930 PRO A O 1
ATOM 7490 N N . LEU A 1 931 ? 18.098 -4.365 23.189 1.00 86.19 931 LEU A N 1
ATOM 7491 C CA . LEU A 1 931 ? 19.169 -3.442 22.813 1.00 86.19 931 LEU A CA 1
ATOM 7492 C C . LEU A 1 931 ? 20.471 -3.865 23.495 1.00 86.19 931 LEU A C 1
ATOM 7494 O O . LEU A 1 931 ? 20.461 -4.220 24.670 1.00 86.19 931 LEU A O 1
ATOM 7498 N N . LYS A 1 932 ? 21.597 -3.764 22.776 1.00 78.12 932 LYS A N 1
ATOM 7499 C CA . LYS A 1 932 ? 22.923 -4.143 23.297 1.00 78.12 932 LYS A CA 1
ATOM 7500 C C . LYS A 1 932 ? 23.365 -3.283 24.496 1.00 78.12 932 LYS A C 1
ATOM 7502 O O . LYS A 1 932 ? 23.927 -3.813 25.443 1.00 78.12 932 LYS A O 1
ATOM 7507 N N . ASN A 1 933 ? 23.040 -1.985 24.493 1.00 76.81 933 ASN A N 1
ATOM 7508 C CA . ASN A 1 933 ? 23.427 -1.035 25.547 1.00 76.81 933 ASN A CA 1
ATOM 7509 C C . ASN A 1 933 ? 22.224 -0.650 26.410 1.00 76.81 933 ASN A C 1
ATOM 7511 O O . ASN A 1 933 ? 21.418 0.206 26.036 1.00 76.81 933 ASN A O 1
ATOM 7515 N N . ILE A 1 934 ? 22.099 -1.301 27.563 1.00 80.06 934 ILE A N 1
ATOM 7516 C CA . ILE A 1 934 ? 20.858 -1.310 28.343 1.00 80.06 934 ILE A CA 1
ATOM 7517 C C . ILE A 1 934 ? 20.987 -0.620 29.708 1.00 80.06 934 ILE A C 1
ATOM 7519 O O . ILE A 1 934 ? 19.966 -0.240 30.271 1.00 80.06 934 ILE A O 1
ATOM 7523 N N . SER A 1 935 ? 22.209 -0.447 30.230 1.00 73.12 935 SER A N 1
ATOM 7524 C CA . SER A 1 935 ? 22.486 -0.067 31.628 1.00 73.12 935 SER A CA 1
ATOM 7525 C C . SER A 1 935 ? 21.666 1.142 32.085 1.00 73.12 935 SER A C 1
ATOM 7527 O O . SER A 1 935 ? 20.831 1.014 32.977 1.00 73.12 935 SER A O 1
ATOM 7529 N N . LYS A 1 936 ? 21.763 2.264 31.363 1.00 74.94 936 LYS A N 1
ATOM 7530 C CA . LYS A 1 936 ? 21.010 3.496 31.666 1.00 74.94 936 LYS A CA 1
ATOM 7531 C C . LYS A 1 936 ? 19.489 3.366 31.498 1.00 74.94 936 LYS A C 1
ATOM 7533 O O . LYS A 1 936 ? 18.734 4.111 32.109 1.00 74.94 936 LYS A O 1
ATOM 7538 N N . LYS A 1 937 ? 19.015 2.445 30.650 1.00 77.69 937 LYS A N 1
ATOM 7539 C CA . LYS A 1 937 ? 17.577 2.251 30.382 1.00 77.69 937 LYS A CA 1
ATOM 7540 C C . LYS A 1 937 ? 16.899 1.318 31.387 1.00 77.69 937 LYS A C 1
ATOM 7542 O O . LYS A 1 937 ? 15.675 1.337 31.461 1.00 77.69 937 LYS A O 1
ATOM 7547 N N . LYS A 1 938 ? 17.654 0.498 32.131 1.00 85.62 938 LYS A N 1
ATOM 7548 C CA . LYS A 1 938 ? 17.101 -0.427 33.138 1.00 85.62 938 LYS A CA 1
ATOM 7549 C C . LYS A 1 938 ? 16.834 0.247 34.482 1.00 85.62 938 LYS A C 1
ATOM 7551 O O . LYS A 1 938 ? 15.877 -0.130 35.153 1.00 85.62 938 LYS A O 1
ATOM 7556 N N . GLU A 1 939 ? 17.648 1.235 34.858 1.00 84.44 939 GLU A N 1
ATOM 7557 C CA . GLU A 1 939 ? 17.587 1.889 36.174 1.00 84.44 939 GLU A CA 1
ATOM 7558 C C . GLU A 1 939 ? 16.181 2.342 36.604 1.00 84.44 939 GLU A C 1
ATOM 7560 O O . GLU A 1 939 ? 15.806 2.035 37.737 1.00 84.44 939 GLU A O 1
ATOM 7565 N N . PRO A 1 940 ? 15.360 3.001 35.755 1.00 85.69 940 PRO A N 1
ATOM 7566 C CA . PRO A 1 940 ? 14.034 3.456 36.177 1.00 85.69 940 PRO A CA 1
ATOM 7567 C C . PRO A 1 940 ? 13.108 2.309 36.600 1.00 85.69 940 PRO A C 1
ATOM 7569 O O . PRO A 1 940 ? 12.320 2.465 37.526 1.00 85.69 940 PRO A O 1
ATOM 7572 N N . PHE A 1 941 ? 13.226 1.145 35.953 1.00 90.06 941 PHE A N 1
ATOM 7573 C CA . PHE A 1 941 ? 12.381 -0.022 36.215 1.00 90.06 941 PHE A CA 1
ATOM 7574 C C . PHE A 1 941 ? 12.848 -0.802 37.445 1.00 90.06 941 PHE A C 1
ATOM 7576 O O . PHE A 1 941 ? 12.027 -1.237 38.252 1.00 90.06 941 PHE A O 1
ATOM 7583 N N . LEU A 1 942 ? 14.166 -0.914 37.635 1.00 88.94 942 LEU A N 1
ATOM 7584 C CA . LEU A 1 942 ? 14.741 -1.551 38.820 1.00 88.94 942 LEU A CA 1
ATOM 7585 C C . LEU A 1 942 ? 14.366 -0.792 40.101 1.00 88.94 942 LEU A C 1
ATOM 7587 O O . LEU A 1 942 ? 13.989 -1.421 41.086 1.00 88.94 942 LEU A O 1
ATOM 7591 N N . LYS A 1 943 ? 14.360 0.550 40.061 1.00 88.81 943 LYS A N 1
ATOM 7592 C CA . LYS A 1 943 ? 13.951 1.405 41.193 1.00 88.81 943 LYS A CA 1
ATOM 7593 C C . LYS A 1 943 ? 12.516 1.159 41.664 1.00 88.81 943 LYS A C 1
ATOM 7595 O O . LYS A 1 943 ? 12.220 1.359 42.834 1.00 88.81 943 LYS A O 1
ATOM 7600 N N . VAL A 1 944 ? 11.629 0.710 40.775 1.00 87.81 944 VAL A N 1
ATOM 7601 C CA . VAL A 1 944 ? 10.230 0.397 41.111 1.00 87.81 944 VAL A CA 1
ATOM 7602 C C . VAL A 1 944 ? 9.974 -1.100 41.313 1.00 87.81 944 VAL A C 1
ATOM 7604 O O . VAL A 1 944 ? 8.810 -1.510 41.343 1.00 87.81 944 VAL A O 1
ATOM 7607 N N . GLY A 1 945 ? 11.031 -1.909 41.461 1.00 88.88 945 GLY A N 1
ATOM 7608 C CA . GLY A 1 945 ? 10.947 -3.347 41.735 1.00 88.88 945 GLY A CA 1
ATOM 7609 C C . GLY A 1 945 ? 10.529 -4.199 40.532 1.00 88.88 945 GLY A C 1
ATOM 7610 O O . GLY A 1 945 ? 9.996 -5.292 40.710 1.00 88.88 945 GLY A O 1
ATOM 7611 N N . VAL A 1 946 ? 10.720 -3.705 39.305 1.00 93.50 946 VAL A N 1
ATOM 7612 C CA . VAL A 1 946 ? 10.349 -4.414 38.073 1.00 93.50 946 VAL A CA 1
ATOM 7613 C C . VAL A 1 946 ? 11.566 -5.114 37.480 1.00 93.50 946 VAL A C 1
ATOM 7615 O O . VAL A 1 946 ? 12.634 -4.521 37.325 1.00 93.50 946 VAL A O 1
ATOM 7618 N N . SER A 1 947 ? 11.403 -6.389 37.121 1.00 93.62 947 SER A N 1
ATOM 7619 C CA . SER A 1 947 ? 12.477 -7.156 36.486 1.00 93.62 947 SER A CA 1
ATOM 7620 C C . SER A 1 947 ? 12.711 -6.691 35.044 1.00 93.62 947 SER A C 1
ATOM 7622 O O . SER A 1 947 ? 11.778 -6.252 34.372 1.00 93.62 947 SER A O 1
ATOM 7624 N N . VAL A 1 948 ? 13.953 -6.768 34.555 1.00 92.50 948 VAL A N 1
ATOM 7625 C CA . VAL A 1 948 ? 14.284 -6.350 33.184 1.00 92.50 948 VAL A CA 1
ATOM 7626 C C . VAL A 1 948 ? 15.089 -7.424 32.467 1.00 92.50 948 VAL A C 1
ATOM 7628 O O . VAL A 1 948 ? 16.178 -7.792 32.909 1.00 92.50 948 VAL A O 1
ATOM 7631 N N . THR A 1 949 ? 14.579 -7.883 31.329 1.00 92.38 949 THR A N 1
ATOM 7632 C CA . THR A 1 949 ? 15.220 -8.885 30.473 1.00 92.38 949 THR A CA 1
ATOM 7633 C C . THR A 1 949 ? 15.929 -8.200 29.307 1.00 92.38 949 THR A C 1
ATOM 7635 O O . THR A 1 949 ? 15.378 -7.309 28.656 1.00 92.38 949 THR A O 1
ATOM 7638 N N . GLN A 1 950 ? 17.184 -8.581 29.067 1.00 88.94 950 GLN A N 1
ATOM 7639 C CA . GLN A 1 950 ? 17.934 -8.153 27.889 1.00 88.94 950 GLN A CA 1
ATOM 7640 C C . GLN A 1 950 ? 17.689 -9.157 26.768 1.00 88.94 950 GLN A C 1
ATOM 7642 O O . GLN A 1 950 ? 18.044 -10.318 26.912 1.00 88.94 950 GLN A O 1
ATOM 7647 N N . GLY A 1 951 ? 17.083 -8.703 25.673 1.00 89.00 951 GLY A N 1
ATOM 7648 C CA . GLY A 1 951 ? 16.644 -9.573 24.581 1.00 89.00 951 GLY A CA 1
ATOM 7649 C C . GLY A 1 951 ? 15.123 -9.639 24.457 1.00 89.00 951 GLY A C 1
ATOM 7650 O O . GLY A 1 951 ? 14.417 -8.732 24.908 1.00 89.00 951 GLY A O 1
ATOM 7651 N N . CYS A 1 952 ? 14.652 -10.696 23.801 1.00 90.50 952 CYS A N 1
ATOM 7652 C CA . CYS A 1 952 ? 13.259 -10.886 23.392 1.00 90.50 952 CYS A CA 1
ATOM 7653 C C . CYS A 1 952 ? 12.593 -12.104 24.046 1.00 90.50 952 CYS A C 1
ATOM 7655 O O . CYS A 1 952 ? 11.484 -12.459 23.663 1.00 90.50 952 CYS A O 1
ATOM 7657 N N . GLU A 1 953 ? 13.260 -12.750 25.002 1.00 94.38 953 GLU A N 1
ATOM 7658 C CA . GLU A 1 953 ? 12.724 -13.908 25.712 1.00 94.38 953 GLU A CA 1
ATOM 7659 C C . GLU A 1 953 ? 11.754 -13.456 26.822 1.00 94.38 953 GLU A C 1
ATOM 7661 O O . GLU A 1 953 ? 12.168 -12.763 27.762 1.00 94.38 953 GLU A O 1
ATOM 7666 N N . PRO A 1 954 ? 10.457 -13.802 26.738 1.00 95.94 954 PRO A N 1
ATOM 7667 C CA . PRO A 1 954 ? 9.494 -13.461 27.771 1.00 95.94 954 PRO A CA 1
ATOM 7668 C C . PRO A 1 954 ? 9.688 -14.349 29.005 1.00 95.94 954 PRO A C 1
ATOM 7670 O O . PRO A 1 954 ? 9.863 -15.564 28.911 1.00 95.94 954 PRO A O 1
ATOM 7673 N N . LYS A 1 955 ? 9.579 -13.756 30.196 1.00 95.88 955 LYS A N 1
ATOM 7674 C CA . LYS A 1 955 ? 9.548 -14.515 31.449 1.00 95.88 955 LYS A CA 1
ATOM 7675 C C . LYS A 1 955 ? 8.164 -15.140 31.644 1.00 95.88 955 LYS A C 1
ATOM 7677 O O . LYS A 1 955 ? 7.162 -14.430 31.502 1.00 95.88 955 LYS A O 1
ATOM 7682 N N . PRO A 1 956 ? 8.080 -16.430 32.006 1.00 95.69 956 PRO A N 1
ATOM 7683 C CA . PRO A 1 956 ? 6.801 -17.073 32.277 1.00 95.69 956 PRO A CA 1
ATOM 7684 C C . PRO A 1 956 ? 6.143 -16.478 33.523 1.00 95.69 956 PRO A C 1
ATOM 7686 O O . PRO A 1 956 ? 6.839 -16.052 34.448 1.00 95.69 956 PRO A O 1
ATOM 7689 N N . TYR A 1 957 ? 4.809 -16.446 33.551 1.00 95.31 957 TYR A N 1
ATOM 7690 C CA . TYR A 1 957 ? 4.018 -15.964 34.696 1.00 95.31 957 TYR A CA 1
ATOM 7691 C C . TYR A 1 957 ? 4.312 -14.503 35.090 1.00 95.31 957 TYR A C 1
ATOM 7693 O O . TYR A 1 957 ? 4.224 -14.110 36.257 1.00 95.31 957 TYR A O 1
ATOM 7701 N N . HIS A 1 958 ? 4.712 -13.699 34.103 1.00 96.19 958 HIS A N 1
ATOM 7702 C CA . HIS A 1 958 ? 4.902 -12.256 34.205 1.00 96.19 958 HIS A CA 1
ATOM 7703 C C . HIS A 1 958 ? 4.109 -11.560 33.101 1.00 96.19 958 HIS A C 1
ATOM 7705 O O . HIS A 1 958 ? 3.948 -12.099 32.004 1.00 96.19 958 HIS A O 1
ATOM 7711 N N . ILE A 1 959 ? 3.692 -10.320 33.355 1.00 97.31 959 ILE A N 1
ATOM 7712 C CA . ILE A 1 959 ? 3.326 -9.414 32.264 1.00 97.31 959 ILE A CA 1
ATOM 7713 C C . ILE A 1 959 ? 4.625 -8.856 31.676 1.00 97.31 959 ILE A C 1
ATOM 7715 O O . ILE A 1 959 ? 5.350 -8.106 32.334 1.00 97.31 959 ILE A O 1
ATOM 7719 N N . ASN A 1 960 ? 4.939 -9.269 30.447 1.00 97.94 960 ASN A N 1
ATOM 7720 C CA . ASN A 1 960 ? 6.148 -8.892 29.722 1.00 97.94 960 ASN A CA 1
ATOM 7721 C C . ASN A 1 960 ? 5.886 -7.643 28.876 1.00 97.94 960 ASN A C 1
ATOM 7723 O O . ASN A 1 960 ? 5.242 -7.707 27.832 1.00 97.94 960 ASN A O 1
ATOM 7727 N N . LEU A 1 961 ? 6.393 -6.501 29.323 1.00 97.50 961 LEU A N 1
ATOM 7728 C CA . LEU A 1 961 ? 6.279 -5.216 28.648 1.00 97.50 961 LEU A CA 1
ATOM 7729 C C . LEU A 1 961 ? 7.356 -5.076 27.569 1.00 97.50 961 LEU A C 1
ATOM 7731 O O . LEU A 1 961 ? 8.541 -5.230 27.857 1.00 97.50 961 LEU A O 1
ATOM 7735 N N . ILE A 1 962 ? 6.973 -4.715 26.346 1.00 95.94 962 ILE A N 1
ATOM 7736 C CA . ILE A 1 962 ? 7.917 -4.410 25.262 1.00 95.94 962 ILE A CA 1
ATOM 7737 C C . ILE A 1 962 ? 7.521 -3.146 24.508 1.00 95.94 962 ILE A C 1
ATOM 7739 O O . ILE A 1 962 ? 6.383 -2.973 24.078 1.00 95.94 962 ILE A O 1
ATOM 7743 N N . PHE A 1 963 ? 8.473 -2.246 24.280 1.00 94.88 963 PHE A N 1
ATOM 7744 C CA . PHE A 1 963 ? 8.150 -1.033 23.538 1.00 94.88 963 PHE A CA 1
ATOM 7745 C C . PHE A 1 963 ? 7.855 -1.331 22.071 1.00 94.88 963 PHE A C 1
ATOM 7747 O O . PHE A 1 963 ? 8.518 -2.148 21.435 1.00 94.88 963 PHE A O 1
ATOM 7754 N N . HIS A 1 964 ? 6.890 -0.612 21.514 1.00 92.50 964 HIS A N 1
ATOM 7755 C CA . HIS A 1 964 ? 6.497 -0.704 20.109 1.00 92.50 964 HIS A CA 1
ATOM 7756 C C . HIS A 1 964 ? 7.676 -0.737 19.128 1.00 92.50 964 HIS A C 1
ATOM 7758 O O . HIS A 1 964 ? 7.723 -1.568 18.223 1.00 92.50 964 HIS A O 1
ATOM 7764 N N . ASP A 1 965 ? 8.655 0.149 19.317 1.00 87.56 965 ASP A N 1
ATOM 7765 C CA . ASP A 1 965 ? 9.814 0.256 18.425 1.00 87.56 965 ASP A CA 1
ATOM 7766 C C . ASP A 1 965 ? 10.853 -0.844 18.637 1.00 87.56 965 ASP A C 1
ATOM 7768 O O . ASP A 1 965 ? 11.723 -1.032 17.786 1.00 87.56 965 ASP A O 1
ATOM 7772 N N . HIS A 1 966 ? 10.768 -1.570 19.750 1.00 91.50 966 HIS A N 1
ATOM 7773 C CA . HIS A 1 966 ? 11.620 -2.712 20.050 1.00 91.50 966 HIS A CA 1
ATOM 7774 C C . HIS A 1 966 ? 11.118 -4.000 19.382 1.00 91.50 966 HIS A C 1
ATOM 7776 O O . HIS A 1 966 ? 11.935 -4.873 19.106 1.00 91.50 966 HIS A O 1
ATOM 7782 N N . LEU A 1 967 ? 9.828 -4.098 19.029 1.00 89.50 967 LEU A N 1
ATOM 7783 C CA . LEU A 1 967 ? 9.264 -5.281 18.356 1.00 89.50 967 LEU A CA 1
ATOM 7784 C C . LEU A 1 967 ? 9.982 -5.640 17.051 1.00 89.50 967 LEU A C 1
ATOM 7786 O O . LEU A 1 967 ? 10.117 -6.812 16.721 1.00 89.50 967 LEU A O 1
ATOM 7790 N N . LYS A 1 968 ? 10.491 -4.642 16.319 1.00 84.31 968 LYS A N 1
ATOM 7791 C CA . LYS A 1 968 ? 11.231 -4.865 15.065 1.00 84.31 968 LYS A CA 1
ATOM 7792 C C . LYS A 1 968 ? 12.531 -5.665 15.250 1.00 84.31 968 LYS A C 1
ATOM 7794 O O . LYS A 1 968 ? 13.063 -6.157 14.262 1.00 84.31 968 LYS A O 1
ATOM 7799 N N . ASN A 1 969 ? 13.034 -5.756 16.484 1.00 85.12 969 ASN A N 1
ATOM 7800 C CA . ASN A 1 969 ? 14.244 -6.496 16.839 1.00 85.12 969 ASN A CA 1
ATOM 7801 C C . ASN A 1 969 ? 13.942 -7.897 17.397 1.00 85.12 969 ASN A C 1
ATOM 7803 O O . ASN A 1 969 ? 14.883 -8.599 17.727 1.00 85.12 969 ASN A O 1
ATOM 7807 N N . CYS A 1 970 ? 12.668 -8.269 17.550 1.00 85.88 970 CYS A N 1
ATOM 7808 C CA . CYS A 1 970 ? 12.238 -9.494 18.232 1.00 85.88 970 CYS A CA 1
ATOM 7809 C C . CYS A 1 970 ? 11.431 -10.414 17.319 1.00 85.88 970 CYS A C 1
ATOM 7811 O O . CYS A 1 970 ? 10.402 -10.972 17.704 1.00 85.88 970 CYS A O 1
ATOM 7813 N N . ARG A 1 971 ? 11.833 -10.455 16.056 1.00 76.25 971 ARG A N 1
ATOM 7814 C CA . ARG A 1 971 ? 11.018 -10.975 14.970 1.00 76.25 971 ARG A CA 1
ATOM 7815 C C . ARG A 1 971 ? 10.855 -12.485 15.034 1.00 76.25 971 ARG A C 1
ATOM 7817 O O . ARG A 1 971 ? 9.732 -12.984 14.943 1.00 76.25 971 ARG A O 1
ATOM 7824 N N . ASP A 1 972 ? 11.972 -13.181 15.154 1.00 77.44 972 ASP A N 1
ATOM 7825 C CA . ASP A 1 972 ? 11.994 -14.636 15.103 1.00 77.44 972 ASP A CA 1
ATOM 7826 C C . ASP A 1 972 ? 11.742 -15.196 16.506 1.00 77.44 972 ASP A C 1
ATOM 7828 O O . ASP A 1 972 ? 10.969 -16.135 16.664 1.00 77.44 972 ASP A O 1
ATOM 7832 N N . GLU A 1 973 ? 12.266 -14.531 17.537 1.00 87.06 973 GLU A N 1
ATOM 7833 C CA . GLU A 1 973 ? 12.184 -14.953 18.932 1.00 87.06 973 GLU A CA 1
ATOM 7834 C C . GLU A 1 973 ? 10.750 -14.894 19.475 1.00 87.06 973 GLU A C 1
ATOM 7836 O O . GLU A 1 973 ? 10.245 -15.894 19.976 1.00 87.06 973 GLU A O 1
ATOM 7841 N N . LEU A 1 974 ? 10.040 -13.761 19.344 1.00 91.00 974 LEU A N 1
ATOM 7842 C CA . LEU A 1 974 ? 8.679 -13.649 19.901 1.00 91.00 974 LEU A CA 1
ATOM 7843 C C . LEU A 1 974 ? 7.655 -14.507 19.160 1.00 91.00 974 LEU A C 1
ATOM 7845 O O . LEU A 1 974 ? 6.657 -14.908 19.758 1.00 91.00 974 LEU A O 1
ATOM 7849 N N . SER A 1 975 ? 7.905 -14.819 17.887 1.00 87.75 975 SER A N 1
ATOM 7850 C CA . SER A 1 975 ? 7.040 -15.711 17.111 1.00 87.75 975 SER A CA 1
ATOM 7851 C C . SER A 1 975 ? 6.994 -17.118 17.719 1.00 87.75 975 SER A C 1
ATOM 7853 O O . SER A 1 975 ? 5.950 -17.764 17.664 1.00 87.75 975 SER A O 1
ATOM 7855 N N . MET A 1 976 ? 8.079 -17.559 18.373 1.00 86.44 976 MET A N 1
ATOM 7856 C CA . MET A 1 976 ? 8.143 -18.864 19.045 1.00 86.44 976 MET A CA 1
ATOM 7857 C C . MET A 1 976 ? 7.210 -18.949 20.258 1.00 86.44 976 MET A C 1
ATOM 7859 O O . MET A 1 976 ? 6.647 -20.006 20.523 1.00 86.44 976 MET A O 1
ATOM 7863 N N . TYR A 1 977 ? 7.021 -17.833 20.969 1.00 91.88 977 TYR A N 1
ATOM 7864 C CA . TYR A 1 977 ? 6.190 -17.760 22.176 1.00 91.88 977 TYR A CA 1
ATOM 7865 C C . TYR A 1 977 ? 4.742 -17.354 21.892 1.00 91.88 977 TYR A C 1
ATOM 7867 O O . TYR A 1 977 ? 3.883 -17.520 22.756 1.00 91.88 977 TYR A O 1
ATOM 7875 N N . ALA A 1 978 ? 4.448 -16.818 20.703 1.00 91.00 978 ALA A N 1
ATOM 7876 C CA . ALA A 1 978 ? 3.135 -16.263 20.387 1.00 91.00 978 ALA A CA 1
ATOM 7877 C C . ALA A 1 978 ? 1.990 -17.268 20.569 1.00 91.00 978 ALA A C 1
ATOM 7879 O O . ALA A 1 978 ? 0.999 -16.942 21.222 1.00 91.00 978 ALA A O 1
ATOM 7880 N N . GLY A 1 979 ? 2.171 -18.510 20.117 1.00 87.69 979 GLY A N 1
ATOM 7881 C CA . GLY A 1 979 ? 1.173 -19.574 20.277 1.00 87.69 979 GLY A CA 1
ATOM 7882 C C . GLY A 1 979 ? 0.767 -19.881 21.723 1.00 87.69 979 GLY A C 1
ATOM 7883 O O . GLY A 1 979 ? -0.334 -20.370 21.950 1.00 87.69 979 GLY A O 1
ATOM 7884 N N . ASP A 1 980 ? 1.614 -19.528 22.692 1.00 90.56 980 ASP A N 1
ATOM 7885 C CA . ASP A 1 980 ? 1.395 -19.715 24.130 1.00 90.56 980 ASP A CA 1
ATOM 7886 C C . ASP A 1 980 ? 1.281 -18.375 24.876 1.00 90.56 980 ASP A C 1
ATOM 7888 O O . ASP A 1 980 ? 1.600 -18.277 26.065 1.00 90.56 980 ASP A O 1
ATOM 7892 N N . SER A 1 981 ? 0.843 -17.323 24.177 1.00 95.19 981 SER A N 1
ATOM 7893 C CA . SER A 1 981 ? 0.766 -15.964 24.716 1.00 95.19 981 SER A CA 1
ATOM 7894 C C . SER A 1 981 ? -0.594 -15.297 24.515 1.00 95.19 981 SER A C 1
ATOM 7896 O O . SER A 1 981 ? -1.227 -15.464 23.471 1.00 95.19 981 SER A O 1
ATOM 7898 N N . VAL A 1 982 ? -0.975 -14.440 25.472 1.00 97.19 982 VAL A N 1
ATOM 7899 C CA . VAL A 1 982 ? -1.890 -13.313 25.207 1.00 97.19 982 VAL A CA 1
ATOM 7900 C C . VAL A 1 982 ? -1.061 -12.104 24.784 1.00 97.19 982 VAL A C 1
ATOM 7902 O O . VAL A 1 982 ? -0.186 -11.659 25.533 1.00 97.19 982 VAL A O 1
ATOM 7905 N N . PHE A 1 983 ? -1.337 -11.557 23.601 1.00 97.38 983 PHE A N 1
ATOM 7906 C CA . PHE A 1 983 ? -0.663 -10.369 23.076 1.00 97.38 983 PHE A CA 1
ATOM 7907 C C . PHE A 1 983 ? -1.534 -9.120 23.203 1.00 97.38 983 PHE A C 1
ATOM 7909 O O . PHE A 1 983 ? -2.605 -9.037 22.614 1.00 97.38 983 PHE A O 1
ATOM 7916 N N . ILE A 1 984 ? -1.058 -8.105 23.918 1.00 98.00 984 ILE A N 1
ATOM 7917 C CA . ILE A 1 984 ? -1.771 -6.836 24.092 1.00 98.00 984 ILE A CA 1
ATOM 7918 C C . ILE A 1 984 ? -1.056 -5.753 23.291 1.00 98.00 984 ILE A C 1
ATOM 7920 O O . ILE A 1 984 ? 0.106 -5.451 23.547 1.00 98.00 984 ILE A O 1
ATOM 7924 N N . PHE A 1 985 ? -1.755 -5.152 22.334 1.00 96.81 985 PHE A N 1
ATOM 7925 C CA . PHE A 1 985 ? -1.292 -4.057 21.492 1.00 96.81 985 PHE A CA 1
ATOM 7926 C C . PHE A 1 985 ? -1.902 -2.741 21.955 1.00 96.81 985 PHE A C 1
ATOM 7928 O O . PHE A 1 985 ? -2.999 -2.374 21.530 1.00 96.81 985 PHE A O 1
ATOM 7935 N N . ASP A 1 986 ? -1.185 -2.013 22.809 1.00 94.88 986 ASP A N 1
ATOM 7936 C CA . ASP A 1 986 ? -1.595 -0.665 23.187 1.00 94.88 986 ASP A CA 1
ATOM 7937 C C . ASP A 1 986 ? -1.392 0.323 22.039 1.00 94.88 986 ASP A C 1
ATOM 7939 O O . ASP A 1 986 ? -0.550 0.116 21.168 1.00 94.88 986 ASP A O 1
ATOM 7943 N N . GLU A 1 987 ? -2.195 1.382 22.022 1.00 90.12 987 GLU A N 1
ATOM 7944 C CA . GLU A 1 987 ? -2.205 2.410 20.981 1.00 90.12 987 GLU A CA 1
ATOM 7945 C C . GLU A 1 987 ? -2.025 1.850 19.550 1.00 90.12 987 GLU A C 1
ATOM 7947 O O . GLU A 1 987 ? -1.215 2.343 18.757 1.00 90.12 987 GLU A O 1
ATOM 7952 N N . VAL A 1 988 ? -2.828 0.835 19.186 1.00 92.06 988 VAL A N 1
ATOM 7953 C CA . VAL A 1 988 ? -2.714 0.060 17.932 1.00 92.06 988 VAL A CA 1
ATOM 7954 C C . VAL A 1 988 ? -2.767 0.930 16.673 1.00 92.06 988 VAL A C 1
ATOM 7956 O O . VAL A 1 988 ? -2.295 0.541 15.609 1.00 92.06 988 VAL A O 1
ATOM 7959 N N . HIS A 1 989 ? -3.257 2.167 16.777 1.00 88.38 989 HIS A N 1
ATOM 7960 C CA . HIS A 1 989 ? -3.193 3.144 15.695 1.00 88.38 989 HIS A CA 1
ATOM 7961 C C . HIS A 1 989 ? -1.754 3.423 15.210 1.00 88.38 989 HIS A C 1
ATOM 7963 O O . HIS A 1 989 ? -1.541 3.792 14.052 1.00 88.38 989 HIS A O 1
ATOM 7969 N N . LEU A 1 990 ? -0.743 3.195 16.055 1.00 88.69 990 LEU A N 1
ATOM 7970 C CA . LEU A 1 990 ? 0.676 3.239 15.692 1.00 88.69 990 LEU A CA 1
ATOM 7971 C C . LEU A 1 990 ? 1.111 2.054 14.807 1.00 88.69 990 LEU A C 1
ATOM 7973 O O . LEU A 1 990 ? 2.147 2.147 14.140 1.00 88.69 990 LEU A O 1
ATOM 7977 N N . PHE A 1 991 ? 0.304 0.995 14.743 1.00 89.25 991 PHE A N 1
ATOM 7978 C CA . PHE A 1 991 ? 0.445 -0.187 13.889 1.00 89.25 991 PHE A CA 1
ATOM 7979 C C . PHE A 1 991 ? -0.479 -0.150 12.659 1.00 89.25 991 PHE A C 1
ATOM 7981 O O . PHE A 1 991 ? -0.667 -1.159 11.995 1.00 89.25 991 PHE A O 1
ATOM 7988 N N . LEU A 1 992 ? -1.075 0.995 12.312 1.00 86.88 992 LEU A N 1
ATOM 7989 C CA . LEU A 1 992 ? -1.893 1.113 11.089 1.00 86.88 992 LEU A CA 1
ATOM 7990 C C . LEU A 1 992 ? -1.096 1.622 9.880 1.00 86.88 992 LEU A C 1
ATOM 7992 O O . LEU A 1 992 ? -1.543 1.547 8.736 1.00 86.88 992 LEU A O 1
ATOM 7996 N N . ASN A 1 993 ? 0.102 2.164 10.107 1.00 83.00 993 ASN A N 1
ATOM 7997 C CA . ASN A 1 993 ? 0.967 2.640 9.029 1.00 83.00 993 ASN A CA 1
ATOM 7998 C C . ASN A 1 993 ? 1.808 1.512 8.434 1.00 83.00 993 ASN A C 1
ATOM 8000 O O . ASN A 1 993 ? 2.091 0.521 9.091 1.00 83.00 993 ASN A O 1
ATOM 8004 N N . GLN A 1 994 ? 2.258 1.686 7.196 1.00 75.50 994 GLN A N 1
ATOM 8005 C CA . GLN A 1 994 ? 3.056 0.690 6.489 1.00 75.50 994 GLN A CA 1
ATOM 8006 C C . GLN A 1 994 ? 4.503 0.669 7.011 1.00 75.50 994 GLN A C 1
ATOM 8008 O O . GLN A 1 994 ? 5.360 1.386 6.505 1.00 75.50 994 GLN A O 1
ATOM 8013 N N . THR A 1 995 ? 4.763 -0.076 8.091 1.00 83.00 995 THR A N 1
ATOM 8014 C CA . THR A 1 995 ? 6.073 -0.125 8.769 1.00 83.00 995 THR A CA 1
ATOM 8015 C C . THR A 1 995 ? 6.426 -1.546 9.204 1.00 83.00 995 THR A C 1
ATOM 8017 O O . THR A 1 995 ? 5.531 -2.358 9.422 1.00 83.00 995 THR A O 1
ATOM 8020 N N . LEU A 1 996 ? 7.718 -1.830 9.424 1.00 80.69 996 LEU A N 1
ATOM 8021 C CA . LEU A 1 996 ? 8.168 -3.115 9.988 1.00 80.69 996 LEU A CA 1
ATOM 8022 C C . LEU A 1 996 ? 7.506 -3.423 11.338 1.00 80.69 996 LEU A C 1
ATOM 8024 O O . LEU A 1 996 ? 7.146 -4.566 11.600 1.00 80.69 996 LEU A O 1
ATOM 8028 N N . ARG A 1 997 ? 7.294 -2.395 12.172 1.00 87.25 997 ARG A N 1
ATOM 8029 C CA . ARG A 1 997 ? 6.574 -2.518 13.447 1.00 87.25 997 ARG A CA 1
ATOM 8030 C C . ARG A 1 997 ? 5.160 -3.061 13.238 1.00 87.25 997 ARG A C 1
ATOM 8032 O O . ARG A 1 997 ? 4.761 -3.994 13.923 1.00 87.25 997 ARG A O 1
ATOM 8039 N N . THR A 1 998 ? 4.425 -2.495 12.284 1.00 88.19 998 THR A N 1
ATOM 8040 C CA . THR A 1 998 ? 3.077 -2.947 11.916 1.00 88.19 998 THR A CA 1
ATOM 8041 C C . THR A 1 998 ? 3.072 -4.394 11.458 1.00 88.19 998 THR A C 1
ATOM 8043 O O . THR A 1 998 ? 2.242 -5.168 11.918 1.00 88.19 998 THR A O 1
ATOM 8046 N N . GLY A 1 999 ? 4.017 -4.774 10.597 1.00 86.62 999 GLY A N 1
ATOM 8047 C CA . GLY A 1 999 ? 4.152 -6.157 10.146 1.00 86.62 999 GLY A CA 1
ATOM 8048 C C . GLY A 1 999 ? 4.386 -7.134 11.267 1.00 86.62 999 GLY A C 1
ATOM 8049 O O . GLY A 1 999 ? 3.832 -8.225 11.249 1.00 86.62 999 GLY A O 1
ATOM 8050 N N . MET A 1 1000 ? 5.185 -6.735 12.251 1.00 88.12 1000 MET A N 1
ATOM 8051 C CA . MET A 1 1000 ? 5.410 -7.559 13.429 1.00 88.12 1000 MET A CA 1
ATOM 8052 C C . MET A 1 1000 ? 4.183 -7.637 14.313 1.00 88.12 1000 MET A C 1
ATOM 8054 O O . MET A 1 1000 ? 3.828 -8.738 14.709 1.00 88.12 1000 MET A O 1
ATOM 8058 N N . GLY A 1 1001 ? 3.484 -6.524 14.540 1.00 92.12 1001 GLY A N 1
ATOM 8059 C CA . GLY A 1 1001 ? 2.219 -6.551 15.269 1.00 92.12 1001 GLY A CA 1
ATOM 8060 C C . GLY A 1 1001 ? 1.197 -7.492 14.631 1.00 92.12 1001 GLY A C 1
ATOM 8061 O O . GLY A 1 1001 ? 0.673 -8.357 15.315 1.00 92.12 1001 GLY A O 1
ATOM 8062 N N . MET A 1 1002 ? 1.008 -7.387 13.315 1.00 91.19 1002 MET A N 1
ATOM 8063 C CA . MET A 1 1002 ? 0.091 -8.229 12.539 1.00 91.19 1002 MET A CA 1
ATOM 8064 C C . MET A 1 1002 ? 0.493 -9.709 12.504 1.00 91.19 1002 MET A C 1
ATOM 8066 O O . MET A 1 1002 ? -0.360 -10.588 12.569 1.00 91.19 1002 MET A O 1
ATOM 8070 N N . ASN A 1 1003 ? 1.788 -10.009 12.384 1.00 90.25 1003 ASN A N 1
ATOM 8071 C CA . ASN A 1 1003 ? 2.259 -11.394 12.407 1.00 90.25 1003 ASN A CA 1
ATOM 8072 C C . ASN A 1 1003 ? 2.062 -12.008 13.797 1.00 90.25 1003 ASN A C 1
ATOM 8074 O O . ASN A 1 1003 ? 1.560 -13.121 13.912 1.00 90.25 1003 ASN A O 1
ATOM 8078 N N . LEU A 1 1004 ? 2.431 -11.271 14.849 1.00 92.69 1004 LEU A N 1
ATOM 8079 C CA . LEU A 1 1004 ? 2.298 -11.731 16.227 1.00 92.69 1004 LEU A CA 1
ATOM 8080 C C . LEU A 1 1004 ? 0.828 -11.882 16.623 1.00 92.69 1004 LEU A C 1
ATOM 8082 O O . LEU A 1 1004 ? 0.506 -12.869 17.267 1.00 92.69 1004 LEU A O 1
ATOM 8086 N N . SER A 1 1005 ? -0.073 -10.990 16.196 1.00 94.25 1005 SER A N 1
ATOM 8087 C CA . SER A 1 1005 ? -1.508 -11.125 16.484 1.00 94.25 1005 SER A CA 1
ATOM 8088 C C . SER A 1 1005 ? -2.125 -12.371 15.843 1.00 94.25 1005 SER A C 1
ATOM 8090 O O . SER A 1 1005 ? -2.927 -13.040 16.482 1.00 94.25 1005 SER A O 1
ATOM 8092 N N . ARG A 1 1006 ? -1.698 -12.739 14.626 1.00 92.06 1006 ARG A N 1
ATOM 8093 C CA . ARG A 1 1006 ? -2.158 -13.962 13.938 1.00 92.06 1006 ARG A CA 1
ATOM 8094 C C . ARG A 1 1006 ? -1.629 -15.254 14.557 1.00 92.06 1006 ARG A C 1
ATOM 8096 O O . ARG A 1 1006 ? -2.279 -16.290 14.442 1.00 92.06 1006 ARG A O 1
ATOM 8103 N N . LEU A 1 1007 ? -0.438 -15.203 15.153 1.00 91.31 1007 LEU A N 1
ATOM 8104 C CA . LEU A 1 1007 ? 0.176 -16.339 15.843 1.00 91.31 1007 LEU A CA 1
ATOM 8105 C C . LEU A 1 1007 ? -0.278 -16.461 17.299 1.00 91.31 1007 LEU A C 1
ATOM 8107 O O . LEU A 1 1007 ? -0.225 -17.556 17.855 1.00 91.31 1007 LEU A O 1
ATOM 8111 N N . ALA A 1 1008 ? -0.673 -15.347 17.918 1.00 93.56 1008 ALA A N 1
ATOM 8112 C CA . ALA A 1 1008 ? -1.036 -15.288 19.323 1.00 93.56 1008 ALA A CA 1
ATOM 8113 C C . ALA A 1 1008 ? -2.195 -16.235 19.629 1.00 93.56 1008 ALA A C 1
ATOM 8115 O O . ALA A 1 1008 ? -3.139 -16.319 18.842 1.00 93.56 1008 ALA A O 1
ATOM 8116 N N . ARG A 1 1009 ? -2.173 -16.920 20.781 1.00 91.38 1009 ARG A N 1
ATOM 8117 C CA . ARG A 1 1009 ? -3.356 -17.671 21.241 1.00 91.38 1009 ARG A CA 1
ATOM 8118 C C . ARG A 1 1009 ? -4.564 -16.741 21.303 1.00 91.38 1009 ARG A C 1
ATOM 8120 O O . ARG A 1 1009 ? -5.605 -17.061 20.734 1.00 91.38 1009 ARG A O 1
ATOM 8127 N N . GLU A 1 1010 ? -4.354 -15.574 21.900 1.00 94.50 1010 GLU A N 1
ATOM 8128 C CA . GLU A 1 1010 ? -5.319 -14.487 21.954 1.00 94.50 1010 GLU A CA 1
ATOM 8129 C C . GLU A 1 1010 ? -4.615 -13.133 21.803 1.00 94.50 1010 GLU A C 1
ATOM 8131 O O . GLU A 1 1010 ? -3.493 -12.953 22.289 1.00 94.50 1010 GLU A O 1
ATOM 8136 N N . PHE A 1 1011 ? -5.258 -12.165 21.150 1.00 97.00 1011 PHE A N 1
ATOM 8137 C CA . PHE A 1 1011 ? -4.749 -10.801 21.065 1.00 97.00 1011 PHE A CA 1
ATOM 8138 C C . PHE A 1 1011 ? -5.792 -9.748 21.445 1.00 97.00 1011 PHE A C 1
ATOM 8140 O O . PHE A 1 1011 ? -6.991 -9.888 21.213 1.00 97.00 1011 PHE A O 1
ATOM 8147 N N . ILE A 1 1012 ? -5.310 -8.646 22.011 1.00 97.75 1012 ILE A N 1
ATOM 8148 C CA . ILE A 1 1012 ? -6.127 -7.520 22.449 1.00 97.75 1012 ILE A CA 1
ATOM 8149 C C . ILE A 1 1012 ? -5.533 -6.244 21.865 1.00 97.75 1012 ILE A C 1
ATOM 8151 O O . ILE A 1 1012 ? -4.377 -5.920 22.121 1.00 97.75 1012 ILE A O 1
ATOM 8155 N N . CYS A 1 1013 ? -6.312 -5.490 21.104 1.00 96.81 1013 CYS A N 1
ATOM 8156 C CA . CYS A 1 1013 ? -5.913 -4.195 20.566 1.00 96.81 1013 CYS A CA 1
ATOM 8157 C C . CYS A 1 1013 ? -6.568 -3.066 21.357 1.00 96.81 1013 CYS A C 1
ATOM 8159 O O . CYS A 1 1013 ? -7.765 -3.109 21.619 1.00 96.81 1013 CYS A O 1
ATOM 8161 N N . LEU A 1 1014 ? -5.807 -2.023 21.690 1.00 94.38 1014 LEU A N 1
ATOM 8162 C CA . LEU A 1 1014 ? -6.317 -0.827 22.354 1.00 94.38 1014 LEU A CA 1
ATOM 8163 C C . LEU A 1 1014 ? -6.053 0.403 21.504 1.00 94.38 1014 LEU A C 1
ATOM 8165 O O . LEU A 1 1014 ? -4.945 0.615 21.016 1.00 94.38 1014 LEU A O 1
ATOM 8169 N N . THR A 1 1015 ? -7.030 1.294 21.389 1.00 90.44 1015 THR A N 1
ATOM 8170 C CA . THR A 1 1015 ? -6.785 2.618 20.809 1.00 90.44 1015 THR A CA 1
ATOM 8171 C C . THR A 1 1015 ? -7.820 3.632 21.261 1.00 90.44 1015 THR A C 1
ATOM 8173 O O . THR A 1 1015 ? -8.964 3.288 21.528 1.00 90.44 1015 THR A O 1
ATOM 8176 N N . GLY A 1 1016 ? -7.417 4.902 21.350 1.00 84.56 1016 GLY A N 1
ATOM 8177 C CA . GLY A 1 1016 ? -8.371 6.017 21.407 1.00 84.56 1016 GLY A CA 1
ATOM 8178 C C . GLY A 1 1016 ? -8.868 6.464 20.029 1.00 84.56 1016 GLY A C 1
ATOM 8179 O O . GLY A 1 1016 ? -9.894 7.131 19.923 1.00 84.56 1016 GLY A O 1
ATOM 8180 N N . THR A 1 1017 ? -8.148 6.101 18.966 1.00 82.69 1017 THR A N 1
ATOM 8181 C CA . THR A 1 1017 ? -8.388 6.568 17.595 1.00 82.69 1017 THR A CA 1
ATOM 8182 C C . THR A 1 1017 ? -8.066 5.457 16.588 1.00 82.69 1017 THR A C 1
ATOM 8184 O O . THR A 1 1017 ? -6.906 5.309 16.200 1.00 82.69 1017 THR A O 1
ATOM 8187 N N . PRO A 1 1018 ? -9.044 4.661 16.132 1.00 83.00 1018 PRO A N 1
ATOM 8188 C CA . PRO A 1 1018 ? -8.826 3.524 15.228 1.00 83.00 1018 PRO A CA 1
ATOM 8189 C C . PRO A 1 1018 ? -8.442 3.941 13.803 1.00 83.00 1018 PRO A C 1
ATOM 8191 O O . PRO A 1 1018 ? -8.142 3.098 12.968 1.00 83.00 1018 PRO A O 1
ATOM 8194 N N . ILE A 1 1019 ? -8.432 5.243 13.508 1.00 80.25 1019 ILE A N 1
ATOM 8195 C CA . ILE A 1 1019 ? -8.136 5.785 12.186 1.00 80.25 1019 ILE A CA 1
ATOM 8196 C C . ILE A 1 1019 ? -7.028 6.837 12.273 1.00 80.25 1019 ILE A C 1
ATOM 8198 O O . ILE A 1 1019 ? -7.106 7.810 13.024 1.00 80.25 1019 ILE A O 1
ATOM 8202 N N . VAL A 1 1020 ? -6.003 6.669 11.434 1.00 73.06 1020 VAL A N 1
ATOM 8203 C CA . VAL A 1 1020 ? -4.852 7.585 11.332 1.00 73.06 1020 VAL A CA 1
ATOM 8204 C C . VAL A 1 1020 ? -5.055 8.635 10.234 1.00 73.06 1020 VAL A C 1
ATOM 8206 O O . VAL A 1 1020 ? -4.645 9.787 10.411 1.00 73.06 1020 VAL A O 1
ATOM 8209 N N . ASP A 1 1021 ? -5.676 8.249 9.115 1.00 76.31 1021 ASP A N 1
ATOM 8210 C CA . ASP A 1 1021 ? -5.879 9.063 7.911 1.00 76.31 1021 ASP A CA 1
ATOM 8211 C C . ASP A 1 1021 ? -7.267 8.830 7.277 1.00 76.31 1021 ASP A C 1
ATOM 8213 O O . ASP A 1 1021 ? -8.196 8.400 7.940 1.00 76.31 1021 ASP A O 1
ATOM 8217 N N . ASN A 1 1022 ? -7.468 9.176 6.007 1.00 70.81 1022 ASN A N 1
ATOM 8218 C CA . ASN A 1 1022 ? -8.753 8.996 5.328 1.00 70.81 1022 ASN A CA 1
ATOM 8219 C C . ASN A 1 1022 ? -8.933 7.605 4.687 1.00 70.81 1022 ASN A C 1
ATOM 8221 O O . ASN A 1 1022 ? -9.829 7.449 3.858 1.00 70.81 1022 ASN A O 1
ATOM 8225 N N . LYS A 1 1023 ? -8.073 6.626 5.000 1.00 77.44 1023 LYS A N 1
ATOM 8226 C CA . LYS A 1 1023 ? -8.097 5.286 4.405 1.00 77.44 1023 LYS A CA 1
ATOM 8227 C C . LYS A 1 1023 ? -8.527 4.247 5.441 1.00 77.44 1023 LYS A C 1
ATOM 8229 O O . LYS A 1 1023 ? -7.717 3.783 6.240 1.00 77.44 1023 LYS A O 1
ATOM 8234 N N . THR A 1 1024 ? -9.789 3.827 5.365 1.00 78.94 1024 THR A N 1
ATOM 8235 C CA . THR A 1 1024 ? -10.337 2.704 6.155 1.00 78.94 1024 THR A CA 1
ATOM 8236 C C . THR A 1 1024 ? -9.588 1.393 5.921 1.00 78.94 1024 THR A C 1
ATOM 8238 O O . THR A 1 1024 ? -9.462 0.581 6.830 1.00 78.94 1024 THR A O 1
ATOM 8241 N N . GLU A 1 1025 ? -9.013 1.223 4.726 1.00 81.75 1025 GLU A N 1
ATOM 8242 C CA . GLU A 1 1025 ? -8.263 0.034 4.297 1.00 81.75 1025 GLU A CA 1
ATOM 8243 C C . GLU A 1 1025 ? -7.156 -0.391 5.271 1.00 81.75 1025 GLU A C 1
ATOM 8245 O O . GLU A 1 1025 ? -6.828 -1.568 5.358 1.00 81.75 1025 GLU A O 1
ATOM 8250 N N . LYS A 1 1026 ? -6.582 0.553 6.026 1.00 86.44 1026 LYS A N 1
ATOM 8251 C CA . LYS A 1 1026 ? -5.519 0.262 6.996 1.00 86.44 1026 LYS A CA 1
ATOM 8252 C C . LYS A 1 1026 ? -5.991 -0.571 8.186 1.00 86.44 1026 LYS A C 1
ATOM 8254 O O . LYS A 1 1026 ? -5.169 -1.239 8.804 1.00 86.44 1026 LYS A O 1
ATOM 8259 N N . LEU A 1 1027 ? -7.280 -0.501 8.513 1.00 90.00 1027 LEU A N 1
ATOM 8260 C CA . LEU A 1 1027 ? -7.877 -1.215 9.638 1.00 90.00 1027 LEU A CA 1
ATOM 8261 C C . LEU A 1 1027 ? -8.400 -2.599 9.225 1.00 90.00 1027 LEU A C 1
ATOM 8263 O O . LEU A 1 1027 ? -8.514 -3.459 10.087 1.00 90.00 1027 LEU A O 1
ATOM 8267 N N . ILE A 1 1028 ? -8.635 -2.837 7.924 1.00 92.12 1028 ILE A N 1
ATOM 8268 C CA . ILE A 1 1028 ? -9.170 -4.107 7.397 1.00 92.12 1028 ILE A CA 1
ATOM 8269 C C . ILE A 1 1028 ? -8.394 -5.304 7.947 1.00 92.12 1028 ILE A C 1
ATOM 8271 O O . ILE A 1 1028 ? -9.003 -6.166 8.557 1.00 92.12 1028 ILE A O 1
ATOM 8275 N N . GLY A 1 1029 ? -7.059 -5.312 7.859 1.00 90.94 1029 GLY A N 1
ATOM 8276 C CA . GLY A 1 1029 ? -6.268 -6.448 8.352 1.00 90.94 1029 GLY A CA 1
ATOM 8277 C C . GLY A 1 1029 ? -6.422 -6.731 9.856 1.00 90.94 1029 GLY A C 1
ATOM 8278 O O . GLY A 1 1029 ? -6.292 -7.876 10.282 1.00 90.94 1029 GLY A O 1
ATOM 8279 N N . TRP A 1 1030 ? -6.702 -5.714 10.676 1.00 93.00 1030 TRP A N 1
ATOM 8280 C CA . TRP A 1 1030 ? -7.003 -5.913 12.099 1.00 93.00 1030 TRP A CA 1
ATOM 8281 C C . TRP A 1 1030 ? -8.437 -6.410 12.305 1.00 93.00 1030 TRP A C 1
ATOM 8283 O O . TRP A 1 1030 ? -8.650 -7.285 13.137 1.00 93.00 1030 TRP A O 1
ATOM 8293 N N . LEU A 1 1031 ? -9.397 -5.900 11.525 1.00 93.88 1031 LEU A N 1
ATOM 8294 C CA . LEU A 1 1031 ? -10.794 -6.340 11.584 1.00 93.88 1031 LEU A CA 1
ATOM 8295 C C . LEU A 1 1031 ? -10.969 -7.788 11.107 1.00 93.88 1031 LEU A C 1
ATOM 8297 O O . LEU A 1 1031 ? -11.697 -8.541 11.736 1.00 93.88 1031 LEU A O 1
ATOM 8301 N N . GLU A 1 1032 ? -10.239 -8.208 10.070 1.00 93.44 1032 GLU A N 1
ATOM 8302 C CA . GLU A 1 1032 ? -10.201 -9.596 9.570 1.00 93.44 1032 GLU A CA 1
ATOM 8303 C C . GLU A 1 1032 ? -9.819 -10.625 10.646 1.00 93.44 1032 GLU A C 1
ATOM 8305 O O . GLU A 1 1032 ? -10.030 -11.817 10.458 1.00 93.44 1032 GLU A O 1
ATOM 8310 N N . GLN A 1 1033 ? -9.193 -10.190 11.743 1.00 93.12 1033 GLN A N 1
ATOM 8311 C CA . GLN A 1 1033 ? -8.771 -11.066 12.837 1.00 93.12 1033 GLN A CA 1
ATOM 8312 C C . GLN A 1 1033 ? -9.765 -11.093 14.007 1.00 93.12 1033 GLN A C 1
ATOM 8314 O O . GLN A 1 1033 ? -9.592 -11.898 14.918 1.00 93.12 1033 GLN A O 1
ATOM 8319 N N . ILE A 1 1034 ? -10.771 -10.211 14.005 1.00 93.94 1034 ILE A N 1
ATOM 8320 C CA . ILE A 1 1034 ? -11.828 -10.152 15.030 1.00 93.94 1034 ILE A CA 1
ATOM 8321 C C . ILE A 1 1034 ? -13.207 -10.499 14.461 1.00 93.94 1034 ILE A C 1
ATOM 8323 O O . ILE A 1 1034 ? -14.199 -10.335 15.161 1.00 93.94 1034 ILE A O 1
ATOM 8327 N N . VAL A 1 1035 ? -13.287 -10.942 13.202 1.00 93.81 1035 VAL A N 1
ATOM 8328 C CA . VAL A 1 1035 ? -14.518 -11.423 12.559 1.00 93.81 1035 VAL A CA 1
ATOM 8329 C C . VAL A 1 1035 ? -14.213 -12.706 11.779 1.00 93.81 1035 VAL A C 1
ATOM 8331 O O . VAL A 1 1035 ? -13.104 -12.831 11.257 1.00 93.81 1035 VAL A O 1
ATOM 8334 N N . PRO A 1 1036 ? -15.153 -13.657 11.656 1.00 92.56 1036 PRO A N 1
ATOM 8335 C CA . PRO A 1 1036 ? -14.899 -14.925 10.970 1.00 92.56 1036 PRO A CA 1
ATOM 8336 C C . PRO A 1 1036 ? -15.239 -14.891 9.466 1.00 92.56 1036 PRO A C 1
ATOM 8338 O O . PRO A 1 1036 ? -15.298 -15.947 8.843 1.00 92.56 1036 PRO A O 1
ATOM 8341 N N . PHE A 1 1037 ? -15.448 -13.707 8.875 1.00 94.88 1037 PHE A N 1
ATOM 8342 C CA . PHE A 1 1037 ? -15.775 -13.519 7.455 1.00 94.88 1037 PHE A CA 1
ATOM 8343 C C . PHE A 1 1037 ? -14.768 -12.628 6.710 1.00 94.88 1037 PHE A C 1
ATOM 8345 O O . PHE A 1 1037 ? -14.002 -11.879 7.318 1.00 94.88 1037 PHE A O 1
ATOM 8352 N N . GLU A 1 1038 ? -14.748 -12.704 5.373 1.00 94.75 1038 GLU A N 1
ATOM 8353 C CA . GLU A 1 1038 ? -13.867 -11.872 4.537 1.00 94.75 1038 GLU A CA 1
ATOM 8354 C C . GLU A 1 1038 ? -14.206 -10.383 4.706 1.00 94.75 1038 GLU A C 1
ATOM 8356 O O . GLU A 1 1038 ? -15.327 -9.962 4.415 1.00 94.75 1038 GLU A O 1
ATOM 8361 N N . VAL A 1 1039 ? -13.232 -9.556 5.097 1.00 95.31 1039 VAL A N 1
ATOM 8362 C CA . VAL A 1 1039 ? -13.434 -8.106 5.237 1.00 95.31 1039 VAL A CA 1
ATOM 8363 C C . VAL A 1 1039 ? -12.882 -7.369 4.025 1.00 95.31 1039 VAL A C 1
ATOM 8365 O O . VAL A 1 1039 ? -11.703 -7.435 3.693 1.00 95.31 1039 VAL A O 1
ATOM 8368 N N . ASN A 1 1040 ? -13.731 -6.576 3.385 1.00 94.19 1040 ASN A N 1
ATOM 8369 C CA . ASN A 1 1040 ? -13.370 -5.726 2.262 1.00 94.19 1040 ASN A CA 1
ATOM 8370 C C . ASN A 1 1040 ? -14.027 -4.336 2.401 1.00 94.19 1040 ASN A C 1
ATOM 8372 O O . ASN A 1 1040 ? -14.574 -3.968 3.436 1.00 94.19 1040 ASN A O 1
ATOM 8376 N N . LYS A 1 1041 ? -13.949 -3.492 1.365 1.00 91.81 1041 LYS A N 1
ATOM 8377 C CA . LYS A 1 1041 ? -14.498 -2.122 1.424 1.00 91.81 1041 LYS A CA 1
ATOM 8378 C C . LYS A 1 1041 ? -16.025 -2.060 1.523 1.00 91.81 1041 LYS A C 1
ATOM 8380 O O . LYS A 1 1041 ? -16.540 -1.041 1.977 1.00 91.81 1041 LYS A O 1
ATOM 8385 N N . ARG A 1 1042 ? -16.730 -3.084 1.039 1.00 93.19 1042 ARG A N 1
ATOM 8386 C CA . ARG A 1 1042 ? -18.195 -3.136 0.953 1.00 93.19 1042 ARG A CA 1
ATOM 8387 C C . ARG A 1 1042 ? -18.839 -3.512 2.284 1.00 93.19 1042 ARG A C 1
ATOM 8389 O O . ARG A 1 1042 ? -19.880 -2.957 2.606 1.00 93.19 1042 ARG A O 1
ATOM 8396 N N . ASN A 1 1043 ? -18.186 -4.364 3.072 1.00 94.69 1043 ASN A N 1
ATOM 8397 C CA . ASN A 1 1043 ? -18.638 -4.792 4.400 1.00 94.69 1043 ASN A CA 1
ATOM 8398 C C . ASN A 1 1043 ? -17.737 -4.290 5.550 1.00 94.69 1043 ASN A C 1
ATOM 8400 O O . ASN A 1 1043 ? -17.886 -4.716 6.691 1.00 94.69 1043 ASN A O 1
ATOM 8404 N N . PHE A 1 1044 ? -16.825 -3.347 5.273 1.00 94.56 1044 PHE A N 1
ATOM 8405 C CA . PHE A 1 1044 ? -15.934 -2.740 6.272 1.00 94.56 1044 PHE A CA 1
ATOM 8406 C C . PHE A 1 1044 ? -16.679 -2.260 7.525 1.00 94.56 1044 PHE A C 1
ATOM 8408 O O . PHE A 1 1044 ? -16.217 -2.496 8.636 1.00 94.56 1044 PHE A O 1
ATOM 8415 N N . TRP A 1 1045 ? -17.812 -1.572 7.345 1.00 93.06 1045 TRP A N 1
ATOM 8416 C CA . TRP A 1 1045 ? -18.583 -1.030 8.467 1.00 93.06 1045 TRP A CA 1
ATOM 8417 C C . TRP A 1 1045 ? -19.245 -2.133 9.285 1.00 93.06 1045 TRP A C 1
ATOM 8419 O O . TRP A 1 1045 ? -19.247 -2.037 10.501 1.00 93.06 1045 TRP A O 1
ATOM 8429 N N . THR A 1 1046 ? -19.702 -3.208 8.640 1.00 94.62 1046 THR A N 1
ATOM 8430 C CA . THR A 1 1046 ? -20.195 -4.404 9.330 1.00 94.62 1046 THR A CA 1
ATOM 8431 C C . THR A 1 1046 ? -19.095 -5.025 10.188 1.00 94.62 1046 THR A C 1
ATOM 8433 O O . THR A 1 1046 ? -19.311 -5.309 11.357 1.00 94.62 1046 THR A O 1
ATOM 8436 N N . ALA A 1 1047 ? -17.878 -5.174 9.654 1.00 94.50 1047 ALA A N 1
ATOM 8437 C CA . ALA A 1 1047 ? -16.760 -5.706 10.433 1.00 94.50 1047 ALA A CA 1
ATOM 8438 C C . ALA A 1 1047 ? -16.349 -4.775 11.588 1.00 94.50 1047 ALA A C 1
ATOM 8440 O O . ALA A 1 1047 ? -15.981 -5.243 12.663 1.00 94.50 1047 ALA A O 1
ATOM 8441 N N . ALA A 1 1048 ? -16.443 -3.456 11.388 1.00 92.19 1048 ALA A N 1
ATOM 8442 C CA . ALA A 1 1048 ? -16.179 -2.470 12.432 1.00 92.19 1048 ALA A CA 1
ATOM 8443 C C . ALA A 1 1048 ? -17.178 -2.551 13.602 1.00 92.19 1048 ALA A C 1
ATOM 8445 O O . ALA A 1 1048 ? -16.824 -2.109 14.694 1.00 92.19 1048 ALA A O 1
ATOM 8446 N N . ASN A 1 1049 ? -18.359 -3.160 13.410 1.00 90.06 1049 ASN A N 1
ATOM 8447 C CA . ASN A 1 1049 ? -19.319 -3.396 14.491 1.00 90.06 1049 ASN A CA 1
ATOM 8448 C C . ASN A 1 1049 ? -18.784 -4.352 15.574 1.00 90.06 1049 ASN A C 1
ATOM 8450 O O . ASN A 1 1049 ? -19.226 -4.284 16.711 1.00 90.06 1049 ASN A O 1
ATOM 8454 N N . ASN A 1 1050 ? -17.804 -5.210 15.266 1.00 90.19 1050 ASN A N 1
ATOM 8455 C CA . ASN A 1 1050 ? -17.178 -6.079 16.276 1.00 90.19 1050 ASN A CA 1
ATOM 8456 C C . ASN A 1 1050 ? -16.158 -5.353 17.167 1.00 90.19 1050 ASN A C 1
ATOM 8458 O O . ASN A 1 1050 ? -15.572 -5.956 18.068 1.00 90.19 1050 ASN A O 1
ATOM 8462 N N . MET A 1 1051 ? -15.881 -4.071 16.915 1.00 91.62 1051 MET A N 1
ATOM 8463 C CA . MET A 1 1051 ? -15.038 -3.300 17.819 1.00 91.62 1051 MET A CA 1
ATOM 8464 C C . MET A 1 1051 ? -15.796 -3.002 19.114 1.00 91.62 1051 MET A C 1
ATOM 8466 O O . MET A 1 1051 ? -16.882 -2.435 19.088 1.00 91.62 1051 MET A O 1
ATOM 8470 N N . ILE A 1 1052 ? -15.170 -3.287 20.254 1.00 86.50 1052 ILE A N 1
ATOM 8471 C CA . ILE A 1 1052 ? -15.719 -2.963 21.572 1.00 86.50 1052 ILE A CA 1
ATOM 8472 C C . ILE A 1 1052 ? -15.477 -1.479 21.815 1.00 86.50 1052 ILE A C 1
ATOM 8474 O O . ILE A 1 1052 ? -14.376 -1.057 22.187 1.00 86.50 1052 ILE A O 1
ATOM 8478 N N . ALA A 1 1053 ? -16.497 -0.673 21.565 1.00 85.31 1053 ALA A N 1
ATOM 8479 C CA . ALA A 1 1053 ? -16.448 0.764 21.731 1.00 85.31 1053 ALA A CA 1
ATOM 8480 C C . ALA A 1 1053 ? -17.578 1.216 22.650 1.00 85.31 1053 ALA A C 1
ATOM 8482 O O . ALA A 1 1053 ? -18.660 0.652 22.618 1.00 85.31 1053 ALA A O 1
ATOM 8483 N N . LYS A 1 1054 ? -17.303 2.196 23.514 1.00 80.94 1054 LYS A N 1
ATOM 8484 C CA . LYS A 1 1054 ? -18.295 2.768 24.433 1.00 80.94 1054 LYS A CA 1
ATOM 8485 C C . LYS A 1 1054 ? -18.142 4.284 24.453 1.00 80.94 1054 LYS A C 1
ATOM 8487 O O . LYS A 1 1054 ? -17.020 4.802 24.535 1.00 80.94 1054 LYS A O 1
ATOM 8492 N N . GLU A 1 1055 ? -19.260 4.998 24.335 1.00 68.88 1055 GLU A N 1
ATOM 8493 C CA . GLU A 1 1055 ? -19.278 6.459 24.382 1.00 68.88 1055 GLU A CA 1
ATOM 8494 C C . GLU A 1 1055 ? -18.943 6.935 25.804 1.00 68.88 1055 GLU A C 1
ATOM 8496 O O . GLU A 1 1055 ? -19.503 6.465 26.789 1.00 68.88 1055 GLU A O 1
ATOM 8501 N N . ILE A 1 1056 ? -18.000 7.872 25.918 1.00 67.94 1056 ILE A N 1
ATOM 8502 C CA . ILE A 1 1056 ? -17.673 8.525 27.190 1.00 67.94 1056 ILE A CA 1
ATOM 8503 C C . ILE A 1 1056 ? -17.798 10.024 26.948 1.00 67.94 1056 ILE A C 1
ATOM 8505 O O . ILE A 1 1056 ? -16.885 10.663 26.422 1.00 67.94 1056 ILE A O 1
ATOM 8509 N N . THR A 1 1057 ? -18.949 10.597 27.280 1.00 65.88 1057 THR A N 1
ATOM 8510 C CA . THR A 1 1057 ? -19.150 12.044 27.188 1.00 65.88 1057 THR A CA 1
ATOM 8511 C C . THR A 1 1057 ? -18.632 12.713 28.455 1.00 65.88 1057 THR A C 1
ATOM 8513 O O . THR A 1 1057 ? -19.041 12.355 29.553 1.00 65.88 1057 THR A O 1
ATOM 8516 N N . THR A 1 1058 ? -17.782 13.735 28.322 1.00 70.94 1058 THR A N 1
ATOM 8517 C CA . THR A 1 1058 ? -17.416 14.606 29.457 1.00 70.94 1058 THR A CA 1
ATOM 8518 C C . THR A 1 1058 ? -18.555 15.541 29.877 1.00 70.94 1058 THR A C 1
ATOM 8520 O O . THR A 1 1058 ? -18.407 16.255 30.859 1.00 70.94 1058 THR A O 1
ATOM 8523 N N . GLY A 1 1059 ? -19.654 15.583 29.113 1.00 75.62 1059 GLY A N 1
ATOM 8524 C CA . GLY A 1 1059 ? -20.757 16.534 29.279 1.00 75.62 1059 GLY A CA 1
ATOM 8525 C C . GLY A 1 1059 ? -20.494 17.921 28.679 1.00 75.62 1059 GLY A C 1
ATOM 8526 O O . GLY A 1 1059 ? -21.429 18.690 28.528 1.00 75.62 1059 GLY A O 1
ATOM 8527 N N . ILE A 1 1060 ? -19.257 18.236 28.273 1.00 82.94 1060 ILE A N 1
ATOM 8528 C CA . ILE A 1 1060 ? -18.859 19.588 27.847 1.00 82.94 1060 ILE A CA 1
ATOM 8529 C C . ILE A 1 1060 ? -18.991 19.778 26.327 1.00 82.94 1060 ILE A C 1
ATOM 8531 O O . ILE A 1 1060 ? -18.310 19.107 25.539 1.00 82.94 1060 ILE A O 1
ATOM 8535 N N . ARG A 1 1061 ? -19.790 20.759 25.881 1.00 86.56 1061 ARG A N 1
ATOM 8536 C CA . ARG A 1 1061 ? -19.873 21.173 24.470 1.00 86.56 1061 ARG A CA 1
ATOM 8537 C C . ARG A 1 1061 ? -18.540 21.705 23.956 1.00 86.56 1061 ARG A C 1
ATOM 8539 O O . ARG A 1 1061 ? -17.833 22.478 24.605 1.00 86.56 1061 ARG A O 1
ATOM 8546 N N . THR A 1 1062 ? -18.221 21.352 22.712 1.00 89.06 1062 THR A N 1
ATOM 8547 C CA . THR A 1 1062 ? -17.027 21.848 22.018 1.00 89.06 1062 THR A CA 1
ATOM 8548 C C . THR A 1 1062 ? -17.371 22.528 20.698 1.00 89.06 1062 THR A C 1
ATOM 8550 O O . THR A 1 1062 ? -18.268 22.094 19.978 1.00 89.06 1062 THR A O 1
ATOM 8553 N N . GLU A 1 1063 ? -16.632 23.579 20.337 1.00 91.00 1063 GLU A N 1
ATOM 8554 C CA . GLU A 1 1063 ? -16.824 24.315 19.082 1.00 91.00 1063 GLU A CA 1
ATOM 8555 C C . GLU A 1 1063 ? -15.520 24.393 18.288 1.00 91.00 1063 GLU A C 1
ATOM 8557 O O . GLU A 1 1063 ? -14.477 24.766 18.817 1.00 91.00 1063 GLU A O 1
ATOM 8562 N N . THR A 1 1064 ? -15.549 24.046 16.996 1.00 89.06 1064 THR A N 1
ATOM 8563 C CA . THR A 1 1064 ? -14.377 24.156 16.109 1.00 89.06 1064 THR A CA 1
ATOM 8564 C C . THR A 1 1064 ? -14.590 25.244 15.060 1.00 89.06 1064 THR A C 1
ATOM 8566 O O . THR A 1 1064 ? -15.530 25.162 14.277 1.00 89.06 1064 THR A O 1
ATOM 8569 N N . THR A 1 1065 ? -13.677 26.214 14.973 1.00 91.81 1065 THR A N 1
ATOM 8570 C CA . THR A 1 1065 ? -13.700 27.273 13.947 1.00 91.81 1065 THR A CA 1
ATOM 8571 C C . THR A 1 1065 ? -12.401 27.293 13.142 1.00 91.81 1065 THR A C 1
ATOM 8573 O O . THR A 1 1065 ? -11.320 27.378 13.730 1.00 91.81 1065 THR A O 1
ATOM 8576 N N . ASN A 1 1066 ? -12.498 27.275 11.811 1.00 90.25 1066 ASN A N 1
ATOM 8577 C CA . ASN A 1 1066 ? -11.351 27.470 10.918 1.00 90.25 1066 ASN A CA 1
ATOM 8578 C C . ASN A 1 1066 ? -11.124 28.970 10.690 1.00 90.25 1066 ASN A C 1
ATOM 8580 O O . ASN A 1 1066 ? -12.070 29.703 10.405 1.00 90.25 1066 ASN A O 1
ATOM 8584 N N . VAL A 1 1067 ? -9.881 29.426 10.816 1.00 92.44 1067 VAL A N 1
ATOM 8585 C CA . VAL A 1 1067 ? -9.491 30.833 10.684 1.00 92.44 1067 VAL A CA 1
ATOM 8586 C C . VAL A 1 1067 ? -8.447 30.953 9.579 1.00 92.44 1067 VAL A C 1
ATOM 8588 O O . VAL A 1 1067 ? -7.345 30.419 9.700 1.00 92.44 1067 VAL A O 1
ATOM 8591 N N . VAL A 1 1068 ? -8.774 31.674 8.507 1.00 90.62 1068 VAL A N 1
ATOM 8592 C CA . VAL A 1 1068 ? -7.820 31.948 7.426 1.00 90.62 1068 VAL A CA 1
ATOM 8593 C C . VAL A 1 1068 ? -6.888 33.080 7.866 1.00 90.62 1068 VAL A C 1
ATOM 8595 O O . VAL A 1 1068 ? -7.346 34.191 8.136 1.00 90.62 1068 VAL A O 1
ATOM 8598 N N . ALA A 1 1069 ? -5.588 32.805 7.974 1.00 93.56 1069 ALA A N 1
ATOM 8599 C CA . ALA A 1 1069 ? -4.582 33.851 8.167 1.00 93.56 1069 ALA A CA 1
ATOM 8600 C C . ALA A 1 1069 ? -4.372 34.606 6.844 1.00 93.56 1069 ALA A C 1
ATOM 8602 O O . ALA A 1 1069 ? -4.460 33.959 5.811 1.00 93.56 1069 ALA A O 1
ATOM 8603 N N . PRO A 1 1070 ? -4.121 35.925 6.821 1.00 90.31 1070 PRO A N 1
ATOM 8604 C CA . PRO A 1 1070 ? -3.718 36.639 5.606 1.00 90.31 1070 PRO A CA 1
ATOM 8605 C C . PRO A 1 1070 ? -2.189 36.624 5.410 1.00 90.31 1070 PRO A C 1
ATOM 8607 O O . PRO A 1 1070 ? -1.445 36.780 6.382 1.00 90.31 1070 PRO A O 1
ATOM 8610 N N . PHE A 1 1071 ? -1.731 36.483 4.159 1.00 90.75 1071 PHE A N 1
ATOM 8611 C CA . PHE A 1 1071 ? -0.349 36.801 3.773 1.00 90.75 1071 PHE A CA 1
ATOM 8612 C C . PHE A 1 1071 ? -0.166 38.317 3.698 1.00 90.75 1071 PHE A C 1
ATOM 8614 O O . PHE A 1 1071 ? -1.100 39.027 3.313 1.00 90.75 1071 PHE A O 1
ATOM 8621 N N . ASP A 1 1072 ? 1.029 38.795 4.038 1.00 90.81 1072 ASP A N 1
ATOM 8622 C CA . ASP A 1 1072 ? 1.480 40.102 3.556 1.00 90.81 1072 ASP A CA 1
ATOM 8623 C C . ASP A 1 1072 ? 1.971 40.006 2.095 1.00 90.81 1072 ASP A C 1
ATOM 8625 O O . ASP A 1 1072 ? 2.051 38.922 1.512 1.00 90.81 1072 ASP A O 1
ATOM 8629 N N . GLU A 1 1073 ? 2.251 41.147 1.467 1.00 84.00 1073 GLU A N 1
ATOM 8630 C CA . GLU A 1 1073 ? 2.625 41.203 0.049 1.00 84.00 1073 GLU A CA 1
ATOM 8631 C C . GLU A 1 1073 ? 3.939 40.463 -0.251 1.00 84.00 1073 GLU A C 1
ATOM 8633 O O . GLU A 1 1073 ? 4.047 39.740 -1.245 1.00 84.00 1073 GLU A O 1
ATOM 8638 N N . LYS A 1 1074 ? 4.923 40.569 0.648 1.00 91.25 1074 LYS A N 1
ATOM 8639 C CA . LYS A 1 1074 ? 6.224 39.909 0.503 1.00 91.25 1074 LYS A CA 1
ATOM 8640 C C . LYS A 1 1074 ? 6.085 38.391 0.613 1.00 91.25 1074 LYS A C 1
ATOM 8642 O O . LYS A 1 1074 ? 6.620 37.660 -0.220 1.00 91.25 1074 LYS A O 1
ATOM 8647 N N . GLU A 1 1075 ? 5.343 37.920 1.610 1.00 92.06 1075 GLU A N 1
ATOM 8648 C CA . GLU A 1 1075 ? 5.032 36.507 1.820 1.00 92.06 1075 GLU A CA 1
ATOM 8649 C C . GLU A 1 1075 ? 4.255 35.917 0.643 1.00 92.06 1075 GLU A C 1
ATOM 8651 O O . GLU A 1 1075 ? 4.567 34.812 0.202 1.00 92.06 1075 GLU A O 1
ATOM 8656 N N . GLN A 1 1076 ? 3.269 36.651 0.118 1.00 87.38 1076 GLN A N 1
ATOM 8657 C CA . GLN A 1 1076 ? 2.481 36.238 -1.040 1.00 87.38 1076 GLN A CA 1
ATOM 8658 C C . GLN A 1 1076 ? 3.381 36.032 -2.266 1.00 87.38 1076 GLN A C 1
ATOM 8660 O O . GLN A 1 1076 ? 3.309 34.978 -2.899 1.00 87.38 1076 GLN A O 1
ATOM 8665 N N . ASN A 1 1077 ? 4.247 36.999 -2.574 1.00 81.19 1077 ASN A N 1
ATOM 8666 C CA . ASN A 1 1077 ? 5.149 36.930 -3.725 1.00 81.19 1077 ASN A CA 1
ATOM 8667 C C . ASN A 1 1077 ? 6.164 35.785 -3.591 1.00 81.19 1077 ASN A C 1
ATOM 8669 O O . ASN A 1 1077 ? 6.413 35.056 -4.552 1.00 81.19 1077 ASN A O 1
ATOM 8673 N N . GLU A 1 1078 ? 6.729 35.580 -2.398 1.00 89.38 1078 GLU A N 1
ATOM 8674 C CA . GLU A 1 1078 ? 7.650 34.469 -2.142 1.00 89.38 1078 GLU A CA 1
ATOM 8675 C C . GLU A 1 1078 ? 6.932 33.112 -2.233 1.00 89.38 1078 GLU A C 1
ATOM 8677 O O . GLU A 1 1078 ? 7.433 32.190 -2.869 1.00 89.38 1078 GLU A O 1
ATOM 8682 N N . TYR A 1 1079 ? 5.730 32.991 -1.661 1.00 89.69 1079 TYR A N 1
ATOM 8683 C CA . TYR A 1 1079 ? 4.927 31.768 -1.715 1.00 89.69 1079 TYR A CA 1
ATOM 8684 C C . TYR A 1 1079 ? 4.554 31.385 -3.154 1.00 89.69 1079 TYR A C 1
ATOM 8686 O O . TYR A 1 1079 ? 4.666 30.213 -3.521 1.00 89.69 1079 TYR A O 1
ATOM 8694 N N . GLN A 1 1080 ? 4.152 32.356 -3.982 1.00 82.69 1080 GLN A N 1
ATOM 8695 C CA . GLN A 1 1080 ? 3.777 32.122 -5.380 1.00 82.69 1080 GLN A CA 1
ATOM 8696 C C . GLN A 1 1080 ? 4.913 31.484 -6.187 1.00 82.69 1080 GLN A C 1
ATOM 8698 O O . GLN A 1 1080 ? 4.662 30.552 -6.945 1.00 82.69 1080 GLN A O 1
ATOM 8703 N N . LYS A 1 1081 ? 6.164 31.895 -5.965 1.00 82.81 1081 LYS A N 1
ATOM 8704 C CA . LYS A 1 1081 ? 7.338 31.330 -6.655 1.00 82.81 1081 LYS A CA 1
ATOM 8705 C C . LYS A 1 1081 ? 7.653 29.878 -6.271 1.00 82.81 1081 LYS A C 1
ATOM 8707 O O . LYS A 1 1081 ? 8.447 29.232 -6.942 1.00 82.81 1081 LYS A O 1
ATOM 8712 N N . LEU A 1 1082 ? 7.066 29.354 -5.192 1.00 80.69 1082 LEU A N 1
ATOM 8713 C CA . LEU A 1 1082 ? 7.433 28.053 -4.615 1.00 80.69 1082 LEU A CA 1
ATOM 8714 C C . LEU A 1 1082 ? 6.408 26.945 -4.870 1.00 80.69 1082 LEU A C 1
ATOM 8716 O O . LEU A 1 1082 ? 6.726 25.769 -4.714 1.00 80.69 1082 LEU A O 1
ATOM 8720 N N . VAL A 1 1083 ? 5.167 27.286 -5.213 1.00 77.19 1083 VAL A N 1
ATOM 8721 C CA . VAL A 1 1083 ? 4.070 26.310 -5.309 1.00 77.19 1083 VAL A CA 1
ATOM 8722 C C . VAL A 1 1083 ? 3.498 26.252 -6.725 1.00 77.19 1083 VAL A C 1
ATOM 8724 O O . VAL A 1 1083 ? 3.661 27.202 -7.492 1.00 77.19 1083 VAL A O 1
ATOM 8727 N N . PRO A 1 1084 ? 2.801 25.164 -7.097 1.00 71.62 1084 PRO A N 1
ATOM 8728 C CA . PRO A 1 1084 ? 2.276 25.041 -8.441 1.00 71.62 1084 PRO A CA 1
ATOM 8729 C C . PRO A 1 1084 ? 1.032 25.899 -8.661 1.00 71.62 1084 PRO A C 1
ATOM 8731 O O . PRO A 1 1084 ? 0.347 26.255 -7.691 1.00 71.62 1084 PRO A O 1
ATOM 8734 N N . PRO A 1 1085 ? 0.659 26.150 -9.930 1.00 63.22 1085 PRO A N 1
ATOM 8735 C CA . PRO A 1 1085 ? -0.559 26.882 -10.288 1.00 63.22 1085 PRO A CA 1
ATOM 8736 C C . PRO A 1 1085 ? -1.818 26.376 -9.580 1.00 63.22 1085 PRO A C 1
ATOM 8738 O O . PRO A 1 1085 ? -2.657 27.161 -9.148 1.00 63.22 1085 PRO A O 1
ATOM 8741 N N . ALA A 1 1086 ? -1.920 25.063 -9.343 1.00 58.81 1086 ALA A N 1
ATOM 8742 C CA . ALA A 1 1086 ? -3.041 24.460 -8.620 1.00 58.81 1086 ALA A CA 1
ATOM 8743 C C . ALA A 1 1086 ? -3.216 24.974 -7.174 1.00 58.81 1086 ALA A C 1
ATOM 8745 O O . ALA A 1 1086 ? -4.324 24.903 -6.640 1.00 58.81 1086 ALA A O 1
ATOM 8746 N N . LEU A 1 1087 ? -2.152 25.492 -6.553 1.00 69.62 1087 LEU A N 1
ATOM 8747 C CA . LEU A 1 1087 ? -2.142 26.076 -5.208 1.00 69.62 1087 LEU A CA 1
ATOM 8748 C C . LEU A 1 1087 ? -1.898 27.587 -5.209 1.00 69.62 1087 LEU A C 1
ATOM 8750 O O . LEU A 1 1087 ? -1.641 28.164 -4.149 1.00 69.62 1087 LEU A O 1
ATOM 8754 N N . GLY A 1 1088 ? -2.001 28.213 -6.382 1.00 69.44 1088 GLY A N 1
ATOM 8755 C CA . GLY A 1 1088 ? -1.883 29.651 -6.516 1.00 69.44 1088 GLY A CA 1
ATOM 8756 C C . GLY A 1 1088 ? -0.470 30.172 -6.750 1.00 69.44 1088 GLY A C 1
ATOM 8757 O O . GLY A 1 1088 ? -0.236 31.324 -6.416 1.00 69.44 1088 GLY A O 1
ATOM 8758 N N . GLY A 1 1089 ? 0.459 29.359 -7.258 1.00 75.81 1089 GLY A N 1
ATOM 8759 C CA . GLY A 1 1089 ? 1.824 29.796 -7.576 1.00 75.81 1089 GLY A CA 1
ATOM 8760 C C . GLY A 1 1089 ? 2.206 29.637 -9.049 1.00 75.81 1089 GLY A C 1
ATOM 8761 O O . GLY A 1 1089 ? 1.368 29.296 -9.876 1.00 75.81 1089 GLY A O 1
ATOM 8762 N N . SER A 1 1090 ? 3.466 29.902 -9.380 1.00 70.06 1090 SER A N 1
ATOM 8763 C CA . SER A 1 1090 ? 4.025 29.865 -10.738 1.00 70.06 1090 SER A CA 1
ATOM 8764 C C . SER A 1 1090 ? 4.991 28.698 -10.973 1.00 70.06 1090 SER A C 1
ATOM 8766 O O . SER A 1 1090 ? 5.377 28.444 -12.110 1.00 70.06 1090 SER A O 1
ATOM 8768 N N . ASN A 1 1091 ? 5.363 27.945 -9.933 1.00 67.88 1091 ASN A N 1
ATOM 8769 C CA . ASN A 1 1091 ? 6.334 26.858 -10.055 1.00 67.88 1091 ASN A CA 1
ATOM 8770 C C . ASN A 1 1091 ? 5.676 25.590 -10.614 1.00 67.88 1091 ASN A C 1
ATOM 8772 O O . ASN A 1 1091 ? 5.020 24.844 -9.890 1.00 67.88 1091 ASN A O 1
ATOM 8776 N N . THR A 1 1092 ? 5.852 25.311 -11.903 1.00 58.84 1092 THR A N 1
ATOM 8777 C CA . THR A 1 1092 ? 5.255 24.139 -12.569 1.00 58.84 1092 THR A CA 1
ATOM 8778 C C . THR A 1 1092 ? 5.850 22.800 -12.113 1.00 58.84 1092 THR A C 1
ATOM 8780 O O . THR A 1 1092 ? 5.248 21.755 -12.369 1.00 58.84 1092 THR A O 1
ATOM 8783 N N . ASN A 1 1093 ? 6.981 22.804 -11.397 1.00 57.12 1093 ASN A N 1
ATOM 8784 C CA . ASN A 1 1093 ? 7.687 21.597 -10.965 1.00 57.12 1093 ASN A CA 1
ATOM 8785 C C . ASN A 1 1093 ? 8.323 21.738 -9.559 1.00 57.12 1093 ASN A C 1
ATOM 8787 O O . ASN A 1 1093 ? 9.542 21.618 -9.418 1.00 57.12 1093 ASN A O 1
ATOM 8791 N N . PRO A 1 1094 ? 7.517 21.962 -8.505 1.00 66.25 1094 PRO A N 1
ATOM 8792 C CA . PRO A 1 1094 ? 8.008 22.308 -7.173 1.00 66.25 1094 PRO A CA 1
ATOM 8793 C C . PRO A 1 1094 ? 8.795 21.159 -6.532 1.00 66.25 1094 PRO A C 1
ATOM 8795 O O . PRO A 1 1094 ? 8.321 20.019 -6.450 1.00 66.25 1094 PRO A O 1
ATOM 8798 N N . HIS A 1 1095 ? 9.984 21.465 -6.014 1.00 63.81 1095 HIS A N 1
ATOM 8799 C CA . HIS A 1 1095 ? 10.818 20.533 -5.263 1.00 63.81 1095 HIS A CA 1
ATOM 8800 C C . HIS A 1 1095 ? 10.335 20.378 -3.816 1.00 63.81 1095 HIS A C 1
ATOM 8802 O O . HIS A 1 1095 ? 9.660 21.237 -3.251 1.00 63.81 1095 HIS A O 1
ATOM 8808 N N . SER A 1 1096 ? 10.741 19.293 -3.144 1.00 67.19 1096 SER A N 1
ATOM 8809 C CA . SER A 1 1096 ? 10.430 19.083 -1.720 1.00 67.19 1096 SER A CA 1
ATOM 8810 C C . SER A 1 1096 ? 10.890 20.245 -0.828 1.00 67.19 1096 SER A C 1
ATOM 8812 O O . SER A 1 1096 ? 10.236 20.542 0.169 1.00 67.19 1096 SER A O 1
ATOM 8814 N N . ARG A 1 1097 ? 11.986 20.930 -1.187 1.00 71.50 1097 ARG A N 1
ATOM 8815 C CA . ARG A 1 1097 ? 12.458 22.133 -0.482 1.00 71.50 1097 ARG A CA 1
ATOM 8816 C C . ARG A 1 1097 ? 11.509 23.318 -0.664 1.00 71.50 1097 ARG A C 1
ATOM 8818 O O . ARG A 1 1097 ? 11.219 23.993 0.322 1.00 71.50 1097 ARG A O 1
ATOM 8825 N N . ASP A 1 1098 ? 10.974 23.512 -1.867 1.00 78.94 1098 ASP A N 1
ATOM 8826 C CA . ASP A 1 1098 ? 10.008 24.577 -2.158 1.00 78.94 1098 ASP A CA 1
ATOM 8827 C C . ASP A 1 1098 ? 8.740 24.391 -1.325 1.00 78.94 1098 ASP A C 1
ATOM 8829 O O . ASP A 1 1098 ? 8.275 25.326 -0.678 1.00 78.94 1098 ASP A O 1
ATOM 8833 N N . TRP A 1 1099 ? 8.257 23.148 -1.215 1.00 82.50 1099 TRP A N 1
ATOM 8834 C CA . TRP A 1 1099 ? 7.138 22.793 -0.340 1.00 82.50 1099 TRP A CA 1
ATOM 8835 C C . TRP A 1 1099 ? 7.400 23.112 1.135 1.00 82.50 1099 TRP A C 1
ATOM 8837 O O . TRP A 1 1099 ? 6.524 23.643 1.824 1.00 82.50 1099 TRP A O 1
ATOM 8847 N N . LEU A 1 1100 ? 8.601 22.804 1.635 1.00 82.19 1100 LEU A N 1
ATOM 8848 C CA . LEU A 1 1100 ? 8.988 23.101 3.016 1.00 82.19 1100 LEU A CA 1
ATOM 8849 C C . LEU A 1 1100 ? 9.085 24.611 3.264 1.00 82.19 1100 LEU A C 1
ATOM 8851 O O . LEU A 1 1100 ? 8.618 25.085 4.303 1.00 82.19 1100 LEU A O 1
ATOM 8855 N N . ARG A 1 1101 ? 9.642 25.368 2.311 1.00 88.50 1101 ARG A N 1
ATOM 8856 C CA . ARG A 1 1101 ? 9.752 26.830 2.387 1.00 88.50 1101 ARG A CA 1
ATOM 8857 C C . ARG A 1 1101 ? 8.379 27.498 2.308 1.00 88.50 1101 ARG A C 1
ATOM 8859 O O . ARG A 1 1101 ? 8.064 28.320 3.164 1.00 88.50 1101 ARG A O 1
ATOM 8866 N N . ALA A 1 1102 ? 7.522 27.069 1.383 1.00 89.56 1102 ALA A N 1
ATOM 8867 C CA . ALA A 1 1102 ? 6.139 27.529 1.268 1.00 89.56 1102 ALA A CA 1
ATOM 8868 C C . ALA A 1 1102 ? 5.340 27.274 2.558 1.00 89.56 1102 ALA A C 1
ATOM 8870 O O . ALA A 1 1102 ? 4.606 28.148 3.023 1.00 89.56 1102 ALA A O 1
ATOM 8871 N N . ALA A 1 1103 ? 5.516 26.104 3.183 1.00 91.44 1103 ALA A N 1
ATOM 8872 C CA . ALA A 1 1103 ? 4.905 25.806 4.476 1.00 91.44 1103 ALA A CA 1
ATOM 8873 C C . ALA A 1 1103 ? 5.438 26.717 5.596 1.00 91.44 1103 ALA A C 1
ATOM 8875 O O . ALA A 1 1103 ? 4.657 27.157 6.437 1.00 91.44 1103 ALA A O 1
ATOM 8876 N N . GLU A 1 1104 ? 6.737 27.036 5.613 1.00 93.50 1104 GLU A N 1
ATOM 8877 C CA . GLU A 1 1104 ? 7.323 27.952 6.600 1.00 93.50 1104 GLU A CA 1
ATOM 8878 C C . GLU A 1 1104 ? 6.767 29.378 6.480 1.00 93.50 1104 GLU A C 1
ATOM 8880 O O . GLU A 1 1104 ? 6.457 29.985 7.506 1.00 93.50 1104 GLU A O 1
ATOM 8885 N N . ILE A 1 1105 ? 6.565 29.878 5.255 1.00 95.62 1105 ILE A N 1
ATOM 8886 C CA . ILE A 1 1105 ? 5.894 31.164 4.997 1.00 95.62 1105 ILE A CA 1
ATOM 8887 C C . ILE A 1 1105 ? 4.459 31.131 5.544 1.00 95.62 1105 ILE A C 1
ATOM 8889 O O . ILE A 1 1105 ? 4.048 32.027 6.279 1.00 95.62 1105 ILE A O 1
ATOM 8893 N N . CYS A 1 1106 ? 3.715 30.051 5.286 1.00 95.00 1106 CYS A N 1
ATOM 8894 C CA . CYS A 1 1106 ? 2.367 29.884 5.836 1.00 95.00 1106 CYS A CA 1
ATOM 8895 C C . CYS A 1 1106 ? 2.350 29.863 7.373 1.00 95.00 1106 CYS A C 1
ATOM 8897 O O . CYS A 1 1106 ? 1.439 30.430 7.979 1.00 95.00 1106 CYS A O 1
ATOM 8899 N N . TYR A 1 1107 ? 3.335 29.225 8.019 1.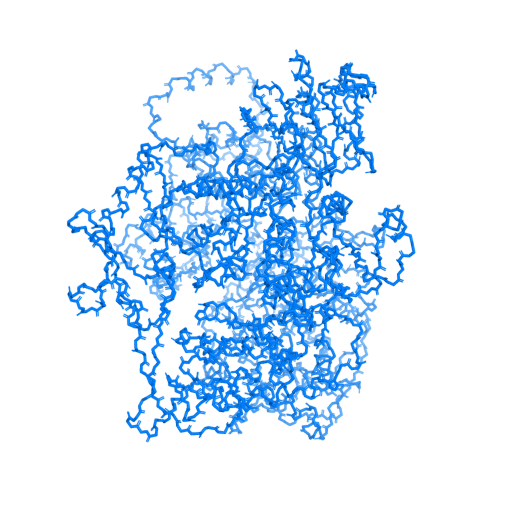00 96.12 1107 TYR A N 1
ATOM 8900 C CA . TYR A 1 1107 ? 3.427 29.219 9.481 1.00 96.12 1107 TYR A CA 1
ATOM 8901 C C . TYR A 1 1107 ? 3.690 30.621 10.036 1.00 96.12 1107 TYR A C 1
ATOM 8903 O O . TYR A 1 1107 ? 3.018 31.004 10.983 1.00 96.12 1107 TYR A O 1
ATOM 8911 N N . LYS A 1 1108 ? 4.568 31.429 9.422 1.00 96.00 1108 LYS A N 1
ATOM 8912 C CA . LYS A 1 1108 ? 4.791 32.825 9.853 1.00 96.00 1108 LYS A CA 1
ATOM 8913 C C . LYS A 1 1108 ? 3.499 33.651 9.844 1.00 96.00 1108 LYS A C 1
ATOM 8915 O O . LYS A 1 1108 ? 3.201 34.331 10.826 1.00 96.00 1108 LYS A O 1
ATOM 8920 N N . ALA A 1 1109 ? 2.693 33.524 8.790 1.00 96.19 1109 ALA A N 1
ATOM 8921 C CA . ALA A 1 1109 ? 1.383 34.170 8.721 1.00 96.19 1109 ALA A CA 1
ATOM 8922 C C . ALA A 1 1109 ? 0.420 33.669 9.819 1.00 96.19 1109 ALA A C 1
ATOM 8924 O O . ALA A 1 1109 ? -0.324 34.455 10.415 1.00 96.19 1109 ALA A O 1
ATOM 8925 N N . CYS A 1 1110 ? 0.455 32.369 10.138 1.00 97.12 1110 CYS A N 1
ATOM 8926 C CA . CYS A 1 1110 ? -0.328 31.799 11.237 1.00 97.12 1110 CYS A CA 1
ATOM 8927 C C . CYS A 1 1110 ? 0.121 32.316 12.613 1.00 97.12 1110 CYS A C 1
ATOM 8929 O O . CYS A 1 1110 ? -0.737 32.566 13.458 1.00 97.12 1110 CYS A O 1
ATOM 8931 N N . ASP A 1 1111 ? 1.418 32.532 12.834 1.00 97.81 1111 ASP A N 1
ATOM 8932 C CA . ASP A 1 1111 ? 1.962 33.000 14.117 1.00 97.81 1111 ASP A CA 1
ATOM 8933 C C . ASP A 1 1111 ? 1.427 34.390 14.477 1.00 97.81 1111 ASP A C 1
ATOM 8935 O O . ASP A 1 1111 ? 0.974 34.613 15.603 1.00 97.81 1111 ASP A O 1
ATOM 8939 N N . ARG A 1 1112 ? 1.366 35.309 13.499 1.00 96.56 1112 ARG A N 1
ATOM 8940 C CA . ARG A 1 1112 ? 0.726 36.626 13.686 1.00 96.56 1112 ARG A CA 1
ATOM 8941 C C . ARG A 1 1112 ? -0.740 36.486 14.094 1.00 96.56 1112 ARG A C 1
ATOM 8943 O O . ARG A 1 1112 ? -1.234 37.194 14.973 1.00 96.56 1112 ARG A O 1
ATOM 8950 N N . MET A 1 1113 ? -1.446 35.543 13.472 1.00 97.62 1113 MET A N 1
ATOM 8951 C CA . MET A 1 1113 ? -2.842 35.273 13.796 1.00 97.62 1113 MET A CA 1
ATOM 8952 C C . MET A 1 1113 ? -3.007 34.649 15.190 1.00 97.62 1113 MET A C 1
ATOM 8954 O O . MET A 1 1113 ? -3.971 34.987 15.878 1.00 97.62 1113 MET A O 1
ATOM 8958 N N . PHE A 1 1114 ? -2.082 33.794 15.646 1.00 97.81 1114 PHE A N 1
ATOM 8959 C CA . PHE A 1 1114 ? -2.095 33.254 17.010 1.00 97.81 1114 PHE A CA 1
ATOM 8960 C C . PHE A 1 1114 ? -2.010 34.351 18.061 1.00 97.81 1114 PHE A C 1
ATOM 8962 O O . PHE A 1 1114 ? -2.814 34.343 18.991 1.00 97.81 1114 PHE A O 1
ATOM 8969 N N . VAL A 1 1115 ? -1.104 35.316 17.898 1.00 97.69 1115 VAL A N 1
ATOM 8970 C CA . VAL A 1 1115 ? -0.982 36.466 18.808 1.00 97.69 1115 VAL A CA 1
ATOM 8971 C C . VAL A 1 1115 ? -2.302 37.239 18.873 1.00 97.69 1115 VAL A C 1
ATOM 8973 O O . VAL A 1 1115 ? -2.847 37.465 19.956 1.00 97.69 1115 VAL A O 1
ATOM 8976 N N . ARG A 1 1116 ? -2.879 37.569 17.707 1.00 97.75 1116 ARG A N 1
ATOM 8977 C CA . ARG A 1 1116 ? -4.153 38.300 17.613 1.00 97.75 1116 ARG A CA 1
ATOM 8978 C C . ARG A 1 1116 ? -5.305 37.553 18.291 1.00 97.75 1116 ARG A C 1
ATOM 8980 O O . ARG A 1 1116 ? -6.100 38.159 19.010 1.00 97.75 1116 ARG A O 1
ATOM 8987 N N . LEU A 1 1117 ? -5.409 36.243 18.062 1.00 97.75 1117 LEU A N 1
ATOM 8988 C CA . LEU A 1 1117 ? -6.443 35.404 18.668 1.00 97.75 1117 LEU A CA 1
ATOM 8989 C C . LEU A 1 1117 ? -6.231 35.238 20.175 1.00 97.75 1117 LEU A C 1
ATOM 8991 O O . LEU A 1 1117 ? -7.207 35.324 20.911 1.00 97.75 1117 LEU A O 1
ATOM 8995 N N . THR A 1 1118 ? -4.992 35.068 20.638 1.00 98.25 1118 THR A N 1
ATOM 8996 C CA . THR A 1 1118 ? -4.664 34.941 22.069 1.00 98.25 1118 THR A CA 1
ATOM 8997 C C . THR A 1 1118 ? -5.081 36.200 22.822 1.00 98.25 1118 THR A C 1
ATOM 8999 O O . THR A 1 1118 ? -5.864 36.108 23.763 1.00 98.25 1118 THR A O 1
ATOM 9002 N N . LYS A 1 1119 ? -4.704 37.389 22.327 1.00 97.69 1119 LYS A N 1
ATOM 9003 C CA . LYS A 1 1119 ? -5.147 38.679 22.887 1.00 97.69 1119 LYS A CA 1
ATOM 9004 C C . LYS A 1 1119 ? -6.675 38.780 22.955 1.00 97.69 1119 LYS A C 1
ATOM 9006 O O . LYS A 1 1119 ? -7.222 39.246 23.949 1.00 97.69 1119 LYS A O 1
ATOM 9011 N N . LYS A 1 1120 ? -7.378 38.316 21.915 1.00 97.38 1120 LYS A N 1
ATOM 9012 C CA . LYS A 1 1120 ? -8.850 38.312 21.872 1.00 97.38 1120 LYS A CA 1
ATOM 9013 C C . LYS A 1 1120 ? -9.478 37.360 22.899 1.00 97.38 1120 LYS A C 1
ATOM 9015 O O . LYS A 1 1120 ? -10.550 37.674 23.399 1.00 97.38 1120 LYS A O 1
ATOM 9020 N N . MET A 1 1121 ? -8.875 36.201 23.165 1.00 97.38 1121 MET A N 1
ATOM 9021 C CA . MET A 1 1121 ? -9.416 35.210 24.110 1.00 97.38 1121 MET A CA 1
ATOM 9022 C C . MET A 1 1121 ? -9.109 35.571 25.565 1.00 97.38 1121 MET A C 1
ATOM 9024 O O . MET A 1 1121 ? -9.991 35.442 26.403 1.00 97.38 1121 MET A O 1
ATOM 9028 N N . LEU A 1 1122 ? -7.923 36.118 25.844 1.00 96.31 1122 LEU A N 1
ATOM 9029 C CA . LEU A 1 1122 ? -7.565 36.599 27.182 1.00 96.31 1122 LEU A CA 1
ATOM 9030 C C . LEU A 1 1122 ? -8.439 37.773 27.634 1.00 96.31 1122 LEU A C 1
ATOM 9032 O O . LEU A 1 1122 ? -8.840 37.816 28.786 1.00 96.31 1122 LEU A O 1
ATOM 9036 N N . LYS A 1 1123 ? -8.829 38.669 26.714 1.00 96.31 1123 LYS A N 1
ATOM 9037 C CA . LYS A 1 1123 ? -9.836 39.716 26.984 1.00 96.31 1123 LYS A CA 1
ATOM 9038 C C . LYS A 1 1123 ? -11.219 39.170 27.362 1.00 96.31 1123 LYS A C 1
ATOM 9040 O O . LYS A 1 1123 ? -12.052 39.927 27.832 1.00 96.31 1123 LYS A O 1
ATOM 9045 N N . LYS A 1 1124 ? -11.481 37.891 27.088 1.00 95.94 1124 LYS A N 1
ATOM 9046 C CA . LYS A 1 1124 ? -12.698 37.177 27.492 1.00 95.94 1124 LYS A CA 1
ATOM 9047 C C . LYS A 1 1124 ? -12.451 36.270 28.700 1.00 95.94 1124 LYS A C 1
ATOM 9049 O O . LYS A 1 1124 ? -13.216 35.334 28.891 1.00 95.94 1124 LYS A O 1
ATOM 9054 N N . GLU A 1 1125 ? -11.337 36.471 29.407 1.00 95.69 1125 GLU A N 1
ATOM 9055 C CA . GLU A 1 1125 ? -10.929 35.697 30.588 1.00 95.69 1125 GLU A CA 1
ATOM 9056 C C . GLU A 1 1125 ? -10.808 34.192 30.325 1.00 95.69 1125 GLU A C 1
ATOM 9058 O O . GLU A 1 1125 ? -11.016 33.348 31.191 1.00 95.69 1125 GLU A O 1
ATOM 9063 N N . ARG A 1 1126 ? -10.447 33.827 29.090 1.00 96.62 1126 ARG A N 1
ATOM 9064 C CA . ARG A 1 1126 ? -10.253 32.431 28.703 1.00 96.62 1126 ARG A CA 1
ATOM 9065 C C . ARG A 1 1126 ? -8.777 32.109 28.540 1.00 96.62 1126 ARG A C 1
ATOM 9067 O O . ARG A 1 1126 ? -8.122 32.647 27.645 1.00 96.62 1126 ARG A O 1
ATOM 9074 N N . GLY A 1 1127 ? -8.289 31.174 29.356 1.00 97.38 1127 GLY A N 1
ATOM 9075 C CA . GLY A 1 1127 ? -6.952 30.599 29.225 1.00 97.38 1127 GLY A CA 1
ATOM 9076 C C . GLY A 1 1127 ? -6.760 29.852 27.899 1.00 97.38 1127 GLY A C 1
ATOM 9077 O O . GLY A 1 1127 ? -7.699 29.251 27.361 1.00 97.38 1127 GLY A O 1
ATOM 9078 N N . VAL A 1 1128 ? -5.540 29.902 27.354 1.00 98.31 1128 VAL A N 1
ATOM 9079 C CA . VAL A 1 1128 ? -5.243 29.471 25.978 1.00 98.31 1128 VAL A CA 1
ATOM 9080 C C . VAL A 1 1128 ? -4.123 28.431 25.918 1.00 98.31 1128 VAL A C 1
ATOM 9082 O O . VAL A 1 1128 ? -2.984 28.684 26.294 1.00 98.31 1128 VAL A O 1
ATOM 9085 N N . MET A 1 1129 ? -4.412 27.275 25.327 1.00 98.38 1129 MET A N 1
ATOM 9086 C CA . MET A 1 1129 ? -3.416 26.308 24.873 1.00 98.38 1129 MET A CA 1
ATOM 9087 C C . MET A 1 1129 ? -3.013 26.627 23.426 1.00 98.38 1129 MET A C 1
ATOM 9089 O O . MET A 1 1129 ? -3.861 26.648 22.535 1.00 98.38 1129 MET A O 1
ATOM 9093 N N . ILE A 1 1130 ? -1.725 26.828 23.149 1.00 98.31 1130 ILE A N 1
ATOM 9094 C CA . ILE A 1 1130 ? -1.217 27.059 21.789 1.00 98.31 1130 ILE A CA 1
ATOM 9095 C C . ILE A 1 1130 ? -0.384 25.864 21.346 1.00 98.31 1130 ILE A C 1
ATOM 9097 O O . ILE A 1 1130 ? 0.655 25.561 21.927 1.00 98.31 1130 ILE A O 1
ATOM 9101 N N . VAL A 1 1131 ? -0.806 25.203 20.270 1.00 97.75 1131 VAL A N 1
ATOM 9102 C CA . VAL A 1 1131 ? -0.059 24.088 19.690 1.00 97.75 1131 VAL A CA 1
ATOM 9103 C C . VAL A 1 1131 ? 0.867 24.572 18.582 1.00 97.75 1131 VAL A C 1
ATOM 9105 O O . VAL A 1 1131 ? 0.430 25.151 17.583 1.00 97.75 1131 VAL A O 1
ATOM 9108 N N . VAL A 1 1132 ? 2.150 24.248 18.720 1.00 97.12 1132 VAL A N 1
ATOM 9109 C CA . VAL A 1 1132 ? 3.238 24.629 17.807 1.00 97.12 1132 VAL A CA 1
ATOM 9110 C C . VAL A 1 1132 ? 3.905 23.411 17.167 1.00 97.12 1132 VAL A C 1
ATOM 9112 O O . VAL A 1 1132 ? 3.766 22.279 17.622 1.00 97.12 1132 VAL A O 1
ATOM 9115 N N . ARG A 1 1133 ? 4.649 23.615 16.077 1.00 93.75 1133 ARG A N 1
ATOM 9116 C CA . ARG A 1 1133 ? 5.254 22.515 15.296 1.00 93.75 1133 ARG A CA 1
ATOM 9117 C C . ARG A 1 1133 ? 6.369 21.784 16.050 1.00 93.75 1133 ARG A C 1
ATOM 9119 O O . ARG A 1 1133 ? 6.469 20.564 15.955 1.00 93.75 1133 ARG A O 1
ATOM 9126 N N . ASN A 1 1134 ? 7.251 22.539 16.698 1.00 93.94 1134 ASN A N 1
ATOM 9127 C CA . ASN A 1 1134 ? 8.480 22.079 17.349 1.00 93.94 1134 ASN A CA 1
ATOM 9128 C C . ASN A 1 1134 ? 8.983 23.155 18.334 1.00 93.94 1134 ASN A C 1
ATOM 9130 O O . ASN A 1 1134 ? 8.380 24.223 18.430 1.00 93.94 1134 ASN A O 1
ATOM 9134 N N . LEU A 1 1135 ? 10.095 22.893 19.029 1.00 95.00 1135 LEU A N 1
ATOM 9135 C CA . LEU A 1 1135 ? 10.677 23.818 20.014 1.00 95.00 1135 LEU A CA 1
ATOM 9136 C C . LEU A 1 1135 ? 11.112 25.162 19.402 1.00 95.00 1135 LEU A C 1
ATOM 9138 O O . LEU A 1 1135 ? 10.863 26.213 19.979 1.00 95.00 1135 LEU A O 1
ATOM 9142 N N . LYS A 1 1136 ? 11.678 25.164 18.186 1.00 95.25 1136 LYS A N 1
ATOM 9143 C CA . LYS A 1 1136 ? 12.042 26.413 17.487 1.00 95.25 1136 LYS A CA 1
ATOM 9144 C C . LYS A 1 1136 ? 10.816 27.301 17.247 1.00 95.25 1136 LYS A C 1
ATOM 9146 O O . LYS A 1 1136 ? 10.869 28.510 17.449 1.00 95.25 1136 LYS A O 1
ATOM 9151 N N . HIS A 1 1137 ? 9.710 26.692 16.831 1.00 95.62 1137 HIS A N 1
ATOM 9152 C CA . HIS A 1 1137 ? 8.437 27.377 16.644 1.00 95.62 1137 HIS A CA 1
ATOM 9153 C C . HIS A 1 1137 ? 7.844 27.834 17.995 1.00 95.62 1137 HIS A C 1
ATOM 9155 O O . HIS A 1 1137 ? 7.391 28.969 18.096 1.00 95.62 1137 HIS A O 1
ATOM 9161 N N . GLN A 1 1138 ? 7.930 27.012 19.048 1.00 96.88 1138 GLN A N 1
ATOM 9162 C CA . GLN A 1 1138 ? 7.524 27.382 20.413 1.00 96.88 1138 GLN A CA 1
ATOM 9163 C C . GLN A 1 1138 ? 8.200 28.673 20.879 1.00 96.88 1138 GLN A C 1
ATOM 9165 O O . GLN A 1 1138 ? 7.509 29.612 21.260 1.00 96.88 1138 GLN A O 1
ATOM 9170 N N . ASN A 1 1139 ? 9.528 28.750 20.765 1.00 97.00 1139 ASN A N 1
ATOM 9171 C CA . ASN A 1 1139 ? 10.301 29.917 21.191 1.00 97.00 1139 ASN A CA 1
ATOM 9172 C C . ASN A 1 1139 ? 9.950 31.167 20.372 1.00 97.00 1139 ASN A C 1
ATOM 9174 O O . ASN A 1 1139 ? 9.864 32.266 20.917 1.00 97.00 1139 ASN A O 1
ATOM 9178 N N . ARG A 1 1140 ? 9.699 31.004 19.065 1.00 96.94 1140 ARG A N 1
ATOM 9179 C CA . ARG A 1 1140 ? 9.263 32.104 18.192 1.00 96.94 1140 ARG A CA 1
ATOM 9180 C C . ARG A 1 1140 ? 7.905 32.662 18.623 1.00 96.94 1140 ARG A C 1
ATOM 9182 O O . ARG A 1 1140 ? 7.779 33.871 18.778 1.00 96.94 1140 ARG A O 1
ATOM 9189 N N . VAL A 1 1141 ? 6.912 31.798 18.842 1.00 97.31 1141 VAL A N 1
ATOM 9190 C CA . VAL A 1 1141 ? 5.569 32.215 19.287 1.00 97.31 1141 VAL A CA 1
ATOM 9191 C C . VAL A 1 1141 ? 5.612 32.801 20.697 1.00 97.31 1141 VAL A C 1
ATOM 9193 O O . VAL A 1 1141 ? 4.969 33.816 20.933 1.00 97.31 1141 VAL A O 1
ATOM 9196 N N . HIS A 1 1142 ? 6.409 32.226 21.603 1.00 98.00 1142 HIS A N 1
ATOM 9197 C CA . HIS A 1 1142 ? 6.635 32.764 22.946 1.00 98.00 1142 HIS A CA 1
ATOM 9198 C C . HIS A 1 1142 ? 7.133 34.214 22.895 1.00 98.00 1142 HIS A C 1
ATOM 9200 O O . HIS A 1 1142 ? 6.499 35.104 23.457 1.00 98.00 1142 HIS A O 1
ATOM 9206 N N . LYS A 1 1143 ? 8.197 34.474 22.122 1.00 97.88 1143 LYS A N 1
ATOM 9207 C CA . LYS A 1 1143 ? 8.738 35.826 21.930 1.00 97.88 1143 LYS A CA 1
ATOM 9208 C C . LYS A 1 1143 ? 7.699 36.777 21.333 1.00 97.88 1143 LYS A C 1
ATOM 9210 O O . LYS A 1 1143 ? 7.545 37.893 21.815 1.00 97.88 1143 LYS A O 1
ATOM 9215 N N . LEU A 1 1144 ? 6.958 36.331 20.316 1.00 97.38 1144 LEU A N 1
ATOM 9216 C CA . LEU A 1 1144 ? 5.910 37.144 19.696 1.00 97.38 1144 LEU A CA 1
ATOM 9217 C C . LEU A 1 1144 ? 4.776 37.488 20.673 1.00 97.38 1144 LEU A C 1
ATOM 9219 O O . LEU A 1 1144 ? 4.259 38.599 20.608 1.00 97.38 1144 LEU A O 1
ATOM 9223 N N . LEU A 1 1145 ? 4.393 36.577 21.572 1.00 97.88 1145 LEU A N 1
ATOM 9224 C CA . LEU A 1 1145 ? 3.375 36.843 22.591 1.00 97.88 1145 LEU A CA 1
ATOM 9225 C C . LEU A 1 1145 ? 3.852 37.885 23.600 1.00 97.88 1145 LEU A C 1
ATOM 9227 O O . LEU A 1 1145 ? 3.132 38.856 23.814 1.00 97.88 1145 LEU A O 1
ATOM 9231 N N . LEU A 1 1146 ? 5.060 37.736 24.147 1.00 97.50 1146 LEU A N 1
ATOM 9232 C CA . LEU A 1 1146 ? 5.627 38.711 25.086 1.00 97.50 1146 LEU A CA 1
ATOM 9233 C C . LEU A 1 1146 ? 5.759 40.107 24.453 1.00 97.50 1146 LEU A C 1
ATOM 9235 O O . LEU A 1 1146 ? 5.490 41.109 25.098 1.00 97.50 1146 LEU A O 1
ATOM 9239 N N . GLN A 1 1147 ? 6.110 40.180 23.166 1.00 97.25 1147 GLN A N 1
ATOM 9240 C CA . GLN A 1 1147 ? 6.282 41.454 22.459 1.00 97.25 1147 GLN A CA 1
ATOM 9241 C C . GLN A 1 1147 ? 4.971 42.153 22.072 1.00 97.25 1147 GLN A C 1
ATOM 9243 O O . GLN A 1 1147 ? 4.970 43.358 21.848 1.00 97.25 1147 GLN A O 1
ATOM 9248 N N . ASN A 1 1148 ? 3.868 41.415 21.915 1.00 96.19 1148 ASN A N 1
ATOM 9249 C CA . ASN A 1 1148 ? 2.639 41.940 21.296 1.00 96.19 1148 ASN A CA 1
ATOM 9250 C C . ASN A 1 1148 ? 1.388 41.793 22.185 1.00 96.19 1148 ASN A C 1
ATOM 9252 O O . ASN A 1 1148 ? 0.263 42.067 21.744 1.00 96.19 1148 ASN A O 1
ATOM 9256 N N . THR A 1 1149 ? 1.552 41.334 23.427 1.00 94.88 1149 THR A N 1
ATOM 9257 C CA . THR A 1 1149 ? 0.477 41.173 24.417 1.00 94.88 1149 THR A CA 1
ATOM 9258 C C . THR A 1 1149 ? 0.912 41.722 25.776 1.00 94.88 1149 THR A C 1
ATOM 9260 O O . THR A 1 1149 ? 2.056 42.113 25.946 1.00 94.88 1149 THR A O 1
ATOM 9263 N N . THR A 1 1150 ? -0.005 41.766 26.742 1.00 94.19 1150 THR A N 1
ATOM 9264 C CA . THR A 1 1150 ? 0.272 42.187 28.127 1.00 94.19 1150 THR A CA 1
ATOM 9265 C C . THR A 1 1150 ? 0.737 41.027 29.018 1.00 94.19 1150 THR A C 1
ATOM 9267 O O . THR A 1 1150 ? 0.710 41.149 30.237 1.00 94.19 1150 THR A O 1
ATOM 9270 N N . LEU A 1 1151 ? 1.071 39.873 28.430 1.00 96.56 1151 LEU A N 1
ATOM 9271 C CA . LEU A 1 1151 ? 1.537 38.699 29.166 1.00 96.56 1151 LEU A CA 1
ATOM 9272 C C . LEU A 1 1151 ? 2.987 38.888 29.611 1.00 96.56 1151 LEU A C 1
ATOM 9274 O O . LEU A 1 1151 ? 3.826 39.340 28.835 1.00 96.56 1151 LEU A O 1
ATOM 9278 N N . THR A 1 1152 ? 3.282 38.455 30.830 1.00 96.81 1152 THR A N 1
ATOM 9279 C CA . THR A 1 1152 ? 4.639 38.314 31.363 1.00 96.81 1152 THR A CA 1
ATOM 9280 C C . THR A 1 1152 ? 5.116 36.865 31.241 1.00 96.81 1152 THR A C 1
ATOM 9282 O O . THR A 1 1152 ? 4.328 35.961 30.953 1.00 96.81 1152 THR A O 1
ATOM 9285 N N . GLU A 1 1153 ? 6.398 36.601 31.505 1.00 95.69 1153 GLU A N 1
ATOM 9286 C CA . GLU A 1 1153 ? 6.919 35.223 31.529 1.00 95.69 1153 GLU A CA 1
ATOM 9287 C C . GLU A 1 1153 ? 6.203 34.336 32.560 1.00 95.69 1153 GLU A C 1
ATOM 9289 O O . GLU A 1 1153 ? 6.030 33.143 32.329 1.00 95.69 1153 GLU A O 1
ATOM 9294 N N . LYS A 1 1154 ? 5.717 34.915 33.668 1.00 95.62 1154 LYS A N 1
ATOM 9295 C CA . LYS A 1 1154 ? 4.974 34.183 34.706 1.00 95.62 1154 LYS A CA 1
ATOM 9296 C C . LYS A 1 1154 ? 3.585 33.739 34.241 1.00 95.62 1154 LYS A C 1
ATOM 9298 O O . LYS A 1 1154 ? 3.049 32.778 34.779 1.00 95.62 1154 LYS A O 1
ATOM 9303 N N . ASP A 1 1155 ? 3.020 34.399 33.230 1.00 97.06 1155 ASP A N 1
ATOM 9304 C CA . ASP A 1 1155 ? 1.712 34.049 32.675 1.00 97.06 1155 ASP A CA 1
ATOM 9305 C C . ASP A 1 1155 ? 1.781 32.901 31.648 1.00 97.06 1155 ASP A C 1
ATOM 9307 O O . ASP A 1 1155 ? 0.731 32.401 31.225 1.00 97.06 1155 ASP A O 1
ATOM 9311 N N . ILE A 1 1156 ? 2.984 32.492 31.211 1.00 97.94 1156 ILE A N 1
ATOM 9312 C CA . ILE A 1 1156 ? 3.173 31.526 30.121 1.00 97.94 1156 ILE A CA 1
ATOM 9313 C C . ILE A 1 1156 ? 3.970 30.302 30.579 1.00 97.94 1156 ILE A C 1
ATOM 9315 O O . ILE A 1 1156 ? 5.115 30.408 31.006 1.00 97.94 1156 ILE A O 1
ATOM 9319 N N . PHE A 1 1157 ? 3.415 29.106 30.376 1.00 97.56 1157 PHE A N 1
ATOM 9320 C CA . PHE A 1 1157 ? 4.146 27.854 30.571 1.00 97.56 1157 PHE A CA 1
ATOM 9321 C C . PHE A 1 1157 ? 4.574 27.225 29.239 1.00 97.56 1157 PHE A C 1
ATOM 9323 O O . PHE A 1 1157 ? 3.777 27.070 28.307 1.00 97.56 1157 PHE A O 1
ATOM 9330 N N . LEU A 1 1158 ? 5.838 26.800 29.154 1.00 96.94 1158 LEU A N 1
ATOM 9331 C CA . LEU A 1 1158 ? 6.395 26.106 27.991 1.00 96.94 1158 LEU A CA 1
ATOM 9332 C C . LEU A 1 1158 ? 6.591 24.619 28.301 1.00 96.94 1158 LEU A C 1
ATOM 9334 O O . LEU A 1 1158 ? 7.450 24.251 29.101 1.00 96.94 1158 LEU A O 1
ATOM 9338 N N . ILE A 1 1159 ? 5.854 23.741 27.613 1.00 93.25 1159 ILE A N 1
ATOM 9339 C CA . ILE A 1 1159 ? 6.081 22.292 27.719 1.00 93.25 1159 ILE A CA 1
ATOM 9340 C C . ILE A 1 1159 ? 7.351 21.932 26.932 1.00 93.25 1159 ILE A C 1
ATOM 9342 O O . ILE A 1 1159 ? 7.349 21.954 25.697 1.00 93.25 1159 ILE A O 1
ATOM 9346 N N . GLN A 1 1160 ? 8.441 21.628 27.645 1.00 88.75 1160 GLN A N 1
ATOM 9347 C CA . GLN A 1 1160 ? 9.767 21.308 27.097 1.00 88.75 1160 GLN A CA 1
ATOM 9348 C C . GLN A 1 1160 ? 10.405 20.126 27.838 1.00 88.75 1160 GLN A C 1
ATOM 9350 O O . GLN A 1 1160 ? 10.284 20.018 29.055 1.00 88.75 1160 GLN A O 1
ATOM 9355 N N . GLY A 1 1161 ? 11.123 19.258 27.116 1.00 79.69 1161 GLY A N 1
ATOM 9356 C CA . GLY A 1 1161 ? 11.795 18.095 27.714 1.00 79.69 1161 GLY A CA 1
ATOM 9357 C C . GLY A 1 1161 ? 10.817 17.166 28.441 1.00 79.69 1161 GLY A C 1
ATOM 9358 O O . GLY A 1 1161 ? 9.787 16.795 27.866 1.00 79.69 1161 GLY A O 1
ATOM 9359 N N . ASP A 1 1162 ? 11.140 16.832 29.689 1.00 71.12 1162 ASP A N 1
ATOM 9360 C CA . ASP A 1 1162 ? 10.332 15.985 30.580 1.00 71.12 1162 ASP A CA 1
ATOM 9361 C C . ASP A 1 1162 ? 9.394 16.796 31.487 1.00 71.12 1162 ASP A C 1
ATOM 9363 O O . ASP A 1 1162 ? 8.695 16.235 32.329 1.00 71.12 1162 ASP A O 1
ATOM 9367 N N . LYS A 1 1163 ? 9.341 18.125 31.311 1.00 76.19 1163 LYS A N 1
ATOM 9368 C CA . LYS A 1 1163 ? 8.424 18.978 32.069 1.00 76.19 1163 LYS A CA 1
ATOM 9369 C C . LYS A 1 1163 ? 6.981 18.625 31.706 1.00 76.19 1163 LYS A C 1
ATOM 9371 O O . LYS A 1 1163 ? 6.599 18.656 30.534 1.00 76.19 1163 LYS A O 1
ATOM 9376 N N . SER A 1 1164 ? 6.183 18.344 32.728 1.00 80.31 1164 SER A N 1
ATOM 9377 C CA . SER A 1 1164 ? 4.735 18.171 32.649 1.00 80.31 1164 SER A CA 1
ATOM 9378 C C . SER A 1 1164 ? 4.048 19.133 33.616 1.00 80.31 1164 SER A C 1
ATOM 9380 O O . SER A 1 1164 ? 4.681 19.647 34.535 1.00 80.31 1164 SER A O 1
ATOM 9382 N N . ILE A 1 1165 ? 2.765 19.398 33.389 1.00 90.38 1165 ILE A N 1
ATOM 9383 C CA . ILE A 1 1165 ? 1.947 20.266 34.230 1.00 90.38 1165 ILE A CA 1
ATOM 9384 C C . ILE A 1 1165 ? 0.547 19.670 34.399 1.00 90.38 1165 ILE A C 1
ATOM 9386 O O . ILE A 1 1165 ? -0.039 19.128 33.458 1.00 90.38 1165 ILE A O 1
ATOM 9390 N N . PHE A 1 1166 ? 0.006 19.783 35.605 1.00 90.81 1166 PHE A N 1
ATOM 9391 C CA . PHE A 1 1166 ? -1.394 19.508 35.901 1.00 90.81 1166 PHE A CA 1
ATOM 9392 C C . PHE A 1 1166 ? -2.048 20.845 36.223 1.00 90.81 1166 PHE A C 1
ATOM 9394 O O . PHE A 1 1166 ? -2.034 21.277 37.364 1.00 90.81 1166 PHE A O 1
ATOM 9401 N N . LEU A 1 1167 ? -2.541 21.533 35.194 1.00 93.88 1167 LEU A N 1
ATOM 9402 C CA . LEU A 1 1167 ? -3.194 22.831 35.332 1.00 93.88 1167 LEU A CA 1
ATOM 9403 C C . LEU A 1 1167 ? -4.711 22.618 35.402 1.00 93.88 1167 LEU A C 1
ATOM 9405 O O . LEU A 1 1167 ? -5.405 22.571 34.380 1.00 93.88 1167 LEU A O 1
ATOM 9409 N N . THR A 1 1168 ? -5.191 22.433 36.626 1.00 92.06 1168 THR A N 1
ATOM 9410 C CA . THR A 1 1168 ? -6.601 22.238 36.998 1.00 92.06 1168 THR A CA 1
ATOM 9411 C C . THR A 1 1168 ? -7.010 23.305 38.015 1.00 92.06 1168 THR A C 1
ATOM 9413 O O . THR A 1 1168 ? -6.129 23.876 38.659 1.00 92.06 1168 THR A O 1
ATOM 9416 N N . ASP A 1 1169 ? -8.309 23.569 38.182 1.00 90.56 1169 ASP A N 1
ATOM 9417 C CA . ASP A 1 1169 ? -8.768 24.516 39.214 1.00 90.56 1169 ASP A CA 1
ATOM 9418 C C . ASP A 1 1169 ? -8.255 24.098 40.606 1.00 90.56 1169 ASP A C 1
ATOM 9420 O O . ASP A 1 1169 ? -7.617 24.896 41.281 1.00 90.56 1169 ASP A O 1
ATOM 9424 N N . GLU A 1 1170 ? -8.380 22.813 40.963 1.00 90.31 1170 GLU A N 1
ATOM 9425 C CA . GLU A 1 1170 ? -7.946 22.259 42.259 1.00 90.31 1170 GLU A CA 1
ATOM 9426 C C . GLU A 1 1170 ? -6.463 22.525 42.557 1.00 90.31 1170 GLU A C 1
ATOM 9428 O O . GLU A 1 1170 ? -6.094 22.961 43.644 1.00 90.31 1170 GLU A O 1
ATOM 9433 N N . THR A 1 1171 ? -5.586 22.278 41.580 1.00 91.94 1171 THR A N 1
ATOM 9434 C CA . THR A 1 1171 ? -4.132 22.467 41.739 1.00 91.94 1171 THR A CA 1
ATOM 9435 C C . THR A 1 1171 ? -3.720 23.932 41.850 1.00 91.94 1171 THR A C 1
ATOM 9437 O O . THR A 1 1171 ? -2.678 24.224 42.441 1.00 91.94 1171 THR A O 1
ATOM 9440 N N . VAL A 1 1172 ? -4.498 24.835 41.248 1.00 93.50 1172 VAL A N 1
ATOM 9441 C CA . VAL A 1 1172 ? -4.253 26.280 41.295 1.00 93.50 1172 VAL A CA 1
ATOM 9442 C C . VAL A 1 1172 ? -4.781 26.850 42.610 1.00 93.50 1172 VAL A C 1
ATOM 9444 O O . VAL A 1 1172 ? -4.037 27.535 43.306 1.00 93.50 1172 VAL A O 1
ATOM 9447 N N . GLU A 1 1173 ? -6.010 26.497 42.994 1.00 92.44 1173 GLU A N 1
ATOM 9448 C CA . GLU A 1 1173 ? -6.634 26.869 44.273 1.00 92.44 1173 GLU A CA 1
ATOM 9449 C C . GLU A 1 1173 ? -5.792 26.398 45.466 1.00 92.44 1173 GLU A C 1
ATOM 9451 O O . GLU A 1 1173 ? -5.598 27.140 46.425 1.00 92.44 1173 GLU A O 1
ATOM 9456 N N . SER A 1 1174 ? -5.202 25.200 45.383 1.00 92.25 1174 SER A N 1
ATOM 9457 C CA . SER A 1 1174 ? -4.313 24.675 46.423 1.00 92.25 1174 SER A CA 1
ATOM 9458 C C . SER A 1 1174 ? -2.881 25.238 46.372 1.00 92.25 1174 SER A C 1
ATOM 9460 O O . SER A 1 1174 ? -2.007 24.706 47.056 1.00 92.25 1174 SER A O 1
ATOM 9462 N N . GLY A 1 1175 ? -2.579 26.190 45.482 1.00 92.31 1175 GLY A N 1
ATOM 9463 C CA . GLY A 1 1175 ? -1.248 26.787 45.311 1.00 92.31 1175 GLY A CA 1
ATOM 9464 C C . GLY A 1 1175 ? -0.150 25.846 44.788 1.00 92.31 1175 GLY A C 1
ATOM 9465 O O . GLY A 1 1175 ? 1.018 26.228 44.750 1.00 92.31 1175 GLY A O 1
ATOM 9466 N N . ARG A 1 1176 ? -0.486 24.618 44.359 1.00 89.69 1176 ARG A N 1
ATOM 9467 C CA . ARG A 1 1176 ? 0.498 23.630 43.861 1.00 89.69 1176 ARG A CA 1
ATOM 9468 C C . ARG A 1 1176 ? 1.018 23.979 42.471 1.00 89.69 1176 ARG A C 1
ATOM 9470 O O . ARG A 1 1176 ? 2.053 23.469 42.050 1.00 89.69 1176 ARG A O 1
ATOM 9477 N N . THR A 1 1177 ? 0.275 24.769 41.704 1.00 92.81 1177 THR A N 1
ATOM 9478 C CA . THR A 1 1177 ? 0.635 25.165 40.341 1.00 92.81 1177 THR A CA 1
ATOM 9479 C C . THR A 1 1177 ? 0.235 26.6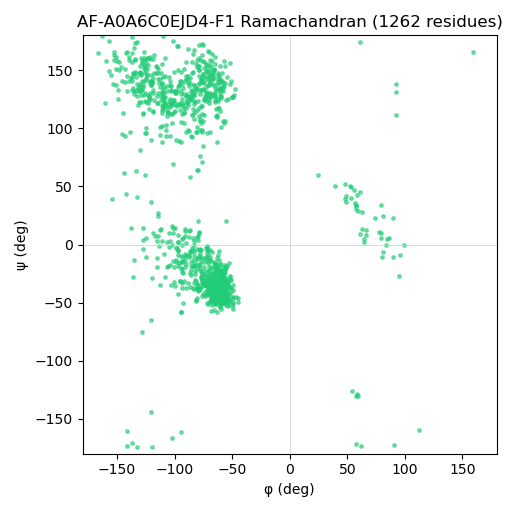25 40.111 1.00 92.81 1177 THR A C 1
ATOM 9481 O O . THR A 1 1177 ? -0.899 26.977 40.422 1.00 92.81 1177 THR A O 1
ATOM 9484 N N . PRO A 1 1178 ? 1.119 27.484 39.565 1.00 94.75 1178 PRO A N 1
ATOM 9485 C CA . PRO A 1 1178 ? 0.758 28.858 39.204 1.00 94.75 1178 PRO A CA 1
ATOM 9486 C C . PRO A 1 1178 ? -0.400 28.918 38.192 1.00 94.75 1178 PRO A C 1
ATOM 9488 O O . PRO A 1 1178 ? -0.491 28.055 37.315 1.00 94.75 1178 PRO A O 1
ATOM 9491 N N . ASP A 1 1179 ? -1.248 29.953 38.261 1.00 96.12 1179 ASP A N 1
ATOM 9492 C CA . ASP A 1 1179 ? -2.379 30.150 37.330 1.00 96.12 1179 ASP A CA 1
ATOM 9493 C C . ASP A 1 1179 ? -1.906 30.662 35.956 1.00 96.12 1179 ASP A C 1
ATOM 9495 O O . ASP A 1 1179 ? -2.061 31.829 35.587 1.00 96.12 1179 ASP A O 1
ATOM 9499 N N . TYR A 1 1180 ? -1.251 29.788 35.190 1.00 97.69 1180 TYR A N 1
ATOM 9500 C CA . TYR A 1 1180 ? -0.763 30.119 33.854 1.00 97.69 1180 TYR A CA 1
ATOM 9501 C C . TYR A 1 1180 ? -1.921 30.411 32.892 1.00 97.69 1180 TYR A C 1
ATOM 9503 O O . TYR A 1 1180 ? -2.749 29.548 32.596 1.00 97.69 1180 TYR A O 1
ATOM 9511 N N . LYS A 1 1181 ? -1.921 31.609 32.298 1.00 97.81 1181 LYS A N 1
ATOM 9512 C CA . LYS A 1 1181 ? -2.934 32.042 31.321 1.00 97.81 1181 LYS A CA 1
ATOM 9513 C C . LYS A 1 1181 ? -2.739 31.402 29.950 1.00 97.81 1181 LYS A C 1
ATOM 9515 O O . LYS A 1 1181 ? -3.707 31.205 29.208 1.00 97.81 1181 LYS A O 1
ATOM 9520 N N . VAL A 1 1182 ? -1.490 31.111 29.579 1.00 98.31 1182 VAL A N 1
ATOM 9521 C CA . VAL A 1 1182 ? -1.144 30.515 28.284 1.00 98.31 1182 VAL A CA 1
ATOM 9522 C C . VAL A 1 1182 ? -0.199 29.335 28.461 1.00 98.31 1182 VAL A C 1
ATOM 9524 O O . VAL A 1 1182 ? 0.809 29.424 29.152 1.00 98.31 1182 VAL A O 1
ATOM 9527 N N . VAL A 1 1183 ? -0.476 28.235 27.763 1.00 98.25 1183 VAL A N 1
ATOM 9528 C CA . VAL A 1 1183 ? 0.423 27.075 27.708 1.00 98.25 1183 VAL A CA 1
ATOM 9529 C C . VAL A 1 1183 ? 0.784 26.777 26.260 1.00 98.25 1183 VAL A C 1
ATOM 9531 O O . VAL A 1 1183 ? -0.095 26.521 25.434 1.00 98.25 1183 VAL A O 1
ATOM 9534 N N . ILE A 1 1184 ? 2.078 26.793 25.928 1.00 97.94 1184 ILE A N 1
ATOM 9535 C CA . ILE A 1 1184 ? 2.558 26.520 24.565 1.00 97.94 1184 ILE A CA 1
ATOM 9536 C C . ILE A 1 1184 ? 3.113 25.100 24.485 1.00 97.94 1184 ILE A C 1
ATOM 9538 O O . ILE A 1 1184 ? 4.062 24.744 25.186 1.00 97.94 1184 ILE A O 1
ATOM 9542 N N . VAL A 1 1185 ? 2.560 24.299 23.576 1.00 96.62 1185 VAL A N 1
ATOM 9543 C CA . VAL A 1 1185 ? 2.812 22.860 23.483 1.00 96.62 1185 VAL A CA 1
ATOM 9544 C C . VAL A 1 1185 ? 3.299 22.471 22.084 1.00 96.62 1185 VAL A C 1
ATOM 9546 O O . VAL A 1 1185 ? 2.587 22.681 21.097 1.00 96.62 1185 VAL A O 1
ATOM 9549 N N . PRO A 1 1186 ? 4.478 21.842 21.942 1.00 95.31 1186 PRO A N 1
ATOM 9550 C CA . PRO A 1 1186 ? 4.873 21.214 20.688 1.00 95.31 1186 PRO A CA 1
ATOM 9551 C C . PRO A 1 1186 ? 3.924 20.063 20.334 1.00 95.31 1186 PRO A C 1
ATOM 9553 O O . PRO A 1 1186 ? 3.619 19.231 21.179 1.00 95.31 1186 PRO A O 1
ATOM 9556 N N . LYS A 1 1187 ? 3.521 19.931 19.066 1.00 93.06 1187 LYS A N 1
ATOM 9557 C CA . LYS A 1 1187 ? 2.575 18.893 18.614 1.00 93.06 1187 LYS A CA 1
ATOM 9558 C C . LYS A 1 1187 ? 3.004 17.460 18.971 1.00 93.06 1187 LYS A C 1
ATOM 9560 O O . LYS A 1 1187 ? 2.152 16.598 19.127 1.00 93.06 1187 LYS A O 1
ATOM 9565 N N . ASN A 1 1188 ? 4.315 17.212 19.078 1.00 87.00 1188 ASN A N 1
ATOM 9566 C CA . ASN A 1 1188 ? 4.879 15.904 19.431 1.00 87.00 1188 ASN A CA 1
ATOM 9567 C C . ASN A 1 1188 ? 4.783 15.603 20.940 1.00 87.00 1188 ASN A C 1
ATOM 9569 O O . ASN A 1 1188 ? 5.043 14.482 21.353 1.00 87.00 1188 ASN A O 1
ATOM 9573 N N . LYS A 1 1189 ? 4.430 16.593 21.767 1.00 88.69 1189 LYS A N 1
ATOM 9574 C CA . LYS A 1 1189 ? 4.130 16.439 23.192 1.00 88.69 1189 LYS A CA 1
ATOM 9575 C C . LYS A 1 1189 ? 2.612 16.449 23.369 1.00 88.69 1189 LYS A C 1
ATOM 9577 O O . LYS A 1 1189 ? 2.037 17.402 23.877 1.00 88.69 1189 LYS A O 1
ATOM 9582 N N . SER A 1 1190 ? 1.944 15.398 22.902 1.00 85.44 1190 SER A N 1
ATOM 9583 C CA . SER A 1 1190 ? 0.491 15.206 23.045 1.00 85.44 1190 SER A CA 1
ATOM 9584 C C . SER A 1 1190 ? 0.107 14.396 24.291 1.00 85.44 1190 SER A C 1
ATOM 9586 O O . SER A 1 1190 ? -1.066 14.058 24.472 1.00 85.44 1190 SER A O 1
ATOM 9588 N N . GLN A 1 1191 ? 1.082 14.058 25.143 1.00 82.00 1191 GLN A N 1
ATOM 9589 C CA . GLN A 1 1191 ? 0.938 13.144 26.276 1.00 82.00 1191 GLN A CA 1
ATOM 9590 C C . GLN A 1 1191 ? 1.580 13.685 27.558 1.00 82.00 1191 GLN A C 1
ATOM 9592 O O . GLN A 1 1191 ? 2.452 14.548 27.492 1.00 82.00 1191 GLN A O 1
ATOM 9597 N N . GLY A 1 1192 ? 1.138 13.164 28.708 1.00 77.81 1192 GLY A N 1
ATOM 9598 C CA . GLY A 1 1192 ? 1.788 13.367 30.007 1.00 77.81 1192 GLY A CA 1
ATOM 9599 C C . GLY A 1 1192 ? 1.245 14.486 30.899 1.00 77.81 1192 GLY A C 1
ATOM 9600 O O . GLY A 1 1192 ? 1.648 14.527 32.050 1.00 77.81 1192 GLY A O 1
ATOM 9601 N N . TYR A 1 1193 ? 0.337 15.348 30.425 1.00 87.75 1193 TYR A N 1
ATOM 9602 C CA . TYR A 1 1193 ? -0.169 16.524 31.164 1.00 87.75 1193 TYR A CA 1
ATOM 9603 C C . TYR A 1 1193 ? -1.703 16.672 31.077 1.00 87.75 1193 TYR A C 1
ATOM 9605 O O . TYR A 1 1193 ? -2.351 16.000 30.260 1.00 87.75 1193 TYR A O 1
ATOM 9613 N N . THR A 1 1194 ? -2.274 17.562 31.897 1.00 90.25 1194 THR A N 1
ATOM 9614 C CA . THR A 1 1194 ? -3.710 17.915 31.934 1.00 90.25 1194 THR A CA 1
ATOM 9615 C C . THR A 1 1194 ? -3.862 19.434 32.051 1.00 90.25 1194 THR A C 1
ATOM 9617 O O . THR A 1 1194 ? -3.158 20.051 32.842 1.00 90.25 1194 THR A O 1
ATOM 9620 N N . LEU A 1 1195 ? -4.755 20.036 31.259 1.00 95.25 1195 LEU A N 1
ATOM 9621 C CA . LEU A 1 1195 ? -4.957 21.488 31.138 1.00 95.25 1195 LEU A CA 1
ATOM 9622 C C . LEU A 1 1195 ? -6.450 21.857 31.221 1.00 95.25 1195 LEU A C 1
ATOM 9624 O O . LEU A 1 1195 ? -6.927 22.680 30.439 1.00 95.25 1195 LEU A O 1
ATOM 9628 N N . THR A 1 1196 ? -7.214 21.223 32.114 1.00 94.25 1196 THR A N 1
ATOM 9629 C CA . THR A 1 1196 ? -8.669 21.450 32.226 1.00 94.25 1196 THR A CA 1
ATOM 9630 C C . THR A 1 1196 ? -9.026 22.863 32.690 1.00 94.25 1196 THR A C 1
ATOM 9632 O O . THR A 1 1196 ? -10.141 23.297 32.444 1.00 94.25 1196 THR A O 1
ATOM 9635 N N . ARG A 1 1197 ? -8.079 23.625 33.254 1.00 95.19 1197 ARG A N 1
ATOM 9636 C CA . ARG A 1 1197 ? -8.224 25.067 33.533 1.00 95.19 1197 ARG A CA 1
ATOM 9637 C C . ARG A 1 1197 ? -8.356 25.927 32.263 1.00 95.19 1197 ARG A C 1
ATOM 9639 O O . ARG A 1 1197 ? -8.906 27.024 32.298 1.00 95.19 1197 ARG A O 1
ATOM 9646 N N . LEU A 1 1198 ? -7.833 25.462 31.123 1.00 97.19 1198 LEU A N 1
ATOM 9647 C CA . LEU A 1 1198 ? -7.851 26.202 29.857 1.00 97.19 1198 LEU A CA 1
ATOM 9648 C C . LEU A 1 1198 ? -9.065 25.800 29.014 1.00 97.19 1198 LEU A C 1
ATOM 9650 O O . LEU A 1 1198 ? -9.353 24.615 28.856 1.00 97.19 1198 LEU A O 1
ATOM 9654 N N . SER A 1 1199 ? -9.730 26.776 28.390 1.00 96.69 1199 SER A N 1
ATOM 9655 C CA . SER A 1 1199 ? -10.955 26.544 27.603 1.00 96.69 1199 SER A CA 1
ATOM 9656 C C . SER A 1 1199 ? -10.798 26.800 26.103 1.00 96.69 1199 SER A C 1
ATOM 9658 O O . SER A 1 1199 ? -11.748 26.625 25.336 1.00 96.69 1199 SER A O 1
ATOM 9660 N N . VAL A 1 1200 ? -9.610 27.217 25.648 1.00 98.12 1200 VAL A N 1
ATOM 9661 C CA . VAL A 1 1200 ? -9.332 27.489 24.232 1.00 98.12 1200 VAL A CA 1
ATOM 9662 C C . VAL A 1 1200 ? -8.056 26.792 23.782 1.00 98.12 1200 VAL A C 1
ATOM 9664 O O . VAL A 1 1200 ? -7.012 26.942 24.403 1.00 98.12 1200 VAL A O 1
ATOM 9667 N N . MET A 1 1201 ? -8.106 26.105 22.642 1.00 98.25 1201 MET A N 1
ATOM 9668 C CA . MET A 1 1201 ? -6.929 25.599 21.934 1.00 98.25 1201 MET A CA 1
ATOM 9669 C C . MET A 1 1201 ? -6.782 26.303 20.585 1.00 98.25 1201 MET A C 1
ATOM 9671 O O . MET A 1 1201 ? -7.658 26.224 19.717 1.00 98.25 1201 MET A O 1
ATOM 9675 N N . LEU A 1 1202 ? -5.639 26.955 20.389 1.00 98.25 1202 LEU A N 1
ATOM 9676 C CA . LEU A 1 1202 ? -5.201 27.510 19.113 1.00 98.25 1202 LEU A CA 1
ATOM 9677 C C . LEU A 1 1202 ? -4.196 26.556 18.471 1.00 98.25 1202 LEU A C 1
ATOM 9679 O O . LEU A 1 1202 ? -3.235 26.119 19.101 1.00 98.25 1202 LEU A O 1
ATOM 9683 N N . THR A 1 1203 ? -4.397 26.224 17.202 1.00 97.56 1203 THR A N 1
ATOM 9684 C CA . THR A 1 1203 ? -3.476 25.348 16.474 1.00 97.56 1203 THR A CA 1
ATOM 9685 C C . THR A 1 1203 ? -3.404 25.730 15.006 1.00 97.56 1203 THR A C 1
ATOM 9687 O O . THR A 1 1203 ? -4.353 26.283 14.457 1.00 97.56 1203 THR A O 1
ATOM 9690 N N . SER A 1 1204 ? -2.274 25.447 14.364 1.00 96.06 1204 SER A N 1
ATOM 9691 C CA . SER A 1 1204 ? -2.115 25.570 12.917 1.00 96.06 1204 SER A CA 1
ATOM 9692 C C . SER A 1 1204 ? -2.213 24.177 12.307 1.00 96.06 1204 SER A C 1
ATOM 9694 O O . SER A 1 1204 ? -2.319 23.164 13.004 1.00 96.06 1204 SER A O 1
ATOM 9696 N N . VAL A 1 1205 ? -2.194 24.096 10.986 1.00 92.75 1205 VAL A N 1
ATOM 9697 C CA . VAL A 1 1205 ? -2.287 22.820 10.288 1.00 92.75 1205 VAL A CA 1
ATOM 9698 C C . VAL A 1 1205 ? -0.896 22.215 10.176 1.00 92.75 1205 VAL A C 1
ATOM 9700 O O . VAL A 1 1205 ? -0.148 22.488 9.245 1.00 92.75 1205 VAL A O 1
ATOM 9703 N N . TYR A 1 1206 ? -0.538 21.365 11.129 1.00 91.94 1206 TYR A N 1
ATOM 9704 C CA . TYR A 1 1206 ? 0.710 20.613 11.057 1.00 91.94 1206 TYR A CA 1
ATOM 9705 C C . TYR A 1 1206 ? 0.472 19.239 10.435 1.00 91.94 1206 TYR A C 1
ATOM 9707 O O . TYR A 1 1206 ? -0.506 18.595 10.808 1.00 91.94 1206 TYR A O 1
ATOM 9715 N N . PRO A 1 1207 ? 1.381 18.724 9.586 1.00 84.06 1207 PRO A N 1
ATOM 9716 C CA . PRO A 1 1207 ? 1.365 17.318 9.204 1.00 84.06 1207 PRO A CA 1
ATOM 9717 C C . PRO A 1 1207 ? 1.430 16.442 10.463 1.00 84.06 1207 PRO A C 1
ATOM 9719 O O . PRO A 1 1207 ? 2.456 16.390 11.149 1.00 84.06 1207 PRO A O 1
ATOM 9722 N N . SER A 1 1208 ? 0.310 15.832 10.825 1.00 83.44 1208 SER A N 1
ATOM 9723 C CA . SER A 1 1208 ? 0.157 14.925 11.963 1.00 83.44 1208 SER A CA 1
ATOM 9724 C C . SER A 1 1208 ? -0.984 13.951 11.679 1.00 83.44 1208 SER A C 1
ATOM 9726 O O . SER A 1 1208 ? -1.771 14.157 10.749 1.00 83.44 1208 SER A O 1
ATOM 9728 N N . ASN A 1 1209 ? -1.083 12.880 12.459 1.00 79.69 1209 ASN A N 1
ATOM 9729 C CA . ASN A 1 1209 ? -2.228 11.978 12.389 1.00 79.69 1209 ASN A CA 1
ATOM 9730 C C . ASN A 1 1209 ? -3.404 12.513 13.229 1.00 79.69 1209 ASN A C 1
ATOM 9732 O O . ASN A 1 1209 ? -3.265 13.460 14.010 1.00 79.69 1209 ASN A O 1
ATOM 9736 N N . THR A 1 1210 ? -4.585 11.924 13.036 1.00 81.69 1210 THR A N 1
ATOM 9737 C CA . THR A 1 1210 ? -5.788 12.284 13.804 1.00 81.69 1210 THR A CA 1
ATOM 9738 C C . THR A 1 1210 ? -5.618 11.977 15.294 1.00 81.69 1210 THR A C 1
ATOM 9740 O O . THR A 1 1210 ? -5.938 12.833 16.113 1.00 81.69 1210 THR A O 1
ATOM 9743 N N . ALA A 1 1211 ? -4.965 10.860 15.628 1.00 79.06 1211 ALA A N 1
ATOM 9744 C CA . ALA A 1 1211 ? -4.635 10.457 16.996 1.00 79.06 1211 ALA A CA 1
ATOM 9745 C C . ALA A 1 1211 ? -3.945 11.553 17.819 1.00 79.06 1211 ALA A C 1
ATOM 9747 O O . ALA A 1 1211 ? -4.420 11.924 18.885 1.00 79.06 1211 ALA A O 1
ATOM 9748 N N . THR A 1 1212 ? -2.856 12.135 17.311 1.00 84.88 1212 THR A N 1
ATOM 9749 C CA . THR A 1 1212 ? -2.132 13.222 17.982 1.00 84.88 1212 THR A CA 1
ATOM 9750 C C . THR A 1 1212 ? -3.020 14.451 18.166 1.00 84.88 1212 THR A C 1
ATOM 9752 O O . THR A 1 1212 ? -2.949 15.107 19.203 1.00 84.88 1212 THR A O 1
ATOM 9755 N N . ARG A 1 1213 ? -3.868 14.784 17.182 1.00 88.75 1213 ARG A N 1
ATOM 9756 C CA . ARG A 1 1213 ? -4.784 15.931 17.291 1.00 88.75 1213 ARG A CA 1
ATOM 9757 C C . ARG A 1 1213 ? -5.826 15.710 18.380 1.00 88.75 1213 ARG A C 1
ATOM 9759 O O . ARG A 1 1213 ? -6.046 16.618 19.174 1.00 88.75 1213 ARG A O 1
ATOM 9766 N N . ASP A 1 1214 ? -6.424 14.528 18.439 1.00 85.94 1214 ASP A N 1
ATOM 9767 C CA . ASP A 1 1214 ? -7.433 14.209 19.450 1.00 85.94 1214 ASP A CA 1
ATOM 9768 C C . ASP A 1 1214 ? -6.804 14.025 20.835 1.00 85.94 1214 ASP A C 1
ATOM 9770 O O . ASP A 1 1214 ? -7.356 14.513 21.817 1.00 85.94 1214 ASP A O 1
ATOM 9774 N N . GLN A 1 1215 ? -5.589 13.470 20.915 1.00 84.50 1215 GLN A N 1
ATOM 9775 C CA . GLN A 1 1215 ? -4.779 13.462 22.137 1.00 84.50 1215 GLN A CA 1
ATOM 9776 C C . GLN A 1 1215 ? -4.551 14.875 22.672 1.00 84.50 1215 GLN A C 1
ATOM 9778 O O . GLN A 1 1215 ? -4.739 15.091 23.861 1.00 84.50 1215 GLN A O 1
ATOM 9783 N N . LEU A 1 1216 ? -4.175 15.836 21.816 1.00 91.75 1216 LEU A N 1
ATOM 9784 C CA . LEU A 1 1216 ? -3.990 17.238 22.212 1.00 91.75 1216 LEU A CA 1
ATOM 9785 C C . LEU A 1 1216 ? -5.306 17.873 22.675 1.00 91.75 1216 LEU A C 1
ATOM 9787 O O . LEU A 1 1216 ? -5.326 18.563 23.690 1.00 91.75 1216 LEU A O 1
ATOM 9791 N N . ARG A 1 1217 ? -6.415 17.614 21.972 1.00 91.75 1217 ARG A N 1
ATOM 9792 C CA . ARG A 1 1217 ? -7.747 18.100 22.366 1.00 91.75 1217 ARG A CA 1
ATOM 9793 C C . ARG A 1 1217 ? -8.192 17.542 23.715 1.00 91.75 1217 ARG A C 1
ATOM 9795 O O . ARG A 1 1217 ? -8.735 18.295 24.520 1.00 91.75 1217 ARG A O 1
ATOM 9802 N N . GLY A 1 1218 ? -7.908 16.266 23.969 1.00 88.00 1218 GLY A N 1
ATOM 9803 C CA . GLY A 1 1218 ? -8.183 15.582 25.232 1.00 88.00 1218 GLY A CA 1
ATOM 9804 C C . GLY A 1 1218 ? -7.342 16.076 26.413 1.00 88.00 1218 GLY A C 1
ATOM 9805 O O . GLY A 1 1218 ? -7.587 15.670 27.543 1.00 88.00 1218 GLY A O 1
ATOM 9806 N N . ARG A 1 1219 ? -6.358 16.962 26.190 1.00 90.12 1219 ARG A N 1
ATOM 9807 C CA . ARG A 1 1219 ? -5.629 17.626 27.284 1.00 90.12 1219 ARG A CA 1
ATOM 9808 C C . ARG A 1 1219 ? -6.432 18.756 27.913 1.00 90.12 1219 ARG A C 1
ATOM 9810 O O . ARG A 1 1219 ? -6.234 19.006 29.095 1.00 90.12 1219 ARG A O 1
ATOM 9817 N N . ILE A 1 1220 ? -7.319 19.395 27.146 1.00 93.38 1220 ILE A N 1
ATOM 9818 C CA . ILE A 1 1220 ? -8.215 20.450 27.642 1.00 93.38 1220 ILE A CA 1
ATOM 9819 C C . ILE A 1 1220 ? -9.653 19.955 27.843 1.00 93.38 1220 ILE A C 1
ATOM 9821 O O . ILE A 1 1220 ? -10.310 20.382 28.782 1.00 93.38 1220 ILE A O 1
ATOM 9825 N N . ASN A 1 1221 ? -10.145 19.035 27.004 1.00 90.44 1221 ASN A N 1
ATOM 9826 C CA . ASN A 1 1221 ? -11.457 18.408 27.180 1.00 90.44 1221 ASN A CA 1
ATOM 9827 C C . ASN A 1 1221 ? -11.290 17.034 27.840 1.00 90.44 1221 ASN A C 1
ATOM 9829 O O . ASN A 1 1221 ? -11.091 16.029 27.156 1.00 90.44 1221 ASN A O 1
ATOM 9833 N N . ARG A 1 1222 ? -11.315 17.019 29.173 1.00 85.56 1222 ARG A N 1
ATOM 9834 C CA . ARG A 1 1222 ? -11.158 15.835 30.024 1.00 85.56 1222 ARG A CA 1
ATOM 9835 C C . ARG A 1 1222 ? -12.090 15.958 31.231 1.00 85.56 1222 ARG A C 1
ATOM 9837 O O . ARG A 1 1222 ? -12.567 17.053 31.518 1.00 85.56 1222 ARG A O 1
ATOM 9844 N N . VAL A 1 1223 ? -12.322 14.852 31.940 1.00 79.75 1223 VAL A N 1
ATOM 9845 C CA . VAL A 1 1223 ? -12.996 14.856 33.252 1.00 79.75 1223 VAL A CA 1
ATOM 9846 C C . VAL A 1 1223 ? -12.324 15.901 34.155 1.00 79.75 1223 VAL A C 1
ATOM 9848 O O . VAL A 1 1223 ? -11.097 15.902 34.266 1.00 79.75 1223 VAL A O 1
ATOM 9851 N N . GLY A 1 1224 ? -13.117 16.815 34.723 1.00 82.75 1224 GLY A N 1
ATOM 9852 C CA . GLY A 1 1224 ? -12.645 17.973 35.498 1.00 82.75 1224 GLY A CA 1
ATOM 9853 C C . GLY A 1 1224 ? -12.599 19.309 34.736 1.00 82.75 1224 GLY A C 1
ATOM 9854 O O . GLY A 1 1224 ? -12.201 20.315 35.314 1.00 82.75 1224 GLY A O 1
ATOM 9855 N N . GLN A 1 1225 ? -12.975 19.355 33.452 1.00 90.75 1225 GLN A N 1
ATOM 9856 C CA . GLN A 1 1225 ? -13.205 20.614 32.726 1.00 90.75 1225 GLN A CA 1
ATOM 9857 C C . GLN A 1 1225 ? -14.531 21.246 33.171 1.00 90.75 1225 GLN A C 1
ATOM 9859 O O . GLN A 1 1225 ? -15.564 20.592 33.079 1.00 90.75 1225 GLN A O 1
ATOM 9864 N N . LYS A 1 1226 ? -14.503 22.512 33.608 1.00 90.38 1226 LYS A N 1
ATOM 9865 C CA . LYS A 1 1226 ? -15.694 23.244 34.082 1.00 90.38 1226 LYS A CA 1
ATOM 9866 C C . LYS A 1 1226 ? -16.214 24.296 33.095 1.00 90.38 1226 LYS A C 1
ATOM 9868 O O . LYS A 1 1226 ? -17.351 24.735 33.217 1.00 90.38 1226 LYS A O 1
ATOM 9873 N N . VAL A 1 1227 ? -15.404 24.727 32.123 1.00 90.00 1227 VAL A N 1
ATOM 9874 C CA . VAL A 1 1227 ? -15.751 25.832 31.215 1.00 90.00 1227 VAL A CA 1
ATOM 9875 C C . VAL A 1 1227 ? -16.356 25.316 29.909 1.00 90.00 1227 VAL A C 1
ATOM 9877 O O . VAL A 1 1227 ? -15.694 24.630 29.127 1.00 90.00 1227 VAL A O 1
ATOM 9880 N N . GLU A 1 1228 ? -17.583 25.749 29.612 1.00 87.94 1228 GLU A N 1
ATOM 9881 C CA . GLU A 1 1228 ? -18.332 25.392 28.403 1.00 87.94 1228 GLU A CA 1
ATOM 9882 C C . GLU A 1 1228 ? -18.717 26.642 27.571 1.00 87.94 1228 GLU A C 1
ATOM 9884 O O . GLU A 1 1228 ? -19.050 27.687 28.130 1.00 87.94 1228 GLU A O 1
ATOM 9889 N N . PRO A 1 1229 ? -18.634 26.614 26.224 1.00 93.19 1229 PRO A N 1
ATOM 9890 C CA . PRO A 1 1229 ? -18.034 25.564 25.407 1.00 93.19 1229 PRO A CA 1
ATOM 9891 C C . PRO A 1 1229 ? -16.502 25.653 25.378 1.00 93.19 1229 PRO A C 1
ATOM 9893 O O . PRO A 1 1229 ? -15.930 26.745 25.449 1.00 93.19 1229 PRO A O 1
ATOM 9896 N N . VAL A 1 1230 ? -15.828 24.523 25.162 1.00 95.38 1230 VAL A N 1
ATOM 9897 C CA . VAL A 1 1230 ? -14.392 24.487 24.834 1.00 95.38 1230 VAL A CA 1
ATOM 9898 C C . VAL A 1 1230 ? -14.188 24.851 23.359 1.00 95.38 1230 VAL A C 1
ATOM 9900 O O . VAL A 1 1230 ? -14.816 24.277 22.467 1.00 95.38 1230 VAL A O 1
ATOM 9903 N N . LEU A 1 1231 ? -13.291 25.799 23.070 1.00 96.75 1231 LEU A N 1
ATOM 9904 C CA . LEU A 1 1231 ? -13.102 26.353 21.725 1.00 96.75 1231 LEU A CA 1
ATOM 9905 C C . LEU A 1 1231 ? -11.824 25.833 21.053 1.00 96.75 1231 LEU A C 1
ATOM 9907 O O . LEU A 1 1231 ? -10.713 26.070 21.520 1.00 96.75 1231 LEU A O 1
ATOM 9911 N N . TYR A 1 1232 ? -11.962 25.234 19.874 1.00 96.50 1232 TYR A N 1
ATOM 9912 C CA . TYR A 1 1232 ? -10.861 24.827 19.002 1.00 96.50 1232 TYR A CA 1
ATOM 9913 C C . TYR A 1 1232 ? -10.754 25.772 17.801 1.00 96.50 1232 TYR A C 1
ATOM 9915 O O . TYR A 1 1232 ? -11.625 25.785 16.929 1.00 96.50 1232 TYR A O 1
ATOM 9923 N N . LYS A 1 1233 ? -9.672 26.551 17.697 1.00 96.94 1233 LYS A N 1
ATOM 9924 C CA . LYS A 1 1233 ? -9.433 27.436 16.543 1.00 96.94 1233 LYS A CA 1
ATOM 9925 C C . LYS A 1 1233 ? -8.270 26.927 15.700 1.00 96.94 1233 LYS A C 1
ATOM 9927 O O . LYS A 1 1233 ? -7.136 26.877 16.173 1.00 96.94 1233 LYS A O 1
ATOM 9932 N N . VAL A 1 1234 ? -8.555 26.566 14.447 1.00 96.25 1234 VAL A N 1
ATOM 9933 C CA . VAL A 1 1234 ? -7.558 26.047 13.497 1.00 96.25 1234 VAL A CA 1
ATOM 9934 C C . VAL A 1 1234 ? -7.178 27.136 12.502 1.00 96.25 1234 VAL A C 1
ATOM 9936 O O . VAL A 1 1234 ? -8.000 27.541 11.683 1.00 96.25 1234 VAL A O 1
ATOM 9939 N N . VAL A 1 1235 ? -5.938 27.610 12.566 1.00 96.88 1235 VAL A N 1
ATOM 9940 C CA . VAL A 1 1235 ? -5.414 28.689 11.723 1.00 96.88 1235 VAL A CA 1
ATOM 9941 C C . VAL A 1 1235 ? -4.710 28.115 10.492 1.00 96.88 1235 VAL A C 1
ATOM 9943 O O . VAL A 1 1235 ? -3.849 27.244 10.622 1.00 96.88 1235 VAL A O 1
ATOM 9946 N N . HIS A 1 1236 ? -5.052 28.589 9.293 1.00 95.00 1236 HIS A N 1
ATOM 9947 C CA . HIS A 1 1236 ? -4.475 28.076 8.046 1.00 95.00 1236 HIS A CA 1
ATOM 9948 C C . HIS A 1 1236 ? -4.363 29.136 6.942 1.00 95.00 1236 HIS A C 1
ATOM 9950 O O . HIS A 1 1236 ? -5.100 30.117 6.934 1.00 95.00 1236 HIS A O 1
ATOM 9956 N N . ILE A 1 1237 ? -3.456 28.913 5.986 1.00 93.44 1237 ILE A N 1
ATOM 9957 C CA . ILE A 1 1237 ? -3.352 29.645 4.714 1.00 93.44 1237 ILE A CA 1
ATOM 9958 C C . ILE A 1 1237 ? -2.553 28.813 3.690 1.00 93.44 1237 ILE A C 1
ATOM 9960 O O . ILE A 1 1237 ? -1.812 27.908 4.074 1.00 93.44 1237 ILE A O 1
ATOM 9964 N N . GLY A 1 1238 ? -2.717 29.080 2.389 1.00 87.94 1238 GLY A N 1
ATOM 9965 C CA . GLY A 1 1238 ? -1.887 28.499 1.328 1.00 87.94 1238 GLY A CA 1
ATOM 9966 C C . GLY A 1 1238 ? -1.904 26.969 1.334 1.00 87.94 1238 GLY A C 1
ATOM 9967 O O . GLY A 1 1238 ? -2.971 26.351 1.430 1.00 87.94 1238 GLY A O 1
ATOM 9968 N N . VAL A 1 1239 ? -0.718 26.353 1.295 1.00 87.50 1239 VAL A N 1
ATOM 9969 C CA . VAL A 1 1239 ? -0.543 24.890 1.307 1.00 87.50 1239 VAL A CA 1
ATOM 9970 C C . VAL A 1 1239 ? -1.168 24.232 2.546 1.00 87.50 1239 VAL A C 1
ATOM 9972 O O . VAL A 1 1239 ? -1.678 23.114 2.459 1.00 87.50 1239 VAL A O 1
ATOM 9975 N N . LEU A 1 1240 ? -1.238 24.942 3.680 1.00 90.25 1240 LEU A N 1
ATOM 9976 C CA . LEU A 1 1240 ? -1.842 24.434 4.917 1.00 90.25 1240 LEU A CA 1
ATOM 9977 C C . LEU A 1 1240 ? -3.351 24.198 4.777 1.00 90.25 1240 LEU A C 1
ATOM 9979 O O . LEU A 1 1240 ? -3.887 23.284 5.399 1.00 90.25 1240 LEU A O 1
ATOM 9983 N N . THR A 1 1241 ? -4.038 24.957 3.920 1.00 86.31 1241 THR A N 1
ATOM 9984 C CA . THR A 1 1241 ? -5.466 24.746 3.627 1.00 86.31 1241 THR A CA 1
ATOM 9985 C C . THR A 1 1241 ? -5.698 23.385 2.975 1.00 86.31 1241 THR A C 1
ATOM 9987 O O . THR A 1 1241 ? -6.605 22.658 3.373 1.00 86.31 1241 THR A O 1
ATOM 9990 N N . SER A 1 1242 ? -4.831 22.994 2.037 1.00 79.06 1242 SER A N 1
ATOM 9991 C CA . SER A 1 1242 ? -4.920 21.684 1.374 1.00 79.06 1242 SER A CA 1
ATOM 9992 C C . SER A 1 1242 ? -4.688 20.533 2.359 1.00 79.06 1242 SER A C 1
ATOM 9994 O O . SER A 1 1242 ? -5.344 19.494 2.285 1.00 79.06 1242 SER A O 1
ATOM 9996 N N . ILE A 1 1243 ? -3.788 20.726 3.330 1.00 82.69 1243 ILE A N 1
ATOM 9997 C CA . ILE A 1 1243 ? -3.544 19.751 4.401 1.00 82.69 1243 ILE A CA 1
ATOM 9998 C C . ILE A 1 1243 ? -4.766 19.659 5.336 1.00 82.69 1243 ILE A C 1
ATOM 10000 O O . ILE A 1 1243 ? -5.173 18.558 5.710 1.00 82.69 1243 ILE A O 1
ATOM 10004 N N . LEU A 1 1244 ? -5.404 20.788 5.667 1.00 85.94 1244 LEU A N 1
ATOM 10005 C CA . LEU A 1 1244 ? -6.591 20.830 6.528 1.00 85.94 1244 LEU A CA 1
ATOM 10006 C C . LEU A 1 1244 ? -7.776 20.089 5.911 1.00 85.94 1244 LEU A C 1
ATOM 10008 O O . LEU A 1 1244 ? -8.473 19.352 6.605 1.00 85.94 1244 LEU A O 1
ATOM 10012 N N . GLU A 1 1245 ? -7.989 20.238 4.605 1.00 79.12 1245 GLU A N 1
ATOM 10013 C CA . GLU A 1 1245 ? -9.019 19.483 3.889 1.00 79.12 1245 GLU A CA 1
ATOM 10014 C C . GLU A 1 1245 ? -8.822 17.968 4.042 1.00 79.12 1245 GLU A C 1
ATOM 10016 O O . GLU A 1 1245 ? -9.797 17.235 4.214 1.00 79.12 1245 GLU A O 1
ATOM 10021 N N . ASN A 1 1246 ? -7.575 17.489 4.025 1.00 74.38 1246 ASN A N 1
ATOM 10022 C CA . ASN A 1 1246 ? -7.269 16.075 4.241 1.00 74.38 1246 ASN A CA 1
ATOM 10023 C C . ASN A 1 1246 ? -7.500 15.651 5.700 1.00 74.38 1246 ASN A C 1
ATOM 10025 O O . ASN A 1 1246 ? -8.031 14.566 5.939 1.00 74.38 1246 ASN A O 1
ATOM 10029 N N . HIS A 1 1247 ? -7.179 16.509 6.675 1.00 82.38 1247 HIS A N 1
ATOM 10030 C CA . HIS A 1 1247 ? -7.499 16.252 8.084 1.00 82.38 1247 HIS A CA 1
ATOM 10031 C C . HIS A 1 1247 ? -9.010 16.149 8.325 1.00 82.38 1247 HIS A C 1
ATOM 10033 O O . HIS A 1 1247 ? -9.451 15.260 9.050 1.00 82.38 1247 HIS A O 1
ATOM 10039 N N . ASN A 1 1248 ? -9.808 17.017 7.697 1.00 79.75 1248 ASN A N 1
ATOM 10040 C CA . ASN A 1 1248 ? -11.265 17.001 7.838 1.00 79.75 1248 ASN A CA 1
ATOM 10041 C C . ASN A 1 1248 ? -11.881 15.720 7.263 1.00 79.75 1248 ASN A C 1
ATOM 10043 O O . ASN A 1 1248 ? -12.768 15.146 7.885 1.00 79.75 1248 ASN A O 1
ATOM 10047 N N . LYS A 1 1249 ? -11.362 15.213 6.136 1.00 73.94 1249 LYS A N 1
ATOM 10048 C CA . LYS A 1 1249 ? -11.789 13.914 5.590 1.00 73.94 1249 LYS A CA 1
ATOM 10049 C C . LYS A 1 1249 ? -11.558 12.768 6.578 1.00 73.94 1249 LYS A C 1
ATOM 10051 O O . LYS A 1 1249 ? -12.449 11.952 6.775 1.00 73.94 1249 LYS A O 1
ATOM 10056 N N . ALA A 1 1250 ? -10.388 12.728 7.219 1.00 75.38 1250 ALA A N 1
ATOM 10057 C CA . ALA A 1 1250 ? -10.087 11.720 8.237 1.00 75.38 1250 ALA A CA 1
ATOM 10058 C C . ALA A 1 1250 ? -10.979 11.868 9.486 1.00 75.38 1250 ALA A C 1
ATOM 10060 O O . ALA A 1 1250 ? -11.416 10.871 10.051 1.00 75.38 1250 ALA A O 1
ATOM 10061 N N . ARG A 1 1251 ? -11.294 13.107 9.898 1.00 80.44 1251 ARG A N 1
ATOM 10062 C CA . ARG A 1 1251 ? -12.193 13.380 11.032 1.00 80.44 1251 ARG A CA 1
ATOM 10063 C C . ARG A 1 1251 ? -13.627 12.919 10.763 1.00 80.44 1251 ARG A C 1
ATOM 10065 O O . ARG A 1 1251 ? -14.210 12.290 11.634 1.00 80.44 1251 ARG A O 1
ATOM 10072 N N . ASN A 1 1252 ? -14.175 13.195 9.579 1.00 77.69 1252 ASN A N 1
ATOM 10073 C CA . ASN A 1 1252 ? -15.528 12.755 9.211 1.00 77.69 1252 ASN A CA 1
ATOM 10074 C C . ASN A 1 1252 ? -15.654 11.228 9.264 1.00 77.69 1252 ASN A C 1
ATOM 10076 O O . ASN A 1 1252 ? -16.673 10.698 9.687 1.00 77.69 1252 ASN A O 1
ATOM 10080 N N . LEU A 1 1253 ? -14.596 10.529 8.852 1.00 78.06 1253 LEU A N 1
ATOM 10081 C CA . LEU A 1 1253 ? -14.543 9.076 8.897 1.00 78.06 1253 LEU A CA 1
ATOM 10082 C C . LEU A 1 1253 ? -14.503 8.542 10.339 1.00 78.06 1253 LEU A C 1
ATOM 10084 O O . LEU A 1 1253 ? -15.210 7.591 10.655 1.00 78.06 1253 LEU A O 1
ATOM 10088 N N . LEU A 1 1254 ? -13.729 9.187 11.219 1.00 79.56 1254 LEU A N 1
ATOM 10089 C CA . LEU A 1 1254 ? -13.715 8.867 12.649 1.00 79.56 1254 LEU A CA 1
ATOM 10090 C C . LEU A 1 1254 ? -15.091 9.093 13.293 1.00 79.56 1254 LEU A C 1
ATOM 10092 O O . LEU A 1 1254 ? -15.530 8.262 14.073 1.00 79.56 1254 LEU A O 1
ATOM 10096 N N . GLN A 1 1255 ? -15.782 10.181 12.945 1.00 80.56 1255 GLN A N 1
ATOM 10097 C CA . GLN A 1 1255 ? -17.120 10.480 13.468 1.00 80.56 1255 GLN A CA 1
ATOM 10098 C C . GLN A 1 1255 ? -18.174 9.465 13.014 1.00 80.56 1255 GLN A C 1
ATOM 10100 O O . GLN A 1 1255 ? -19.029 9.090 13.809 1.00 80.56 1255 GLN A O 1
ATOM 10105 N N . ALA A 1 1256 ? -18.087 8.984 11.772 1.00 76.19 1256 ALA A N 1
ATOM 10106 C CA . ALA A 1 1256 ? -18.941 7.897 11.301 1.00 76.19 1256 ALA A CA 1
ATOM 10107 C C . ALA A 1 1256 ? -18.695 6.604 12.095 1.00 76.19 1256 ALA A C 1
ATOM 10109 O O . ALA A 1 1256 ? -19.653 5.985 12.545 1.00 76.19 1256 ALA A O 1
ATOM 10110 N N . LEU A 1 1257 ? -17.432 6.245 12.366 1.00 80.25 1257 LEU A N 1
ATOM 10111 C CA . LEU A 1 1257 ? -17.132 5.117 13.257 1.00 80.25 1257 LEU A CA 1
ATOM 10112 C C . LEU A 1 1257 ? -17.662 5.358 14.677 1.00 80.25 1257 LEU A C 1
ATOM 10114 O O . LEU A 1 1257 ? -18.154 4.427 15.295 1.00 80.25 1257 LEU A O 1
ATOM 10118 N N . GLN A 1 1258 ? -17.587 6.587 15.199 1.00 79.06 1258 GLN A N 1
ATOM 10119 C CA . GLN A 1 1258 ? -18.054 6.887 16.561 1.00 79.06 1258 GLN A CA 1
ATOM 10120 C C . GLN A 1 1258 ? -19.569 6.726 16.665 1.00 79.06 1258 GLN A C 1
ATOM 10122 O O . GLN A 1 1258 ? -20.069 6.308 17.698 1.00 79.06 1258 GLN A O 1
ATOM 10127 N N . SER A 1 1259 ? -20.284 7.041 15.584 1.00 75.50 1259 SER A N 1
ATOM 10128 C CA . SER A 1 1259 ? -21.721 6.808 15.473 1.00 75.50 1259 SER A CA 1
ATOM 10129 C C . SER A 1 1259 ? -22.052 5.318 15.484 1.00 75.50 1259 SER A C 1
ATOM 10131 O O . SER A 1 1259 ? -22.973 4.929 16.184 1.00 75.50 1259 SER A O 1
ATOM 10133 N N . VAL A 1 1260 ? -21.281 4.496 14.762 1.00 75.69 1260 VAL A N 1
ATOM 10134 C CA . VAL A 1 1260 ? -21.412 3.028 14.797 1.00 75.69 1260 VAL A CA 1
ATOM 10135 C C . VAL A 1 1260 ? -21.185 2.509 16.216 1.00 75.69 1260 VAL A C 1
ATOM 10137 O O . VAL A 1 1260 ? -22.034 1.831 16.771 1.00 75.69 1260 VAL A O 1
ATOM 10140 N N . ALA A 1 1261 ? -20.083 2.927 16.836 1.00 71.88 1261 ALA A N 1
ATOM 10141 C CA . ALA A 1 1261 ? -19.718 2.590 18.209 1.00 71.88 1261 ALA A CA 1
ATOM 10142 C C . ALA A 1 1261 ? -20.729 3.023 19.280 1.00 71.88 1261 ALA A C 1
ATOM 10144 O O . ALA A 1 1261 ? -20.638 2.551 20.402 1.00 71.88 1261 ALA A O 1
ATOM 10145 N N . LYS A 1 1262 ? -21.616 3.977 18.983 1.00 71.94 1262 LYS A N 1
ATOM 10146 C CA . LYS A 1 1262 ? -22.643 4.444 19.920 1.00 71.94 1262 LYS A CA 1
ATOM 10147 C C . LYS A 1 1262 ? -23.870 3.530 19.937 1.00 71.94 1262 LYS A C 1
ATOM 10149 O O . LYS A 1 1262 ? -24.552 3.459 20.949 1.00 71.94 1262 LYS A O 1
ATOM 10154 N N . GLN A 1 1263 ? -24.160 2.899 18.804 1.00 71.38 1263 GLN A N 1
ATOM 10155 C CA . GLN A 1 1263 ? -25.296 1.993 18.638 1.00 71.38 1263 GLN A CA 1
ATOM 10156 C C . GLN A 1 1263 ? -25.010 0.585 19.187 1.00 71.38 1263 GLN A C 1
ATOM 10158 O O . GLN A 1 1263 ? -25.938 -0.187 19.390 1.00 71.38 1263 GLN A O 1
ATOM 10163 N N . ILE A 1 1264 ? -23.730 0.257 19.397 1.00 56.69 1264 ILE A N 1
ATOM 10164 C CA . ILE A 1 1264 ? -23.215 -1.012 19.942 1.00 56.69 1264 ILE A CA 1
ATOM 10165 C C . ILE A 1 1264 ? -22.921 -0.837 21.434 1.00 56.69 1264 ILE A C 1
ATOM 10167 O O . ILE A 1 1264 ? -23.130 -1.780 22.230 1.00 56.69 1264 ILE A O 1
#

Radius of gyration: 34.5 Å; Cα contacts (8 Å, |Δi|>4): 2435; chains: 1; bounding box: 85×101×89 Å

Nearest PDB structures (foldseek):
  9gd3-assembly1_W  TM=6.843E-01  e=2.595E-13  Saccharomyces cerevisiae S288C
  8atf-assembly1_G  TM=6.656E-01  e=1.041E-12  Thermochaetoides thermophila
  7tn2-assembly1_W  TM=6.441E-01  e=7.427E-12  Saccharomyces cerevisiae
  8av6-assembly1_G  TM=6.768E-01  e=1.921E-08  Thermochaetoides thermophila
  6fml-assembly1_G  TM=6.746E-01  e=2.687E-08  Thermochaetoides thermophila DSM 1495

Foldseek 3Di:
DDQDPVSLVVVVVPDDPVPPPPPPVVVVVPPPPPPDPLDPVLLLVLLLLVFCLNQWAFAQFKKAFDDQAQHRWIKGWHDGTGFHAPVNLVSNVVPVVSNLQSLLLSCLAVSCVPPDSVSSVVSNVVRHDNDQFDDQPTWMQGLDFHDFPLVPLRGYLLPNFQDPVVNVVSNPDPTDGPVRSQVRSCVRSVDRSRVVGGRSRIDGDPFWGKDQWDQAWEQALLQLAIDRIDGLVQWIWIKGWFQFFDWDDDPLDTDGDDGGIYIYTAHPAFDPLVPDDLPDVLLCQLCFLPDLLLLLLLLLLLLQQLAQWAPSPPNDTDGSLNVNLSSLSVLQSAQFAQDVVVRDTAGSLLSSLVSLLLSCLAHFDDDLVLLSLSSSSLVRSLCCVRPVSDGHHPSNSVSNSVVSSVSSNAQKDWDFPLVVQLSDDQATDDHPDRSLSSSLSSCVSVVHDSSSSSSSSRVVPDTDMFGFPDRHHYDYSLLSDALSRAVLLLLLFDLVVLVVQQVPPPDPQFSCLSVRVCSCQLGSVQGSRDPSRHDDPCSCVDPSNVRSVRSSVLLSLQANADAAEFDFPDPDWDKDWDFAQQLLQQQLLFWDWDDFPNFTKTWTAASVHRVDIFIFTDLDPDDDDDDPDGDDPVRRVVRVVVVLVDQQVWDQSHLADDLDPQSVRKTWHWDADPNDTFIWIDTDPHPDTHTPNVVSGDIDIFGEGDDDDQDSNNLSRHAYQHFHVVLVVVLVVLVVVDDLLLLLVLLLFLVFLHQKGFQFGAHSSNGGPFLATDDSSSSVNQSSLSSNCSGGRSQWGRDHSDRTMIGGNHRRVSVVSSVVSLCVNQNAADLVQLVLADQQDQQDPPDDQDPLLVVLLVLVVVLVVVVQQEAAAAEAPPNPPLVSVSVNLNVCSVVSNRFFAEEEEDAPQCVVVSVVSSVSRVFAAEEEDQDPDCVVVCVVQVVVVHHYDHRQATDTRHHYYYYLVRLLVCQSPLLSCQSRYEYEAEQCVVLLDSHSSVNSVLSSCSSHSHYYYYHNFCFFFLDLVSCLSVLSSRHRHRDDPRNSLNSLLSHSFEDDALVFAEDEDEAEFDADPVLSQLLQCADRSSLSHNDPPHDPVSVVVNVVSFVVSLLVVVLVVLQVQVVVVAAEEEEAADPVRLVVSVVVNVVRHPDDPLQEAEDDDPDEEAAAPVCCVVVVDPNRRYYYHYLVPLDDYAHLSGQEYEYEQDPGTPRSVVSNVCNNSDNRRDDHHRYYYYYGDGPSVVSVSRNVSSVSVSSSSVSSSHSD

Mean predicted aligned error: 11.19 Å

Secondary structure (DSSP, 8-state):
----HHHHHHHHHHS-GGGTSSHHHHHHHTTGGG-----HHHHHHHHHH--HHHH-B-TT-EEEE-SGGGTT-EEEE-SS-BPPBHHHHHHHHTSHHHHHHHHHHHTTSHHHHTS-HHHHHHHHHHH-BS-SB--TT--EEEEE-----TTSTTS-TTTSSS-HHHHHHHHHSS-B-HHHHHHHHHHHH-S--TTTTBGGGEEE--S-EEESEEEEEEEETTTTEEEEEEE-TTEEEEEEEEEEEEEEEETTEEEEEEEEEEEEEEESS---GGGS----HHHHHHTTT--HHHHHHHHHHHHHH--SEEE-SSS-EEEHHHHHHHHHHHHHHS--EEEGGGTEEE-HHHHHHHHHHHHHHHH----GGGHHHHHHHHHHHHHHHH-TT----HHHHHHHHHHHHHHHH--EEEE--HHHHTTSPPPPP-TT--HHHHHHHHHHHTT--HHHHHHHHHHTT--EEEE-S---SEEEGGGG-STTT-GGGGGGS-HHHHHHGGGG---TT-TTHHHHHHHIIIIIT--TT-GGG---TTGGGSHHHHHHHHHHHHHHHHHHPPPEEPPEEEEEEEEEEEE--THHHHHHH-EEEEEETTEEEEEEE-SS-TTSEEEEE------SS---PPPPHHHHHHHHHHHHHHHHT-EES-SS--SSSTTTT-EEEEEEETTEEEEEEEPTT---EEEHHHHTEEEEEEEEEPP----HHHHHHEE-SSEETTHHHHHHHHHHTS-HHHHHHHHHHHSS--SEEEPPPBPTTSSBSSSSPP-THHHHHHHHHHHHHHH-TTT-EEPTT-SSEEE-S-HHHHHHHHHHHHHHHH-PPPHHHHHTS-------TT-PPPHHHHHHHHHHHHHHHTT--EEEEE--TTS-HHHHHHHHHHHHHHTT---SEEEEEE-GGGHHHHHHHHHTTT--EEEEE--S--HHHHHHHHHTT-EEEESS-PPTTSEEEEEGGGGGG-HHHHHHHHTTEEEEETTGGGGSSSSHHHHHHHHHHHHSSEEEEEES-S-SSS-THHHHHHHTTTSSS---TTTHHHHHTTSEE-----S--EEEEEEEPPPPHHHHHHHHTTS-GGGT-S-SS--HHHHHHHHHHHHHHHHHHHHHHHHHHHTTT--EEEEESSHHHHHHHHHHHHHHSS--GGGEEE--TT---B--HHHHHTTSS---SEEEEETT--SS-B-TT--EEEEE--S--HHHHHHHHTTTSSTT---SSEEEEEEE-THHHHHHHHHHHHHHHHHHHHHHHHH-

pLDDT: mean 87.53, std 12.07, range [34.75, 98.44]

InterPro domains:
  IPR006935 Helicase/UvrB, N-terminal [PF04851] (848-993)
  IPR014001 Helicase superfamily 1/2, ATP-binding domain [SM00487] (845-1045)
  IPR027417 P-loop containing nucleoside triphosphate hydrolase [G3DSA:3.40.50.300] (842-1042)
  IPR027417 P-loop containing nucleoside triphosphate hydrolase [G3DSA:3.40.50.300] (1103-1238)
  IPR027417 P-loop containing nucleoside triphosphate hydrolase [SSF52540] (846-1047)
  IPR027417 P-loop containing nucleoside triphosphate hydrolase [SSF52540] (982-1236)

Solvent-accessible surface area (backbone atoms only — not comparable to full-atom values): 67007 Å² total; per-residue (Å²): 137,84,77,51,75,66,54,52,50,51,53,60,73,68,54,68,76,82,77,62,69,71,68,50,64,59,59,64,66,74,58,70,89,74,69,77,81,79,50,70,66,59,24,54,51,50,55,68,61,54,14,22,20,62,68,20,50,46,55,58,40,42,30,36,23,73,33,67,39,33,24,64,16,29,36,30,30,69,73,52,68,42,55,17,12,41,72,58,43,49,51,22,57,78,36,65,73,53,32,55,50,33,49,39,24,48,30,35,40,75,91,35,49,86,44,51,65,67,51,48,52,51,50,50,69,72,47,42,38,89,51,57,47,65,50,69,86,45,34,34,23,51,75,37,67,10,73,36,49,69,90,46,98,67,27,14,67,61,46,54,52,53,54,70,67,60,46,51,48,53,55,67,40,86,56,41,38,46,59,58,56,33,52,59,38,23,72,58,62,80,45,89,37,68,62,81,43,27,24,67,31,28,24,74,52,88,54,55,48,74,39,66,60,46,80,52,51,24,38,30,40,76,70,25,42,80,38,83,26,52,68,25,81,87,32,39,24,41,35,30,67,67,60,43,46,41,72,42,79,55,93,93,38,79,37,79,73,47,65,38,63,37,28,37,36,38,64,70,64,53,45,61,56,86,74,58,86,64,95,40,72,67,57,54,63,70,45,48,84,60,46,73,56,37,43,54,34,37,53,39,37,47,36,27,41,36,30,57,24,28,29,69,60,90,81,42,72,40,53,38,62,66,50,46,48,46,42,47,54,51,30,35,50,34,88,44,50,75,40,74,94,78,71,41,76,44,42,11,45,26,50,31,31,38,50,50,45,49,34,38,56,67,42,10,49,78,60,79,92,50,42,28,58,48,29,15,28,35,47,46,17,43,42,34,69,56,37,77,82,58,52,61,27,64,69,46,51,52,52,53,46,51,53,49,45,50,27,30,69,48,52,40,12,40,53,56,70,20,79,73,28,50,78,51,83,81,55,61,80,57,83,95,52,58,56,47,44,48,37,31,33,39,40,61,70,58,66,55,55,64,62,58,49,0,31,34,46,20,62,52,70,60,73,45,77,33,66,38,88,51,74,44,62,69,37,54,61,56,58,33,62,40,40,87,58,43,31,61,46,61,46,47,41,58,55,64,69,54,55,71,34,50,88,66,65,87,45,95,71,23,65,40,31,40,51,49,51,47,45,32,55,71,51,61,55,29,22,28,30,36,87,96,30,49,61,54,96,61,49,76,71,37,68,69,39,44,48,48,53,52,12,35,50,49,46,47,43,25,39,61,54,82,59,41,77,61,62,65,73,52,91,59,58,51,75,45,81,47,75,57,62,73,39,40,56,18,30,18,55,6,55,45,78,43,80,40,99,95,40,56,29,34,37,22,30,30,49,90,47,62,91,42,77,36,55,25,53,50,56,67,88,74,83,83,84,79,71,89,70,80,78,50,74,69,47,45,51,53,43,49,54,54,48,50,54,43,26,52,72,46,40,62,35,65,41,26,80,55,52,46,77,72,48,49,75,11,26,39,26,50,46,74,56,96,93,43,74,50,51,24,34,30,41,63,95,48,91,58,72,38,45,43,84,57,64,33,54,39,79,46,78,23,48,26,30,57,91,64,78,84,39,67,66,50,32,54,44,41,42,52,66,20,32,28,76,67,36,67,62,54,50,50,57,55,52,70,79,43,57,70,69,42,54,53,55,42,42,59,69,59,69,50,52,46,54,54,47,65,61,60,48,47,24,70,64,22,19,45,69,50,37,40,73,54,56,75,56,51,20,48,32,48,48,48,52,33,42,48,21,59,35,31,19,19,20,27,32,70,38,83,63,38,78,55,33,36,32,30,77,25,40,64,62,37,48,53,53,44,50,53,51,47,48,74,72,48,58,76,78,52,70,69,44,32,68,64,45,72,78,63,44,77,69,60,81,84,69,72,80,54,69,69,46,53,52,51,40,49,54,50,50,53,40,45,75,72,68,45,43,38,44,42,39,42,40,54,83,89,73,52,66,68,58,36,50,56,52,46,54,39,49,31,46,76,71,58,66,34,55,41,28,34,40,37,32,31,57,77,90,49,46,66,63,50,53,56,58,41,51,41,28,60,54,55,49,31,39,41,42,62,53,95,87,42,74,85,74,45,52,73,42,49,76,72,75,34,46,74,42,81,35,56,76,75,56,72,56,21,47,24,36,32,37,50,85,47,48,62,72,29,64,72,58,40,58,73,49,18,44,46,15,40,36,36,34,45,56,38,44,76,46,46,51,84,34,63,44,19,12,46,52,56,48,43,47,60,43,18,54,28,26,38,37,29,21,67,36,85,49,55,52,75,60,71,73,52,42,37,73,62,39,29,56,52,43,91,36,45,62,46,90,55,12,40,70,24,49,55,62,63,41,50,31,58,83,80,79,78,82,68,52,73,47,80,46,82,40,78,36,68,71,55,73,67,53,45,58,55,37,21,64,24,30,33,33,94,72,31,5,54,22,88,76,59,48,76,65,31,52,53,51,38,47,51,53,35,48,56,32,31,49,58,44,48,44,57,49,49,57,58,37,48,76,66,76,37,24,36,35,38,46,29,82,35,70,72,49,42,54,51,51,50,53,50,36,51,74,74,46,95,52,54,76,82,33,47,44,73,57,51,93,88,58,67,53,65,44,34,63,68,34,35,77,68,66,77,33,82,84,51,45,31,39,44,32,28,55,87,62,40,68,85,53,40,32,28,59,29,34,30,40,41,34,58,62,66,100,71,46,48,46,49,53,51,38,44,50,46,28,34,62,40,89,81,46,81,63,72,62,30,37,38,40,41,31,29,33,70,72,31,45,63,52,43,56,52,51,50,48,21,49,40,46,49,51,24,50,51,37,40,30,60,66,99

Sequence (1264 aa):
MTMNTDQVKLYCETLKPEYLDKNMSERLARKSDITRDISQEKAEMEMKRVSVGSSGARKGDVLIGTHAGTKDAVIRIMNRDVPPSKGILDRMRAFPNIWKQFLIKLGGIEFFSNMSVKGRELWLKISENNNDFFEEKDQLQLLQPGTGDASKKQGSIFVAYLPPNVLDEMMSSEYLYPSYINDTVIEYTGKTSTLAILKTFWKISTSYKVVTKFDDLIIDVGKGKLLKGGTGGKKEILVVPSIVKTYEQEKKVWQVKDTQEVGFRVSRKRVHLSKLNTNNDLFEAKTKGFTAGAYKSFLQKLIRFTPEQVDMGGNVLVKSDELLEWIILTLMKHPGAFVPNIQRFVSGLESSAKRLAVSIYEDSSLPSERYHQLFSLLSGALLAQRVKEWSPSQKVIDDWLDVAKYAYETQIGNIVDYKKKVGVEPYTLEYEQDILQSCSVMLDELRSFPTDLGLARGWASKITQNVAKYRPKVMPYYHCIDQHWLPSIAYYFDSDVVNETRNDIKTIGQPFAPLFHKIFFEVTGVNPRHIRSSYTPDFEDRPFVKATRYAQKLILASLQIEKKKRATISEKKYVLEYEIPDSWLSGLVGVMKIMVKGAKTIVTLKTDNPLEFVVAREPLARRGKTSYKPLTAQQEEEAIDVARKRLTSGLPLSQASSPDSSLKGASVYLVTEDDESYYAIRYEGSDELVEWEVARHVSISFPIHSKMKRSMRKAILYIGDGVEENFLQKVDDLFEDVSRHVLQRVVIYITTANSKFEMNRISREGGSTTNMSVNLDDVKVHQLLLQLSTIIPGGLRPANNTTATFVVPNGPLLWTIREHLQQKLFGKISSKDVEGWKQMRFRDITRKPYEYQVTALQDMISNHQRGMRGSFLWLLLGSGKSRIILSYLRWLRKNKQLPKYIIYTLPPESAMSIIEEIKYFDIKTNVMIPLKNISKKKEPFLKVGVSVTQGCEPKPYHINLIFHDHLKNCRDELSMYAGDSVFIFDEVHLFLNQTLRTGMGMNLSRLAREFICLTGTPIVDNKTEKLIGWLEQIVPFEVNKRNFWTAANNMIAKEITTGIRTETTNVVAPFDEKEQNEYQKLVPPALGGSNTNPHSRDWLRAAEICYKACDRMFVRLTKKMLKKERGVMIVVRNLKHQNRVHKLLLQNTTLTEKDIFLIQGDKSIFLTDETVESGRTPDYKVVIVPKNKSQGYTLTRLSVMLTSVYPSNTATRDQLRGRINRVGQKVEPVLYKVVHIGVLTSILENHNKARNLLQALQSVAKQI